Protein AF-A0A0K0EKJ2-F1 (afdb_monomer_lite)

Sequence (987 aa):
MVMVDTFFKRCCIRMKLFILVFLALFYTLTKGSVINKLPHCSKSQIMEGEIKETNEVGNNISTYSVSQLQMSLNDTVCLLISNNNNETNILYTLQYLRLEQHYPIIGSYNFGIPLVSTNCICDCPGGDKVCSISSYNYKNCTNTNNNKNICYRIYYDSQSNVGCFGSQKSEVCCEISFEPYKNLVYKSIKVKQPDTILVFEYKIFERHHSRWRLYDEDIFEIPLNKGEAKFELMGSNKIDLSISGGKPHRQLEPGMYFWQEGDRDKLIRGNVPINDIQETSLDKLGWMRQEDNGLWSIRKGQIKIKNAHHVDIEDCKFQKYKSMLNAEQFLIDNPTNNDKNISLGNILTDEPWVQNVNVDDGRVMKVIHSEGISIFGTVKAQFKPLMLTHSSQFASFNGTIQLDKESNRFLNITFYEAKGTVIGMVYSSEDKTNIDIVFSVLIDENSTREFNCIITVPGSVNSTRYVCFHPAGDVRGQQCAWLPYKSVPLPVYTVSHRWISKIGDCDRCNERGIENLFVQMDPRKWFDGINTTTELLMFIFEISVGILIVLVIITMCTKCIIPLFRCGIFITKVPKKRNFCKMLRISEEEDHCDTCLIQNPQQIASKKHHHHHHYHHNQHRNNSNTFRNNNDPDDEEAQFFMAKFSQGDMILFNITRAILARSLFIIHSILTIWQTVKIRGESSIWTFALISISIVVEGSHTIIMRVGDERKWFSPSIALYIAATAPPIWLMETKMCEWRKEDELKKEDGLYLQLIEQLLLVVLIIGRWMLPKGEISREQLSQILLAYLAISSDIVEFFDVFKEKVVYTNYTVQLLVLGAWTLSLLQFPFILTNTRARKMRVAITVPEYDESTINFNNNSKINVIYDIDIWAIVLANGLQDIPFLCVRLFLIIQYRLLTYTMMFFICKNALIIALQTYRGFVLFNDRYLSNKQRQPSLQRIPRIEMKGIPHQQQQQQPHHINSGGVKRKKRSSNGVKNIKPKYSPET

Foldseek 3Di:
DVVVVVVVVVVVVVVVVVVVVVVVVVVVVVPPDPQDDDWFAADFWDDKDKDFDADPVRHGPAIWIKTKGKDWAQHKWWWWDDDPVDRKTKIKIKTQHFKKWKWFWPDKFKFAFWAKDKFKAKFAPLFDPPDDCVQAQLDWDPDPPDLFKGKHKHKDPFAPCFQHDDPHGIIMIMIMMIGGVVPWMKMKTFTAGTFMKTKMKMWMWIQDPNGTDTPDIDMDIDGQVVPWDWDFDDDPWTKIKTKHFDDDPDDDDRGMWMAIPPDPQRQIFDDFFAADPPGQAQAGHGQFGADPVRGIDGVVCSPQQNVQKDKHDPHNNQQKIWIFGNGARHHYPDPDDDPNLHDRHDGPCVPQQFVGWDQDPVGIIMTITPGTGIMMMMIITSDRTDIDHDWWDFDDKAWAWEQDLVRFTKIKMKTFQTAAKKKKWWAADPVSPDTQDIDMDHDIPPPRTIDIDIGGGDPVPPFWIKMWMDTPPDPPRIDIDTHGYDYDHHDDRDTPRDIDMDHHDDDRRPDNDPVSVVCVVVVVNVCVPVPDPVVVVVVVVVVVVVVVVVVVVVCCCPVPVVVVVVVVDDDDDDDDDDDDDDDDDDDDDDDDDDDDDDDDDYDDDDYDDDDDDDDDDDDDDDDDDDDDDDDDPVVVVVVVVVVVVVVVVLLVLQLVLLVVLLVLLLVLLVVLLVVLCVLVVDPVSCVLNVLSVVLVVVSCCCCPVPSQDADQFFGVSLVSSLSSRLVSLLSVLLSVLVCVVVVNDDPVNVVVSVVSVLVNLVSLLVSLVSGRQHPQDPVNSVQLSVQSVVLSVLLVLLVCVSVDPVQSVDPVLSCLSSVLSSLSSRVSRGCLLRSLSVVPVCVVDDPDDDDDDDDDDDDQPCVCVVDSLLVSLVSNCVRHLVSSLVSLVCCCVVVVPDDPSSVVVNVVSVVVNVVSVVVSVVVCCVRRVVPPPDDDDDDDDDDDDDDDDDDDDDDDYDDDDDDDDDDDDDDDDDDDDDDDDDDDDDD

pLDDT: mean 74.77, std 20.04, range [24.91, 95.06]

Radius of gyration: 48.48 Å; chains: 1; bounding box: 157×81×114 Å

Structure (mmCIF, N/CA/C/O backbone):
data_AF-A0A0K0EKJ2-F1
#
_entry.id   AF-A0A0K0EKJ2-F1
#
loop_
_atom_site.group_PDB
_atom_site.id
_atom_site.type_symbol
_atom_site.label_atom_id
_atom_site.label_alt_id
_atom_site.label_comp_id
_atom_site.label_asym_id
_atom_site.label_entity_id
_atom_site.label_seq_id
_atom_site.pdbx_PDB_ins_code
_atom_site.Cartn_x
_atom_site.Cartn_y
_atom_site.Cartn_z
_atom_site.occupancy
_atom_site.B_iso_or_equiv
_atom_site.auth_seq_id
_atom_site.auth_comp_id
_atom_site.auth_asym_id
_atom_site.auth_atom_id
_atom_site.pdbx_PDB_model_num
ATOM 1 N N . MET A 1 1 ? -77.871 -28.522 -21.566 1.00 49.53 1 MET A N 1
ATOM 2 C CA . MET A 1 1 ? -77.510 -29.271 -20.337 1.00 49.53 1 MET A CA 1
ATOM 3 C C . MET A 1 1 ? -76.097 -28.961 -19.847 1.00 49.53 1 MET A C 1
ATOM 5 O O . MET A 1 1 ? -76.014 -28.337 -18.804 1.00 49.53 1 MET A O 1
ATOM 9 N N . VAL A 1 2 ? -75.017 -29.277 -20.583 1.00 53.75 2 VAL A N 1
ATOM 10 C CA . VAL A 1 2 ? -73.601 -29.132 -20.125 1.00 53.75 2 VAL A CA 1
ATOM 11 C C . VAL A 1 2 ? -73.252 -27.788 -19.445 1.00 53.75 2 VAL A C 1
ATOM 13 O O . VAL A 1 2 ? -72.450 -27.750 -18.517 1.00 53.75 2 VAL A O 1
ATOM 16 N N . MET A 1 3 ? -73.876 -26.681 -19.861 1.00 50.31 3 MET A N 1
ATOM 17 C CA . MET A 1 3 ? -73.645 -25.339 -19.301 1.00 50.31 3 MET A CA 1
ATOM 18 C C . MET A 1 3 ? -74.183 -25.129 -17.863 1.00 50.31 3 MET A C 1
ATOM 20 O O . MET A 1 3 ? -73.835 -24.141 -17.223 1.00 50.31 3 MET A O 1
ATOM 24 N N . VAL A 1 4 ? -75.018 -26.035 -17.338 1.00 56.03 4 VAL A N 1
ATOM 25 C CA . VAL A 1 4 ? -75.590 -25.934 -15.978 1.00 56.03 4 VAL A CA 1
ATOM 26 C C . VAL A 1 4 ? -74.641 -26.526 -14.926 1.00 56.03 4 VAL A C 1
ATOM 28 O O . VAL A 1 4 ? -74.435 -25.921 -13.872 1.00 56.03 4 VAL A O 1
ATOM 31 N N . ASP A 1 5 ? -73.978 -27.648 -15.231 1.00 56.28 5 ASP A N 1
ATOM 32 C CA . ASP A 1 5 ? -73.008 -28.297 -14.331 1.00 56.28 5 ASP A CA 1
ATOM 33 C C . ASP A 1 5 ? -71.793 -27.413 -14.025 1.00 56.28 5 ASP A C 1
ATOM 35 O O . ASP A 1 5 ? -71.285 -27.398 -12.900 1.00 56.28 5 ASP A O 1
ATOM 39 N N . THR A 1 6 ? -71.322 -26.639 -15.006 1.00 56.00 6 THR A N 1
ATOM 40 C CA . THR A 1 6 ? -70.235 -25.669 -14.801 1.00 56.00 6 THR A CA 1
ATOM 41 C C . THR A 1 6 ? -70.653 -24.517 -13.888 1.00 56.00 6 THR A C 1
ATOM 43 O O . THR A 1 6 ? -69.811 -24.001 -13.148 1.00 56.00 6 THR A O 1
ATOM 46 N N . PHE A 1 7 ? -71.940 -24.155 -13.868 1.00 53.84 7 PHE A N 1
ATOM 47 C CA . PHE A 1 7 ? -72.479 -23.160 -12.943 1.00 53.84 7 PHE A CA 1
ATOM 48 C C . PHE A 1 7 ? -72.570 -23.716 -11.516 1.00 53.84 7 PHE A C 1
ATOM 50 O O . PHE A 1 7 ? -72.055 -23.089 -10.588 1.00 53.84 7 PHE A O 1
ATOM 57 N N . PHE A 1 8 ? -73.110 -24.927 -11.335 1.00 55.53 8 PHE A N 1
ATOM 58 C CA . PHE A 1 8 ? -73.176 -25.573 -10.017 1.00 55.53 8 PHE A CA 1
ATOM 59 C C . PHE A 1 8 ? -71.788 -25.876 -9.436 1.00 55.53 8 PHE A C 1
ATOM 61 O O . PHE A 1 8 ? -71.539 -25.560 -8.274 1.00 55.53 8 PHE A O 1
ATOM 68 N N . LYS A 1 9 ? -70.829 -26.369 -10.235 1.00 56.12 9 LYS A N 1
ATOM 69 C CA . LYS A 1 9 ? -69.442 -26.570 -9.768 1.00 56.12 9 LYS A CA 1
ATOM 70 C C . LYS A 1 9 ? -68.761 -25.255 -9.375 1.00 56.12 9 LYS A C 1
ATOM 72 O O . LYS A 1 9 ? -68.113 -25.211 -8.329 1.00 56.12 9 LYS A O 1
ATOM 77 N N . ARG A 1 10 ? -68.947 -24.159 -10.127 1.00 56.31 10 ARG A N 1
ATOM 78 C CA . ARG A 1 10 ? -68.460 -22.827 -9.708 1.00 56.31 10 ARG A CA 1
ATOM 79 C C . ARG A 1 10 ? -69.164 -22.311 -8.452 1.00 56.31 10 ARG A C 1
ATOM 81 O O . ARG A 1 10 ? -68.505 -21.681 -7.628 1.00 56.31 10 ARG A O 1
ATOM 88 N N . CYS A 1 11 ? -70.451 -22.604 -8.271 1.00 53.62 11 CYS A N 1
ATOM 89 C CA . CYS A 1 11 ? -71.191 -22.231 -7.068 1.00 53.62 11 CYS A CA 1
ATOM 90 C C . CYS A 1 11 ? -70.695 -23.008 -5.838 1.00 53.62 11 CYS A C 1
ATOM 92 O O . CYS A 1 11 ? -70.358 -22.386 -4.839 1.00 53.62 11 CYS A O 1
ATOM 94 N N . CYS A 1 12 ? -70.505 -24.330 -5.923 1.00 57.66 12 CYS A N 1
ATOM 95 C CA . CYS A 1 12 ? -69.918 -25.125 -4.837 1.00 57.66 12 CYS A CA 1
ATOM 96 C C . CYS A 1 12 ? -68.468 -24.728 -4.516 1.00 57.66 12 CYS A C 1
ATOM 98 O O . CYS A 1 12 ? -68.089 -24.751 -3.349 1.00 57.66 12 CYS A O 1
ATOM 100 N N . ILE A 1 13 ? -67.658 -24.329 -5.505 1.00 59.50 13 ILE A N 1
ATOM 101 C CA . ILE A 1 13 ? -66.305 -23.802 -5.254 1.00 59.50 13 ILE A CA 1
ATOM 102 C C . ILE A 1 13 ? -66.377 -22.437 -4.559 1.00 59.50 13 ILE A C 1
ATOM 104 O O . ILE A 1 13 ? -65.698 -22.243 -3.555 1.00 59.50 13 ILE A O 1
ATOM 108 N N . ARG A 1 14 ? -67.235 -21.511 -5.015 1.00 57.88 14 ARG A N 1
ATOM 109 C CA . ARG A 1 14 ? -67.446 -20.224 -4.328 1.00 57.88 14 ARG A CA 1
ATOM 110 C C . ARG A 1 14 ? -68.052 -20.388 -2.938 1.00 57.88 14 ARG A C 1
ATOM 112 O O . ARG A 1 14 ? -67.668 -19.638 -2.056 1.00 57.88 14 ARG A O 1
ATOM 119 N N . MET A 1 15 ? -68.929 -21.365 -2.718 1.00 59.47 15 MET A N 1
ATOM 120 C CA . MET A 1 15 ? -69.524 -21.654 -1.412 1.00 59.47 15 MET A CA 1
ATOM 121 C C . MET A 1 15 ? -68.527 -22.345 -0.477 1.00 59.47 15 MET A C 1
ATOM 123 O O . MET A 1 15 ? -68.475 -21.985 0.689 1.00 59.47 15 MET A O 1
ATOM 127 N N . LYS A 1 16 ? -67.666 -23.252 -0.963 1.00 66.12 16 LYS A N 1
ATOM 128 C CA . LYS A 1 16 ? -66.535 -23.771 -0.171 1.00 66.12 16 LYS A CA 1
ATOM 129 C C . LYS A 1 16 ? -65.508 -22.685 0.141 1.00 66.12 16 LYS A C 1
ATOM 131 O O . LYS A 1 16 ? -64.992 -22.671 1.250 1.00 66.12 16 LYS A O 1
ATOM 136 N N . LEU A 1 17 ? -65.248 -21.761 -0.786 1.00 68.38 17 LEU A N 1
ATOM 137 C CA . LEU A 1 17 ? -64.401 -20.597 -0.524 1.00 68.38 17 LEU A CA 1
ATOM 138 C C . LEU A 1 17 ? -65.059 -19.657 0.493 1.00 68.38 17 LEU A C 1
ATOM 140 O O . LEU A 1 17 ? -64.384 -19.219 1.410 1.00 68.38 17 LEU A O 1
ATOM 144 N N . PHE A 1 18 ? -66.371 -19.413 0.398 1.00 69.19 18 PHE A N 1
ATOM 145 C CA . PHE A 1 18 ? -67.109 -18.650 1.406 1.00 69.19 18 PHE A CA 1
ATOM 146 C C . PHE A 1 18 ? -67.111 -19.358 2.756 1.00 69.19 18 PHE A C 1
ATOM 148 O O . PHE A 1 18 ? -66.877 -18.698 3.747 1.00 69.19 18 PHE A O 1
ATOM 155 N N . ILE A 1 19 ? -67.291 -20.679 2.824 1.00 72.44 19 ILE A N 1
ATOM 156 C CA . ILE A 1 19 ? -67.219 -21.442 4.079 1.00 72.44 19 ILE A CA 1
ATOM 157 C C . ILE A 1 19 ? -65.790 -21.444 4.636 1.00 72.44 19 ILE A C 1
ATOM 159 O O . ILE A 1 19 ? -65.636 -21.333 5.840 1.00 72.44 19 ILE A O 1
ATOM 163 N N . LEU A 1 20 ? -64.741 -21.486 3.809 1.00 72.88 20 LEU A N 1
ATOM 164 C CA . LEU A 1 20 ? -63.355 -21.328 4.269 1.00 72.88 20 LEU A CA 1
ATOM 165 C C . LEU A 1 20 ? -63.054 -19.899 4.741 1.00 72.88 20 LEU A C 1
ATOM 167 O O . LEU A 1 20 ? -62.385 -19.736 5.751 1.00 72.88 20 LEU A O 1
ATOM 171 N N . VAL A 1 21 ? -63.574 -18.872 4.066 1.00 74.75 21 VAL A N 1
ATOM 172 C CA . VAL A 1 21 ? -63.436 -17.462 4.467 1.00 74.75 21 VAL A CA 1
ATOM 173 C C . VAL A 1 21 ? -64.281 -17.150 5.703 1.00 74.75 21 VAL A C 1
ATOM 175 O O . VAL A 1 21 ? -63.829 -16.406 6.562 1.00 74.75 21 VAL A O 1
ATOM 178 N N . PHE A 1 22 ? -65.463 -17.750 5.847 1.00 72.88 22 PHE A N 1
ATOM 179 C CA . PHE A 1 22 ? -66.327 -17.593 7.015 1.00 72.88 22 PHE A CA 1
ATOM 180 C C . PHE A 1 22 ? -65.849 -18.455 8.182 1.00 72.88 22 PHE A C 1
ATOM 182 O O . PHE A 1 22 ? -65.978 -18.015 9.309 1.00 72.88 22 PHE A O 1
ATOM 189 N N . LEU A 1 23 ? -65.228 -19.619 7.957 1.00 74.62 23 LEU A N 1
ATOM 190 C CA . LEU A 1 23 ? -64.502 -20.350 9.001 1.00 74.62 23 LEU A CA 1
ATOM 191 C C . LEU A 1 23 ? -63.205 -19.635 9.379 1.00 74.62 23 LEU A C 1
ATOM 193 O O . LEU A 1 23 ? -62.874 -19.633 10.551 1.00 74.62 23 LEU A O 1
ATOM 197 N N . ALA A 1 24 ? -62.499 -18.983 8.451 1.00 67.12 24 ALA A N 1
ATOM 198 C CA . ALA A 1 24 ? -61.341 -18.153 8.783 1.00 67.12 24 ALA A CA 1
ATOM 199 C C . ALA A 1 24 ? -61.756 -16.914 9.592 1.00 67.12 24 ALA A C 1
ATOM 201 O O . ALA A 1 24 ? -61.183 -16.673 10.648 1.00 67.12 24 ALA A O 1
ATOM 202 N N . LEU A 1 25 ? -62.792 -16.185 9.154 1.00 67.81 25 LEU A N 1
ATOM 203 C CA . LEU A 1 25 ? -63.379 -15.058 9.887 1.00 67.81 25 LEU A CA 1
ATOM 204 C C . LEU A 1 25 ? -63.956 -15.496 11.233 1.00 67.81 25 LEU A C 1
ATOM 206 O O . LEU A 1 25 ? -63.718 -14.845 12.239 1.00 67.81 25 LEU A O 1
ATOM 210 N N . PHE A 1 26 ? -64.686 -16.610 11.288 1.00 69.19 26 PHE A N 1
ATOM 211 C CA . PHE A 1 26 ? -65.214 -17.131 12.544 1.00 69.19 26 PHE A CA 1
ATOM 212 C C . PHE A 1 26 ? -64.077 -17.614 13.447 1.00 69.19 26 PHE A C 1
ATOM 214 O O . PHE A 1 26 ? -64.134 -17.348 14.630 1.00 69.19 26 PHE A O 1
ATOM 221 N N . TYR A 1 27 ? -62.994 -18.198 12.926 1.00 64.69 27 TYR A N 1
ATOM 222 C CA . TYR A 1 27 ? -61.812 -18.570 13.715 1.00 64.69 27 TYR A CA 1
ATOM 223 C C . TYR A 1 27 ? -61.001 -17.351 14.192 1.00 64.69 27 TYR A C 1
ATOM 225 O O . TYR A 1 27 ? -60.394 -17.415 15.260 1.00 64.69 27 TYR A O 1
ATOM 233 N N . THR A 1 28 ? -61.013 -16.217 13.476 1.00 58.59 28 THR A N 1
ATOM 234 C CA . THR A 1 28 ? -60.465 -14.948 13.992 1.00 58.59 28 THR A CA 1
ATOM 235 C C . THR A 1 28 ? -61.410 -14.251 14.978 1.00 58.59 28 THR A C 1
ATOM 237 O O . THR A 1 28 ? -60.926 -13.654 15.932 1.00 58.59 28 THR A O 1
ATOM 240 N N . LEU A 1 29 ? -62.732 -14.392 14.833 1.00 56.72 29 LEU A N 1
ATOM 241 C CA . LEU A 1 29 ? -63.747 -13.867 15.764 1.00 56.72 29 LEU A CA 1
ATOM 242 C C . LEU A 1 29 ? -63.916 -14.727 17.034 1.00 56.72 29 LEU A C 1
ATOM 244 O O . LEU A 1 29 ? -64.176 -14.188 18.106 1.00 56.72 29 LEU A O 1
ATOM 248 N N . THR A 1 30 ? -63.720 -16.048 16.956 1.00 53.88 30 THR A N 1
ATOM 249 C CA . THR A 1 30 ? -63.697 -16.974 18.104 1.00 53.88 30 THR A CA 1
ATOM 250 C C . THR A 1 30 ? -62.303 -17.166 18.691 1.00 53.88 30 THR A C 1
ATOM 252 O O . THR A 1 30 ? -62.174 -17.812 19.728 1.00 53.88 30 THR A O 1
ATOM 255 N N . LYS A 1 31 ? -61.271 -16.506 18.146 1.00 40.66 31 LYS A N 1
ATOM 256 C CA . LYS A 1 31 ? -60.102 -16.064 18.929 1.00 40.66 31 LYS A CA 1
ATOM 257 C C . LYS A 1 31 ? -60.472 -14.874 19.839 1.00 40.66 31 LYS A C 1
ATOM 259 O O . LYS A 1 31 ? -59.727 -13.905 19.967 1.00 40.66 31 LYS A O 1
ATOM 264 N N . GLY A 1 32 ? -61.631 -14.958 20.495 1.00 37.91 32 GLY A N 1
ATOM 265 C CA . GLY A 1 32 ? -62.092 -13.983 21.474 1.00 37.91 32 GLY A CA 1
ATOM 266 C C . GLY A 1 32 ? -61.160 -13.992 22.680 1.00 37.91 32 GLY A C 1
ATOM 267 O O . GLY A 1 32 ? -61.129 -14.974 23.417 1.00 37.91 32 GLY A O 1
ATOM 268 N N . SER A 1 33 ? -60.387 -12.914 22.833 1.00 42.09 33 SER A N 1
ATOM 269 C CA . SER A 1 33 ? -59.294 -12.752 23.801 1.00 42.09 33 SER A CA 1
ATOM 270 C C . SER A 1 33 ? -58.422 -14.002 23.966 1.00 42.09 33 SER A C 1
ATOM 272 O O . SER A 1 33 ? -58.660 -14.833 24.847 1.00 42.09 33 SER A O 1
ATOM 274 N N . VAL A 1 34 ? -57.338 -14.087 23.185 1.00 45.12 34 VAL A N 1
ATOM 275 C CA . VAL A 1 34 ? -56.165 -14.847 23.639 1.00 45.12 34 VAL A CA 1
ATOM 276 C C . VAL A 1 34 ? -55.853 -14.362 25.056 1.00 45.12 34 VAL A C 1
ATOM 278 O O . VAL A 1 34 ? -55.763 -13.158 25.298 1.00 45.12 34 VAL A O 1
ATOM 281 N N . ILE A 1 35 ? -55.768 -15.288 26.013 1.00 49.22 35 ILE A N 1
ATOM 282 C CA . ILE A 1 35 ? -55.376 -14.948 27.382 1.00 49.22 35 ILE A CA 1
ATOM 283 C C . ILE A 1 35 ? -53.872 -14.701 27.332 1.00 49.22 35 ILE A C 1
ATOM 285 O O . ILE A 1 35 ? -53.078 -15.622 27.527 1.00 49.22 35 ILE A O 1
ATOM 289 N N . ASN A 1 36 ? -53.499 -13.468 26.985 1.00 56.69 36 ASN A N 1
ATOM 290 C CA . ASN A 1 36 ? -52.114 -13.031 26.937 1.00 56.69 36 ASN A CA 1
ATOM 291 C C . ASN A 1 36 ? -51.507 -13.268 28.321 1.00 56.69 36 ASN A C 1
ATOM 293 O O . ASN A 1 36 ? -51.934 -12.669 29.312 1.00 56.69 36 ASN A O 1
ATOM 297 N N . LYS A 1 37 ? -50.549 -14.197 28.394 1.00 66.50 37 LYS A N 1
ATOM 298 C CA . LYS A 1 37 ? -49.769 -14.416 29.610 1.00 66.50 37 LYS A CA 1
ATOM 299 C C . LYS A 1 37 ? -49.033 -13.123 29.947 1.00 66.50 37 LYS A C 1
ATOM 301 O O . LYS A 1 37 ? -48.553 -12.429 29.053 1.00 66.50 37 LYS A O 1
ATOM 306 N N . LEU A 1 38 ? -48.928 -12.833 31.239 1.00 77.00 38 LEU A N 1
ATOM 307 C CA . LEU A 1 38 ? -48.035 -11.787 31.722 1.00 77.00 38 LEU A CA 1
ATOM 308 C C . LEU A 1 38 ? -46.581 -12.158 31.373 1.00 77.00 38 LEU A C 1
ATOM 310 O O . LEU A 1 38 ? -46.237 -13.337 31.496 1.00 77.00 38 LEU A O 1
ATOM 314 N N . PRO A 1 39 ? -45.736 -11.195 30.970 1.00 78.19 39 PRO A N 1
ATOM 315 C CA . PRO A 1 39 ? -44.316 -11.441 30.745 1.00 78.19 39 PRO A CA 1
ATOM 316 C C . PRO A 1 39 ? -43.566 -11.706 32.061 1.00 78.19 39 PRO A C 1
ATOM 318 O O . PRO A 1 39 ? -44.014 -11.345 33.157 1.00 78.19 39 PRO A O 1
ATOM 321 N N . HIS A 1 40 ? -42.384 -12.318 31.958 1.00 79.25 40 HIS A N 1
ATOM 322 C CA . HIS A 1 40 ? -41.548 -12.617 33.116 1.00 79.25 40 HIS A CA 1
ATOM 323 C C . HIS A 1 40 ? -40.852 -11.357 33.657 1.00 79.25 40 HIS A C 1
ATOM 325 O O . HIS A 1 40 ? -39.748 -11.011 33.247 1.00 79.25 40 HIS A O 1
ATOM 331 N N . CYS A 1 41 ? -41.508 -10.684 34.602 1.00 86.12 41 CYS A N 1
ATOM 332 C CA . CYS A 1 41 ? -40.957 -9.560 35.366 1.00 86.12 41 CYS A CA 1
ATOM 333 C C . CYS A 1 41 ? -39.583 -9.864 36.009 1.00 86.12 41 CYS A C 1
ATOM 335 O O . CYS A 1 41 ? -39.511 -10.593 37.007 1.00 86.12 41 CYS A O 1
ATOM 337 N N . SER A 1 42 ? -38.520 -9.262 35.473 1.00 82.12 42 SER A N 1
ATOM 338 C CA . SER A 1 42 ? -37.139 -9.327 35.968 1.00 82.12 42 SER A CA 1
ATOM 339 C C . SER A 1 42 ? -36.927 -8.479 37.228 1.00 82.12 42 SER A C 1
ATOM 341 O O . SER A 1 42 ? -37.627 -7.496 37.474 1.00 82.12 42 SER A O 1
ATOM 343 N N . LYS A 1 43 ? -35.893 -8.802 38.016 1.00 78.94 43 LYS A N 1
ATOM 344 C CA . LYS A 1 43 ? -35.471 -8.002 39.180 1.00 78.94 43 LYS A CA 1
ATOM 345 C C . LYS A 1 43 ? -34.431 -6.938 38.783 1.00 78.94 43 LYS A C 1
ATOM 347 O O . LYS A 1 43 ? -33.234 -7.153 38.939 1.00 78.94 43 LYS A O 1
ATOM 352 N N . SER A 1 44 ? -34.911 -5.789 38.309 1.00 75.56 44 SER A N 1
ATOM 353 C CA . SER A 1 44 ? -34.120 -4.685 37.720 1.00 75.56 44 SER A CA 1
ATOM 354 C C . SER A 1 44 ? -33.902 -3.454 38.622 1.00 75.56 44 SER A C 1
ATOM 356 O O . SER A 1 44 ? -33.208 -2.510 38.243 1.00 75.56 44 SER A O 1
ATOM 358 N N . GLN A 1 45 ? -34.528 -3.407 39.800 1.00 69.56 45 GLN A N 1
ATOM 359 C CA . GLN A 1 45 ? -34.562 -2.218 40.659 1.00 69.56 45 GLN A CA 1
ATOM 360 C C . GLN A 1 45 ? -33.229 -1.976 41.393 1.00 69.56 45 GLN A C 1
ATOM 362 O O . GLN A 1 45 ? -32.765 -2.849 42.127 1.00 69.56 45 GLN A O 1
ATOM 367 N N . ILE A 1 46 ? -32.662 -0.768 41.256 1.00 69.88 46 ILE A N 1
ATOM 368 C CA . ILE A 1 46 ? -31.430 -0.342 41.951 1.00 69.88 46 ILE A CA 1
ATOM 369 C C . ILE A 1 46 ? -31.748 0.491 43.201 1.00 69.88 46 ILE A C 1
ATOM 371 O O . ILE A 1 46 ? -31.230 0.226 44.283 1.00 69.88 46 ILE A O 1
ATOM 375 N N . MET A 1 47 ? -32.564 1.538 43.038 1.00 82.00 47 MET A N 1
ATOM 376 C CA . MET A 1 47 ? -32.744 2.605 44.027 1.00 82.00 47 MET A CA 1
ATOM 377 C C . MET A 1 47 ? -34.119 3.268 43.877 1.00 82.00 47 MET A C 1
ATOM 379 O O . MET A 1 47 ? -34.679 3.323 42.783 1.00 82.00 47 MET A O 1
ATOM 383 N N . GLU A 1 48 ? -34.645 3.805 44.976 1.00 83.81 48 GLU A N 1
ATOM 384 C CA . GLU A 1 48 ? -35.848 4.643 45.015 1.00 83.81 48 GLU A CA 1
ATOM 385 C C . GLU A 1 48 ? -35.525 6.011 45.627 1.00 83.81 48 GLU A C 1
ATOM 387 O O . GLU A 1 48 ? -34.620 6.136 46.455 1.00 83.81 48 GLU A O 1
ATOM 392 N N . GLY A 1 49 ? -36.311 7.023 45.272 1.00 84.44 49 GLY A N 1
ATOM 393 C CA . GLY A 1 49 ? -36.299 8.335 45.906 1.00 84.44 49 GLY A CA 1
ATOM 394 C C . GLY A 1 49 ? -37.535 9.160 45.552 1.00 84.44 49 GLY A C 1
ATOM 395 O O . GLY A 1 49 ? -38.456 8.689 44.883 1.00 84.44 49 GLY A O 1
ATOM 396 N N . GLU A 1 50 ? -37.536 10.416 45.986 1.00 84.44 50 GLU A N 1
ATOM 397 C CA . GLU A 1 50 ? -38.547 11.414 45.634 1.00 84.44 50 GLU A CA 1
ATOM 398 C C . GLU A 1 50 ? -37.863 12.646 45.034 1.00 84.44 50 GLU A C 1
ATOM 400 O O . GLU A 1 50 ? -36.879 13.139 45.588 1.00 84.44 50 GLU A O 1
ATOM 405 N N . ILE A 1 51 ? -38.405 13.173 43.935 1.00 84.75 51 ILE A N 1
ATOM 406 C CA . ILE A 1 51 ? -38.014 14.475 43.379 1.00 84.75 51 ILE A CA 1
ATOM 407 C C . ILE A 1 51 ? -39.150 15.467 43.616 1.00 84.75 51 ILE A C 1
ATOM 409 O O . ILE A 1 51 ? -40.318 15.163 43.370 1.00 84.75 51 ILE A O 1
ATOM 413 N N . LYS A 1 52 ? -38.797 16.663 44.092 1.00 81.31 52 LYS A N 1
ATOM 414 C CA . LYS A 1 52 ? -39.727 17.770 44.339 1.00 81.31 52 LYS A CA 1
ATOM 415 C C . LYS A 1 52 ? -39.480 18.846 43.292 1.00 81.31 52 LYS A C 1
ATOM 417 O O . LYS A 1 52 ? -38.390 19.408 43.243 1.00 81.31 52 LYS A O 1
ATOM 422 N N . GLU A 1 53 ? -40.469 19.095 42.440 1.00 79.44 53 GLU A N 1
ATOM 423 C CA . GLU A 1 53 ? -40.406 20.174 41.453 1.00 79.44 53 GLU A CA 1
ATOM 424 C C . GLU A 1 53 ? -40.817 21.482 42.138 1.00 79.44 53 GLU A C 1
ATOM 426 O O . GLU A 1 53 ? -41.948 21.629 42.608 1.00 79.44 53 GLU A O 1
ATOM 431 N N . THR A 1 54 ? -39.886 22.431 42.223 1.00 80.12 54 THR A N 1
ATOM 432 C CA . THR A 1 54 ? -40.145 23.795 42.699 1.00 80.12 54 THR A CA 1
ATOM 433 C C . THR A 1 54 ? -40.490 24.716 41.536 1.00 80.12 54 THR A C 1
ATOM 435 O O . THR A 1 54 ? -39.863 24.632 40.481 1.00 80.12 54 THR A O 1
ATOM 438 N N . ASN A 1 55 ? -41.419 25.651 41.739 1.00 77.50 55 ASN A N 1
ATOM 439 C CA . ASN A 1 55 ? -41.609 26.762 40.805 1.00 77.50 55 ASN A CA 1
ATOM 440 C C . ASN A 1 55 ? -40.402 27.726 40.823 1.00 77.50 55 ASN A C 1
ATOM 442 O O . ASN A 1 55 ? -39.525 27.633 41.682 1.00 77.50 55 ASN A O 1
ATOM 446 N N . GLU A 1 56 ? -40.395 28.709 39.919 1.00 79.06 56 GLU A N 1
ATOM 447 C CA . GLU A 1 56 ? -39.362 29.763 39.832 1.00 79.06 56 GLU A CA 1
ATOM 448 C C . GLU A 1 56 ? -39.214 30.608 41.119 1.00 79.06 56 GLU A C 1
ATOM 450 O O . GLU A 1 56 ? -38.225 31.313 41.296 1.00 79.06 56 GLU A O 1
ATOM 455 N N . VAL A 1 57 ? -40.185 30.519 42.037 1.00 78.06 57 VAL A N 1
ATOM 456 C CA . VAL A 1 57 ? -40.229 31.215 43.336 1.00 78.06 57 VAL A CA 1
ATOM 457 C C . VAL A 1 57 ? -39.728 30.314 44.488 1.00 78.06 57 VAL A C 1
ATOM 459 O O . VAL A 1 57 ? -39.662 30.749 45.633 1.00 78.06 57 VAL A O 1
ATOM 462 N N . GLY A 1 58 ? -39.361 29.056 44.212 1.00 73.12 58 GLY A N 1
ATOM 463 C CA . GLY A 1 58 ? -38.868 28.085 45.198 1.00 73.12 58 GLY A CA 1
ATOM 464 C C . GLY A 1 58 ? -39.949 27.298 45.954 1.00 73.12 58 GLY A C 1
ATOM 465 O O . GLY A 1 58 ? -39.618 26.481 46.812 1.00 73.12 58 GLY A O 1
ATOM 466 N N . ASN A 1 59 ? -41.234 27.487 45.640 1.00 73.62 59 ASN A N 1
ATOM 467 C CA . ASN A 1 59 ? -42.330 26.725 46.246 1.00 73.62 59 ASN A CA 1
ATOM 468 C C . ASN A 1 59 ? -42.470 25.356 45.568 1.00 73.62 59 ASN A C 1
ATOM 470 O O . ASN A 1 59 ? -42.564 25.285 44.343 1.00 73.62 59 ASN A O 1
ATOM 474 N N . ASN A 1 60 ? -42.559 24.277 46.352 1.00 68.12 60 ASN A N 1
ATOM 475 C CA . ASN A 1 60 ? -42.847 22.932 45.839 1.00 68.12 60 ASN A CA 1
ATOM 476 C C . ASN A 1 60 ? -44.229 22.906 45.154 1.00 68.12 60 ASN A C 1
ATOM 478 O O . ASN A 1 60 ? -45.236 23.150 45.817 1.00 68.12 60 ASN A O 1
ATOM 482 N N . ILE A 1 61 ? -44.281 22.585 43.858 1.00 68.75 61 ILE A N 1
ATOM 483 C CA . ILE A 1 61 ? -45.530 22.360 43.107 1.00 68.75 61 ILE A CA 1
ATOM 484 C C . ILE A 1 61 ? -45.997 20.916 43.316 1.00 68.75 61 ILE A C 1
ATOM 486 O O . ILE A 1 61 ? -47.162 20.660 43.613 1.00 68.75 61 ILE A O 1
ATOM 490 N N . SER A 1 62 ? -45.078 19.966 43.143 1.00 74.12 62 SER A N 1
ATOM 491 C CA . SER A 1 62 ? -45.372 18.535 43.087 1.00 74.12 62 SER A CA 1
ATOM 492 C C . SER A 1 62 ? -44.195 17.707 43.606 1.00 74.12 62 SER A C 1
ATOM 494 O O . SER A 1 62 ? -43.034 18.111 43.541 1.00 74.12 62 SER A O 1
ATOM 496 N N . THR A 1 63 ? -44.510 16.533 44.156 1.00 79.12 63 THR A N 1
ATOM 497 C CA . THR A 1 63 ? -43.534 15.499 44.529 1.00 79.12 63 THR A CA 1
ATOM 498 C C . THR A 1 63 ? -43.808 14.278 43.663 1.00 79.12 63 THR A C 1
ATOM 500 O O . THR A 1 63 ? -44.951 13.831 43.600 1.00 79.12 63 THR A O 1
ATOM 503 N N . TYR A 1 64 ? -42.779 13.744 43.012 1.00 83.81 64 TYR A N 1
ATOM 504 C CA . TYR A 1 64 ? -42.856 12.521 42.217 1.00 83.81 64 TYR A CA 1
ATOM 505 C C . TYR A 1 64 ? -41.979 11.456 42.855 1.00 83.81 64 TYR A C 1
ATOM 507 O O . TYR A 1 64 ? -40.837 11.727 43.236 1.00 83.81 64 TYR A O 1
ATOM 515 N N . SER A 1 65 ? -42.481 10.229 42.906 1.00 84.62 65 SER A N 1
ATOM 516 C CA . SER A 1 65 ? -41.641 9.063 43.162 1.00 84.62 65 SER A CA 1
ATOM 517 C C . SER A 1 65 ? -40.741 8.807 41.957 1.00 84.62 65 SER A C 1
ATOM 519 O O . SER A 1 65 ? -41.223 8.814 40.821 1.00 84.62 65 SER A O 1
ATOM 521 N N . VAL A 1 66 ? -39.457 8.549 42.201 1.00 87.69 66 VAL A N 1
ATOM 522 C CA . VAL A 1 66 ? -38.481 8.210 41.161 1.00 87.69 66 VAL A CA 1
ATOM 523 C C . VAL A 1 66 ? -37.812 6.884 41.496 1.00 87.69 66 VAL A C 1
ATOM 525 O O . VAL A 1 66 ? -37.272 6.706 42.586 1.00 87.69 66 VAL A O 1
ATOM 528 N N . SER A 1 67 ? -37.852 5.948 40.550 1.00 86.69 67 SER A N 1
ATOM 529 C CA . SER A 1 67 ? -37.207 4.635 40.652 1.00 86.69 67 SER A CA 1
ATOM 530 C C . SER A 1 67 ? -36.091 4.526 39.619 1.00 86.69 67 SER A C 1
ATOM 532 O O . SER A 1 67 ? -36.313 4.800 38.440 1.00 86.69 67 SER A O 1
ATOM 534 N N . GLN A 1 68 ? -34.895 4.127 40.050 1.00 88.19 68 GLN A N 1
ATOM 535 C CA . GLN A 1 68 ? -33.770 3.838 39.163 1.00 88.19 68 GLN A CA 1
ATOM 536 C C . GLN A 1 68 ? -33.721 2.343 38.849 1.00 88.19 68 GLN A C 1
ATOM 538 O O . GLN A 1 68 ? -33.751 1.499 39.751 1.00 88.19 68 GLN A O 1
ATOM 543 N N . LEU A 1 69 ? -33.633 2.038 37.558 1.00 88.25 69 LEU A N 1
ATOM 544 C CA . LEU A 1 69 ? -33.670 0.698 36.990 1.00 88.25 69 LEU A CA 1
ATOM 545 C C . LEU A 1 69 ? -32.371 0.419 36.233 1.00 88.25 69 LEU A C 1
ATOM 547 O O . LEU A 1 69 ? -31.905 1.262 35.464 1.00 88.25 69 LEU A O 1
ATOM 551 N N . GLN A 1 70 ? -31.830 -0.784 36.400 1.00 86.69 70 GLN A N 1
ATOM 552 C CA . GLN A 1 70 ? -30.818 -1.346 35.514 1.00 86.69 70 GLN A CA 1
ATOM 553 C C . GLN A 1 70 ? -31.469 -2.474 34.718 1.00 86.69 70 GLN A C 1
ATOM 555 O O . GLN A 1 70 ? -32.023 -3.403 35.303 1.00 86.69 70 GLN A O 1
ATOM 560 N N . MET A 1 71 ? -31.413 -2.391 33.392 1.00 86.00 71 MET A N 1
ATOM 561 C CA . MET A 1 71 ? -31.933 -3.431 32.501 1.00 86.00 71 MET A CA 1
ATOM 562 C C . MET A 1 71 ? -30.825 -3.922 31.571 1.00 86.00 71 MET A C 1
ATOM 564 O O . MET A 1 71 ? -29.919 -3.169 31.203 1.00 86.00 71 MET A O 1
ATOM 568 N N . SER A 1 72 ? -30.921 -5.184 31.178 1.00 83.19 72 SER A N 1
ATOM 569 C CA . SER A 1 72 ? -30.135 -5.835 30.136 1.00 83.19 72 SER A CA 1
ATOM 570 C C . SER A 1 72 ? -31.059 -6.344 29.020 1.00 83.19 72 SER A C 1
ATOM 572 O O . SER A 1 72 ? -32.277 -6.162 29.080 1.00 83.19 72 SER A O 1
ATOM 574 N N . LEU A 1 73 ? -30.494 -6.922 27.959 1.00 83.75 73 LEU A N 1
ATOM 575 C CA . LEU A 1 73 ? -31.274 -7.386 26.810 1.00 83.75 73 LEU A CA 1
ATOM 576 C C . LEU A 1 73 ? -32.360 -8.396 27.227 1.00 83.75 73 LEU A C 1
ATOM 578 O O . LEU A 1 73 ? -32.096 -9.320 27.993 1.00 83.75 73 LEU A O 1
ATOM 582 N N . ASN A 1 74 ? -33.563 -8.229 26.675 1.00 82.75 74 ASN A N 1
ATOM 583 C CA . ASN A 1 74 ? -34.799 -8.949 26.991 1.00 82.75 74 ASN A CA 1
ATOM 584 C C . ASN A 1 74 ? -35.404 -8.691 28.386 1.00 82.75 74 ASN A C 1
ATOM 586 O O . ASN A 1 74 ? -36.512 -9.172 28.622 1.00 82.75 74 ASN A O 1
ATOM 590 N N . ASP A 1 75 ? -34.759 -7.948 29.300 1.00 84.31 75 ASP A N 1
ATOM 591 C CA . ASP A 1 75 ? -35.338 -7.696 30.631 1.00 84.31 75 ASP A CA 1
ATOM 592 C C . ASP A 1 75 ? -36.698 -7.002 30.532 1.00 84.31 75 ASP A C 1
ATOM 594 O O . ASP A 1 75 ? -36.867 -6.028 29.790 1.00 84.31 75 ASP A O 1
ATOM 598 N N . THR A 1 76 ? -37.652 -7.484 31.336 1.00 88.00 76 THR A N 1
ATOM 599 C CA . THR A 1 76 ? -38.985 -6.884 31.465 1.00 88.00 76 THR A CA 1
ATOM 600 C C . THR A 1 76 ? -39.158 -6.304 32.864 1.00 88.00 76 THR A C 1
ATOM 602 O O . THR A 1 76 ? -38.887 -6.975 33.861 1.00 88.00 76 THR A O 1
ATOM 605 N N . VAL A 1 77 ? -39.592 -5.047 32.965 1.00 88.50 77 VAL A N 1
ATOM 606 C CA . VAL A 1 77 ? -39.852 -4.379 34.248 1.00 88.50 77 VAL A CA 1
ATOM 607 C C . VAL A 1 77 ? -41.340 -4.130 34.399 1.00 88.50 77 VAL A C 1
ATOM 609 O O . VAL A 1 77 ? -41.970 -3.532 33.531 1.00 88.50 77 VAL A O 1
ATOM 612 N N . CYS A 1 78 ? -41.889 -4.588 35.520 1.00 89.31 78 CYS A N 1
ATOM 613 C CA . CYS A 1 78 ? -43.318 -4.600 35.794 1.00 89.31 78 CYS A CA 1
ATOM 614 C C . CYS A 1 78 ? -43.678 -3.570 36.870 1.00 89.31 78 CYS A C 1
ATOM 616 O O . CYS A 1 78 ? -43.449 -3.799 38.060 1.00 89.31 78 CYS A O 1
ATOM 618 N N . LEU A 1 79 ? -44.256 -2.446 36.443 1.00 87.50 79 LEU A N 1
ATOM 619 C CA . LEU A 1 79 ? -44.691 -1.339 37.291 1.00 87.50 79 LEU A CA 1
ATOM 620 C C . LEU A 1 79 ? -46.195 -1.484 37.574 1.00 87.50 79 LEU A C 1
ATOM 622 O O . LEU A 1 79 ? -47.027 -1.197 36.711 1.00 87.50 79 LEU A O 1
ATOM 626 N N . LEU A 1 80 ? -46.568 -1.921 38.776 1.00 86.38 80 LEU A N 1
ATOM 627 C CA . LEU A 1 80 ? -47.968 -1.935 39.200 1.00 86.38 80 LEU A CA 1
ATOM 628 C C . LEU A 1 80 ? -48.333 -0.586 39.832 1.00 86.38 80 LEU A C 1
ATOM 630 O O . LEU A 1 80 ? -47.759 -0.209 40.855 1.00 86.38 80 LEU A O 1
ATOM 634 N N . ILE A 1 81 ? -49.312 0.119 39.262 1.00 81.25 81 ILE A N 1
ATOM 635 C CA . ILE A 1 81 ? -49.863 1.354 39.834 1.00 81.25 81 ILE A CA 1
ATOM 636 C C . ILE A 1 81 ? -51.304 1.102 40.289 1.00 81.25 81 ILE A C 1
ATOM 638 O O . ILE A 1 81 ? -52.181 0.748 39.500 1.00 81.25 81 ILE A O 1
ATOM 642 N N . SER A 1 82 ? -51.533 1.308 41.586 1.00 74.81 82 SER A N 1
ATOM 643 C CA . SER A 1 82 ? -52.853 1.320 42.217 1.00 74.81 82 SER A CA 1
ATOM 644 C C . SER A 1 82 ? -53.340 2.763 42.312 1.00 74.81 82 SER A C 1
ATOM 646 O O . SER A 1 82 ? -52.675 3.592 42.933 1.00 74.81 82 SER A O 1
ATOM 648 N N . ASN A 1 83 ? -54.492 3.074 41.720 1.00 67.38 83 ASN A N 1
ATOM 649 C CA . ASN A 1 83 ? -55.166 4.353 41.929 1.00 67.38 83 ASN A CA 1
ATOM 650 C C . ASN A 1 83 ? -56.144 4.200 43.101 1.00 67.38 83 ASN A C 1
ATOM 652 O O . ASN A 1 83 ? -57.103 3.447 42.999 1.00 67.38 83 ASN A O 1
ATOM 656 N N . ASN A 1 84 ? -55.942 4.926 44.201 1.00 64.00 84 ASN A N 1
ATOM 657 C CA . ASN A 1 84 ? -56.791 4.785 45.394 1.00 64.00 84 ASN A CA 1
ATOM 658 C C . ASN A 1 84 ? -58.274 5.143 45.164 1.00 64.00 84 ASN A C 1
ATOM 660 O O . ASN A 1 84 ? -59.105 4.794 45.998 1.00 64.00 84 ASN A O 1
ATOM 664 N N . ASN A 1 85 ? -58.611 5.819 44.059 1.00 64.12 85 ASN A N 1
ATOM 665 C CA . ASN A 1 85 ? -59.980 6.239 43.755 1.00 64.12 85 ASN A CA 1
ATOM 666 C C . ASN A 1 85 ? -60.750 5.242 42.862 1.00 64.12 85 ASN A C 1
ATOM 668 O O . ASN A 1 85 ? -61.977 5.281 42.859 1.00 64.12 85 ASN A O 1
ATOM 672 N N . ASN A 1 86 ? -60.059 4.350 42.136 1.00 60.03 86 ASN A N 1
ATOM 673 C CA . ASN A 1 86 ? -60.656 3.354 41.234 1.00 60.03 86 ASN A CA 1
ATOM 674 C C . ASN A 1 86 ? -59.993 1.982 41.464 1.00 60.03 86 ASN A C 1
ATOM 676 O O . ASN A 1 86 ? -58.780 1.869 41.326 1.00 60.03 86 ASN A O 1
ATOM 680 N N . GLU A 1 87 ? -60.760 0.906 41.683 1.00 60.78 87 GLU A N 1
ATOM 681 C CA . GLU A 1 87 ? -60.231 -0.460 41.943 1.00 60.78 87 GLU A CA 1
ATOM 682 C C . GLU A 1 87 ? -59.443 -1.109 40.771 1.00 60.78 87 GLU A C 1
ATOM 684 O O . GLU A 1 87 ? -58.977 -2.257 40.849 1.00 60.78 87 GLU A O 1
ATOM 689 N N . THR A 1 88 ? -59.291 -0.376 39.667 1.00 66.12 88 THR A N 1
ATOM 690 C CA . THR A 1 88 ? -58.508 -0.711 38.478 1.00 66.12 88 THR A CA 1
ATOM 691 C C . THR A 1 88 ? -57.008 -0.609 38.765 1.00 66.12 88 THR A C 1
ATOM 693 O O . THR A 1 88 ? -56.375 0.423 38.534 1.00 66.12 88 THR A O 1
ATOM 696 N N . ASN A 1 89 ? -56.417 -1.706 39.238 1.00 76.94 89 ASN A N 1
ATOM 697 C CA . ASN A 1 89 ? -54.964 -1.872 39.229 1.00 76.94 89 ASN A CA 1
ATOM 698 C C . ASN A 1 89 ? -54.469 -1.958 37.777 1.00 76.94 89 ASN A C 1
ATOM 700 O O . ASN A 1 89 ? -54.871 -2.870 37.047 1.00 76.94 89 ASN A O 1
ATOM 704 N N . ILE A 1 90 ? -53.573 -1.046 37.391 1.00 84.06 90 ILE A N 1
ATOM 705 C CA . ILE A 1 90 ? -52.948 -1.012 36.063 1.00 84.06 90 ILE A CA 1
ATOM 706 C C . ILE A 1 90 ? -51.502 -1.488 36.196 1.00 84.06 90 ILE A C 1
ATOM 708 O O . ILE A 1 90 ? -50.755 -1.010 37.052 1.00 84.06 90 ILE A O 1
ATOM 712 N N . LEU A 1 91 ? -51.111 -2.437 35.353 1.00 87.12 91 LEU A N 1
ATOM 71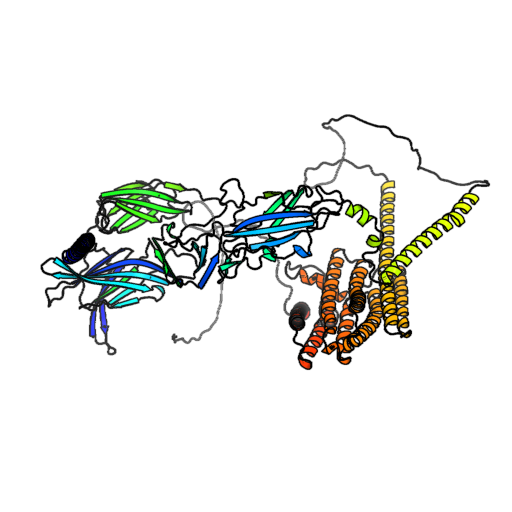3 C CA . LEU A 1 91 ? -49.765 -2.989 35.282 1.00 87.12 91 LEU A CA 1
ATOM 714 C C . LEU A 1 91 ? -49.113 -2.564 33.966 1.00 87.12 91 LEU A C 1
ATOM 716 O O . LEU A 1 91 ? -49.532 -2.994 32.895 1.00 87.12 91 LEU A O 1
ATOM 720 N N . TYR A 1 92 ? -48.072 -1.747 34.058 1.00 88.19 92 TYR A N 1
ATOM 721 C CA . TYR A 1 92 ? -47.228 -1.373 32.927 1.00 88.19 92 TYR A CA 1
ATOM 722 C C . TYR A 1 92 ? -46.054 -2.350 32.864 1.00 88.19 92 TYR A C 1
ATOM 724 O O . TYR A 1 92 ? -45.369 -2.545 33.870 1.00 88.19 92 TYR A O 1
ATOM 732 N N . THR A 1 93 ? -45.798 -2.956 31.707 1.00 88.75 93 THR A N 1
ATOM 733 C CA . THR A 1 93 ? -44.607 -3.788 31.489 1.00 88.75 93 THR A CA 1
ATOM 734 C C . THR A 1 93 ? -43.746 -3.176 30.396 1.00 88.75 93 THR A C 1
ATOM 736 O O . THR A 1 93 ? -44.215 -3.039 29.268 1.00 88.75 93 THR A O 1
ATOM 739 N N . LEU A 1 94 ? -42.504 -2.821 30.727 1.00 88.69 94 LEU A N 1
ATOM 740 C CA . LEU A 1 94 ? -41.505 -2.291 29.797 1.00 88.69 94 LEU A CA 1
ATOM 741 C C . LEU A 1 94 ? -40.468 -3.376 29.501 1.00 88.69 94 LEU A C 1
ATOM 743 O O . LEU A 1 94 ? -39.777 -3.811 30.422 1.00 88.69 94 LEU A O 1
ATOM 747 N N . GLN A 1 95 ? -40.337 -3.786 28.241 1.00 88.88 95 GLN A N 1
ATOM 748 C CA . GLN A 1 95 ? -39.376 -4.792 27.791 1.00 88.88 95 GLN A CA 1
ATOM 749 C C . GLN A 1 95 ? -38.344 -4.180 26.839 1.00 88.88 95 GLN A C 1
ATOM 751 O O . GLN A 1 95 ? -38.693 -3.525 25.858 1.00 88.88 95 GLN A O 1
ATOM 756 N N . TYR A 1 96 ? -37.061 -4.420 27.106 1.00 89.06 96 TYR A N 1
ATOM 757 C CA . TYR A 1 96 ? -35.970 -4.071 26.191 1.00 89.06 96 TYR A CA 1
ATOM 758 C C . TYR A 1 96 ? -35.814 -5.192 25.154 1.00 89.06 96 TYR A C 1
ATOM 760 O O . TYR A 1 96 ? -35.116 -6.174 25.394 1.00 89.06 96 TYR A O 1
ATOM 768 N N . LEU A 1 97 ? -36.502 -5.061 24.013 1.00 87.94 97 LEU A N 1
ATOM 769 C CA . LEU A 1 97 ? -36.576 -6.108 22.987 1.00 87.94 97 LEU A CA 1
ATOM 770 C C . LEU A 1 97 ? -35.227 -6.395 22.322 1.00 87.94 97 LEU A C 1
ATOM 772 O O . LEU A 1 97 ? -34.841 -7.553 22.206 1.00 87.94 97 LEU A O 1
ATOM 776 N N . ARG A 1 98 ? -34.555 -5.363 21.795 1.00 90.50 98 ARG A N 1
ATOM 777 C CA . ARG A 1 98 ? -33.324 -5.537 21.006 1.00 90.50 98 ARG A CA 1
ATOM 778 C C . ARG A 1 98 ? -32.502 -4.264 20.861 1.00 90.50 98 ARG A C 1
ATOM 780 O O . ARG A 1 98 ? -33.010 -3.149 20.976 1.00 90.50 98 ARG A O 1
ATOM 787 N N . LEU A 1 99 ? -31.224 -4.465 20.566 1.00 91.88 99 LEU A N 1
ATOM 788 C CA . LEU A 1 99 ? -30.257 -3.431 20.222 1.00 91.88 99 LEU A CA 1
ATOM 789 C C . LEU A 1 99 ? -30.053 -3.409 18.700 1.00 91.88 99 LEU A C 1
ATOM 791 O O . LEU A 1 99 ? -29.743 -4.437 18.096 1.00 91.88 99 LEU A O 1
ATOM 795 N N . GLU A 1 100 ? -30.197 -2.237 18.088 1.00 93.25 100 GLU A N 1
ATOM 796 C CA . GLU A 1 100 ? -29.952 -2.018 16.663 1.00 93.25 100 GLU A CA 1
ATOM 797 C C . GLU A 1 100 ? -28.820 -1.008 16.431 1.00 93.25 100 GLU A C 1
ATOM 799 O O . GLU A 1 100 ? -28.658 -0.024 17.155 1.00 93.25 100 GLU A O 1
ATOM 804 N N . GLN A 1 101 ? -28.047 -1.220 15.367 1.00 93.44 101 GLN A N 1
ATOM 805 C CA . GLN A 1 101 ? -27.112 -0.240 14.822 1.00 93.44 101 GLN A CA 1
ATOM 806 C C . GLN A 1 101 ? -27.496 0.098 13.383 1.00 93.44 101 GLN A C 1
ATOM 808 O O . GLN A 1 101 ? -27.508 -0.765 12.505 1.00 93.44 101 GLN A O 1
ATOM 813 N N . HIS A 1 102 ? -27.821 1.365 13.143 1.00 94.25 102 HIS A N 1
ATOM 814 C CA . HIS A 1 102 ? -28.281 1.888 11.861 1.00 94.25 102 HIS A CA 1
ATOM 815 C C . HIS A 1 102 ? -27.093 2.519 11.129 1.00 94.25 102 HIS A C 1
ATOM 817 O O . HIS A 1 102 ? -26.666 3.632 11.429 1.00 94.25 102 HIS A O 1
ATOM 823 N N . TYR A 1 103 ? -26.530 1.775 10.179 1.00 94.81 103 TYR A N 1
ATOM 824 C CA . TYR A 1 103 ? -25.371 2.164 9.379 1.00 94.81 103 TYR A CA 1
ATOM 825 C C . TYR A 1 103 ? -25.801 2.948 8.126 1.00 94.81 103 TYR A C 1
ATOM 827 O O . TYR A 1 103 ? -26.423 2.358 7.238 1.00 94.81 103 TYR A O 1
ATOM 835 N N . PRO A 1 104 ? -25.460 4.243 7.982 1.00 94.62 104 PRO A N 1
ATOM 836 C CA . PRO A 1 104 ? -25.824 5.019 6.800 1.00 94.62 104 PRO A CA 1
ATOM 837 C C . PRO A 1 104 ? -24.968 4.622 5.589 1.00 94.62 104 PRO A C 1
ATOM 839 O O . PRO A 1 104 ? -23.735 4.548 5.672 1.00 94.62 104 PRO A O 1
ATOM 842 N N . ILE A 1 105 ? -25.629 4.397 4.451 1.00 94.44 105 ILE A N 1
ATOM 843 C CA . ILE A 1 105 ? -25.008 4.009 3.182 1.00 94.44 105 ILE A CA 1
ATOM 844 C C . ILE A 1 105 ? -24.613 5.272 2.402 1.00 94.44 105 ILE A C 1
ATOM 846 O O . ILE A 1 105 ? -25.445 6.112 2.074 1.00 94.44 105 ILE A O 1
ATOM 850 N N . ILE A 1 106 ? -23.319 5.406 2.102 1.00 92.44 106 ILE A N 1
ATOM 851 C CA . ILE A 1 106 ? -22.720 6.576 1.431 1.00 92.44 106 ILE A CA 1
ATOM 852 C C . ILE A 1 106 ? -22.813 6.453 -0.100 1.00 92.44 106 ILE A C 1
ATOM 854 O O . ILE A 1 106 ? -22.782 7.446 -0.822 1.00 92.44 106 ILE A O 1
ATOM 858 N N . GLY A 1 107 ? -22.897 5.224 -0.607 1.00 91.88 107 GLY A N 1
ATOM 859 C CA . GLY A 1 107 ? -22.986 4.920 -2.030 1.00 91.88 107 GLY A CA 1
ATOM 860 C C . GLY A 1 107 ? -22.893 3.419 -2.286 1.00 91.88 107 GLY A C 1
ATOM 861 O O . GLY A 1 107 ? -22.617 2.639 -1.372 1.00 91.88 107 GLY A O 1
ATOM 862 N N . SER A 1 108 ? -23.124 3.019 -3.534 1.00 92.94 108 SER A N 1
ATOM 863 C CA . SER A 1 108 ? -23.110 1.618 -3.958 1.00 92.94 108 SER A CA 1
ATOM 864 C C . SER A 1 108 ? -22.539 1.453 -5.367 1.00 92.94 108 SER A C 1
ATOM 866 O O . SER A 1 108 ? -22.409 2.432 -6.103 1.00 92.94 108 SER A O 1
ATOM 868 N N . TYR A 1 109 ? -22.172 0.225 -5.732 1.00 93.62 109 TYR A N 1
ATOM 869 C CA . TYR A 1 109 ? -21.913 -0.166 -7.119 1.00 93.62 109 TYR A CA 1
ATOM 870 C C . TYR A 1 109 ? -22.183 -1.659 -7.330 1.00 93.62 109 TYR A C 1
ATOM 872 O O . TYR A 1 109 ? -21.984 -2.471 -6.424 1.00 93.62 109 TYR A O 1
ATOM 880 N N . ASN A 1 110 ? -22.588 -2.023 -8.546 1.00 94.06 110 ASN A N 1
ATOM 881 C CA . ASN A 1 110 ? -22.735 -3.416 -8.956 1.00 94.06 110 ASN A CA 1
ATOM 882 C C . ASN A 1 110 ? -21.413 -3.950 -9.524 1.00 94.06 110 ASN A C 1
ATOM 884 O O . ASN A 1 110 ? -20.706 -3.257 -10.263 1.00 94.06 110 ASN A O 1
ATOM 888 N N . PHE A 1 111 ? -21.072 -5.190 -9.182 1.00 94.31 111 PHE A N 1
ATOM 889 C CA . PHE A 1 111 ? -19.882 -5.882 -9.666 1.00 94.31 111 PHE A CA 1
ATOM 890 C C . PHE A 1 111 ? -20.149 -7.359 -9.948 1.00 94.31 111 PHE A C 1
ATOM 892 O O . PHE A 1 111 ? -21.177 -7.910 -9.565 1.00 94.31 111 PHE A O 1
ATOM 899 N N . GLY A 1 112 ? -19.221 -7.995 -10.653 1.00 91.56 112 GLY A N 1
ATOM 900 C CA . GLY A 1 112 ? -19.299 -9.401 -11.028 1.00 91.56 112 GLY A CA 1
ATOM 901 C C . GLY A 1 112 ? -17.961 -10.078 -10.789 1.00 91.56 112 GLY A C 1
ATOM 902 O O . GLY A 1 112 ? -16.924 -9.416 -10.720 1.00 91.56 112 GLY A O 1
ATOM 903 N N . ILE A 1 113 ? -17.985 -11.402 -10.665 1.00 91.94 113 ILE A N 1
ATOM 904 C CA . ILE A 1 113 ? -16.766 -12.209 -10.597 1.00 91.94 113 ILE A CA 1
ATOM 905 C C . ILE A 1 113 ? -16.370 -12.545 -12.040 1.00 91.94 113 ILE A C 1
ATOM 907 O O . ILE A 1 113 ? -17.175 -13.167 -12.740 1.00 91.94 113 ILE A O 1
ATOM 911 N N . PRO A 1 114 ? -15.185 -12.134 -12.515 1.00 90.81 114 PRO A N 1
ATOM 912 C CA . PRO A 1 114 ? -14.774 -12.392 -13.884 1.00 90.81 114 PRO A CA 1
ATOM 913 C C . PRO A 1 114 ? -14.343 -13.849 -14.070 1.00 90.81 114 PRO A C 1
ATOM 915 O O . PRO A 1 114 ? -13.455 -14.348 -13.375 1.00 90.81 114 PRO A O 1
ATOM 918 N N . LEU A 1 115 ? -14.952 -14.507 -15.053 1.00 89.81 115 LEU A N 1
ATOM 919 C CA . LEU A 1 115 ? -14.377 -15.648 -15.751 1.00 89.81 115 LEU A CA 1
ATOM 920 C C . LEU A 1 115 ? -13.419 -15.100 -16.816 1.00 89.81 115 LEU A C 1
ATOM 922 O O . LEU A 1 115 ? -13.811 -14.238 -17.602 1.00 89.81 115 LEU A O 1
ATOM 926 N N . VAL A 1 116 ? -12.169 -15.560 -16.804 1.00 90.12 116 VAL A N 1
ATOM 927 C CA . VAL A 1 116 ? -11.077 -15.049 -17.640 1.00 90.12 116 VAL A CA 1
ATOM 928 C C . VAL A 1 116 ? -10.652 -16.095 -18.662 1.00 90.12 116 VAL A C 1
ATOM 930 O O . VAL A 1 116 ? -10.282 -17.223 -18.317 1.00 90.12 116 VAL A O 1
ATOM 933 N N . SER A 1 117 ? -10.632 -15.675 -19.923 1.00 89.56 117 SER A N 1
ATOM 934 C CA . SER A 1 117 ? -10.159 -16.442 -21.073 1.00 89.56 117 SER A CA 1
ATOM 935 C C . SER A 1 117 ? -9.088 -15.657 -21.834 1.00 89.56 117 SER A C 1
ATOM 937 O O . SER A 1 117 ? -9.215 -14.455 -22.056 1.00 89.56 117 SER A O 1
ATOM 939 N N . THR A 1 118 ? -8.010 -16.334 -22.232 1.00 91.44 118 THR A N 1
ATOM 940 C CA . THR A 1 118 ? -6.899 -15.756 -23.002 1.00 91.44 118 THR A CA 1
ATOM 941 C C . THR A 1 118 ? -6.621 -16.600 -24.239 1.00 91.44 118 THR A C 1
ATOM 943 O O . THR A 1 118 ? -6.356 -17.796 -24.106 1.00 91.44 118 THR A O 1
ATOM 946 N N . ASN A 1 119 ? -6.644 -15.972 -25.418 1.00 92.31 119 ASN A N 1
ATOM 947 C CA . ASN A 1 119 ? -6.070 -16.502 -26.658 1.00 92.31 119 ASN A CA 1
ATOM 948 C C . ASN A 1 119 ? -4.853 -15.638 -27.021 1.00 92.31 119 ASN A C 1
ATOM 950 O O . ASN A 1 119 ? -4.959 -14.412 -27.008 1.00 92.31 119 ASN A O 1
ATOM 954 N N . CYS A 1 120 ? -3.707 -16.245 -27.320 1.00 93.31 120 CYS A N 1
ATOM 955 C CA . CYS A 1 120 ? -2.500 -15.530 -27.733 1.00 93.31 120 CYS A CA 1
ATOM 956 C C . CYS A 1 120 ? -1.895 -16.176 -28.974 1.00 93.31 120 CYS A C 1
ATOM 958 O O . CYS A 1 120 ? -1.720 -17.390 -29.017 1.00 93.31 120 CYS A O 1
ATOM 960 N N . ILE A 1 121 ? -1.535 -15.338 -29.940 1.00 92.44 121 ILE A N 1
ATOM 961 C CA . ILE A 1 121 ? -0.888 -15.715 -31.193 1.00 92.44 121 ILE A CA 1
ATOM 962 C C . ILE A 1 121 ? 0.547 -15.177 -31.202 1.00 92.44 121 ILE A C 1
ATOM 964 O O . ILE A 1 121 ? 0.822 -14.098 -30.670 1.00 92.44 121 ILE A O 1
ATOM 968 N N . CYS A 1 122 ? 1.459 -15.946 -31.783 1.00 92.19 122 CYS A N 1
ATOM 969 C CA . CYS A 1 122 ? 2.883 -15.669 -31.876 1.00 92.19 122 CYS A CA 1
ATOM 970 C C . CYS A 1 122 ? 3.318 -15.697 -33.345 1.00 92.19 122 CYS A C 1
ATOM 972 O O . CYS A 1 122 ? 3.254 -16.744 -34.002 1.00 92.19 122 CYS A O 1
ATOM 974 N N . ASP A 1 123 ? 3.787 -14.549 -33.832 1.00 89.88 123 ASP A N 1
ATOM 975 C CA . ASP A 1 123 ? 4.281 -14.371 -35.193 1.00 89.88 123 ASP A CA 1
ATOM 976 C C . ASP A 1 123 ? 5.812 -14.456 -35.197 1.00 89.88 123 ASP A C 1
ATOM 978 O O . ASP A 1 123 ? 6.524 -13.678 -34.548 1.00 89.88 123 ASP A O 1
ATOM 982 N N . CYS A 1 124 ? 6.333 -15.407 -35.967 1.00 87.62 124 CYS A N 1
ATOM 983 C CA . CYS A 1 124 ? 7.748 -15.510 -36.267 1.00 87.62 124 CYS A CA 1
ATOM 984 C C . CYS A 1 124 ? 8.166 -14.460 -37.311 1.00 87.62 124 CYS A C 1
ATOM 986 O O . CYS A 1 124 ? 7.455 -14.229 -38.295 1.00 87.62 124 CYS A O 1
ATOM 988 N N . PRO A 1 125 ? 9.380 -13.894 -37.188 1.00 82.06 125 PRO A N 1
ATOM 989 C CA . PRO A 1 125 ? 9.926 -12.984 -38.189 1.00 82.06 125 PRO A CA 1
ATOM 990 C C . PRO A 1 125 ? 9.968 -13.635 -39.585 1.00 82.06 125 PRO A C 1
ATOM 992 O O . PRO A 1 125 ? 10.464 -14.754 -39.769 1.00 82.06 125 PRO A O 1
ATOM 995 N N . GLY A 1 126 ? 9.436 -12.916 -40.579 1.00 71.00 126 GLY A N 1
ATOM 996 C CA . GLY A 1 126 ? 9.371 -13.348 -41.981 1.00 71.00 126 GLY A CA 1
ATOM 997 C C . GLY A 1 126 ? 8.162 -14.215 -42.372 1.00 71.00 126 GLY A C 1
ATOM 998 O O . GLY A 1 126 ? 8.191 -14.808 -43.450 1.00 71.00 126 GLY A O 1
ATOM 999 N N . GLY A 1 127 ? 7.134 -14.329 -41.523 1.00 67.81 127 GLY A N 1
ATOM 1000 C CA . GLY A 1 127 ? 5.810 -14.844 -41.910 1.00 67.81 127 GLY A CA 1
ATOM 1001 C C . GLY A 1 127 ? 4.866 -13.756 -42.450 1.00 67.81 127 GLY A C 1
ATOM 1002 O O . GLY A 1 127 ? 5.224 -12.574 -42.491 1.00 67.81 127 GLY A O 1
ATOM 1003 N N . ASP A 1 128 ? 3.648 -14.157 -42.829 1.00 70.75 128 ASP A N 1
ATOM 1004 C CA . ASP A 1 128 ? 2.516 -13.231 -42.992 1.00 70.75 128 ASP A CA 1
ATOM 1005 C C . ASP A 1 128 ? 2.247 -12.512 -41.653 1.00 70.75 128 ASP A C 1
ATOM 1007 O O . ASP A 1 128 ? 2.235 -13.146 -40.600 1.00 70.75 128 ASP A O 1
ATOM 1011 N N . LYS A 1 129 ? 2.042 -11.186 -41.677 1.00 76.69 129 LYS A N 1
ATOM 1012 C CA . LYS A 1 129 ? 1.855 -10.377 -40.457 1.00 76.69 129 LYS A CA 1
ATOM 1013 C C . LYS A 1 129 ? 0.401 -10.406 -39.984 1.00 76.69 129 LYS A C 1
ATOM 1015 O O . LYS A 1 129 ? -0.408 -9.597 -40.444 1.00 76.69 129 LYS A O 1
ATOM 1020 N N . VAL A 1 130 ? 0.088 -11.306 -39.056 1.00 83.88 130 VAL A N 1
ATOM 1021 C CA . VAL A 1 130 ? -1.224 -11.396 -38.396 1.00 83.88 130 VAL A CA 1
ATOM 1022 C C . VAL A 1 130 ? -1.211 -10.542 -37.126 1.00 83.88 130 VAL A C 1
ATOM 1024 O O . VAL A 1 130 ? -2.064 -9.669 -36.934 1.00 83.88 130 VAL A O 1
ATOM 1027 N N . CYS A 1 131 ? -0.185 -10.721 -36.296 1.00 88.50 131 CYS A N 1
ATOM 1028 C CA . CYS A 1 131 ? 0.111 -9.845 -35.178 1.00 88.50 131 CYS A CA 1
ATOM 1029 C C . CYS A 1 131 ? 0.628 -8.486 -35.674 1.00 88.50 131 CYS A C 1
ATOM 1031 O O . CYS A 1 131 ? 1.387 -8.378 -36.638 1.00 88.50 131 CYS A O 1
ATOM 1033 N N . SER A 1 132 ? 0.180 -7.403 -35.035 1.00 87.38 132 SER A N 1
ATOM 1034 C CA . SER A 1 132 ? 0.716 -6.063 -35.288 1.00 87.38 132 SER A CA 1
ATOM 1035 C C . SER A 1 132 ? 0.359 -5.074 -34.180 1.00 87.38 132 SER A C 1
ATOM 1037 O O . SER A 1 132 ? -0.769 -5.023 -33.680 1.00 87.38 132 SER A O 1
ATOM 1039 N N . ILE A 1 133 ? 1.308 -4.193 -33.849 1.00 89.94 133 ILE A N 1
ATOM 1040 C CA . ILE A 1 133 ? 1.114 -3.117 -32.864 1.00 89.94 133 ILE A CA 1
ATOM 1041 C C . ILE A 1 133 ? -0.108 -2.231 -33.181 1.00 89.94 133 ILE A C 1
ATOM 1043 O O . ILE A 1 133 ? -0.804 -1.786 -32.271 1.00 89.94 133 ILE A O 1
ATOM 1047 N N . SER A 1 134 ? -0.418 -2.011 -34.462 1.00 88.25 134 SER A N 1
ATOM 1048 C CA . SER A 1 134 ? -1.544 -1.183 -34.915 1.00 88.25 134 SER A CA 1
ATOM 1049 C C . SER A 1 134 ? -2.916 -1.841 -34.736 1.00 88.25 134 SER A C 1
ATOM 1051 O O . SER A 1 134 ? -3.918 -1.124 -34.673 1.00 88.25 134 SER A O 1
ATOM 1053 N N . SER A 1 135 ? -2.997 -3.171 -34.642 1.00 86.94 135 SER A N 1
ATOM 1054 C CA . SER A 1 135 ? -4.254 -3.918 -34.500 1.00 86.94 135 SER A CA 1
ATOM 1055 C C . SER A 1 135 ? -4.520 -4.371 -33.059 1.00 86.94 135 SER A C 1
ATOM 1057 O O . SER A 1 135 ? -5.684 -4.365 -32.647 1.00 86.94 135 SER A O 1
ATOM 1059 N N . TYR A 1 136 ? -3.469 -4.658 -32.275 1.00 90.19 136 TYR A N 1
ATOM 1060 C CA . TYR A 1 136 ? -3.597 -5.149 -30.896 1.00 90.19 136 TYR A CA 1
ATOM 1061 C C . TYR A 1 136 ? -3.271 -4.140 -29.781 1.00 90.19 136 TYR A C 1
ATOM 1063 O O . TYR A 1 136 ? -3.861 -4.230 -28.708 1.00 90.19 136 TYR A O 1
ATOM 1071 N N . ASN A 1 137 ? -2.352 -3.186 -29.955 1.00 89.56 137 ASN A N 1
ATOM 1072 C CA . ASN A 1 137 ? -1.849 -2.415 -28.809 1.00 89.56 137 ASN A CA 1
ATOM 1073 C C . ASN A 1 137 ? -2.892 -1.421 -28.250 1.00 89.56 137 ASN A C 1
ATOM 1075 O O . ASN A 1 137 ? -3.293 -0.487 -28.942 1.00 89.56 137 ASN A O 1
ATOM 1079 N N . TYR A 1 138 ? -3.285 -1.597 -26.981 1.00 89.06 138 TYR A N 1
ATOM 1080 C CA . TYR A 1 138 ? -4.274 -0.770 -26.262 1.00 89.06 138 TYR A CA 1
ATOM 1081 C C . TYR A 1 138 ? -5.658 -0.680 -26.937 1.00 89.06 138 TYR A C 1
ATOM 1083 O O . TYR A 1 138 ? -6.324 0.353 -26.847 1.00 89.06 138 TYR A O 1
ATOM 1091 N N . LYS A 1 139 ? -6.105 -1.747 -27.611 1.00 90.62 139 LYS A N 1
ATOM 1092 C CA . LYS A 1 139 ? -7.408 -1.793 -28.299 1.00 90.62 139 LYS A CA 1
ATOM 1093 C C . LYS A 1 139 ? -8.401 -2.727 -27.610 1.00 90.62 139 LYS A C 1
ATOM 1095 O O . LYS A 1 139 ? -8.015 -3.624 -26.870 1.00 90.62 139 LYS A O 1
ATOM 1100 N N . ASN A 1 140 ? -9.687 -2.535 -27.887 1.00 88.75 140 ASN A N 1
ATOM 1101 C CA . ASN A 1 140 ? -10.715 -3.533 -27.589 1.00 88.75 140 ASN A CA 1
ATOM 1102 C C . ASN A 1 140 ? -10.797 -4.538 -28.750 1.00 88.75 140 ASN A C 1
ATOM 1104 O O . ASN A 1 140 ? -10.471 -4.198 -29.892 1.00 88.75 140 ASN A O 1
ATOM 1108 N N . CYS A 1 141 ? -11.246 -5.760 -28.476 1.00 87.06 141 CYS A N 1
ATOM 1109 C CA . CYS A 1 141 ? -11.505 -6.750 -29.522 1.00 87.06 141 CYS A CA 1
ATOM 1110 C C . CYS A 1 141 ? -12.719 -6.323 -30.366 1.00 87.06 141 CYS A C 1
ATOM 1112 O O . CYS A 1 141 ? -13.673 -5.743 -29.853 1.00 87.06 141 CYS A O 1
ATOM 1114 N N . THR A 1 142 ? -12.708 -6.620 -31.665 1.00 73.31 142 THR A N 1
ATOM 1115 C CA . THR A 1 142 ? -13.721 -6.130 -32.624 1.00 73.31 142 THR A CA 1
ATOM 1116 C C . THR A 1 142 ? -15.069 -6.859 -32.577 1.00 73.31 142 THR A C 1
ATOM 1118 O O . THR A 1 142 ? -15.961 -6.512 -33.342 1.00 73.31 142 THR A O 1
ATOM 1121 N N . ASN A 1 143 ? -15.228 -7.871 -31.718 1.00 60.94 143 ASN A N 1
ATOM 1122 C CA . ASN A 1 143 ? -16.354 -8.810 -31.745 1.00 60.94 143 ASN A CA 1
ATOM 1123 C C . ASN A 1 143 ? -17.188 -8.785 -30.447 1.00 60.94 143 ASN A C 1
ATOM 1125 O O . ASN A 1 143 ? -17.372 -9.802 -29.783 1.00 60.94 143 ASN A O 1
ATOM 1129 N N . THR A 1 144 ? -17.691 -7.610 -30.062 1.00 57.38 144 THR A N 1
ATOM 1130 C CA . THR A 1 144 ? -18.553 -7.426 -28.877 1.00 57.38 144 THR A CA 1
ATOM 1131 C C . THR A 1 144 ? -20.045 -7.501 -29.224 1.00 57.38 144 THR A C 1
ATOM 1133 O O . THR A 1 144 ? -20.837 -6.693 -28.747 1.00 57.38 144 THR A O 1
ATOM 1136 N N . ASN A 1 145 ? -20.451 -8.468 -30.058 1.00 55.56 145 ASN A N 1
ATOM 1137 C CA . ASN A 1 145 ? -21.865 -8.678 -30.419 1.00 55.56 145 ASN A CA 1
ATOM 1138 C C . ASN A 1 145 ? -22.746 -9.049 -29.208 1.00 55.56 145 ASN A C 1
ATOM 1140 O O . ASN A 1 145 ? -23.958 -8.854 -29.240 1.00 55.56 145 ASN A O 1
ATOM 1144 N N . ASN A 1 146 ? -22.134 -9.540 -28.125 1.00 62.56 146 ASN A N 1
ATOM 1145 C CA . ASN A 1 146 ? -22.765 -9.683 -26.819 1.00 62.56 146 ASN A CA 1
ATOM 1146 C C . ASN A 1 146 ? -22.250 -8.593 -25.867 1.00 62.56 146 ASN A C 1
ATOM 1148 O O . ASN A 1 146 ? -21.097 -8.638 -25.437 1.00 62.56 146 ASN A O 1
ATOM 1152 N N . ASN A 1 147 ? -23.145 -7.701 -25.429 1.00 64.81 147 ASN A N 1
ATOM 1153 C CA . ASN A 1 147 ? -22.926 -6.634 -24.430 1.00 64.81 147 ASN A CA 1
ATOM 1154 C C . ASN A 1 147 ? -22.489 -7.121 -23.021 1.00 64.81 147 ASN A C 1
ATOM 1156 O O . ASN A 1 147 ? -22.499 -6.356 -22.057 1.00 64.81 147 ASN A O 1
ATOM 1160 N N . LYS A 1 148 ? -22.141 -8.402 -22.871 1.00 69.81 148 LYS A N 1
ATOM 1161 C CA . LYS A 1 148 ? -21.706 -9.032 -21.618 1.00 69.81 148 LYS A CA 1
ATOM 1162 C C . LYS A 1 148 ? -20.194 -9.242 -21.528 1.00 69.81 148 LYS A C 1
ATOM 1164 O O . LYS A 1 148 ? -19.689 -9.436 -20.427 1.00 69.81 148 LYS A O 1
ATOM 1169 N N . ASN A 1 149 ? -19.498 -9.206 -22.664 1.00 83.25 149 ASN A N 1
ATOM 1170 C CA . ASN A 1 149 ? -18.129 -9.689 -22.785 1.00 83.25 149 ASN A CA 1
ATOM 1171 C C . ASN A 1 149 ? -17.174 -8.502 -22.934 1.00 83.25 149 ASN A C 1
ATOM 1173 O O . ASN A 1 149 ? -17.178 -7.821 -23.961 1.00 83.25 149 ASN A O 1
ATOM 1177 N N . ILE A 1 150 ? -16.325 -8.269 -21.933 1.00 89.62 150 ILE A N 1
ATOM 1178 C CA . ILE A 1 150 ? -15.235 -7.295 -22.050 1.00 89.62 150 ILE A CA 1
ATOM 1179 C C . ILE A 1 150 ? -14.063 -8.011 -22.713 1.00 89.62 150 ILE A C 1
ATOM 1181 O O . ILE A 1 150 ? -13.645 -9.052 -22.221 1.00 89.62 150 ILE A O 1
ATOM 1185 N N . CYS A 1 151 ? -13.503 -7.470 -23.793 1.00 92.06 151 CYS A N 1
ATOM 1186 C CA . CYS A 1 151 ? -12.336 -8.064 -24.442 1.00 92.06 151 CYS A CA 1
ATOM 1187 C C . CYS A 1 151 ? -11.309 -6.991 -24.807 1.00 92.06 151 CYS A C 1
ATOM 1189 O O . CYS A 1 151 ? -11.618 -6.043 -25.537 1.00 92.06 151 CYS A O 1
ATOM 1191 N N . TYR A 1 152 ? -10.087 -7.154 -24.300 1.00 93.62 152 TYR A N 1
ATOM 1192 C CA . TYR A 1 152 ? -8.948 -6.287 -24.585 1.00 93.62 152 TYR A CA 1
ATOM 1193 C C . TYR A 1 152 ? -7.924 -7.013 -25.449 1.00 93.62 152 TYR A C 1
ATOM 1195 O O . TYR A 1 152 ? -7.608 -8.181 -25.222 1.00 93.62 152 TYR A O 1
ATOM 1203 N N . ARG A 1 153 ? -7.364 -6.280 -26.406 1.00 93.31 153 ARG A N 1
ATOM 1204 C CA . ARG A 1 153 ? -6.191 -6.677 -27.169 1.00 93.31 153 ARG A CA 1
ATOM 1205 C C . ARG A 1 153 ? -4.931 -6.137 -26.508 1.00 93.31 153 ARG A C 1
ATOM 1207 O O . ARG A 1 153 ? -4.890 -5.000 -26.027 1.00 93.31 153 ARG A O 1
ATOM 1214 N N . ILE A 1 154 ? -3.901 -6.971 -26.485 1.00 94.62 154 ILE A N 1
ATOM 1215 C CA . ILE A 1 154 ? -2.589 -6.667 -25.928 1.00 94.62 154 ILE A CA 1
ATOM 1216 C C . ILE A 1 154 ? -1.524 -7.081 -26.943 1.00 94.62 154 ILE A C 1
ATOM 1218 O O . ILE A 1 154 ? -1.640 -8.113 -27.595 1.00 94.62 154 ILE A O 1
ATOM 1222 N N . TYR A 1 155 ? -0.488 -6.256 -27.064 1.00 94.00 155 TYR A N 1
ATOM 1223 C CA . TYR A 1 155 ? 0.692 -6.504 -27.884 1.00 94.00 155 TYR A CA 1
ATOM 1224 C C . TYR A 1 155 ? 1.934 -6.523 -26.986 1.00 94.00 155 TYR A C 1
ATOM 1226 O O . TYR A 1 155 ? 2.158 -5.564 -26.228 1.00 94.00 155 TYR A O 1
ATOM 1234 N N . TYR A 1 156 ? 2.716 -7.596 -27.104 1.00 93.25 156 TYR A N 1
ATOM 1235 C CA . TYR A 1 156 ? 4.026 -7.794 -26.493 1.00 93.25 156 TYR A CA 1
ATOM 1236 C C . TYR A 1 156 ? 5.074 -7.905 -27.604 1.00 93.25 156 TYR A C 1
ATOM 1238 O O . TYR A 1 156 ? 5.038 -8.825 -28.422 1.00 93.25 156 TYR A O 1
ATOM 1246 N N . ASP A 1 157 ? 6.024 -6.976 -27.623 1.00 89.00 157 ASP A N 1
ATOM 1247 C CA . ASP A 1 157 ? 7.205 -7.084 -28.470 1.00 89.00 157 ASP A CA 1
ATOM 1248 C C . ASP A 1 157 ? 8.235 -8.052 -27.864 1.00 89.00 157 ASP A C 1
ATOM 1250 O O . ASP A 1 157 ? 8.146 -8.457 -26.701 1.00 89.00 157 ASP A O 1
ATOM 1254 N N . SER A 1 158 ? 9.275 -8.356 -28.640 1.00 85.12 158 SER A N 1
ATOM 1255 C CA . SER A 1 158 ? 10.544 -8.870 -28.118 1.00 85.12 158 SER A CA 1
ATOM 1256 C C . SER A 1 158 ? 10.469 -10.199 -27.340 1.00 85.12 158 SER A C 1
ATOM 1258 O O . SER A 1 158 ? 11.253 -10.394 -26.398 1.00 85.12 158 SER A O 1
ATOM 1260 N N . GLN A 1 159 ? 9.600 -11.121 -27.762 1.00 86.81 159 GLN A N 1
ATOM 1261 C CA . GLN A 1 159 ? 9.397 -12.427 -27.122 1.00 86.81 159 GLN A CA 1
ATOM 1262 C C . GLN A 1 159 ? 10.401 -13.500 -27.592 1.00 86.81 159 GLN A C 1
ATOM 1264 O O . GLN A 1 159 ? 11.325 -13.223 -28.367 1.00 86.81 159 GLN A O 1
ATOM 1269 N N . SER A 1 160 ? 10.296 -14.719 -27.043 1.00 86.50 160 SER A N 1
ATOM 1270 C CA . SER A 1 160 ? 11.241 -15.809 -27.324 1.00 86.50 160 SER A CA 1
ATOM 1271 C C . SER A 1 160 ? 11.098 -16.298 -28.775 1.00 86.50 160 SER A C 1
ATOM 1273 O O . SER A 1 160 ? 9.996 -16.525 -29.274 1.00 86.50 160 SER A O 1
ATOM 1275 N N . ASN A 1 161 ? 12.214 -16.476 -29.484 1.00 85.38 161 ASN A N 1
ATOM 1276 C CA . ASN A 1 161 ? 12.226 -16.973 -30.866 1.00 85.38 161 ASN A CA 1
ATOM 1277 C C . ASN A 1 161 ? 12.148 -18.514 -30.948 1.00 85.38 161 ASN A C 1
ATOM 1279 O O . ASN A 1 161 ? 12.518 -19.100 -31.965 1.00 85.38 161 ASN A O 1
ATOM 1283 N N . VAL A 1 162 ? 11.691 -19.188 -29.885 1.00 87.75 162 VAL A N 1
ATOM 1284 C CA . VAL A 1 162 ? 11.595 -20.655 -29.836 1.00 87.75 162 VAL A CA 1
ATOM 1285 C C . VAL A 1 162 ? 10.566 -21.130 -30.865 1.00 87.75 162 VAL A C 1
ATOM 1287 O O . VAL A 1 162 ? 9.459 -20.604 -30.930 1.00 87.75 162 VAL A O 1
ATOM 1290 N N . GLY A 1 163 ? 10.954 -22.087 -31.710 1.00 84.00 163 GLY A N 1
ATOM 1291 C CA . GLY A 1 163 ? 10.169 -22.550 -32.862 1.00 84.00 163 GLY A CA 1
ATOM 1292 C C . GLY A 1 163 ? 10.385 -21.745 -34.157 1.00 84.00 163 GLY A C 1
ATOM 1293 O O . GLY A 1 163 ? 10.105 -22.256 -35.243 1.00 84.00 163 GLY A O 1
ATOM 1294 N N . CYS A 1 164 ? 10.936 -20.527 -34.087 1.00 84.81 164 CYS A N 1
ATOM 1295 C CA . CYS A 1 164 ? 11.161 -19.673 -35.256 1.00 84.81 164 CYS A CA 1
ATOM 1296 C C . CYS A 1 164 ? 12.521 -19.920 -35.930 1.00 84.81 164 CYS A C 1
ATOM 1298 O O . CYS A 1 164 ? 13.568 -19.949 -35.286 1.00 84.81 164 CYS A O 1
ATOM 1300 N N . PHE A 1 165 ? 12.535 -19.976 -37.265 1.00 77.62 165 PHE A N 1
ATOM 1301 C CA . PHE A 1 165 ? 13.775 -19.897 -38.045 1.00 77.62 165 PHE A CA 1
ATOM 1302 C C . PHE A 1 165 ? 14.230 -18.435 -38.175 1.00 77.62 165 PHE A C 1
ATOM 1304 O O . PHE A 1 165 ? 13.879 -17.768 -39.151 1.00 77.62 165 PHE A O 1
ATOM 1311 N N . GLY A 1 166 ? 15.002 -17.956 -37.196 1.00 72.50 166 GLY A N 1
ATOM 1312 C CA . GLY A 1 166 ? 15.653 -16.643 -37.210 1.00 72.50 166 GLY A CA 1
ATOM 1313 C C . GLY A 1 166 ? 16.258 -16.259 -35.854 1.00 72.50 166 GLY A C 1
ATOM 1314 O O . GLY A 1 166 ? 15.823 -16.743 -34.814 1.00 72.50 166 GLY A O 1
ATOM 1315 N N . SER A 1 167 ? 17.256 -15.370 -35.858 1.00 78.62 167 SER A N 1
ATOM 1316 C CA . SER A 1 167 ? 17.812 -14.744 -34.641 1.00 78.62 167 SER A CA 1
ATOM 1317 C C . SER A 1 167 ? 17.014 -13.521 -34.169 1.00 78.62 167 SER A C 1
ATOM 1319 O O . SER A 1 167 ? 17.217 -13.036 -33.057 1.00 78.62 167 SER A O 1
ATOM 1321 N N . GLN A 1 168 ? 16.107 -13.015 -35.010 1.00 82.00 168 GLN A N 1
ATOM 1322 C CA . GLN A 1 168 ? 15.135 -11.994 -34.635 1.00 82.00 168 GLN A CA 1
ATOM 1323 C C . GLN A 1 168 ? 14.103 -12.573 -33.658 1.00 82.00 168 GLN A C 1
ATOM 1325 O O . GLN A 1 168 ? 13.765 -13.757 -33.709 1.00 82.00 168 GLN A O 1
ATOM 1330 N N . LYS A 1 169 ? 13.613 -11.719 -32.761 1.00 87.25 169 LYS A N 1
ATOM 1331 C CA . LYS A 1 169 ? 12.602 -12.070 -31.762 1.00 87.25 169 LYS A CA 1
ATOM 1332 C C . LYS A 1 169 ? 11.209 -12.194 -32.388 1.00 87.25 169 LYS A C 1
ATOM 1334 O O . LYS A 1 169 ? 10.963 -11.627 -33.449 1.00 87.25 169 LYS A O 1
ATOM 1339 N N . SER A 1 170 ? 10.316 -12.912 -31.715 1.00 87.69 170 SER A N 1
ATOM 1340 C CA . SER A 1 170 ? 8.901 -13.020 -32.084 1.00 87.69 170 SER A CA 1
ATOM 1341 C C . SER A 1 170 ? 8.087 -11.814 -31.596 1.00 87.69 170 SER A C 1
ATOM 1343 O O . SER A 1 170 ? 8.446 -11.156 -30.609 1.00 87.69 170 SER A O 1
ATOM 1345 N N . GLU A 1 171 ? 6.974 -11.545 -32.279 1.00 91.44 171 GLU A N 1
ATOM 1346 C CA . GLU A 1 171 ? 5.924 -10.622 -31.832 1.00 91.44 171 GLU A CA 1
ATOM 1347 C C . GLU A 1 171 ? 4.733 -11.440 -31.314 1.00 91.44 171 GLU A C 1
ATOM 1349 O O . GLU A 1 171 ? 4.390 -12.471 -31.893 1.00 91.44 171 GLU A O 1
ATOM 1354 N N . VAL A 1 172 ? 4.108 -11.012 -30.211 1.00 93.06 172 VAL A N 1
ATOM 1355 C CA . VAL A 1 172 ? 2.997 -11.747 -29.585 1.00 93.06 172 VAL A CA 1
ATOM 1356 C C . VAL A 1 172 ? 1.792 -10.843 -29.374 1.00 93.06 172 VAL A C 1
ATOM 1358 O O . VAL A 1 172 ? 1.875 -9.771 -28.767 1.00 93.06 172 VAL A O 1
ATOM 1361 N N . CYS A 1 173 ? 0.645 -11.318 -29.843 1.00 93.75 173 CYS A N 1
ATOM 1362 C CA . CYS A 1 173 ? -0.631 -10.626 -29.799 1.00 93.75 173 CYS A CA 1
ATOM 1363 C C . CYS A 1 173 ? -1.645 -11.458 -29.012 1.00 93.75 173 CYS A C 1
ATOM 1365 O O . CYS A 1 173 ? -1.891 -12.613 -29.335 1.00 93.75 173 CYS A O 1
ATOM 1367 N N . CYS A 1 174 ? -2.257 -10.875 -27.983 1.00 94.44 174 CYS A N 1
ATOM 1368 C CA . CYS A 1 174 ? -3.211 -11.563 -27.117 1.00 94.44 174 CYS A CA 1
ATOM 1369 C C . CYS A 1 174 ? -4.577 -10.882 -27.120 1.00 94.44 174 CYS A C 1
ATOM 1371 O O . CYS A 1 174 ? -4.666 -9.660 -26.993 1.00 94.44 174 CYS A O 1
ATOM 1373 N N . GLU A 1 175 ? -5.639 -11.679 -27.184 1.00 92.81 175 GLU A N 1
ATOM 1374 C CA . GLU A 1 175 ? -6.988 -11.286 -26.785 1.00 92.81 175 GLU A CA 1
ATOM 1375 C C . GLU A 1 175 ? -7.274 -11.857 -25.391 1.00 92.81 175 GLU A C 1
ATOM 1377 O O . GLU A 1 175 ? -7.202 -13.069 -25.171 1.00 92.81 175 GLU A O 1
ATOM 1382 N N . ILE A 1 176 ? -7.597 -10.983 -24.436 1.00 92.50 176 ILE A N 1
ATOM 1383 C CA . ILE A 1 176 ? -8.019 -11.364 -23.086 1.00 92.50 176 ILE A CA 1
ATOM 1384 C C . ILE A 1 176 ? -9.455 -10.907 -22.848 1.00 92.50 176 ILE A C 1
ATOM 1386 O O . ILE A 1 176 ? -9.781 -9.721 -22.950 1.00 92.50 176 ILE A O 1
ATOM 1390 N N . SER A 1 177 ? -10.314 -11.877 -22.554 1.00 90.88 177 SER A N 1
ATOM 1391 C CA . SER A 1 177 ? -11.756 -11.724 -22.386 1.00 90.88 177 SER A CA 1
ATOM 1392 C C . SER A 1 177 ? -12.184 -11.979 -20.940 1.00 90.88 177 SER A C 1
ATOM 1394 O O . SER A 1 177 ? -11.614 -12.819 -20.242 1.00 90.88 177 SER A O 1
ATOM 1396 N N . PHE A 1 178 ? -13.186 -11.217 -20.503 1.00 91.88 178 PHE A N 1
ATOM 1397 C CA . PHE A 1 178 ? -13.788 -11.260 -19.176 1.00 91.88 178 PHE A CA 1
ATOM 1398 C C . PHE A 1 178 ? -15.307 -11.368 -19.322 1.00 91.88 178 PHE A C 1
ATOM 1400 O O . PHE A 1 178 ? -15.936 -10.512 -19.954 1.00 91.88 178 PHE A O 1
ATOM 1407 N N . GLU A 1 179 ? -15.889 -12.393 -18.706 1.00 89.12 179 GLU A N 1
ATOM 1408 C CA . GLU A 1 179 ? -17.338 -12.610 -18.642 1.00 89.12 179 GLU A CA 1
ATOM 1409 C C . GLU A 1 179 ? -17.820 -12.685 -17.182 1.00 89.12 179 GLU A C 1
ATOM 1411 O O . GLU A 1 179 ? -17.081 -13.157 -16.314 1.00 89.12 179 GLU A O 1
ATOM 1416 N N . PRO A 1 180 ? -19.060 -12.273 -16.862 1.00 89.62 180 PRO A N 1
ATOM 1417 C CA . PRO A 1 180 ? -19.622 -12.451 -15.525 1.00 89.62 180 PRO A CA 1
ATOM 1418 C C . PRO A 1 180 ? -19.900 -13.935 -15.247 1.00 89.62 180 PRO A C 1
ATOM 1420 O O . PRO A 1 180 ? -20.823 -14.526 -15.815 1.00 89.62 180 PRO A O 1
ATOM 1423 N N . TYR A 1 181 ? -19.140 -14.544 -14.332 1.00 87.69 181 TYR A N 1
ATOM 1424 C CA . TYR A 1 181 ? -19.292 -15.952 -13.964 1.00 87.69 181 TYR A CA 1
ATOM 1425 C C . TYR A 1 181 ? -20.743 -16.273 -13.574 1.00 87.69 181 TYR A C 1
ATOM 1427 O O . TYR A 1 181 ? -21.310 -15.691 -12.647 1.00 87.69 181 TYR A O 1
ATOM 1435 N N . LYS A 1 182 ? -21.361 -17.198 -14.324 1.00 85.38 182 LYS A N 1
ATOM 1436 C CA . LYS A 1 182 ? -22.777 -17.601 -14.198 1.00 85.38 182 LYS A CA 1
ATOM 1437 C C . LYS A 1 182 ? -23.792 -16.445 -14.289 1.00 85.38 182 LYS A C 1
ATOM 1439 O O . LYS A 1 182 ? -24.932 -16.612 -13.873 1.00 85.38 182 LYS A O 1
ATOM 1444 N N . ASN A 1 183 ? -23.415 -15.304 -14.876 1.00 84.75 183 ASN A N 1
ATOM 1445 C CA . ASN A 1 183 ? -24.181 -14.049 -14.873 1.00 84.75 183 ASN A CA 1
ATOM 1446 C C . ASN A 1 183 ? -24.522 -13.529 -13.454 1.00 84.75 183 ASN A C 1
ATOM 1448 O O . ASN A 1 183 ? -25.505 -12.809 -13.289 1.00 84.75 183 ASN A O 1
ATOM 1452 N N . LEU A 1 184 ? -23.738 -13.886 -12.428 1.00 88.69 184 LEU A N 1
ATOM 1453 C CA . LEU A 1 184 ? -23.983 -13.439 -11.054 1.00 88.69 184 LEU A CA 1
ATOM 1454 C C . LEU A 1 184 ? -23.558 -11.978 -10.863 1.00 88.69 184 LEU A C 1
ATOM 1456 O O . LEU A 1 184 ? -22.409 -11.613 -11.119 1.00 88.69 184 LEU A O 1
ATOM 1460 N N . VAL A 1 185 ? -24.493 -11.165 -10.370 1.00 91.50 185 VAL A N 1
ATOM 1461 C CA . VAL A 1 185 ? -24.273 -9.768 -9.979 1.00 91.50 185 VAL A CA 1
ATOM 1462 C C . VAL A 1 185 ? -24.199 -9.687 -8.457 1.00 91.50 185 VAL A C 1
ATOM 1464 O O . VAL A 1 185 ? -25.032 -10.255 -7.751 1.00 91.50 185 VAL A O 1
ATOM 1467 N N . TYR A 1 186 ? -23.216 -8.952 -7.952 1.00 93.50 186 TYR A N 1
ATOM 1468 C CA . TYR A 1 186 ? -23.057 -8.622 -6.543 1.00 93.50 186 TYR A CA 1
ATOM 1469 C C . TYR A 1 186 ? -23.203 -7.117 -6.352 1.00 93.50 186 TYR A C 1
ATOM 1471 O O . TYR A 1 186 ? -22.620 -6.320 -7.089 1.00 93.50 186 TYR A O 1
ATOM 1479 N N . LYS A 1 187 ? -23.975 -6.724 -5.342 1.00 93.00 187 LYS A N 1
ATOM 1480 C CA . LYS A 1 187 ? -24.218 -5.328 -4.993 1.00 93.00 187 LYS A CA 1
ATOM 1481 C C . LYS A 1 187 ? -23.340 -4.945 -3.822 1.00 93.00 187 LYS A C 1
ATOM 1483 O O . LYS A 1 187 ? -23.476 -5.522 -2.747 1.00 93.00 187 LYS A O 1
ATOM 1488 N N . SER A 1 188 ? -22.436 -3.995 -4.030 1.00 94.12 188 SER A N 1
ATOM 1489 C CA . SER A 1 188 ? -21.562 -3.462 -2.986 1.00 94.12 188 SER A CA 1
ATOM 1490 C C . SER A 1 188 ? -22.116 -2.149 -2.440 1.00 94.12 188 SER A C 1
ATOM 1492 O O . SER A 1 188 ? -22.539 -1.293 -3.215 1.00 94.12 188 SER A O 1
ATOM 1494 N N . ILE A 1 189 ? -22.088 -1.974 -1.119 1.00 94.62 189 ILE A N 1
ATOM 1495 C CA . ILE A 1 189 ? -22.458 -0.751 -0.397 1.00 94.62 189 ILE A CA 1
ATOM 1496 C C . ILE A 1 189 ? -21.293 -0.262 0.462 1.00 94.62 189 ILE A C 1
ATOM 1498 O O . ILE A 1 189 ? -20.558 -1.060 1.044 1.00 94.62 189 ILE A O 1
ATOM 1502 N N . LYS A 1 190 ? -21.155 1.060 0.581 1.00 95.00 190 LYS A N 1
ATOM 1503 C CA . LYS A 1 190 ? -20.231 1.702 1.521 1.00 95.00 190 LYS A CA 1
ATOM 1504 C C . LYS A 1 190 ? -20.984 2.202 2.745 1.00 95.00 190 LYS A C 1
ATOM 1506 O O . LYS A 1 190 ? -21.860 3.050 2.592 1.00 95.00 190 LYS A O 1
ATOM 1511 N N . VAL A 1 191 ? -20.616 1.744 3.936 1.00 94.19 191 VAL A N 1
ATOM 1512 C CA . VAL A 1 191 ? -21.237 2.153 5.207 1.00 94.19 191 VAL A CA 1
ATOM 1513 C C . VAL A 1 191 ? -20.314 3.051 6.032 1.00 94.19 191 VAL A C 1
ATOM 1515 O O . VAL A 1 191 ? -19.089 2.976 5.921 1.00 94.19 191 VAL A O 1
ATOM 1518 N N . LYS A 1 192 ? -20.900 3.929 6.851 1.00 93.31 192 LYS A N 1
ATOM 1519 C CA . LYS A 1 192 ? -20.166 4.816 7.774 1.00 93.31 192 LYS A CA 1
ATOM 1520 C C . LYS A 1 192 ? -20.220 4.295 9.220 1.00 93.31 192 LYS A C 1
ATOM 1522 O O . LYS A 1 192 ? -20.479 3.121 9.441 1.00 93.31 192 LYS A O 1
ATOM 1527 N N . GLN A 1 193 ? -19.940 5.149 10.204 1.00 92.25 193 GLN A N 1
ATOM 1528 C CA . GLN A 1 193 ? -20.220 4.849 11.615 1.00 92.25 193 GLN A CA 1
ATOM 1529 C C . GLN A 1 193 ? -21.744 4.800 11.854 1.00 92.25 193 GLN A C 1
ATOM 1531 O O . GLN A 1 193 ? -22.453 5.571 11.201 1.00 92.25 193 GLN A O 1
ATOM 1536 N N . PRO A 1 194 ? -22.247 3.929 12.748 1.00 93.94 194 PRO A N 1
ATOM 1537 C CA . PRO A 1 194 ? -23.679 3.751 12.969 1.00 93.94 194 PRO A CA 1
ATOM 1538 C C . PRO A 1 194 ? -24.273 4.725 13.991 1.00 93.94 194 PRO A C 1
ATOM 1540 O O . PRO A 1 194 ? -23.607 5.141 14.945 1.00 93.94 194 PRO A O 1
ATOM 1543 N N . ASP A 1 195 ? -25.578 4.960 13.872 1.00 90.75 195 ASP A N 1
ATOM 1544 C CA . ASP A 1 195 ? -26.396 5.362 15.014 1.00 90.75 195 ASP A CA 1
ATOM 1545 C C . ASP A 1 195 ? -26.818 4.129 15.822 1.00 90.75 195 ASP A C 1
ATOM 1547 O O . ASP A 1 195 ? -27.260 3.131 15.258 1.00 90.75 195 ASP A O 1
ATOM 1551 N N . THR A 1 196 ? -26.644 4.170 17.147 1.00 91.88 196 THR A N 1
ATOM 1552 C CA . THR A 1 196 ? -27.045 3.067 18.041 1.00 91.88 196 THR A CA 1
ATOM 1553 C C . THR A 1 196 ? -28.423 3.355 18.624 1.00 91.88 196 THR A C 1
ATOM 1555 O O . THR A 1 196 ? -28.623 4.405 19.243 1.00 91.88 196 THR A O 1
ATOM 1558 N N . ILE A 1 197 ? -29.357 2.426 18.429 1.00 91.38 197 ILE A N 1
ATOM 1559 C CA . ILE A 1 197 ? -30.772 2.559 18.774 1.00 91.38 197 ILE A CA 1
ATOM 1560 C C . ILE A 1 197 ? -31.199 1.374 19.644 1.00 91.38 197 ILE A C 1
ATOM 1562 O O . ILE A 1 197 ? -30.940 0.217 19.321 1.00 91.38 197 ILE A O 1
ATOM 1566 N N . LEU A 1 198 ? -31.857 1.667 20.760 1.00 91.25 198 LEU A N 1
ATOM 1567 C CA . LEU A 1 198 ? -32.514 0.673 21.605 1.00 91.25 198 LEU A CA 1
ATOM 1568 C C . LEU A 1 198 ? -33.982 0.563 21.190 1.00 91.25 198 LEU A C 1
ATOM 1570 O O . LEU A 1 198 ? -34.648 1.589 21.059 1.00 91.25 198 LEU A O 1
ATOM 1574 N N . VAL A 1 199 ? -34.490 -0.656 21.024 1.00 92.25 199 VAL A N 1
ATOM 1575 C CA . VAL A 1 199 ? -35.905 -0.911 20.732 1.00 92.25 199 VAL A CA 1
ATOM 1576 C C . VAL A 1 199 ? -36.578 -1.444 21.989 1.00 92.25 199 VAL A C 1
ATOM 1578 O O . VAL A 1 199 ? -36.177 -2.484 22.522 1.00 92.25 199 VAL A O 1
ATOM 1581 N N . PHE A 1 200 ? -37.614 -0.744 22.442 1.00 90.38 200 PHE A N 1
ATOM 1582 C CA . PHE A 1 200 ? -38.438 -1.137 23.579 1.00 90.38 200 PHE A CA 1
ATOM 1583 C C . PHE A 1 200 ? -39.858 -1.438 23.142 1.00 90.38 200 PHE A C 1
ATOM 1585 O O . PHE A 1 200 ? -40.375 -0.839 22.206 1.00 90.38 200 PHE A O 1
ATOM 1592 N N . GLU A 1 201 ? -40.496 -2.326 23.884 1.00 90.06 201 GLU A N 1
ATOM 1593 C CA . GLU A 1 201 ? -41.923 -2.590 23.816 1.00 90.06 201 GLU A CA 1
ATOM 1594 C C . GLU A 1 201 ? -42.528 -2.242 25.173 1.00 90.06 201 GLU A C 1
ATOM 1596 O O . GLU A 1 201 ? -41.992 -2.644 26.213 1.00 90.06 201 GLU A O 1
ATOM 1601 N N . TYR A 1 202 ? -43.628 -1.491 25.181 1.00 88.69 202 TYR A N 1
ATOM 1602 C CA . TYR A 1 202 ? -44.452 -1.351 26.375 1.00 88.69 202 TYR A CA 1
ATOM 1603 C C . TYR A 1 202 ? -45.805 -2.016 26.158 1.00 88.69 202 TYR A C 1
ATOM 1605 O O . TYR A 1 202 ? -46.374 -1.987 25.069 1.00 88.69 202 TYR A O 1
ATOM 1613 N N . LYS A 1 203 ? -46.317 -2.629 27.223 1.00 88.25 203 LYS A N 1
ATOM 1614 C CA . LYS A 1 203 ? -47.658 -3.212 27.267 1.00 88.25 203 LYS A CA 1
ATOM 1615 C C . LYS A 1 203 ? -48.354 -2.729 28.530 1.00 88.25 203 LYS A C 1
ATOM 1617 O O . LYS A 1 203 ? -47.757 -2.728 29.611 1.00 88.25 203 LYS A O 1
ATOM 1622 N N . ILE A 1 204 ? -49.611 -2.325 28.404 1.00 87.56 204 ILE A N 1
ATOM 1623 C CA . ILE A 1 204 ? -50.455 -1.909 29.524 1.00 87.56 204 ILE A CA 1
ATOM 1624 C C . ILE A 1 204 ? -51.476 -3.016 29.765 1.00 87.56 204 ILE A C 1
ATOM 1626 O O . ILE A 1 204 ? -52.257 -3.347 28.876 1.00 87.56 204 ILE A O 1
ATOM 1630 N N . PHE A 1 205 ? -51.493 -3.588 30.967 1.00 86.38 205 PHE A N 1
ATOM 1631 C CA . PHE A 1 205 ? -52.475 -4.585 31.381 1.00 86.38 205 PHE A CA 1
ATOM 1632 C C . PHE A 1 205 ? -53.431 -4.002 32.426 1.00 86.38 205 PHE A C 1
ATOM 1634 O O . PHE A 1 205 ? -53.008 -3.532 33.483 1.00 86.38 205 PHE A O 1
ATOM 1641 N N . GLU A 1 206 ? -54.735 -4.094 32.171 1.00 82.31 206 GLU A N 1
ATOM 1642 C CA . GLU A 1 206 ? -55.785 -3.745 33.132 1.00 82.31 206 GLU A CA 1
ATOM 1643 C C . GLU A 1 206 ? -56.305 -5.010 33.835 1.00 82.31 206 GLU A C 1
ATOM 1645 O O . GLU A 1 206 ? -56.538 -6.047 33.200 1.00 82.31 206 GLU A O 1
ATOM 1650 N N . ARG A 1 207 ? -56.508 -4.945 35.159 1.00 78.00 207 ARG A N 1
ATOM 1651 C CA . ARG A 1 207 ? -57.090 -6.050 35.934 1.00 78.00 207 ARG A CA 1
ATOM 1652 C C . ARG A 1 207 ? -58.614 -5.944 36.004 1.00 78.00 207 ARG A C 1
ATOM 1654 O O . ARG A 1 207 ? -59.150 -5.195 36.816 1.00 78.00 207 ARG A O 1
ATOM 1661 N N . HIS A 1 208 ? -59.316 -6.784 35.248 1.00 73.31 208 HIS A N 1
ATOM 1662 C CA . HIS A 1 208 ? -60.778 -6.823 35.202 1.00 73.31 208 HIS A CA 1
ATOM 1663 C C . HIS A 1 208 ? -61.311 -8.215 35.590 1.00 73.31 208 HIS A C 1
ATOM 1665 O O . HIS A 1 208 ? -60.909 -9.224 35.010 1.00 73.31 208 HIS A O 1
ATOM 1671 N N . HIS A 1 209 ? -62.212 -8.290 36.579 1.00 72.44 209 HIS A N 1
ATOM 1672 C CA . HIS A 1 209 ? -62.779 -9.551 37.100 1.00 72.44 209 HIS A CA 1
ATOM 1673 C C . HIS A 1 209 ? -61.714 -10.629 37.422 1.00 72.44 209 HIS A C 1
ATOM 1675 O O . HIS A 1 209 ? -61.795 -11.776 36.977 1.00 72.44 209 HIS A O 1
ATOM 1681 N N . SER A 1 210 ? -60.677 -10.240 38.174 1.00 72.00 210 SER A N 1
ATOM 1682 C CA . SER A 1 210 ? -59.527 -11.087 38.555 1.00 72.00 210 SER A CA 1
ATOM 1683 C C . SER A 1 210 ? -58.733 -11.697 37.387 1.00 72.00 210 SER A C 1
ATOM 1685 O O . SER A 1 210 ? -57.955 -12.628 37.589 1.00 72.00 210 SER A O 1
ATOM 1687 N N . ARG A 1 211 ? -58.882 -11.162 36.169 1.00 76.81 211 ARG A N 1
ATOM 1688 C CA . ARG A 1 211 ? -58.071 -11.507 34.995 1.00 76.81 211 ARG A CA 1
ATOM 1689 C C . ARG A 1 211 ? -57.383 -10.257 34.462 1.00 76.81 211 ARG A C 1
ATOM 1691 O O . ARG A 1 211 ? -57.937 -9.164 34.525 1.00 76.81 211 ARG A O 1
ATOM 1698 N N . TRP A 1 212 ? -56.183 -10.427 33.926 1.00 79.94 212 TRP A N 1
ATOM 1699 C CA . TRP A 1 212 ? -55.496 -9.366 33.199 1.00 79.94 212 TRP A CA 1
ATOM 1700 C C . TRP A 1 212 ? -55.972 -9.347 31.748 1.00 79.94 212 TRP A C 1
ATOM 1702 O O . TRP A 1 212 ? -56.159 -10.401 31.136 1.00 79.94 212 TRP A O 1
ATOM 1712 N N . ARG A 1 213 ? -56.182 -8.149 31.209 1.00 82.50 213 ARG A N 1
ATOM 1713 C CA . ARG A 1 213 ? -56.425 -7.900 29.787 1.00 82.50 213 ARG A CA 1
ATOM 1714 C C . ARG A 1 213 ? -55.377 -6.922 29.288 1.00 82.50 213 ARG A C 1
ATOM 1716 O O . ARG A 1 213 ? -55.076 -5.961 29.988 1.00 82.50 213 ARG A O 1
ATOM 1723 N N . LEU A 1 214 ? -54.848 -7.166 28.094 1.00 84.69 214 LEU A N 1
ATOM 1724 C CA . LEU A 1 214 ? -54.057 -6.169 27.384 1.00 84.69 214 LEU A CA 1
ATOM 1725 C C . LEU A 1 214 ? -54.981 -4.993 27.026 1.00 84.69 214 LEU A C 1
ATOM 1727 O O . LEU A 1 214 ? -56.059 -5.213 26.472 1.00 84.69 214 LEU A O 1
ATOM 1731 N N . TYR A 1 215 ? -54.573 -3.788 27.405 1.00 83.00 215 TYR A N 1
ATOM 1732 C CA . TYR A 1 215 ? -55.252 -2.523 27.133 1.00 83.00 215 TYR A CA 1
ATOM 1733 C C . TYR A 1 215 ? -54.583 -1.793 25.961 1.00 83.00 215 TYR A C 1
ATOM 1735 O O . TYR A 1 215 ? -55.281 -1.325 25.068 1.00 83.00 215 TYR A O 1
ATOM 1743 N N . ASP A 1 216 ? -53.246 -1.749 25.952 1.00 83.50 216 ASP A N 1
ATOM 1744 C CA . ASP A 1 216 ? -52.433 -1.095 24.919 1.00 83.50 216 ASP A CA 1
ATOM 1745 C C . ASP A 1 216 ? -51.062 -1.784 24.766 1.00 83.50 216 ASP A C 1
ATOM 1747 O O . ASP A 1 216 ? -50.590 -2.431 25.709 1.00 83.50 216 ASP A O 1
ATOM 1751 N N . GLU A 1 217 ? -50.453 -1.679 23.584 1.00 87.38 217 GLU A N 1
ATOM 1752 C CA . GLU A 1 217 ? -49.221 -2.369 23.168 1.00 87.38 217 GLU A CA 1
ATOM 1753 C C . GLU A 1 217 ? -48.553 -1.626 21.999 1.00 87.38 217 GLU A C 1
ATOM 1755 O O . GLU A 1 217 ? -49.123 -1.547 20.912 1.00 87.38 217 GLU A O 1
ATOM 1760 N N . ASP A 1 218 ? -47.341 -1.103 22.212 1.00 88.38 218 ASP A N 1
ATOM 1761 C CA . ASP A 1 218 ? -46.618 -0.285 21.226 1.00 88.38 218 ASP A CA 1
ATOM 1762 C C . ASP A 1 218 ? -45.084 -0.373 21.409 1.00 88.38 218 ASP A C 1
ATOM 1764 O O . ASP A 1 218 ? -44.574 -0.806 22.451 1.00 88.38 218 ASP A O 1
ATOM 1768 N N . ILE A 1 219 ? -44.336 -0.008 20.362 1.00 89.75 219 ILE A N 1
ATOM 1769 C CA . ILE A 1 219 ? -42.883 -0.189 20.235 1.00 89.75 219 ILE A CA 1
ATOM 1770 C C . ILE A 1 219 ? -42.213 1.152 19.921 1.00 89.75 219 ILE A C 1
ATOM 1772 O O . ILE A 1 219 ? -42.541 1.806 18.934 1.00 89.75 219 ILE A O 1
ATOM 1776 N N . PHE A 1 220 ? -41.206 1.529 20.715 1.00 87.44 220 PHE A N 1
ATOM 1777 C CA . PHE A 1 220 ? -40.505 2.809 20.585 1.00 87.44 220 PHE A CA 1
ATOM 1778 C C . PHE A 1 220 ? -38.980 2.659 20.481 1.00 87.44 220 PHE A C 1
ATOM 1780 O O . PHE A 1 220 ? -38.363 1.766 21.067 1.00 87.44 220 PHE A O 1
ATOM 1787 N N . GLU A 1 221 ? -38.371 3.558 19.702 1.00 89.50 221 GLU A N 1
ATOM 1788 C CA . GLU A 1 221 ? -36.946 3.561 19.355 1.00 89.50 221 GLU A CA 1
ATOM 1789 C C . GLU A 1 221 ? -36.194 4.697 20.075 1.00 89.50 221 GLU A C 1
ATOM 1791 O O . GLU A 1 221 ? -36.573 5.867 19.983 1.00 89.50 221 GLU A O 1
ATOM 1796 N N . ILE A 1 222 ? -35.092 4.371 20.762 1.00 87.50 222 ILE A N 1
ATOM 1797 C CA . ILE A 1 222 ? -34.284 5.333 21.530 1.00 87.50 222 ILE A CA 1
ATOM 1798 C C . ILE A 1 222 ? -32.857 5.454 20.963 1.00 87.50 222 ILE A C 1
ATOM 1800 O O . ILE A 1 222 ? -32.047 4.546 21.164 1.00 87.50 222 ILE A O 1
ATOM 1804 N N . PRO A 1 223 ? -32.492 6.574 20.308 1.00 89.25 223 PRO A N 1
ATOM 1805 C CA . PRO A 1 223 ? -31.143 6.795 19.786 1.00 89.25 223 PRO A CA 1
ATOM 1806 C C . PRO A 1 223 ? -30.167 7.265 20.879 1.00 89.25 223 PRO A C 1
ATOM 1808 O O . PRO A 1 223 ? -30.112 8.450 21.220 1.00 89.25 223 PRO A O 1
ATOM 1811 N N . LEU A 1 224 ? -29.325 6.353 21.376 1.00 84.62 224 LEU A N 1
ATOM 1812 C CA . LEU A 1 224 ? -28.346 6.610 22.449 1.00 84.62 224 LEU A CA 1
ATOM 1813 C C . LEU A 1 224 ? -27.319 7.701 22.118 1.00 84.62 224 LEU A C 1
ATOM 1815 O O . LEU A 1 224 ? -26.808 8.373 23.014 1.00 84.62 224 LEU A O 1
ATOM 1819 N N . ASN A 1 225 ? -27.033 7.920 20.833 1.00 79.44 225 ASN A N 1
ATOM 1820 C CA . ASN A 1 225 ? -26.083 8.939 20.378 1.00 79.44 225 ASN A CA 1
ATOM 1821 C C . ASN A 1 225 ? -26.503 10.386 20.722 1.00 79.44 225 ASN A C 1
ATOM 1823 O O . ASN A 1 225 ? -25.690 11.295 20.565 1.00 79.44 225 ASN A O 1
ATOM 1827 N N . LYS A 1 226 ? -27.740 10.616 21.192 1.00 76.44 226 LYS A N 1
ATOM 1828 C CA . LYS A 1 226 ? -28.267 11.944 21.560 1.00 76.44 226 LYS A CA 1
ATOM 1829 C C . LYS A 1 226 ? -28.225 12.251 23.067 1.00 76.44 226 LYS A C 1
ATOM 1831 O O . LYS A 1 226 ? -28.631 13.341 23.458 1.00 76.44 226 LYS A O 1
ATOM 1836 N N . GLY A 1 227 ? -27.708 11.342 23.900 1.00 74.25 227 GLY A N 1
ATOM 1837 C CA . GLY A 1 227 ? -27.652 11.500 25.361 1.00 74.25 227 GLY A CA 1
ATOM 1838 C C . GLY A 1 227 ? -28.849 10.868 26.080 1.00 74.25 227 GLY A C 1
ATOM 1839 O O . GLY A 1 227 ? -29.400 9.878 25.605 1.00 74.25 227 GLY A O 1
ATOM 1840 N N . GLU A 1 228 ? -29.236 11.416 27.238 1.00 76.94 228 GLU A N 1
ATOM 1841 C CA . GLU A 1 228 ? -30.440 10.976 27.961 1.00 76.94 228 GLU A CA 1
ATOM 1842 C C . GLU A 1 228 ? -31.694 11.325 27.146 1.00 76.94 228 GLU A C 1
ATOM 1844 O O . GLU A 1 228 ? -32.007 12.499 26.939 1.00 76.94 228 GLU A O 1
ATOM 1849 N N . ALA A 1 229 ? -32.430 10.306 26.710 1.00 76.62 229 ALA A N 1
ATOM 1850 C CA . ALA A 1 229 ? -33.697 10.478 26.009 1.00 76.62 229 ALA A CA 1
ATOM 1851 C C . ALA A 1 229 ? -34.869 10.318 26.985 1.00 76.62 229 ALA A C 1
ATOM 1853 O O . ALA A 1 229 ? -34.837 9.438 27.847 1.00 76.62 229 ALA A O 1
ATOM 1854 N N . LYS A 1 230 ? -35.897 11.164 26.846 1.00 77.75 230 LYS A N 1
ATOM 1855 C CA . LYS A 1 230 ? -37.074 11.213 27.728 1.00 77.75 230 LYS A CA 1
ATOM 1856 C C . LYS A 1 230 ? -38.345 10.938 26.936 1.00 77.75 230 LYS A C 1
ATOM 1858 O O . LYS A 1 230 ? -38.552 11.553 25.893 1.00 77.75 230 LYS A O 1
ATOM 1863 N N . PHE A 1 231 ? -39.181 10.049 27.459 1.00 75.94 231 PHE A N 1
ATOM 1864 C CA . PHE A 1 231 ? -40.446 9.630 26.866 1.00 75.94 231 PHE A CA 1
ATOM 1865 C C . PHE A 1 231 ? -41.549 9.709 27.921 1.00 75.94 231 PHE A C 1
ATOM 1867 O O . PHE A 1 231 ? -41.371 9.224 29.036 1.00 75.94 231 PHE A O 1
ATOM 1874 N N . GLU A 1 232 ? -42.683 10.308 27.570 1.00 76.50 232 GLU A N 1
ATOM 1875 C CA . GLU A 1 232 ? -43.902 10.254 28.378 1.00 76.50 232 GLU A CA 1
ATOM 1876 C C . GLU A 1 232 ? -44.741 9.070 27.878 1.00 76.50 232 GLU A C 1
ATOM 1878 O O . GLU A 1 232 ? -45.176 9.064 26.726 1.00 76.50 232 GLU A O 1
ATOM 1883 N N . LEU A 1 233 ? -44.936 8.047 28.716 1.00 71.56 233 LEU A N 1
ATOM 1884 C CA . LEU A 1 233 ? -45.777 6.898 28.362 1.00 71.56 233 LEU A CA 1
ATOM 1885 C C . LEU A 1 233 ? -47.246 7.338 28.338 1.00 71.56 233 LEU A C 1
ATOM 1887 O O . LEU A 1 233 ? -47.775 7.792 29.355 1.00 71.56 233 LEU A O 1
ATOM 1891 N N . MET A 1 234 ? -47.912 7.204 27.187 1.00 59.56 234 MET A N 1
ATOM 1892 C CA . MET A 1 234 ? -49.306 7.624 27.047 1.00 59.56 234 MET A CA 1
ATOM 1893 C C . MET A 1 234 ? -50.239 6.679 27.815 1.00 59.56 234 MET A C 1
ATOM 1895 O O . MET A 1 234 ? -50.329 5.489 27.537 1.00 59.56 234 MET A O 1
ATOM 1899 N N . GLY A 1 235 ? -50.951 7.223 28.800 1.00 61.84 235 GLY A N 1
ATOM 1900 C CA . GLY A 1 235 ? -51.867 6.478 29.657 1.00 61.84 235 GLY A CA 1
ATOM 1901 C C . GLY A 1 235 ? -52.605 7.401 30.626 1.00 61.84 235 GLY A C 1
ATOM 1902 O O . GLY A 1 235 ? -52.446 8.620 30.585 1.00 61.84 235 GLY A O 1
ATOM 1903 N N . SER A 1 236 ? -53.409 6.833 31.531 1.00 59.28 236 SER A N 1
ATOM 1904 C CA . SER A 1 236 ? -54.142 7.623 32.540 1.00 59.28 236 SER A CA 1
ATOM 1905 C C . SER A 1 236 ? -53.226 8.313 33.556 1.00 59.28 236 SER A C 1
ATOM 1907 O O . SER A 1 236 ? -53.635 9.270 34.211 1.00 59.28 236 SER A O 1
ATOM 1909 N N . ASN A 1 237 ? -52.007 7.796 33.718 1.00 65.44 237 ASN A N 1
ATOM 1910 C CA . ASN A 1 237 ? -51.032 8.232 34.704 1.00 65.44 237 ASN A CA 1
ATOM 1911 C C . ASN A 1 237 ? -49.793 8.714 33.948 1.00 65.44 237 ASN A C 1
ATOM 1913 O O . ASN A 1 237 ? -49.226 7.945 33.175 1.00 65.44 237 ASN A O 1
ATOM 1917 N N . LYS A 1 238 ? -49.338 9.945 34.199 1.00 70.62 238 LYS A N 1
ATOM 1918 C CA . LYS A 1 238 ? -48.079 10.439 33.629 1.00 70.62 238 LYS A CA 1
ATOM 1919 C C . LYS A 1 238 ? -46.902 9.654 34.217 1.00 70.62 238 LYS A C 1
ATOM 1921 O O . LYS A 1 238 ? -46.683 9.689 35.434 1.00 70.62 238 LYS A O 1
ATOM 1926 N N . ILE A 1 239 ? -46.173 8.950 33.355 1.00 79.44 239 ILE A N 1
ATOM 1927 C CA . ILE A 1 239 ? -44.924 8.260 33.682 1.00 79.44 239 ILE A CA 1
ATOM 1928 C C . ILE A 1 239 ? -43.854 8.795 32.728 1.00 79.44 239 ILE A C 1
ATOM 1930 O O . ILE A 1 239 ? -43.866 8.470 31.539 1.00 79.44 239 ILE A O 1
ATOM 1934 N N . ASP A 1 240 ? -42.934 9.598 33.261 1.00 85.25 240 ASP A N 1
ATOM 1935 C CA . ASP A 1 240 ? -41.764 10.062 32.521 1.00 85.25 240 ASP A CA 1
ATOM 1936 C C . ASP A 1 240 ? -40.674 8.983 32.645 1.00 85.25 240 ASP A C 1
ATOM 1938 O O . ASP A 1 240 ? -40.194 8.682 33.743 1.00 85.25 240 ASP A O 1
ATOM 1942 N N . LEU A 1 241 ? -40.278 8.398 31.518 1.00 85.38 241 LEU A N 1
ATOM 1943 C CA . LEU A 1 241 ? -39.192 7.431 31.406 1.00 85.38 241 LEU A CA 1
ATOM 1944 C C . LEU A 1 241 ? -37.976 8.125 30.786 1.00 85.38 241 LEU A C 1
ATOM 1946 O O . LEU A 1 241 ? -38.026 8.539 29.627 1.00 85.38 241 LEU A O 1
ATOM 1950 N N . SER A 1 242 ? -36.876 8.240 31.534 1.00 86.81 242 SER A N 1
ATOM 1951 C CA . SER A 1 242 ? -35.582 8.657 30.984 1.00 86.81 242 SER A CA 1
ATOM 1952 C C . SER A 1 242 ? -34.639 7.466 30.863 1.00 86.81 242 SER A C 1
ATOM 1954 O O . SER A 1 242 ? -34.546 6.659 31.785 1.00 86.81 242 SER A O 1
ATOM 1956 N N . ILE A 1 243 ? -33.963 7.317 29.721 1.00 87.25 243 ILE A N 1
ATOM 1957 C CA . ILE A 1 243 ? -33.055 6.190 29.458 1.00 87.25 243 ILE A CA 1
ATOM 1958 C C . ILE A 1 243 ? -31.686 6.696 29.009 1.00 87.25 243 ILE A C 1
ATOM 1960 O O . ILE A 1 243 ? -31.560 7.606 28.186 1.00 87.25 243 ILE A O 1
ATOM 1964 N N . SER A 1 244 ? -30.654 6.057 29.557 1.00 86.06 244 SER A N 1
ATOM 1965 C CA . SER A 1 244 ? -29.243 6.265 29.246 1.00 86.06 244 SER A CA 1
ATOM 1966 C C . SER A 1 244 ? -28.522 4.916 29.118 1.00 86.06 244 SER A C 1
ATOM 1968 O O . SER A 1 244 ? -28.956 3.905 29.673 1.00 86.06 244 SER A O 1
ATOM 1970 N N . GLY A 1 245 ? -27.415 4.876 28.377 1.00 80.50 245 GLY A N 1
ATOM 1971 C CA . GLY A 1 245 ? -26.671 3.643 28.125 1.00 80.50 245 GLY A CA 1
ATOM 1972 C C . GLY A 1 245 ? -25.242 3.905 27.662 1.00 80.50 245 GLY A C 1
ATOM 1973 O O . GLY A 1 245 ? -24.904 5.007 27.228 1.00 80.50 245 GLY A O 1
ATOM 1974 N N . GLY A 1 246 ? -24.394 2.883 27.775 1.00 79.06 246 GLY A N 1
ATOM 1975 C CA . GLY A 1 246 ? -23.043 2.908 27.213 1.00 79.06 246 GLY A CA 1
ATOM 1976 C C . GLY A 1 246 ? -23.036 2.763 25.687 1.00 79.06 246 GLY A C 1
ATOM 1977 O O . GLY A 1 246 ? -24.065 2.534 25.056 1.00 79.06 246 GLY A O 1
ATOM 1978 N N . LYS A 1 247 ? -21.846 2.839 25.083 1.00 82.62 247 LYS A N 1
ATOM 1979 C CA . LYS A 1 247 ? -21.652 2.357 23.706 1.00 82.62 247 LYS A CA 1
ATOM 1980 C C . LYS A 1 247 ? -21.575 0.822 23.703 1.00 82.62 247 LYS A C 1
ATOM 1982 O O . LYS A 1 247 ? -21.059 0.263 24.672 1.00 82.62 247 LYS A O 1
ATOM 1987 N N . PRO A 1 248 ? -22.047 0.143 22.644 1.00 84.25 248 PRO A N 1
ATOM 1988 C CA . PRO A 1 248 ? -21.951 -1.308 22.544 1.00 84.25 248 PRO A CA 1
ATOM 1989 C C . PRO A 1 248 ? -20.499 -1.785 22.471 1.00 84.25 248 PRO A C 1
ATOM 1991 O O . PRO A 1 248 ? -19.628 -1.097 21.937 1.00 84.25 248 PRO A O 1
ATOM 1994 N N . HIS A 1 249 ? -20.250 -2.973 23.028 1.00 78.81 249 HIS A N 1
ATOM 1995 C CA . HIS A 1 249 ? -18.920 -3.588 23.073 1.00 78.81 249 HIS A CA 1
ATOM 1996 C C . HIS A 1 249 ? -18.416 -3.995 21.685 1.00 78.81 249 HIS A C 1
ATOM 1998 O O . HIS A 1 249 ? -17.210 -3.977 21.436 1.00 78.81 249 HIS A O 1
ATOM 2004 N N . ARG A 1 250 ? -19.343 -4.332 20.784 1.00 84.88 250 ARG A N 1
ATOM 2005 C CA . ARG A 1 250 ? -19.091 -4.675 19.387 1.00 84.88 250 ARG A CA 1
ATOM 2006 C C . ARG A 1 250 ? -19.732 -3.648 18.459 1.00 84.88 250 ARG A C 1
ATOM 2008 O O . ARG A 1 250 ? -20.751 -3.034 18.773 1.00 84.88 250 ARG A O 1
ATOM 2015 N N . GLN A 1 251 ? -19.119 -3.471 17.300 1.00 89.12 251 GLN A N 1
ATOM 2016 C CA . GLN A 1 251 ? -19.663 -2.731 16.168 1.00 89.12 251 GLN A CA 1
ATOM 2017 C C . GLN A 1 251 ? -19.022 -3.293 14.898 1.00 89.12 251 GLN A C 1
ATOM 2019 O O . GLN A 1 251 ? -17.848 -3.662 14.908 1.00 89.12 251 GLN A O 1
ATOM 2024 N N . LEU A 1 252 ? -19.774 -3.327 13.804 1.00 90.06 252 LEU A N 1
ATOM 2025 C CA . LEU A 1 252 ? -19.230 -3.592 12.476 1.00 90.06 252 LEU A CA 1
ATOM 2026 C C . LEU A 1 252 ? -18.355 -2.404 12.030 1.00 90.06 252 LEU A C 1
ATOM 2028 O O . LEU A 1 252 ? -18.699 -1.245 12.294 1.00 90.06 252 LEU A O 1
ATOM 2032 N N . GLU A 1 253 ? -17.230 -2.675 11.368 1.00 90.88 253 GLU A N 1
ATOM 2033 C CA . GLU A 1 253 ? -16.296 -1.630 10.940 1.00 90.88 253 GLU A CA 1
ATOM 2034 C C . GLU A 1 253 ? -16.874 -0.753 9.804 1.00 90.88 253 GLU A C 1
ATOM 2036 O O . GLU A 1 253 ? -17.510 -1.263 8.881 1.00 90.88 253 GLU A O 1
ATOM 2041 N N . PRO A 1 254 ? -16.653 0.577 9.808 1.00 92.44 254 PRO A N 1
ATOM 2042 C CA . PRO A 1 254 ? -17.017 1.436 8.680 1.00 92.44 254 PRO A CA 1
ATOM 2043 C C . PRO A 1 254 ? -16.223 1.062 7.420 1.00 92.44 254 PRO A C 1
ATOM 2045 O O . PRO A 1 254 ? -15.014 1.284 7.349 1.00 92.44 254 PRO A O 1
ATOM 2048 N N . GLY A 1 255 ? -16.898 0.515 6.410 1.00 92.56 255 GLY A N 1
ATOM 2049 C CA . GLY A 1 255 ? -16.226 -0.103 5.271 1.00 92.56 255 GLY A CA 1
ATOM 2050 C C . GLY A 1 255 ? -17.143 -0.407 4.091 1.00 92.56 255 GLY A C 1
ATOM 2051 O O . GLY A 1 255 ? -18.130 0.288 3.842 1.00 92.56 255 GLY A O 1
ATOM 2052 N N . MET A 1 256 ? -16.778 -1.442 3.340 1.00 93.88 256 MET A N 1
ATOM 2053 C CA . MET A 1 256 ? -17.474 -1.906 2.143 1.00 93.88 256 MET A CA 1
ATOM 2054 C C . MET A 1 256 ? -18.039 -3.309 2.399 1.00 93.88 256 MET A C 1
ATOM 2056 O O . MET A 1 256 ? -17.286 -4.215 2.749 1.00 93.88 256 MET A O 1
ATOM 2060 N N . TYR A 1 257 ? -19.337 -3.498 2.174 1.00 94.25 257 TYR A N 1
ATOM 2061 C CA . TYR A 1 257 ? -20.040 -4.779 2.339 1.00 94.25 257 TYR A CA 1
ATOM 2062 C C . TYR A 1 257 ? -20.820 -5.111 1.069 1.00 94.25 257 TYR A C 1
ATOM 2064 O O . TYR A 1 257 ? -21.099 -4.215 0.268 1.00 94.25 257 TYR A O 1
ATOM 2072 N N . PHE A 1 258 ? -21.146 -6.382 0.828 1.00 93.94 258 PHE A N 1
ATOM 2073 C CA . PHE A 1 258 ? -21.831 -6.775 -0.408 1.00 93.94 258 PHE A CA 1
ATOM 2074 C C . PHE A 1 258 ? -22.756 -7.980 -0.245 1.00 93.94 258 PHE A C 1
ATOM 2076 O O . PHE A 1 258 ? -22.539 -8.814 0.621 1.00 93.94 258 PHE A O 1
ATOM 2083 N N . TRP A 1 259 ? -23.765 -8.108 -1.104 1.00 93.38 259 TRP A N 1
ATOM 2084 C CA . TRP A 1 259 ? -24.609 -9.307 -1.210 1.00 93.38 259 TRP A CA 1
ATOM 2085 C C . TRP A 1 259 ? -24.833 -9.669 -2.684 1.00 93.38 259 TRP A C 1
ATOM 2087 O O . TRP A 1 259 ? -24.476 -8.899 -3.579 1.00 93.38 259 TRP A O 1
ATOM 2097 N N . GLN A 1 260 ? -25.396 -10.845 -2.963 1.00 91.75 260 GLN A N 1
ATOM 2098 C CA . GLN A 1 260 ? -25.749 -11.242 -4.329 1.00 91.75 260 GLN A CA 1
ATOM 2099 C C . GLN A 1 260 ? -27.087 -10.604 -4.733 1.00 91.75 260 GLN A C 1
ATOM 2101 O O . GLN A 1 260 ? -28.090 -10.774 -4.041 1.00 91.75 260 GLN A O 1
ATOM 2106 N N . GLU A 1 261 ? -27.135 -9.873 -5.846 1.00 87.06 261 GLU A N 1
ATOM 2107 C CA . GLU A 1 261 ? -28.384 -9.254 -6.294 1.00 87.06 261 GLU A CA 1
ATOM 2108 C C . GLU A 1 261 ? -29.352 -10.324 -6.837 1.00 87.06 261 GLU A C 1
ATOM 2110 O O . GLU A 1 261 ? -28.947 -11.274 -7.508 1.00 87.06 261 GLU A O 1
ATOM 2115 N N . GLY A 1 262 ? -30.635 -10.204 -6.483 1.00 81.88 262 GLY A N 1
ATOM 2116 C CA . GLY A 1 262 ? -31.657 -11.231 -6.727 1.00 81.88 262 GLY A CA 1
ATOM 2117 C C . GLY A 1 262 ? -31.818 -12.271 -5.607 1.00 81.88 262 GLY A C 1
ATOM 2118 O O . GLY A 1 262 ? -32.799 -13.014 -5.629 1.00 81.88 262 GLY A O 1
ATOM 2119 N N . ASP A 1 263 ? -30.924 -12.305 -4.613 1.00 80.31 263 ASP A N 1
ATOM 2120 C CA . ASP A 1 263 ? -31.153 -13.056 -3.374 1.00 80.31 263 ASP A CA 1
ATOM 2121 C C . ASP A 1 263 ? -32.255 -12.388 -2.528 1.00 80.31 263 ASP A C 1
ATOM 2123 O O . ASP A 1 263 ? -32.304 -11.160 -2.413 1.00 80.31 263 ASP A O 1
ATOM 2127 N N . ARG A 1 264 ? -33.158 -13.193 -1.953 1.00 77.75 264 ARG A N 1
ATOM 2128 C CA . ARG A 1 264 ? -34.327 -12.701 -1.199 1.00 77.75 264 ARG A CA 1
ATOM 2129 C C . ARG A 1 264 ? -33.937 -12.199 0.180 1.00 77.75 264 ARG A C 1
ATOM 2131 O O . ARG A 1 264 ? -34.373 -11.123 0.582 1.00 77.75 264 ARG A O 1
ATOM 2138 N N . ASP A 1 265 ? -33.080 -12.961 0.845 1.00 75.81 265 ASP A N 1
ATOM 2139 C CA . ASP A 1 265 ? -32.689 -12.729 2.234 1.00 75.81 265 ASP A CA 1
ATOM 2140 C C . ASP A 1 265 ? -31.475 -11.778 2.318 1.00 75.81 265 ASP A C 1
ATOM 2142 O O . ASP A 1 265 ? -31.004 -11.449 3.402 1.00 75.81 265 ASP A O 1
ATOM 2146 N N . LYS A 1 266 ? -31.000 -11.291 1.155 1.00 82.56 266 LYS A N 1
ATOM 2147 C CA . LYS A 1 266 ? -29.904 -10.324 0.968 1.00 82.56 266 LYS A CA 1
ATOM 2148 C C . LYS A 1 266 ? -28.665 -10.661 1.809 1.00 82.56 266 LYS A C 1
ATOM 2150 O O . LYS A 1 266 ? -28.140 -9.775 2.476 1.00 82.56 266 LYS A O 1
ATOM 2155 N N . LEU A 1 267 ? -28.185 -11.908 1.776 1.00 87.44 267 LEU A N 1
ATOM 2156 C CA . LEU A 1 267 ? -27.111 -12.387 2.660 1.00 87.44 267 LEU A CA 1
ATOM 2157 C C . LEU A 1 267 ? -25.832 -11.529 2.542 1.00 87.44 267 LEU A C 1
ATOM 2159 O O . LEU A 1 267 ? -25.025 -11.704 1.622 1.00 87.44 267 LEU A O 1
ATOM 2163 N N . ILE A 1 268 ? -25.664 -10.579 3.471 1.00 91.56 268 ILE A N 1
ATOM 2164 C CA . ILE A 1 268 ? -24.593 -9.575 3.437 1.00 91.56 268 ILE A CA 1
ATOM 2165 C C . ILE A 1 268 ? -23.278 -10.214 3.861 1.00 91.56 268 ILE A C 1
ATOM 2167 O O . ILE A 1 268 ? -23.206 -10.910 4.870 1.00 91.56 268 ILE A O 1
ATOM 2171 N N . ARG A 1 269 ? -22.227 -9.936 3.097 1.00 92.06 269 ARG A N 1
ATOM 2172 C CA . ARG A 1 269 ? -20.881 -10.474 3.249 1.00 92.06 269 ARG A CA 1
ATOM 2173 C C . ARG A 1 269 ? -19.874 -9.384 3.575 1.00 92.06 269 ARG A C 1
ATOM 2175 O O . ARG A 1 269 ? -19.973 -8.258 3.078 1.00 92.06 269 ARG A O 1
ATOM 2182 N N . GLY A 1 270 ? -18.902 -9.754 4.402 1.00 88.19 270 GLY A N 1
ATOM 2183 C CA . GLY A 1 270 ? -17.814 -8.902 4.870 1.00 88.19 270 GLY A CA 1
ATOM 2184 C C . GLY A 1 270 ? -16.487 -9.654 4.979 1.00 88.19 270 GLY A C 1
ATOM 2185 O O . GLY A 1 270 ? -16.320 -10.741 4.426 1.00 88.19 270 GLY A O 1
ATOM 2186 N N . ASN A 1 271 ? -15.541 -9.060 5.708 1.00 83.75 271 ASN A N 1
ATOM 2187 C CA . ASN A 1 271 ? -14.236 -9.638 6.059 1.00 83.75 271 ASN A CA 1
ATOM 2188 C C . ASN A 1 271 ? -13.362 -10.066 4.850 1.00 83.75 271 ASN A C 1
ATOM 2190 O O . ASN A 1 271 ? -12.479 -10.909 4.990 1.00 83.75 271 ASN A O 1
ATOM 2194 N N . VAL A 1 272 ? -13.572 -9.472 3.666 1.00 87.69 272 VAL A N 1
ATOM 2195 C CA . VAL A 1 272 ? -12.747 -9.670 2.456 1.00 87.69 272 VAL A CA 1
ATOM 2196 C C . VAL A 1 272 ? -12.389 -8.322 1.821 1.00 87.69 272 VAL A C 1
ATOM 2198 O O . VAL A 1 272 ? -13.248 -7.440 1.752 1.00 87.69 272 VAL A O 1
ATOM 2201 N N . PRO A 1 273 ? -11.149 -8.140 1.322 1.00 89.50 273 PRO A N 1
ATOM 2202 C CA . PRO A 1 273 ? -10.748 -6.919 0.636 1.00 89.50 273 PRO A CA 1
ATOM 2203 C C . PRO A 1 273 ? -11.543 -6.707 -0.661 1.00 89.50 273 PRO A C 1
ATOM 2205 O O . PRO A 1 273 ? -11.427 -7.450 -1.636 1.00 89.50 273 PRO A O 1
ATOM 2208 N N . ILE A 1 274 ? -12.328 -5.634 -0.679 1.00 93.38 274 ILE A N 1
ATOM 2209 C CA . ILE A 1 274 ? -13.141 -5.167 -1.805 1.00 93.38 274 ILE A CA 1
ATOM 2210 C C . ILE A 1 274 ? -12.798 -3.699 -2.093 1.00 93.38 274 ILE A C 1
ATOM 2212 O O . ILE A 1 274 ? -12.442 -2.940 -1.191 1.00 93.38 274 ILE A O 1
ATOM 2216 N N . ASN A 1 275 ? -12.853 -3.301 -3.362 1.00 93.94 275 ASN A N 1
ATOM 2217 C CA . ASN A 1 275 ? -12.522 -1.944 -3.790 1.00 93.94 275 ASN A CA 1
ATOM 2218 C C . ASN A 1 275 ? -13.525 -0.905 -3.255 1.00 93.94 275 ASN A C 1
ATOM 2220 O O . ASN A 1 275 ? -14.740 -1.096 -3.338 1.00 93.94 275 ASN A O 1
ATOM 2224 N N . ASP A 1 276 ? -13.025 0.257 -2.833 1.00 93.75 276 ASP A N 1
ATOM 2225 C CA . ASP A 1 276 ? -13.851 1.454 -2.623 1.00 93.75 276 ASP A CA 1
ATOM 2226 C C . ASP A 1 276 ? -14.520 1.919 -3.943 1.00 93.75 276 ASP A C 1
ATOM 2228 O O . ASP A 1 276 ? -14.111 1.559 -5.051 1.00 93.75 276 ASP A O 1
ATOM 2232 N N . ILE A 1 277 ? -15.527 2.789 -3.857 1.00 91.19 277 ILE A N 1
ATOM 2233 C CA . ILE A 1 277 ? -16.286 3.337 -4.995 1.00 91.19 277 ILE A CA 1
ATOM 2234 C C . ILE A 1 277 ? -15.359 4.022 -6.020 1.00 91.19 277 ILE A C 1
ATOM 2236 O O . ILE A 1 277 ? -15.623 3.964 -7.225 1.00 91.19 277 ILE A O 1
ATOM 2240 N N . GLN A 1 278 ? -14.247 4.614 -5.574 1.00 89.88 278 GLN A N 1
ATOM 2241 C CA . GLN A 1 278 ? -13.221 5.227 -6.433 1.00 89.88 278 GLN A CA 1
ATOM 2242 C C . GLN A 1 278 ? -11.999 4.320 -6.694 1.00 89.88 278 GLN A C 1
ATOM 2244 O O . GLN A 1 278 ? -11.244 4.568 -7.635 1.00 89.88 278 GLN A O 1
ATOM 2249 N N . GLU A 1 279 ? -11.811 3.258 -5.906 1.00 91.81 279 GLU A N 1
ATOM 2250 C CA . GLU A 1 279 ? -10.688 2.324 -6.044 1.00 91.81 279 GLU A CA 1
ATOM 2251 C C . GLU A 1 279 ? -10.910 1.331 -7.199 1.00 91.81 279 GLU A C 1
ATOM 2253 O O . GLU A 1 279 ? -12.036 1.105 -7.645 1.00 91.81 279 GLU A O 1
ATOM 2258 N N . THR A 1 280 ? -9.816 0.786 -7.739 1.00 89.56 280 THR A N 1
ATOM 2259 C CA . THR A 1 280 ? -9.808 -0.091 -8.927 1.00 89.56 280 THR A CA 1
ATOM 2260 C C . THR A 1 280 ? -8.639 -1.098 -8.919 1.00 89.56 280 THR A C 1
ATOM 2262 O O . THR A 1 280 ? -8.096 -1.416 -9.979 1.00 89.56 280 THR A O 1
ATOM 2265 N N . SER A 1 281 ? -8.153 -1.529 -7.753 1.00 92.88 281 SER A N 1
ATOM 2266 C CA . SER A 1 281 ? -7.084 -2.538 -7.658 1.00 92.88 281 SER A CA 1
ATOM 2267 C C . SER A 1 281 ? -7.577 -3.907 -8.119 1.00 92.88 281 SER A C 1
ATOM 2269 O O . SER A 1 281 ? -8.726 -4.267 -7.864 1.00 92.88 281 SER A O 1
ATOM 2271 N N . LEU A 1 282 ? -6.713 -4.660 -8.803 1.00 91.75 282 LEU A N 1
ATOM 2272 C CA . LEU A 1 282 ? -7.037 -6.000 -9.309 1.00 91.75 282 LEU A CA 1
ATOM 2273 C C . LEU A 1 282 ? -6.932 -7.076 -8.212 1.00 91.75 282 LEU A C 1
ATOM 2275 O O . LEU A 1 282 ? -7.446 -8.176 -8.370 1.00 91.75 282 LEU A O 1
ATOM 2279 N N . ASP A 1 283 ? -6.318 -6.726 -7.085 1.00 88.62 283 ASP A N 1
ATOM 2280 C CA . ASP A 1 283 ? -6.009 -7.565 -5.918 1.00 88.62 283 ASP A CA 1
ATOM 2281 C C . ASP A 1 283 ? -7.148 -7.564 -4.870 1.00 88.62 283 ASP A C 1
ATOM 2283 O O . ASP A 1 283 ? -7.003 -8.063 -3.759 1.00 88.62 283 ASP A O 1
ATOM 2287 N N . LYS A 1 284 ? -8.293 -6.950 -5.200 1.00 91.25 284 LYS A N 1
ATOM 2288 C CA . LYS A 1 284 ? -9.472 -6.794 -4.331 1.00 91.25 284 LYS A CA 1
ATOM 2289 C C . LYS A 1 284 ? -10.747 -7.079 -5.118 1.00 91.25 284 LYS A C 1
ATOM 2291 O O . LYS A 1 284 ? -10.805 -6.755 -6.299 1.00 91.25 284 LYS A O 1
ATOM 2296 N N . LEU A 1 285 ? -11.816 -7.562 -4.481 1.00 92.19 285 LEU A N 1
ATOM 2297 C CA . LEU A 1 285 ? -13.123 -7.710 -5.144 1.00 92.19 285 LEU A CA 1
ATOM 2298 C C . LEU A 1 285 ? -13.603 -6.399 -5.803 1.00 92.19 285 LEU A C 1
ATOM 2300 O O . LEU A 1 285 ? -13.246 -5.290 -5.393 1.00 92.19 285 LEU A O 1
ATOM 2304 N N . GLY A 1 286 ? -14.456 -6.519 -6.821 1.00 92.06 286 GLY A N 1
ATOM 2305 C CA . GLY A 1 286 ? -15.167 -5.377 -7.401 1.00 92.06 286 GLY A CA 1
ATOM 2306 C C . GLY A 1 286 ? -14.383 -4.526 -8.408 1.00 92.06 286 GLY A C 1
ATOM 2307 O O . GLY A 1 286 ? -14.697 -3.342 -8.553 1.00 92.06 286 GLY A O 1
ATOM 2308 N N . TRP A 1 287 ? -13.383 -5.081 -9.108 1.00 93.00 287 TRP A N 1
ATOM 2309 C CA . TRP A 1 287 ? -12.697 -4.387 -10.214 1.00 93.00 287 TRP A CA 1
ATOM 2310 C C . TRP A 1 287 ? -13.422 -4.469 -11.568 1.00 93.00 287 TRP A C 1
ATOM 2312 O O . TRP A 1 287 ? -13.361 -3.506 -12.336 1.00 93.00 287 TRP A O 1
ATOM 2322 N N . MET A 1 288 ? -14.148 -5.559 -11.843 1.00 93.12 288 MET A N 1
ATOM 2323 C CA . MET A 1 288 ? -15.105 -5.641 -12.954 1.00 93.12 288 MET A CA 1
ATOM 2324 C C . MET A 1 288 ? -16.480 -5.177 -12.466 1.00 93.12 288 MET A C 1
ATOM 2326 O O . MET A 1 288 ? -17.075 -5.806 -11.589 1.00 93.12 288 MET A O 1
ATOM 2330 N N . ARG A 1 289 ? -16.976 -4.060 -13.005 1.00 93.56 289 ARG A N 1
ATOM 2331 C CA . ARG A 1 289 ? -18.205 -3.397 -12.543 1.00 93.56 289 ARG A CA 1
ATOM 2332 C C . ARG A 1 289 ? -19.262 -3.357 -13.631 1.00 93.56 289 ARG A C 1
ATOM 2334 O O . ARG A 1 289 ? -18.933 -3.424 -14.812 1.00 93.56 289 ARG A O 1
ATOM 2341 N N . GLN A 1 290 ? -20.515 -3.239 -13.216 1.00 91.44 290 GLN A N 1
ATOM 2342 C CA . GLN A 1 290 ? -21.625 -2.976 -14.119 1.00 91.44 290 GLN A CA 1
ATOM 2343 C C . GLN A 1 290 ? -21.923 -1.471 -14.132 1.00 91.44 290 GLN A C 1
ATOM 2345 O O . GLN A 1 290 ? -21.921 -0.828 -13.080 1.00 91.44 290 GLN A O 1
ATOM 2350 N N . GLU A 1 291 ? -22.144 -0.915 -15.317 1.00 87.94 291 GLU A N 1
ATOM 2351 C CA . GLU A 1 291 ? -22.610 0.459 -15.519 1.00 87.94 291 GLU A CA 1
ATOM 2352 C C . GLU A 1 291 ? -24.146 0.528 -15.504 1.00 87.94 291 GLU A C 1
ATOM 2354 O O . GLU A 1 291 ? -24.826 -0.487 -15.661 1.00 87.94 291 GLU A O 1
ATOM 2359 N N . ASP A 1 292 ? -24.716 1.728 -15.351 1.00 83.50 292 ASP A N 1
ATOM 2360 C CA . ASP A 1 292 ? -26.174 1.943 -15.226 1.00 83.50 292 ASP A CA 1
ATOM 2361 C C . ASP A 1 292 ? -26.972 1.493 -16.470 1.00 83.50 292 ASP A C 1
ATOM 2363 O O . ASP A 1 292 ? -28.176 1.254 -16.417 1.00 83.50 292 ASP A O 1
ATOM 2367 N N . ASN A 1 293 ? -26.277 1.355 -17.601 1.00 81.38 293 ASN A N 1
ATOM 2368 C CA . ASN A 1 293 ? -26.760 0.835 -18.883 1.00 81.38 293 ASN A CA 1
ATOM 2369 C C . ASN A 1 293 ? -26.771 -0.716 -18.957 1.00 81.38 293 ASN A C 1
ATOM 2371 O O . ASN A 1 293 ? -27.178 -1.282 -19.972 1.00 81.38 293 ASN A O 1
ATOM 2375 N N . GLY A 1 294 ? -26.305 -1.406 -17.910 1.00 83.56 294 GLY A N 1
ATOM 2376 C CA . GLY A 1 294 ? -26.196 -2.863 -17.824 1.00 83.56 294 GLY A CA 1
ATOM 2377 C C . GLY A 1 294 ? -24.924 -3.474 -18.432 1.00 83.56 294 GLY A C 1
ATOM 2378 O O . GLY A 1 294 ? -24.709 -4.676 -18.245 1.00 83.56 294 GLY A O 1
ATOM 2379 N N . LEU A 1 295 ? -24.081 -2.689 -19.116 1.00 87.44 295 LEU A N 1
ATOM 2380 C CA . LEU A 1 295 ? -22.789 -3.123 -19.660 1.00 87.44 295 LEU A CA 1
ATOM 2381 C C . LEU A 1 295 ? -21.795 -3.417 -18.534 1.00 87.44 295 LEU A C 1
ATOM 2383 O O . LEU A 1 295 ? -21.781 -2.755 -17.496 1.00 87.44 295 LEU A O 1
ATOM 2387 N N . TRP A 1 296 ? -20.913 -4.382 -18.776 1.00 90.44 296 TRP A N 1
ATOM 2388 C CA . TRP A 1 296 ? -19.759 -4.637 -17.920 1.00 90.44 296 TRP A CA 1
ATOM 2389 C C . TRP A 1 296 ? -18.565 -3.798 -18.376 1.00 90.44 296 TRP A C 1
ATOM 2391 O O . TRP A 1 296 ? -18.255 -3.754 -19.566 1.00 90.44 296 TRP A O 1
ATOM 2401 N N . SER A 1 297 ? -17.859 -3.160 -17.439 1.00 90.69 297 SER A N 1
ATOM 2402 C CA . SER A 1 297 ? -16.616 -2.444 -17.730 1.00 90.69 297 SER A CA 1
ATOM 2403 C C . SER A 1 297 ? -15.565 -2.587 -16.622 1.00 90.69 297 SER A C 1
ATOM 2405 O O . SER A 1 297 ? -15.857 -2.769 -15.436 1.00 90.69 297 SER A O 1
ATOM 2407 N N . ILE A 1 298 ? -14.292 -2.527 -17.025 1.00 92.38 298 ILE A N 1
ATOM 2408 C CA . ILE A 1 298 ? -13.136 -2.494 -16.124 1.00 92.38 298 ILE A CA 1
ATOM 2409 C C . ILE A 1 298 ? -12.508 -1.108 -16.259 1.00 92.38 298 ILE A C 1
ATOM 2411 O O . ILE A 1 298 ? -11.977 -0.733 -17.309 1.00 92.38 298 ILE A O 1
ATOM 2415 N N . ARG A 1 299 ? -12.572 -0.313 -15.189 1.00 90.12 299 ARG A N 1
ATOM 2416 C CA . ARG A 1 299 ? -12.088 1.075 -15.189 1.00 90.12 299 ARG A CA 1
ATOM 2417 C C . ARG A 1 299 ? -10.583 1.131 -15.492 1.00 90.12 299 ARG A C 1
ATOM 2419 O O . ARG A 1 299 ? -9.767 0.627 -14.723 1.00 90.12 299 ARG A O 1
ATOM 2426 N N . LYS A 1 300 ? -10.218 1.793 -16.600 1.00 88.25 300 LYS A N 1
ATOM 2427 C CA . LYS A 1 300 ? -8.857 1.831 -17.187 1.00 88.25 300 LYS A CA 1
ATOM 2428 C C . LYS A 1 300 ? -8.315 0.455 -17.635 1.00 88.25 300 LYS A C 1
ATOM 2430 O O . LYS A 1 300 ? -7.098 0.281 -17.721 1.00 88.25 300 LYS A O 1
ATOM 2435 N N . GLY A 1 301 ? -9.195 -0.501 -17.952 1.00 88.62 301 GLY A N 1
ATOM 2436 C CA . GLY A 1 301 ? -8.844 -1.887 -18.287 1.00 88.62 301 GLY A CA 1
ATOM 2437 C C . GLY A 1 301 ? -7.792 -2.034 -19.391 1.00 88.62 301 GLY A C 1
ATOM 2438 O O . GLY A 1 301 ? -6.826 -2.760 -19.188 1.00 88.62 301 GLY A O 1
ATOM 2439 N N . GLN A 1 302 ? -7.874 -1.252 -20.474 1.00 89.50 302 GLN A N 1
ATOM 2440 C CA . GLN A 1 302 ? -6.901 -1.291 -21.583 1.00 89.50 302 GLN A CA 1
ATOM 2441 C C . GLN A 1 302 ? -5.431 -1.085 -21.144 1.00 89.50 302 GLN A C 1
ATOM 2443 O O . GLN A 1 302 ? -4.518 -1.570 -21.803 1.00 89.50 302 GLN A O 1
ATOM 2448 N N . ILE A 1 303 ? -5.192 -0.373 -20.032 1.00 91.62 303 ILE A N 1
ATOM 2449 C CA . ILE A 1 303 ? -3.857 -0.181 -19.437 1.00 91.62 303 ILE A CA 1
ATOM 2450 C C . ILE A 1 303 ? -3.637 -1.186 -18.301 1.00 91.62 303 ILE A C 1
ATOM 2452 O O . ILE A 1 303 ? -2.596 -1.834 -18.240 1.00 91.62 303 ILE A O 1
ATOM 2456 N N . LYS A 1 304 ? -4.612 -1.326 -17.392 1.00 92.75 304 LYS A N 1
ATOM 2457 C CA . LYS A 1 304 ? -4.463 -2.167 -16.195 1.00 92.75 304 LYS A CA 1
ATOM 2458 C C . LYS A 1 304 ? -4.297 -3.645 -16.524 1.00 92.75 304 LYS A C 1
ATOM 2460 O O . LYS A 1 304 ? -3.429 -4.284 -15.944 1.00 92.75 304 LYS A O 1
ATOM 2465 N N . ILE A 1 305 ? -5.072 -4.163 -17.472 1.00 93.88 305 ILE A N 1
ATOM 2466 C CA . ILE A 1 305 ? -4.982 -5.562 -17.882 1.00 93.88 305 ILE A CA 1
ATOM 2467 C C . ILE A 1 305 ? -3.690 -5.812 -18.670 1.00 93.88 305 ILE A C 1
ATOM 2469 O O . ILE A 1 305 ? -3.035 -6.808 -18.398 1.00 93.88 305 ILE A O 1
ATOM 2473 N N . LYS A 1 306 ? -3.230 -4.886 -19.531 1.00 92.44 306 LYS A N 1
ATOM 2474 C CA . LYS A 1 306 ? -1.901 -5.001 -20.174 1.00 92.44 306 LYS A CA 1
ATOM 2475 C C . LYS A 1 306 ? -0.759 -5.089 -19.153 1.00 92.44 306 LYS A C 1
ATOM 2477 O O . LYS A 1 306 ? 0.178 -5.851 -19.356 1.00 92.44 306 LYS A O 1
ATOM 2482 N N . ASN A 1 307 ? -0.834 -4.317 -18.070 1.00 92.81 307 ASN A N 1
ATOM 2483 C CA . ASN A 1 307 ? 0.205 -4.302 -17.038 1.00 92.81 307 ASN A CA 1
ATOM 2484 C C . ASN A 1 307 ? 0.144 -5.511 -16.085 1.00 92.81 307 ASN A C 1
ATOM 2486 O O . ASN A 1 307 ? 1.143 -5.803 -15.436 1.00 92.81 307 ASN A O 1
ATOM 2490 N N . ALA A 1 308 ? -1.012 -6.173 -15.971 1.00 93.00 308 ALA A N 1
ATOM 2491 C CA . ALA A 1 308 ? -1.224 -7.330 -15.101 1.00 93.00 308 ALA A CA 1
ATOM 2492 C C . ALA A 1 308 ? -1.126 -8.675 -15.836 1.00 93.00 308 ALA A C 1
ATOM 2494 O O . ALA A 1 308 ? -0.842 -9.698 -15.219 1.00 93.00 308 ALA A O 1
ATOM 2495 N N . HIS A 1 309 ? -1.399 -8.705 -17.140 1.00 93.81 309 HIS A N 1
ATOM 2496 C CA . HIS A 1 309 ? -1.258 -9.898 -17.965 1.00 93.81 309 HIS A CA 1
ATOM 2497 C C . HIS A 1 309 ? 0.217 -10.101 -18.325 1.00 93.81 309 HIS A C 1
ATOM 2499 O O . HIS A 1 309 ? 0.916 -9.169 -18.735 1.00 93.81 309 HIS A O 1
ATOM 2505 N N . HIS A 1 310 ? 0.689 -11.333 -18.171 1.00 92.88 310 HIS A N 1
ATOM 2506 C CA . HIS A 1 310 ? 2.031 -11.761 -18.536 1.00 92.88 310 HIS A CA 1
ATOM 2507 C C . HIS A 1 310 ? 1.952 -13.046 -19.359 1.00 92.88 310 HIS A C 1
ATOM 2509 O O . HIS A 1 310 ? 1.154 -13.942 -19.066 1.00 92.88 310 HIS A O 1
ATOM 2515 N N . VAL A 1 311 ? 2.796 -13.126 -20.385 1.00 92.75 311 VAL A N 1
ATOM 2516 C CA . VAL A 1 311 ? 2.883 -14.256 -21.310 1.00 92.75 311 VAL A CA 1
ATOM 2517 C C . VAL A 1 311 ? 4.340 -14.660 -21.486 1.00 92.75 311 VAL A C 1
ATOM 2519 O O . VAL A 1 311 ? 5.231 -13.816 -21.462 1.00 92.75 311 VAL A O 1
ATOM 2522 N N . ASP A 1 312 ? 4.555 -15.962 -21.635 1.00 92.12 312 ASP A N 1
ATOM 2523 C CA . ASP A 1 312 ? 5.841 -16.607 -21.892 1.00 92.12 312 ASP A CA 1
ATOM 2524 C C . ASP A 1 312 ? 5.643 -17.629 -23.023 1.00 92.12 312 ASP A C 1
ATOM 2526 O O . ASP A 1 312 ? 4.744 -18.469 -22.942 1.00 92.12 312 ASP A O 1
ATOM 2530 N N . ILE A 1 313 ? 6.430 -17.546 -24.098 1.00 91.44 313 ILE A N 1
ATOM 2531 C CA . ILE A 1 313 ? 6.279 -18.418 -25.273 1.00 91.44 313 ILE A CA 1
ATOM 2532 C C . ILE A 1 313 ? 7.122 -19.682 -25.099 1.00 91.44 313 ILE A C 1
ATOM 2534 O O . ILE A 1 313 ? 8.347 -19.614 -24.986 1.00 91.44 313 ILE A O 1
ATOM 2538 N N . GLU A 1 314 ? 6.452 -20.837 -25.115 1.00 91.50 314 GLU A N 1
ATOM 2539 C CA . GLU A 1 314 ? 7.084 -22.158 -25.054 1.00 91.50 314 GLU A CA 1
ATOM 2540 C C . GLU A 1 314 ? 7.516 -22.635 -26.443 1.00 91.50 314 GLU A C 1
ATOM 2542 O O . GLU A 1 314 ? 8.617 -23.155 -26.586 1.00 91.50 314 GLU A O 1
ATOM 2547 N N . ASP A 1 315 ? 6.667 -22.443 -27.457 1.00 91.12 315 ASP A N 1
ATOM 2548 C CA . ASP A 1 315 ? 7.004 -22.638 -28.870 1.00 91.12 315 ASP A CA 1
ATOM 2549 C C . ASP A 1 315 ? 6.084 -21.772 -29.747 1.00 91.12 315 ASP A C 1
ATOM 2551 O O . ASP A 1 315 ? 4.867 -21.960 -29.773 1.00 91.12 315 ASP A O 1
ATOM 2555 N N . CYS A 1 316 ? 6.667 -20.817 -30.472 1.00 90.44 316 CYS A N 1
ATOM 2556 C CA . CYS A 1 316 ? 5.947 -19.874 -31.325 1.00 90.44 316 CYS A CA 1
ATOM 2557 C C . CYS A 1 316 ? 5.327 -20.556 -32.557 1.00 90.44 316 CYS A C 1
ATOM 2559 O O . CYS A 1 316 ? 4.225 -20.210 -32.978 1.00 90.44 316 CYS A O 1
ATOM 2561 N N . LYS A 1 317 ? 5.997 -21.573 -33.116 1.00 86.38 317 LYS A N 1
ATOM 2562 C CA . LYS A 1 317 ? 5.537 -22.299 -34.307 1.00 86.38 317 LYS A CA 1
ATOM 2563 C C . LYS A 1 317 ? 4.302 -23.144 -33.999 1.00 86.38 317 LYS A C 1
ATOM 2565 O O . LYS A 1 317 ? 3.395 -23.201 -34.822 1.00 86.38 317 LYS A O 1
ATOM 2570 N N . PHE A 1 318 ? 4.254 -23.767 -32.823 1.00 88.88 318 PHE A N 1
ATOM 2571 C CA . PHE A 1 318 ? 3.086 -24.514 -32.340 1.00 88.88 318 PHE A CA 1
ATOM 2572 C C . PHE A 1 318 ? 2.088 -23.651 -31.543 1.00 88.88 318 PHE A C 1
ATOM 2574 O O . PHE A 1 318 ? 1.232 -24.206 -30.857 1.00 88.88 318 PHE A O 1
ATOM 2581 N N . GLN A 1 319 ? 2.197 -22.316 -31.603 1.00 91.12 319 GLN A N 1
ATOM 2582 C CA . GLN A 1 319 ? 1.333 -21.365 -30.885 1.00 91.12 319 GLN A CA 1
ATOM 2583 C C . GLN A 1 319 ? 1.209 -21.649 -29.375 1.00 91.12 319 GLN A C 1
ATOM 2585 O O . GLN A 1 319 ? 0.180 -21.388 -28.758 1.00 91.12 319 GLN A O 1
ATOM 2590 N N . LYS A 1 320 ? 2.244 -22.220 -28.750 1.00 92.94 320 LYS A N 1
ATOM 2591 C CA . LYS A 1 320 ? 2.192 -22.719 -27.373 1.00 92.94 320 LYS A CA 1
ATOM 2592 C C . LYS A 1 320 ? 2.778 -21.696 -26.406 1.00 92.94 320 LYS A C 1
ATOM 2594 O O . LYS A 1 320 ? 3.966 -21.375 -26.467 1.00 92.94 320 LYS A O 1
ATOM 2599 N N . TYR A 1 321 ? 1.951 -21.210 -25.485 1.00 93.00 321 TYR A N 1
ATOM 2600 C CA . TYR A 1 321 ? 2.303 -20.148 -24.544 1.00 93.00 321 TYR A CA 1
ATOM 2601 C C . TYR A 1 321 ? 1.821 -20.456 -23.128 1.00 93.00 321 TYR A C 1
ATOM 2603 O O . TYR A 1 321 ? 0.803 -21.115 -22.924 1.00 93.00 321 TYR A O 1
ATOM 2611 N N . LYS A 1 322 ? 2.518 -19.913 -22.130 1.00 92.38 322 LYS A N 1
ATOM 2612 C CA . LYS A 1 322 ? 2.014 -19.781 -20.762 1.00 92.38 322 LYS A CA 1
ATOM 2613 C C . LYS A 1 322 ? 1.409 -18.394 -20.585 1.00 92.38 322 LYS A C 1
ATOM 2615 O O . LYS A 1 322 ? 1.987 -17.405 -21.021 1.00 92.38 322 LYS A O 1
ATOM 2620 N N . SER A 1 323 ? 0.274 -18.319 -19.903 1.00 91.69 323 SER A N 1
ATOM 2621 C CA . SER A 1 323 ? -0.420 -17.081 -19.544 1.00 91.69 323 SER A CA 1
ATOM 2622 C C . SER A 1 323 ? -0.584 -16.999 -18.027 1.00 91.69 323 SER A C 1
ATOM 2624 O O . SER A 1 323 ? -0.956 -17.983 -17.386 1.00 91.69 323 SER A O 1
ATOM 2626 N N . MET A 1 324 ? -0.363 -15.814 -17.461 1.00 90.19 324 MET A N 1
ATOM 2627 C CA . MET A 1 324 ? -0.645 -15.470 -16.065 1.00 90.19 324 MET A CA 1
ATOM 2628 C C . MET A 1 324 ? -1.329 -14.099 -16.006 1.00 90.19 324 MET A C 1
ATOM 2630 O O . MET A 1 324 ? -0.967 -13.192 -16.750 1.00 90.19 324 MET A O 1
ATOM 2634 N N . LEU A 1 325 ? -2.302 -13.934 -15.109 1.00 90.62 325 LEU A N 1
ATOM 2635 C CA . LEU A 1 325 ? -2.881 -12.634 -14.768 1.00 90.62 325 LEU A CA 1
ATOM 2636 C C . LEU A 1 325 ? -2.537 -12.312 -13.310 1.00 90.62 325 LEU A C 1
ATOM 2638 O O . LEU A 1 325 ? -2.892 -13.067 -12.407 1.00 90.62 325 LEU A O 1
ATOM 2642 N N . ASN A 1 326 ? -1.839 -11.202 -13.089 1.00 89.81 326 ASN A N 1
ATOM 2643 C CA . ASN A 1 326 ? -1.503 -10.680 -11.771 1.00 89.81 326 ASN A CA 1
ATOM 2644 C C . ASN A 1 326 ? -2.699 -9.896 -11.199 1.00 89.81 326 ASN A C 1
ATOM 2646 O O . ASN A 1 326 ? -2.782 -8.673 -11.309 1.00 89.81 326 ASN A O 1
ATOM 2650 N N . ALA A 1 327 ? -3.671 -10.645 -10.685 1.00 88.12 327 ALA A N 1
ATOM 2651 C CA . ALA A 1 327 ? -4.916 -10.177 -10.088 1.00 88.12 327 ALA A CA 1
ATOM 2652 C C . ALA A 1 327 ? -5.382 -11.185 -9.022 1.00 88.12 327 ALA A C 1
ATOM 2654 O O . ALA A 1 327 ? -4.847 -12.291 -8.934 1.00 88.12 327 ALA A O 1
ATOM 2655 N N . GLU A 1 328 ? -6.428 -10.847 -8.272 1.00 85.12 328 GLU A N 1
ATOM 2656 C CA . GLU A 1 328 ? -7.139 -11.777 -7.394 1.00 85.12 328 GLU A CA 1
ATOM 2657 C C . GLU A 1 328 ? -8.638 -11.863 -7.724 1.00 85.12 328 GLU A C 1
ATOM 2659 O O . GLU A 1 328 ? -9.194 -11.044 -8.461 1.00 85.12 328 GLU A O 1
ATOM 2664 N N . GLN A 1 329 ? -9.293 -12.866 -7.126 1.00 83.94 329 GLN A N 1
ATOM 2665 C CA . GLN A 1 329 ? -10.748 -13.055 -7.114 1.00 83.94 329 GLN A CA 1
ATOM 2666 C C . GLN A 1 329 ? -11.375 -13.191 -8.516 1.00 83.94 329 GLN A C 1
ATOM 2668 O O . GLN A 1 329 ? -12.442 -12.643 -8.801 1.00 83.94 329 GLN A O 1
ATOM 2673 N N . PHE A 1 330 ? -10.709 -13.952 -9.387 1.00 87.12 330 PHE A N 1
ATOM 2674 C CA . PHE A 1 330 ? -11.178 -14.325 -10.722 1.00 87.12 330 PHE A CA 1
ATOM 2675 C C . PHE A 1 330 ? -11.164 -15.846 -10.901 1.00 87.12 330 PHE A C 1
ATOM 2677 O O . PHE A 1 330 ? -10.492 -16.565 -10.163 1.00 87.12 330 PHE A O 1
ATOM 2684 N N . LEU A 1 331 ? -11.898 -16.341 -11.896 1.00 85.88 331 LEU A N 1
ATOM 2685 C CA . LEU A 1 331 ? -11.842 -17.737 -12.328 1.00 85.88 331 LEU A CA 1
ATOM 2686 C C . LEU A 1 331 ? -11.168 -17.822 -13.692 1.00 85.88 331 LEU A C 1
ATOM 2688 O O . LEU A 1 331 ? -11.379 -16.962 -14.541 1.00 85.88 331 LEU A O 1
ATOM 2692 N N . ILE A 1 332 ? -10.406 -18.885 -13.926 1.00 81.25 332 ILE A N 1
ATOM 2693 C CA . ILE A 1 332 ? -9.948 -19.245 -15.268 1.00 81.25 332 ILE A CA 1
ATOM 2694 C C . ILE A 1 332 ? -10.942 -20.230 -15.866 1.00 81.25 332 ILE A C 1
ATOM 2696 O O . ILE A 1 332 ? -11.321 -21.193 -15.199 1.00 81.25 332 ILE A O 1
ATOM 2700 N N . ASP A 1 333 ? -11.307 -20.030 -17.132 1.00 73.50 333 ASP A N 1
ATOM 2701 C CA . ASP A 1 333 ? -11.995 -21.080 -17.875 1.00 73.50 333 ASP A CA 1
ATOM 2702 C C . ASP A 1 333 ? -11.027 -22.236 -18.188 1.00 73.50 333 ASP A C 1
ATOM 2704 O O . ASP A 1 333 ? -10.067 -22.105 -18.969 1.00 73.50 333 ASP A O 1
ATOM 2708 N N . ASN A 1 334 ? -11.261 -23.350 -17.491 1.00 70.25 334 ASN A N 1
ATOM 2709 C CA . ASN A 1 334 ? -10.488 -24.583 -17.533 1.00 70.25 334 ASN A CA 1
ATOM 2710 C C . ASN A 1 334 ? -11.451 -25.788 -17.481 1.00 70.25 334 ASN A C 1
ATOM 2712 O O . ASN A 1 334 ? -12.169 -25.929 -16.487 1.00 70.25 334 ASN A O 1
ATOM 2716 N N . PRO A 1 335 ? -11.449 -26.698 -18.476 1.00 62.62 335 PRO A N 1
ATOM 2717 C CA . PRO A 1 335 ? -12.340 -27.861 -18.482 1.00 62.62 335 PRO A CA 1
ATOM 2718 C C . PRO A 1 335 ? -12.103 -28.843 -17.319 1.00 62.62 335 PRO A C 1
ATOM 2720 O O . PRO A 1 335 ? -12.992 -29.634 -17.003 1.00 62.62 335 PRO A O 1
ATOM 2723 N N . THR A 1 336 ? -10.939 -28.820 -16.656 1.00 61.59 336 THR A N 1
ATOM 2724 C CA . THR A 1 336 ? -10.645 -29.733 -15.540 1.00 61.59 336 THR A CA 1
ATOM 2725 C C . THR A 1 336 ? -10.940 -29.109 -14.170 1.00 61.59 336 THR A C 1
ATOM 2727 O O . THR A 1 336 ? -10.080 -28.458 -13.585 1.00 61.59 336 THR A O 1
ATOM 2730 N N . ASN A 1 337 ? -12.127 -29.410 -13.635 1.00 52.19 337 ASN A N 1
ATOM 2731 C CA . ASN A 1 337 ? -12.494 -29.382 -12.208 1.00 52.19 337 ASN A CA 1
ATOM 2732 C C . ASN A 1 337 ? -12.179 -28.117 -11.369 1.00 52.19 337 ASN A C 1
ATOM 2734 O O . ASN A 1 337 ? -11.089 -27.953 -10.841 1.00 52.19 337 ASN A O 1
ATOM 2738 N N . ASN A 1 338 ? -13.242 -27.367 -11.056 1.00 53.44 338 ASN A N 1
ATOM 2739 C CA . ASN A 1 338 ? -13.674 -27.019 -9.686 1.00 53.44 338 ASN A CA 1
ATOM 2740 C C . ASN A 1 338 ? -12.739 -26.293 -8.681 1.00 53.44 338 ASN A C 1
ATOM 2742 O O . ASN A 1 338 ? -13.209 -26.027 -7.572 1.00 53.44 338 ASN A O 1
ATOM 2746 N N . ASP A 1 339 ? -11.519 -25.884 -9.036 1.00 52.47 339 ASP A N 1
ATOM 2747 C CA . ASP A 1 339 ? -10.658 -25.008 -8.215 1.00 52.47 339 ASP A CA 1
ATOM 2748 C C . ASP A 1 339 ? -11.273 -23.593 -8.085 1.00 52.47 339 ASP A C 1
ATOM 2750 O O . ASP A 1 339 ? -10.962 -22.656 -8.826 1.00 52.47 339 ASP A O 1
ATOM 2754 N N . LYS A 1 340 ? -12.217 -23.438 -7.148 1.00 59.66 340 LYS A N 1
ATOM 2755 C CA . LYS A 1 340 ? -12.904 -22.174 -6.835 1.00 59.66 340 LYS A CA 1
ATOM 2756 C C . LYS A 1 340 ? -12.000 -21.259 -6.008 1.00 59.66 340 LYS A C 1
ATOM 2758 O O . LYS A 1 340 ? -12.227 -21.073 -4.814 1.00 59.66 340 LYS A O 1
ATOM 2763 N N . ASN A 1 341 ? -11.015 -20.647 -6.653 1.00 63.28 341 ASN A N 1
ATOM 2764 C CA . ASN A 1 341 ? -10.029 -19.782 -5.995 1.00 63.28 341 ASN A CA 1
ATOM 2765 C C . ASN A 1 341 ? -10.583 -18.357 -5.766 1.00 63.28 341 ASN A C 1
ATOM 2767 O O . ASN A 1 341 ? -10.005 -17.358 -6.187 1.00 63.28 341 ASN A O 1
ATOM 2771 N N . ILE A 1 342 ? -11.751 -18.293 -5.116 1.00 74.06 342 ILE A N 1
ATOM 2772 C CA . ILE A 1 342 ? -12.477 -17.081 -4.729 1.00 74.06 342 ILE A CA 1
ATOM 2773 C C . ILE A 1 342 ? -12.800 -17.180 -3.236 1.00 74.06 342 ILE A C 1
ATOM 2775 O O . ILE A 1 342 ? -13.432 -18.148 -2.807 1.00 74.06 342 ILE A O 1
ATOM 2779 N N . SER A 1 343 ? -12.479 -16.143 -2.463 1.00 76.62 343 SER A N 1
ATOM 2780 C CA . SER A 1 343 ? -13.059 -15.947 -1.133 1.00 76.62 343 SER A CA 1
ATOM 2781 C C . SER A 1 343 ? -14.185 -14.920 -1.208 1.00 76.62 343 SER A C 1
ATOM 2783 O O . SER A 1 343 ? -13.954 -13.737 -1.443 1.00 76.62 343 SER A O 1
ATOM 2785 N N . LEU A 1 344 ? -15.421 -15.367 -0.974 1.00 83.06 344 LEU A N 1
ATOM 2786 C CA . LEU A 1 344 ? -16.586 -14.482 -0.820 1.00 83.06 344 LEU A CA 1
ATOM 2787 C C . LEU A 1 344 ? -16.795 -14.021 0.632 1.00 83.06 344 LEU A C 1
ATOM 2789 O O . LEU A 1 344 ? -17.859 -13.488 0.950 1.00 83.06 344 LEU A O 1
ATOM 2793 N N . GLY A 1 345 ? -15.812 -14.250 1.504 1.00 81.75 345 GLY A N 1
ATOM 2794 C CA . GLY A 1 345 ? -15.847 -13.850 2.907 1.00 81.75 345 GLY A CA 1
ATOM 2795 C C . GLY A 1 345 ? -16.927 -14.544 3.733 1.00 81.75 345 GLY A C 1
ATOM 2796 O O . GLY A 1 345 ? -17.586 -15.491 3.285 1.00 81.75 345 GLY A O 1
ATOM 2797 N N . ASN A 1 346 ? -17.107 -14.041 4.949 1.00 84.19 346 ASN A N 1
ATOM 2798 C CA . ASN A 1 346 ? -18.133 -14.509 5.877 1.00 84.19 346 ASN A CA 1
ATOM 2799 C C . ASN A 1 346 ? -19.457 -13.800 5.599 1.00 84.19 346 ASN A C 1
ATOM 2801 O O . ASN A 1 346 ? -19.456 -12.642 5.166 1.00 84.19 346 ASN A O 1
ATOM 2805 N N . ILE A 1 347 ? -20.578 -14.471 5.863 1.00 88.94 347 ILE A N 1
ATOM 2806 C CA . ILE A 1 347 ? -21.876 -13.799 5.941 1.00 88.94 347 ILE A CA 1
ATOM 2807 C C . ILE A 1 347 ? -21.930 -13.116 7.312 1.00 88.94 347 ILE A C 1
ATOM 2809 O O . ILE A 1 347 ? -21.522 -13.703 8.310 1.00 88.94 347 ILE A O 1
ATOM 2813 N N . LEU A 1 348 ? -22.417 -11.878 7.392 1.00 89.75 348 LEU A N 1
ATOM 2814 C CA . LEU A 1 348 ? -22.442 -11.130 8.655 1.00 89.75 348 LEU A CA 1
ATOM 2815 C C . LEU A 1 348 ? -23.321 -11.795 9.726 1.00 89.75 348 LEU A C 1
ATOM 2817 O O . LEU A 1 348 ? -23.094 -11.568 10.904 1.00 89.75 348 LEU A O 1
ATOM 2821 N N . THR A 1 349 ? -24.284 -12.631 9.332 1.00 88.00 349 THR A N 1
ATOM 2822 C CA . THR A 1 349 ? -25.122 -13.446 10.229 1.00 88.00 349 THR A CA 1
ATOM 2823 C C . THR A 1 349 ? -24.457 -14.747 10.694 1.00 88.00 349 THR A C 1
ATOM 2825 O O . THR A 1 349 ? -25.046 -15.461 11.499 1.00 88.00 349 THR A O 1
ATOM 2828 N N . ASP A 1 350 ? -23.261 -15.083 10.193 1.00 84.94 350 ASP A N 1
ATOM 2829 C CA . ASP A 1 350 ? -22.447 -16.184 10.733 1.00 84.94 350 ASP A CA 1
ATOM 2830 C C . ASP A 1 350 ? -21.724 -15.750 12.030 1.00 84.94 350 ASP A C 1
ATOM 2832 O O . ASP A 1 350 ? -21.325 -16.590 12.836 1.00 84.94 350 ASP A O 1
ATOM 2836 N N . GLU A 1 351 ? -21.546 -14.437 12.236 1.00 83.69 351 GLU A N 1
ATOM 2837 C CA . GLU A 1 351 ? -20.900 -13.852 13.415 1.00 83.69 351 GLU A CA 1
ATOM 2838 C C . GLU A 1 351 ? -21.826 -13.960 14.645 1.00 83.69 351 GLU A C 1
ATOM 2840 O O . GLU A 1 351 ? -22.936 -13.424 14.623 1.00 83.69 351 GLU A O 1
ATOM 2845 N N . PRO A 1 352 ? -21.395 -14.561 15.773 1.00 79.69 352 PRO A N 1
ATOM 2846 C CA . PRO A 1 352 ? -22.298 -14.952 16.867 1.00 79.69 352 PRO A CA 1
ATOM 2847 C C . PRO A 1 352 ? -22.981 -13.788 17.609 1.00 79.69 352 PRO A C 1
ATOM 2849 O O . PRO A 1 352 ? -23.912 -14.016 18.382 1.00 79.69 352 PRO A O 1
ATOM 2852 N N . TRP A 1 353 ? -22.519 -12.553 17.393 1.00 84.12 353 TRP A N 1
ATOM 2853 C CA . TRP A 1 353 ? -23.065 -11.326 17.981 1.00 84.12 353 TRP A CA 1
ATOM 2854 C C . TRP A 1 353 ? -24.112 -10.623 17.095 1.00 84.12 353 TRP A C 1
ATOM 2856 O O . TRP A 1 353 ? -24.754 -9.670 17.539 1.00 84.12 353 TRP A O 1
ATOM 2866 N N . VAL A 1 354 ? -24.291 -11.076 15.850 1.00 88.75 354 VAL A N 1
ATOM 2867 C CA . VAL A 1 354 ? -25.234 -10.514 14.876 1.00 88.75 354 VAL A CA 1
ATOM 2868 C C . VAL A 1 354 ? -26.447 -11.433 14.776 1.00 88.75 354 VAL A C 1
ATOM 2870 O O . VAL A 1 354 ? -26.354 -12.550 14.278 1.00 88.75 354 VAL A O 1
ATOM 2873 N N . GLN A 1 355 ? -27.612 -10.962 15.219 1.00 88.06 355 GLN A N 1
ATOM 2874 C CA . GLN A 1 355 ? -28.857 -11.725 15.104 1.00 88.06 355 GLN A CA 1
ATOM 2875 C C . GLN A 1 355 ? -29.418 -11.684 13.674 1.00 88.06 355 GLN A C 1
ATOM 2877 O O . GLN A 1 355 ? -29.938 -12.683 13.182 1.00 88.06 355 GLN A O 1
ATOM 2882 N N . ASN A 1 356 ? -29.356 -10.518 13.022 1.00 90.94 356 ASN A N 1
ATOM 2883 C CA . ASN A 1 356 ? -29.841 -10.298 11.658 1.00 90.94 356 ASN A CA 1
ATOM 2884 C C . ASN A 1 356 ? -29.262 -8.988 11.080 1.00 90.94 356 ASN A C 1
ATOM 2886 O O . ASN A 1 356 ? -28.915 -8.082 11.841 1.00 90.94 356 ASN A O 1
ATOM 2890 N N . VAL A 1 357 ? -29.218 -8.842 9.749 1.00 91.88 357 VAL A N 1
ATOM 2891 C CA . VAL A 1 357 ? -28.864 -7.575 9.086 1.00 91.88 357 VAL A CA 1
ATOM 2892 C C . VAL A 1 357 ? -29.826 -7.250 7.940 1.00 91.88 357 VAL A C 1
ATOM 2894 O O . VAL A 1 357 ? -29.850 -7.930 6.919 1.00 91.88 357 VAL A O 1
ATOM 2897 N N . ASN A 1 358 ? -30.576 -6.155 8.075 1.00 90.50 358 ASN A N 1
ATOM 2898 C CA . ASN A 1 358 ? -31.563 -5.703 7.091 1.00 90.50 358 ASN A CA 1
ATOM 2899 C C . ASN A 1 358 ? -31.057 -4.465 6.327 1.00 90.50 358 ASN A C 1
ATOM 2901 O O . ASN A 1 358 ? -30.671 -3.477 6.947 1.00 90.50 358 ASN A O 1
ATOM 2905 N N . VAL A 1 359 ? -31.120 -4.457 4.988 1.00 88.00 359 VAL A N 1
ATOM 2906 C CA . VAL A 1 359 ? -30.877 -3.237 4.179 1.00 88.00 359 VAL A CA 1
ATOM 2907 C C . VAL A 1 359 ? -32.201 -2.577 3.804 1.00 88.00 359 VAL A C 1
ATOM 2909 O O . VAL A 1 359 ? -32.953 -3.125 2.989 1.00 88.00 359 VAL A O 1
ATOM 2912 N N . ASP A 1 360 ? -32.434 -1.396 4.371 1.00 78.00 360 ASP A N 1
ATOM 2913 C CA . ASP A 1 360 ? -33.671 -0.615 4.316 1.00 78.00 360 ASP A CA 1
ATOM 2914 C C . ASP A 1 360 ? -33.549 0.531 3.291 1.00 78.00 360 ASP A C 1
ATOM 2916 O O . ASP A 1 360 ? -32.595 1.319 3.335 1.00 78.00 360 ASP A O 1
ATOM 2920 N N . ASP A 1 361 ? -34.448 0.552 2.299 1.00 73.75 361 ASP A N 1
ATOM 2921 C CA . ASP A 1 361 ? -34.490 1.453 1.123 1.00 73.75 361 ASP A CA 1
ATOM 2922 C C . ASP A 1 361 ? -33.153 1.723 0.387 1.00 73.75 361 ASP A C 1
ATOM 2924 O O . ASP A 1 361 ? -33.015 2.677 -0.381 1.00 73.75 361 ASP A O 1
ATOM 2928 N N . GLY A 1 362 ? -32.128 0.893 0.613 1.00 75.12 362 GLY A N 1
ATOM 2929 C CA . GLY A 1 362 ? -30.762 1.135 0.133 1.00 75.12 362 GLY A CA 1
ATOM 2930 C C . GLY A 1 362 ? -30.061 2.335 0.790 1.00 75.12 362 GLY A C 1
ATOM 2931 O O . GLY A 1 362 ? -28.987 2.724 0.334 1.00 75.12 362 GLY A O 1
ATOM 2932 N N . ARG A 1 363 ? -30.644 2.918 1.848 1.00 89.44 363 ARG A N 1
ATOM 2933 C CA . ARG A 1 363 ? -30.125 4.098 2.566 1.00 89.44 363 ARG A CA 1
ATOM 2934 C C . ARG A 1 363 ? -29.473 3.748 3.899 1.00 89.44 363 ARG A C 1
ATOM 2936 O O . ARG A 1 363 ? -28.505 4.400 4.287 1.00 89.44 363 ARG A O 1
ATOM 2943 N N . VAL A 1 364 ? -29.999 2.741 4.596 1.00 92.50 364 VAL A N 1
ATOM 2944 C CA . VAL A 1 364 ? -29.525 2.320 5.920 1.00 92.50 364 VAL A CA 1
ATOM 2945 C C . VAL A 1 364 ? -29.397 0.802 5.961 1.00 92.50 364 VAL A C 1
ATOM 2947 O O . VAL A 1 364 ? -30.273 0.078 5.494 1.00 92.50 364 VAL A O 1
ATOM 2950 N N . MET A 1 365 ? -28.306 0.312 6.541 1.00 93.75 365 MET A N 1
ATOM 2951 C CA . MET A 1 365 ? -28.136 -1.089 6.914 1.00 93.75 365 MET A CA 1
ATOM 2952 C C . MET A 1 365 ? -28.346 -1.215 8.429 1.00 93.75 365 MET A C 1
ATOM 2954 O O . MET A 1 365 ? -27.566 -0.682 9.214 1.00 93.75 365 MET A O 1
ATOM 2958 N N . LYS A 1 366 ? -29.424 -1.878 8.842 1.00 93.44 366 LYS A N 1
ATOM 2959 C CA . LYS A 1 366 ? -29.797 -2.102 10.243 1.00 93.44 366 LYS A CA 1
ATOM 2960 C C . LYS A 1 366 ? -29.211 -3.436 10.705 1.00 93.44 366 LYS A C 1
ATOM 2962 O O . LYS A 1 366 ? -29.662 -4.489 10.259 1.00 93.44 366 LYS A O 1
ATOM 2967 N N . VAL A 1 367 ? -28.196 -3.390 11.564 1.00 93.75 367 VAL A N 1
ATOM 2968 C CA . VAL A 1 367 ? -27.591 -4.563 12.218 1.00 93.75 367 VAL A CA 1
ATOM 2969 C C . VAL A 1 367 ? -28.297 -4.777 13.555 1.00 93.75 367 VAL A C 1
ATOM 2971 O O . VAL A 1 367 ? -28.244 -3.898 14.413 1.00 93.75 367 VAL A O 1
ATOM 2974 N N . ILE A 1 368 ? -28.946 -5.926 13.737 1.00 92.94 368 ILE A N 1
ATOM 2975 C CA . ILE A 1 368 ? -29.571 -6.326 15.004 1.00 92.94 368 ILE A CA 1
ATOM 2976 C C . ILE A 1 368 ? -28.568 -7.181 15.780 1.00 92.94 368 ILE A C 1
ATOM 2978 O O . ILE A 1 368 ? -28.051 -8.165 15.245 1.00 92.94 368 ILE A O 1
ATOM 2982 N N . HIS A 1 369 ? -28.280 -6.809 17.026 1.00 90.94 369 HIS A N 1
ATOM 2983 C CA . HIS A 1 369 ? -27.335 -7.533 17.882 1.00 90.94 369 HIS A CA 1
ATOM 2984 C C . HIS A 1 369 ? -28.041 -8.677 18.624 1.00 90.94 369 HIS A C 1
ATOM 2986 O O . HIS A 1 369 ? -29.186 -8.527 19.046 1.00 90.94 369 HIS A O 1
ATOM 2992 N N . SER A 1 370 ? -27.356 -9.809 18.803 1.00 84.12 370 SER A N 1
ATOM 2993 C CA . SER A 1 370 ? -27.802 -10.913 19.674 1.00 84.12 370 SER A CA 1
ATOM 2994 C C . SER A 1 370 ? -27.377 -10.721 21.138 1.00 84.12 370 SER A C 1
ATOM 2996 O O . SER A 1 370 ? -28.017 -11.255 22.043 1.00 84.12 370 SER A O 1
ATOM 2998 N N . GLU A 1 371 ? -26.316 -9.942 21.374 1.00 79.50 371 GLU A N 1
ATOM 2999 C CA . GLU A 1 371 ? -25.932 -9.395 22.680 1.00 79.50 371 GLU A CA 1
ATOM 3000 C C . GLU A 1 371 ? -26.490 -7.969 22.855 1.00 79.50 371 GLU A C 1
ATOM 3002 O O . GLU A 1 371 ? -26.882 -7.311 21.894 1.00 79.50 371 GLU A O 1
ATOM 3007 N N . GLY A 1 372 ? -26.543 -7.458 24.086 1.00 78.94 372 GLY A N 1
ATOM 3008 C CA . GLY A 1 372 ? -27.009 -6.095 24.339 1.00 78.94 372 GLY A CA 1
ATOM 3009 C C . GLY A 1 372 ? -26.365 -5.473 25.568 1.00 78.94 372 GLY A C 1
ATOM 3010 O O . GLY A 1 372 ? -25.927 -6.165 26.486 1.00 78.94 372 GLY A O 1
ATOM 3011 N N . ILE A 1 373 ? -26.287 -4.144 25.570 1.00 85.44 373 ILE A N 1
ATOM 3012 C CA . ILE A 1 373 ? -25.675 -3.376 26.659 1.00 85.44 373 ILE A CA 1
ATOM 3013 C C . ILE A 1 373 ? -26.544 -3.359 27.921 1.00 85.44 373 ILE A C 1
ATOM 3015 O O . ILE A 1 373 ? -27.769 -3.435 27.842 1.00 85.44 373 ILE A O 1
ATOM 3019 N N . SER A 1 374 ? -25.911 -3.142 29.077 1.00 83.56 374 SER A N 1
ATOM 3020 C CA . SER A 1 374 ? -26.624 -2.656 30.260 1.00 83.56 374 SER A CA 1
ATOM 3021 C C . SER A 1 374 ? -27.049 -1.202 30.045 1.00 83.56 374 SER A C 1
ATOM 3023 O O . SER A 1 374 ? -26.238 -0.363 29.642 1.00 83.56 374 SER A O 1
ATOM 3025 N N . ILE A 1 375 ? -28.301 -0.901 30.373 1.00 87.50 375 ILE A N 1
ATOM 3026 C CA . ILE A 1 375 ? -28.887 0.442 30.328 1.00 87.50 375 ILE A CA 1
ATOM 3027 C C . ILE A 1 375 ? -29.324 0.883 31.727 1.00 87.50 375 ILE A C 1
ATOM 3029 O O . ILE A 1 375 ? -29.637 0.049 32.580 1.00 87.50 375 ILE A O 1
ATOM 3033 N N . PHE A 1 376 ? -29.354 2.195 31.946 1.00 87.50 376 PHE A N 1
ATOM 3034 C CA . PHE A 1 376 ? -29.824 2.819 33.179 1.00 87.50 376 PHE A CA 1
ATOM 3035 C C . PHE A 1 376 ? -31.028 3.701 32.865 1.00 87.50 376 PHE A C 1
ATOM 3037 O O . PHE A 1 376 ? -30.913 4.694 32.138 1.00 87.50 376 PHE A O 1
ATOM 3044 N N . GLY A 1 377 ? -32.181 3.312 33.405 1.00 86.62 377 GLY A N 1
ATOM 3045 C CA . GLY A 1 377 ? -33.433 4.045 33.285 1.00 86.62 377 GLY A CA 1
ATOM 3046 C C . GLY A 1 377 ? -33.801 4.747 34.590 1.00 86.62 377 GLY A C 1
ATOM 3047 O O . GLY A 1 377 ? -33.572 4.208 35.675 1.00 86.62 377 GLY A O 1
ATOM 3048 N N . THR A 1 378 ? -34.421 5.921 34.499 1.00 87.81 378 THR A N 1
ATOM 3049 C CA . THR A 1 378 ? -35.168 6.514 35.613 1.00 87.81 378 THR A CA 1
ATOM 3050 C C . THR A 1 378 ? -36.645 6.582 35.248 1.00 87.81 378 THR A C 1
ATOM 3052 O O . THR A 1 378 ? -37.012 7.011 34.156 1.00 87.81 378 THR A O 1
ATOM 3055 N N . VAL A 1 379 ? -37.493 6.109 36.156 1.00 87.31 379 VAL A N 1
ATOM 3056 C CA . VAL A 1 379 ? -38.952 6.161 36.040 1.00 87.31 379 VAL A CA 1
ATOM 3057 C C . VAL A 1 379 ? -39.451 7.168 37.060 1.00 87.31 379 VAL A C 1
ATOM 3059 O O . VAL A 1 379 ? -39.366 6.910 38.262 1.00 87.31 379 VAL A O 1
ATOM 3062 N N . LYS A 1 380 ? -39.968 8.302 36.589 1.00 86.81 380 LYS A N 1
ATOM 3063 C CA . LYS A 1 380 ? -40.621 9.336 37.400 1.00 86.81 380 LYS A CA 1
ATOM 3064 C C . LYS A 1 380 ? -42.136 9.193 37.241 1.00 86.81 380 LYS A C 1
ATOM 3066 O O . LYS A 1 380 ? -42.665 9.286 36.138 1.00 86.81 380 LYS A O 1
ATOM 3071 N N . ALA A 1 381 ? -42.835 8.985 38.353 1.00 83.69 381 ALA A N 1
ATOM 3072 C CA . ALA A 1 381 ? -44.286 8.806 38.391 1.00 83.69 381 ALA A CA 1
ATOM 3073 C C . ALA A 1 381 ? -44.920 9.620 39.529 1.00 83.69 381 ALA A C 1
ATOM 3075 O O . ALA A 1 381 ? -44.299 9.844 40.571 1.00 83.69 381 ALA A O 1
ATOM 3076 N N . GLN A 1 382 ? -46.176 10.039 39.346 1.00 78.44 382 GLN A N 1
ATOM 3077 C CA . GLN A 1 382 ? -46.939 10.788 40.358 1.00 78.44 382 GLN A CA 1
ATOM 3078 C C . GLN A 1 382 ? -47.245 9.961 41.622 1.00 78.44 382 GLN A C 1
ATOM 3080 O O . GLN A 1 382 ? -47.331 10.512 42.717 1.00 78.44 382 GLN A O 1
ATOM 3085 N N . PHE A 1 383 ? -47.391 8.643 41.480 1.00 77.50 383 PHE A N 1
ATOM 3086 C CA . PHE A 1 383 ? -47.636 7.705 42.577 1.00 77.50 383 PHE A CA 1
ATOM 3087 C C . PHE A 1 383 ? -46.543 6.642 42.585 1.00 77.50 383 PHE A C 1
ATOM 3089 O O . PHE A 1 383 ? -46.179 6.150 41.516 1.00 77.50 383 PHE A O 1
ATOM 3096 N N . LYS A 1 384 ? -46.068 6.252 43.777 1.00 80.31 384 LYS A N 1
ATOM 3097 C CA . LYS A 1 384 ? -45.032 5.222 43.921 1.00 80.31 384 LYS A CA 1
ATOM 3098 C C . LYS A 1 384 ? -45.501 3.896 43.297 1.00 80.31 384 LYS A C 1
ATOM 3100 O O . LYS A 1 384 ? -46.441 3.300 43.826 1.00 80.31 384 LYS A O 1
ATOM 3105 N N . PRO A 1 385 ? -44.859 3.410 42.219 1.00 78.56 385 PRO A N 1
ATOM 3106 C CA . PRO A 1 385 ? -45.214 2.135 41.616 1.00 78.56 385 PRO A CA 1
ATOM 3107 C C . PRO A 1 385 ? -44.678 0.974 42.465 1.00 78.56 385 PRO A C 1
ATOM 3109 O O . PRO A 1 385 ? -43.594 1.060 43.044 1.00 78.56 385 PRO A O 1
ATOM 3112 N N . LEU A 1 386 ? -45.413 -0.136 42.515 1.00 83.88 386 LEU A N 1
ATOM 3113 C CA . LEU A 1 386 ? -44.935 -1.386 43.104 1.00 83.88 386 LEU A CA 1
ATOM 3114 C C . LEU A 1 386 ? -44.227 -2.213 42.024 1.00 83.88 386 LEU A C 1
ATOM 3116 O O . LEU A 1 386 ? -44.848 -2.587 41.029 1.00 83.88 386 LEU A O 1
ATOM 3120 N N . MET A 1 387 ? -42.940 -2.511 42.221 1.00 82.12 387 MET A N 1
ATOM 3121 C CA . MET A 1 387 ? -42.190 -3.387 41.315 1.00 82.12 387 MET A CA 1
ATOM 3122 C C . MET A 1 387 ? -42.612 -4.842 41.537 1.00 82.12 387 MET A C 1
ATOM 3124 O O . MET A 1 387 ? -42.467 -5.373 42.640 1.00 82.12 387 MET A O 1
ATOM 3128 N N . LEU A 1 388 ? -43.116 -5.502 40.494 1.00 83.81 388 LEU A N 1
ATOM 3129 C CA . LEU A 1 388 ? -43.353 -6.948 40.514 1.00 83.81 388 LEU A CA 1
ATOM 3130 C C . LEU A 1 388 ? -42.114 -7.690 40.002 1.00 83.81 388 LEU A C 1
ATOM 3132 O O . LEU A 1 388 ? -41.442 -7.224 39.087 1.00 83.81 388 LEU A O 1
ATOM 3136 N N . THR A 1 389 ? -41.832 -8.861 40.573 1.00 83.62 389 THR A N 1
ATOM 3137 C CA . THR A 1 389 ? -40.747 -9.758 40.141 1.00 83.62 389 THR A CA 1
ATOM 3138 C C . THR A 1 389 ? -41.221 -11.209 40.196 1.00 83.62 389 THR A C 1
ATOM 3140 O O . THR A 1 389 ? -42.048 -11.555 41.043 1.00 83.62 389 THR A O 1
ATOM 3143 N N . HIS A 1 390 ? -40.720 -12.055 39.297 1.00 83.88 390 HIS A N 1
ATOM 3144 C CA . HIS A 1 390 ? -41.031 -13.486 39.258 1.00 83.88 390 HIS A CA 1
ATOM 3145 C C . HIS A 1 390 ? -39.818 -14.346 39.654 1.00 83.88 390 HIS A C 1
ATOM 3147 O O . HIS A 1 390 ? -38.666 -13.946 39.506 1.00 83.88 390 HIS A O 1
ATOM 3153 N N . SER A 1 391 ? -40.074 -15.559 40.150 1.00 82.88 391 SER A N 1
ATOM 3154 C CA . SER A 1 391 ? -39.034 -16.546 40.469 1.00 82.88 391 SER A CA 1
ATOM 3155 C C . SER A 1 391 ? -38.475 -17.204 39.204 1.00 82.88 391 SER A C 1
ATOM 3157 O O . SER A 1 391 ? -39.245 -17.682 38.368 1.00 82.88 391 SER A O 1
ATOM 3159 N N . SER A 1 392 ? -37.148 -17.269 39.089 1.00 84.75 392 SER A N 1
ATOM 3160 C CA . SER A 1 392 ? -36.445 -17.947 37.988 1.00 84.75 392 SER A CA 1
ATOM 3161 C C . SER A 1 392 ? -36.166 -19.424 38.307 1.00 84.75 392 SER A C 1
ATOM 3163 O O . SER A 1 392 ? -36.056 -19.789 39.476 1.00 84.75 392 SER A O 1
ATOM 3165 N N . GLN A 1 393 ? -36.041 -20.278 37.285 1.00 86.19 393 GLN A N 1
ATOM 3166 C CA . GLN A 1 393 ? -35.794 -21.724 37.425 1.00 86.19 393 GLN A CA 1
ATOM 3167 C C . GLN A 1 393 ? -35.128 -22.328 36.173 1.00 86.19 393 GLN A C 1
ATOM 3169 O O . GLN A 1 393 ? -35.289 -21.798 35.076 1.00 86.19 393 GLN A O 1
ATOM 3174 N N . PHE A 1 394 ? -34.434 -23.464 36.314 1.00 87.38 394 PHE A N 1
ATOM 3175 C CA . PHE A 1 394 ? -34.044 -24.344 35.199 1.00 87.38 394 PHE A CA 1
ATOM 3176 C C . PHE A 1 394 ? -33.904 -25.800 35.670 1.00 87.38 394 PHE A C 1
ATOM 3178 O O . PHE A 1 394 ? -33.609 -26.027 36.845 1.00 87.38 394 PHE A O 1
ATOM 3185 N N . ALA A 1 395 ? -34.108 -26.778 34.779 1.00 87.88 395 ALA A N 1
ATOM 3186 C CA . ALA A 1 395 ? -34.011 -28.201 35.128 1.00 87.88 395 ALA A CA 1
ATOM 3187 C C . ALA A 1 395 ? -32.609 -28.784 34.894 1.00 87.88 395 ALA A C 1
ATOM 3189 O O . ALA A 1 395 ? -32.096 -29.496 35.756 1.00 87.88 395 ALA A O 1
ATOM 3190 N N . SER A 1 396 ? -31.966 -28.469 33.764 1.00 91.06 396 SER A N 1
ATOM 3191 C CA . SER A 1 396 ? -30.564 -28.830 33.497 1.00 91.06 396 SER A CA 1
ATOM 3192 C C . SER A 1 396 ? -29.920 -27.945 32.427 1.00 91.06 396 SER A C 1
ATOM 3194 O O . SER A 1 396 ? -30.599 -27.157 31.767 1.00 91.06 396 SER A O 1
ATOM 3196 N N . PHE A 1 397 ? -28.610 -28.090 32.218 1.00 92.88 397 PHE A N 1
ATOM 3197 C CA . PHE A 1 397 ? -27.888 -27.470 31.103 1.00 92.88 397 PHE A CA 1
ATOM 3198 C C . PHE A 1 397 ? -26.860 -28.432 30.488 1.00 92.88 397 PHE A C 1
ATOM 3200 O O . PHE A 1 397 ? -26.404 -29.372 31.136 1.00 92.88 397 PHE A O 1
ATOM 3207 N N . ASN A 1 398 ? -26.485 -28.188 29.235 1.00 93.62 398 ASN A N 1
ATOM 3208 C CA . ASN A 1 398 ? -25.385 -28.856 28.534 1.00 93.62 398 ASN A CA 1
ATOM 3209 C C . ASN A 1 398 ? -24.664 -27.825 27.647 1.00 93.62 398 ASN A C 1
ATOM 3211 O O . ASN A 1 398 ? -25.254 -26.805 27.300 1.00 93.62 398 ASN A O 1
ATOM 3215 N N . GLY A 1 399 ? -23.408 -28.050 27.263 1.00 92.69 399 GLY A N 1
ATOM 3216 C CA . GLY A 1 399 ? -22.693 -27.096 26.417 1.00 92.69 399 GLY A CA 1
ATOM 3217 C C . GLY A 1 399 ? -21.252 -27.461 26.081 1.00 92.69 399 GLY A C 1
ATOM 3218 O O . GLY A 1 399 ? -20.741 -28.522 26.431 1.00 92.69 399 GLY A O 1
ATOM 3219 N N . THR A 1 400 ? -20.580 -26.551 25.381 1.00 94.62 400 THR A N 1
ATOM 3220 C CA . THR A 1 400 ? -19.160 -26.660 25.010 1.00 94.62 400 THR A CA 1
ATOM 3221 C C . THR A 1 400 ? -18.508 -25.282 24.978 1.00 94.62 400 THR A C 1
ATOM 3223 O O . THR A 1 400 ? -19.174 -24.296 24.665 1.00 94.62 400 THR A O 1
ATOM 3226 N N . ILE A 1 401 ? -17.205 -25.213 25.256 1.00 93.81 401 ILE A N 1
ATOM 3227 C CA . ILE A 1 401 ? -16.403 -24.016 24.982 1.00 93.81 401 ILE A CA 1
ATOM 3228 C C . ILE A 1 401 ? -15.820 -24.182 23.578 1.00 93.81 401 ILE A C 1
ATOM 3230 O O . ILE A 1 401 ? -15.240 -25.225 23.273 1.00 93.81 401 ILE A O 1
ATOM 3234 N N . GLN A 1 402 ? -15.970 -23.180 22.721 1.00 91.75 402 GLN A N 1
ATOM 3235 C CA . GLN A 1 402 ? -15.508 -23.220 21.338 1.00 91.75 402 GLN A CA 1
ATOM 3236 C C . GLN A 1 402 ? -14.606 -22.021 21.027 1.00 91.75 402 GLN A C 1
ATOM 3238 O O . GLN A 1 402 ? -14.902 -20.889 21.410 1.00 91.75 402 GLN A O 1
ATOM 3243 N N . LEU A 1 403 ? -13.504 -22.304 20.332 1.00 91.19 403 LEU A N 1
ATOM 3244 C CA . LEU A 1 403 ? -12.710 -21.359 19.553 1.00 91.19 403 LEU A CA 1
ATOM 3245 C C . LEU A 1 403 ? -12.968 -21.688 18.077 1.00 91.19 403 LEU A C 1
ATOM 3247 O O . LEU A 1 403 ? -12.636 -22.791 17.631 1.00 91.19 403 LEU A O 1
ATOM 3251 N N . ASP A 1 404 ? -13.597 -20.770 17.350 1.00 85.94 404 ASP A N 1
ATOM 3252 C CA . ASP A 1 404 ? -13.994 -20.983 15.955 1.00 85.94 404 ASP A CA 1
ATOM 3253 C C . ASP A 1 404 ? -12.881 -20.656 14.937 1.00 85.94 404 ASP A C 1
ATOM 3255 O O . ASP A 1 404 ? -11.757 -20.287 15.286 1.00 85.94 404 ASP A O 1
ATOM 3259 N N . LYS A 1 405 ? -13.221 -20.794 13.649 1.00 84.50 405 LYS A N 1
ATOM 3260 C CA . LYS A 1 405 ? -12.369 -20.457 12.495 1.00 84.50 405 LYS A CA 1
ATOM 3261 C C . LYS A 1 405 ? -11.977 -18.972 12.408 1.00 84.50 405 LYS A C 1
ATOM 3263 O O . LYS A 1 405 ? -10.998 -18.662 11.737 1.00 84.50 405 LYS A O 1
ATOM 3268 N N . GLU A 1 406 ? -12.708 -18.076 13.072 1.00 79.00 406 GLU A N 1
ATOM 3269 C CA . GLU A 1 406 ? -12.451 -16.630 13.151 1.00 79.00 406 GLU A CA 1
ATOM 3270 C C . GLU A 1 406 ? -11.672 -16.230 14.422 1.00 79.00 406 GLU A C 1
ATOM 3272 O O . GLU A 1 406 ? -11.297 -15.071 14.582 1.00 79.00 406 GLU A O 1
ATOM 3277 N N . SER A 1 407 ? -11.372 -17.181 15.313 1.00 85.00 407 SER A N 1
ATOM 3278 C CA . SER A 1 407 ? -10.845 -16.958 16.669 1.00 85.00 407 SER A CA 1
ATOM 3279 C C . SER A 1 407 ? -11.811 -16.295 17.667 1.00 85.00 407 SER A C 1
ATOM 3281 O O . SER A 1 407 ? -11.368 -15.881 18.746 1.00 85.00 407 SER A O 1
ATOM 3283 N N . ASN A 1 408 ? -13.122 -16.259 17.394 1.00 85.31 408 ASN A N 1
ATOM 3284 C CA . ASN A 1 408 ? -14.101 -15.955 18.440 1.00 85.31 408 ASN A CA 1
ATOM 3285 C C . ASN A 1 408 ? -14.057 -17.057 19.507 1.00 85.31 408 ASN A C 1
ATOM 3287 O O . ASN A 1 408 ? -13.970 -18.245 19.189 1.00 85.31 408 ASN A O 1
ATOM 3291 N N . ARG A 1 409 ? -14.164 -16.668 20.783 1.00 88.50 409 ARG A N 1
ATOM 3292 C CA . ARG A 1 409 ? -14.279 -17.604 21.909 1.00 88.50 409 ARG A CA 1
ATOM 3293 C C . ARG A 1 409 ? -15.635 -17.482 22.573 1.00 88.50 409 ARG A C 1
ATOM 3295 O O . ARG A 1 409 ? -15.998 -16.404 23.049 1.00 88.50 409 ARG A O 1
ATOM 3302 N N . PHE A 1 410 ? -16.358 -18.591 22.654 1.00 89.44 410 PHE A N 1
ATOM 3303 C CA . PHE A 1 410 ? -17.680 -18.615 23.264 1.00 89.44 410 PHE A CA 1
ATOM 3304 C C . PHE A 1 410 ? -18.018 -19.946 23.939 1.00 89.44 410 PHE A C 1
ATOM 3306 O O . PHE A 1 410 ? -17.551 -21.018 23.564 1.00 89.44 410 PHE A O 1
ATOM 3313 N N . LEU A 1 411 ? -18.876 -19.854 24.945 1.00 91.56 411 LEU A N 1
ATOM 3314 C CA . LEU A 1 411 ? -19.674 -20.936 25.494 1.00 91.56 411 LEU A CA 1
ATOM 3315 C C . LEU A 1 411 ? -20.937 -21.074 24.641 1.00 91.56 411 LEU A C 1
ATOM 3317 O O . LEU A 1 411 ? -21.734 -20.144 24.586 1.00 91.56 411 LEU A O 1
ATOM 3321 N N . ASN A 1 412 ? -21.130 -22.223 24.000 1.00 90.75 412 ASN A N 1
ATOM 3322 C CA . ASN A 1 412 ? -22.401 -22.592 23.376 1.00 90.75 412 ASN A CA 1
ATOM 3323 C C . ASN A 1 412 ? -23.143 -23.522 24.346 1.00 90.75 412 ASN A C 1
ATOM 3325 O O . ASN A 1 412 ? -22.605 -24.582 24.685 1.00 90.75 412 ASN A O 1
ATOM 3329 N N . ILE A 1 413 ? -24.307 -23.091 24.845 1.00 92.06 413 ILE A N 1
ATOM 3330 C CA . ILE A 1 413 ? -25.024 -23.721 25.963 1.00 92.06 413 ILE A CA 1
ATOM 3331 C C . ILE A 1 413 ? -26.511 -23.885 25.643 1.00 92.06 413 ILE A C 1
ATOM 3333 O O . ILE A 1 413 ? -27.186 -22.932 25.252 1.00 92.06 413 ILE A O 1
ATOM 3337 N N . THR A 1 414 ? -27.021 -25.087 25.902 1.00 91.12 414 THR A N 1
ATOM 3338 C CA . THR A 1 414 ? -28.443 -25.441 25.895 1.00 91.12 414 THR A CA 1
ATOM 3339 C C . THR A 1 414 ? -28.944 -25.547 27.332 1.00 91.12 414 THR A C 1
ATOM 3341 O O . THR A 1 414 ? -28.457 -26.385 28.093 1.00 91.12 414 THR A O 1
ATOM 3344 N N . PHE A 1 415 ? -29.938 -24.741 27.695 1.00 90.31 415 PHE A N 1
ATOM 3345 C CA . PHE A 1 415 ? -30.723 -24.905 28.918 1.00 90.31 415 PHE A CA 1
ATOM 3346 C C . PHE A 1 415 ? -31.989 -25.719 28.641 1.00 90.31 415 PHE A C 1
ATOM 3348 O O . PHE A 1 415 ? -32.625 -25.540 27.602 1.00 90.31 415 PHE A O 1
ATOM 3355 N N . TYR A 1 416 ? -32.376 -26.567 29.594 1.00 88.62 416 TYR A N 1
ATOM 3356 C CA . TYR A 1 416 ? -33.567 -27.414 29.526 1.00 88.62 416 TYR A CA 1
ATOM 3357 C C . TYR A 1 416 ? -34.578 -26.995 30.603 1.00 88.62 416 TYR A C 1
ATOM 3359 O O . TYR A 1 416 ? -34.201 -26.772 31.758 1.00 88.62 416 TYR A O 1
ATOM 3367 N N . GLU A 1 417 ? -35.849 -26.875 30.206 1.00 85.44 417 GLU A N 1
ATOM 3368 C CA . GLU A 1 417 ? -36.995 -26.453 31.037 1.00 85.44 417 GLU A CA 1
ATOM 3369 C C . GLU A 1 417 ? -36.702 -25.211 31.908 1.00 85.44 417 GLU A C 1
ATOM 3371 O O . GLU A 1 417 ? -36.941 -25.182 33.119 1.00 85.44 417 GLU A O 1
ATOM 3376 N N . ALA A 1 418 ? -36.137 -24.177 31.281 1.00 82.94 418 ALA A N 1
ATOM 3377 C CA . ALA A 1 418 ? -35.659 -22.971 31.947 1.00 82.94 418 ALA A CA 1
ATOM 3378 C C . ALA A 1 418 ? -36.570 -21.755 31.727 1.00 82.94 418 ALA A C 1
ATOM 3380 O O . ALA A 1 418 ? -37.204 -21.621 30.684 1.00 82.94 418 ALA A O 1
ATOM 3381 N N . LYS A 1 419 ? -36.633 -20.869 32.727 1.00 81.75 419 LYS A N 1
ATOM 3382 C CA . LYS A 1 419 ? -37.476 -19.668 32.738 1.00 81.75 419 LYS A CA 1
ATOM 3383 C C . LYS A 1 419 ? -36.877 -18.591 33.643 1.00 81.75 419 LYS A C 1
ATOM 3385 O O . LYS A 1 419 ? -36.530 -18.871 34.792 1.00 81.75 419 LYS A O 1
ATOM 3390 N N . GLY A 1 420 ? -36.849 -17.351 33.160 1.00 80.62 420 GLY A N 1
ATOM 3391 C CA . GLY A 1 420 ? -36.315 -16.210 33.899 1.00 80.62 420 GLY A CA 1
ATOM 3392 C C . GLY A 1 420 ? -34.794 -16.117 33.832 1.00 80.62 420 GLY A C 1
ATOM 3393 O O . GLY A 1 420 ? -34.172 -16.596 32.885 1.00 80.62 420 GLY A O 1
ATOM 3394 N N . THR A 1 421 ? -34.185 -15.447 34.807 1.00 83.00 421 THR A N 1
ATOM 3395 C CA . THR A 1 421 ? -32.748 -15.162 34.821 1.00 83.00 421 THR A CA 1
ATOM 3396 C C . THR A 1 421 ? -31.959 -16.310 35.452 1.00 83.00 421 THR A C 1
ATOM 3398 O O . THR A 1 421 ? -32.217 -16.718 36.586 1.00 83.00 421 THR A O 1
ATOM 3401 N N . VAL A 1 422 ? -30.934 -16.792 34.753 1.00 88.12 422 VAL A N 1
ATOM 3402 C CA . VAL A 1 422 ? -29.964 -17.777 35.245 1.00 88.12 422 VAL A CA 1
ATOM 3403 C C . VAL A 1 422 ? -28.580 -17.129 35.289 1.00 88.12 422 VAL A C 1
ATOM 3405 O O . VAL A 1 422 ? -28.152 -16.488 34.330 1.00 88.12 422 VAL A O 1
ATOM 3408 N N . ILE A 1 423 ? -27.877 -17.269 36.411 1.00 90.12 423 ILE A N 1
ATOM 3409 C CA . ILE A 1 423 ? -26.551 -16.685 36.645 1.00 90.12 423 ILE A CA 1
ATOM 3410 C C . ILE A 1 423 ? -25.493 -17.772 36.449 1.00 90.12 423 ILE A C 1
ATOM 3412 O O . ILE A 1 423 ? -25.579 -18.844 37.050 1.00 90.12 423 ILE A O 1
ATOM 3416 N N . GLY A 1 424 ? -24.510 -17.491 35.593 1.00 92.25 424 GLY A N 1
ATOM 3417 C CA . GLY A 1 424 ? -23.413 -18.382 35.222 1.00 92.25 424 GLY A CA 1
ATOM 3418 C C . GLY A 1 424 ? -22.073 -17.956 35.817 1.00 92.25 424 GLY A C 1
ATOM 3419 O O . GLY A 1 424 ? -21.748 -16.771 35.854 1.00 92.25 424 GLY A O 1
ATOM 3420 N N . MET A 1 425 ? -21.276 -18.930 36.255 1.00 93.12 425 MET A N 1
ATOM 3421 C CA . MET A 1 425 ? -19.920 -18.741 36.780 1.00 93.12 425 MET A CA 1
ATOM 3422 C C . MET 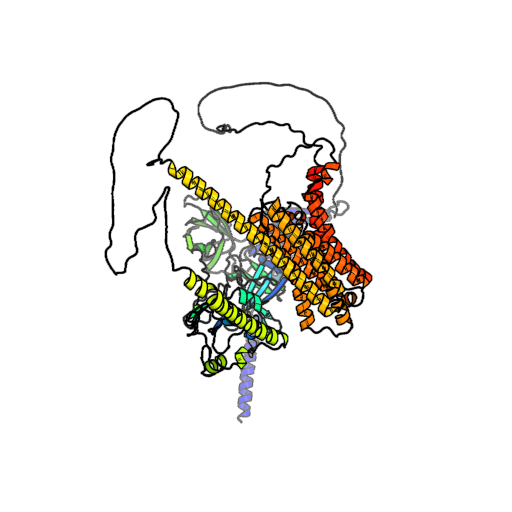A 1 425 ? -18.973 -19.779 36.174 1.00 93.12 425 MET A C 1
ATOM 3424 O O . MET A 1 425 ? -19.284 -20.970 36.156 1.00 93.12 425 MET A O 1
ATOM 3428 N N . VAL A 1 426 ? -17.810 -19.334 35.699 1.00 94.06 426 VAL A N 1
ATOM 3429 C CA . VAL A 1 426 ? -16.763 -20.193 35.124 1.00 94.06 426 VAL A CA 1
ATOM 3430 C C . VAL A 1 426 ? -15.581 -20.248 36.082 1.00 94.06 426 VAL A C 1
ATOM 3432 O O . VAL A 1 426 ? -15.030 -19.208 36.437 1.00 94.06 426 VAL A O 1
ATOM 3435 N N . TYR A 1 427 ? -15.169 -21.454 36.461 1.00 93.31 427 TYR A N 1
ATOM 3436 C CA . TYR A 1 427 ? -14.055 -21.713 37.367 1.00 93.31 427 TYR A CA 1
ATOM 3437 C C . TYR A 1 427 ? -12.927 -22.475 36.666 1.00 93.31 427 TYR A C 1
ATOM 3439 O O . TYR A 1 427 ? -13.154 -23.306 35.779 1.00 93.31 427 TYR A O 1
ATOM 3447 N N . SER A 1 428 ? -11.697 -22.220 37.109 1.00 88.44 428 SER A N 1
ATOM 3448 C CA . SER A 1 428 ? -10.497 -22.923 36.634 1.00 88.44 428 SER A CA 1
ATOM 3449 C C . SER A 1 428 ? -10.309 -24.319 37.249 1.00 88.44 428 SER A C 1
ATOM 3451 O O . SER A 1 428 ? -9.696 -25.169 36.605 1.00 88.44 428 SER A O 1
ATOM 3453 N N . SER A 1 429 ? -10.878 -24.591 38.430 1.00 87.81 429 SER A N 1
ATOM 3454 C CA . SER A 1 429 ? -10.934 -25.922 39.057 1.00 87.81 429 SER A CA 1
ATOM 3455 C C . SER A 1 429 ? -12.269 -26.178 39.774 1.00 87.81 429 SER A C 1
ATOM 3457 O O . SER A 1 429 ? -13.056 -25.254 40.003 1.00 87.81 429 SER A O 1
ATOM 3459 N N . GLU A 1 430 ? -12.522 -27.437 40.152 1.00 89.88 430 GLU A N 1
ATOM 3460 C CA . GLU A 1 430 ? -13.695 -27.842 40.947 1.00 89.88 430 GLU A CA 1
ATOM 3461 C C . GLU A 1 430 ? -13.748 -27.186 42.335 1.00 89.88 430 GLU A C 1
ATOM 3463 O O . GLU A 1 430 ? -14.837 -26.984 42.871 1.00 89.88 430 GLU A O 1
ATOM 3468 N N . ASP A 1 431 ? -12.597 -26.781 42.884 1.00 86.75 431 ASP A N 1
ATOM 3469 C CA . ASP A 1 431 ? -12.464 -26.131 44.197 1.00 86.75 431 ASP A CA 1
ATOM 3470 C C . ASP A 1 431 ? -13.112 -24.734 44.260 1.00 86.75 431 ASP A C 1
ATOM 3472 O O . ASP A 1 431 ? -13.154 -24.113 45.323 1.00 86.75 431 ASP A O 1
ATOM 3476 N N . LYS A 1 432 ? -13.574 -24.204 43.116 1.00 87.00 432 LYS A N 1
ATOM 3477 C CA . LYS A 1 432 ? -14.204 -22.879 42.959 1.00 87.00 432 LYS A CA 1
ATOM 3478 C C . LYS A 1 432 ? -13.337 -21.692 43.429 1.00 87.00 432 LYS A C 1
ATOM 3480 O O . LYS A 1 432 ? -13.857 -20.604 43.663 1.00 87.00 432 LYS A O 1
ATOM 3485 N N . THR A 1 433 ? -12.018 -21.882 43.527 1.00 84.00 433 THR A N 1
ATOM 3486 C CA . THR A 1 433 ? -11.055 -20.909 44.084 1.00 84.00 433 THR A CA 1
ATOM 3487 C C . THR A 1 433 ? -10.906 -19.639 43.249 1.00 84.00 433 THR A C 1
ATOM 3489 O O . THR A 1 433 ? -10.941 -18.542 43.800 1.00 84.00 433 THR A O 1
ATOM 3492 N N . ASN A 1 434 ? -10.758 -19.777 41.929 1.00 85.06 434 ASN A N 1
ATOM 3493 C CA . ASN A 1 434 ? -10.614 -18.664 40.992 1.00 85.06 434 ASN A CA 1
ATOM 3494 C C . ASN A 1 434 ? -11.745 -18.694 39.955 1.00 85.06 434 ASN A C 1
ATOM 3496 O O . ASN A 1 434 ? -11.925 -19.693 39.249 1.00 85.06 434 ASN A O 1
ATOM 3500 N N . ILE A 1 435 ? -12.476 -17.583 39.865 1.00 86.94 435 ILE A N 1
ATOM 3501 C CA . ILE A 1 435 ? -13.541 -17.343 38.886 1.00 86.94 435 ILE A CA 1
ATOM 3502 C C . ILE A 1 435 ? -12.941 -16.609 37.681 1.00 86.94 435 ILE A C 1
ATOM 3504 O O . ILE A 1 435 ? -12.413 -15.509 37.836 1.00 86.94 435 ILE A O 1
ATOM 3508 N N . ASP A 1 436 ? -13.057 -17.193 36.488 1.00 86.00 436 ASP A N 1
ATOM 3509 C CA . ASP A 1 436 ? -12.575 -16.602 35.231 1.00 86.00 436 ASP A CA 1
ATOM 3510 C C . ASP A 1 436 ? -13.573 -15.580 34.649 1.00 86.00 436 ASP A C 1
ATOM 3512 O O . ASP A 1 436 ? -13.164 -14.604 34.019 1.00 86.00 436 ASP A O 1
ATOM 3516 N N . ILE A 1 437 ? -14.882 -15.814 34.825 1.00 88.62 437 ILE A N 1
ATOM 3517 C CA . ILE A 1 437 ? -15.975 -14.918 34.405 1.00 88.62 437 ILE A CA 1
ATOM 3518 C C . ILE A 1 437 ? -17.279 -15.245 35.160 1.00 88.62 437 ILE A C 1
ATOM 3520 O O . ILE A 1 437 ? -17.561 -16.407 35.466 1.00 88.62 437 ILE A O 1
ATOM 3524 N N . VAL A 1 438 ? -18.087 -14.210 35.417 1.00 88.31 438 VAL A N 1
ATOM 3525 C CA . VAL A 1 438 ? -19.491 -14.290 35.863 1.00 88.31 438 VAL A CA 1
ATOM 3526 C C . VAL A 1 438 ? -20.369 -13.606 34.815 1.00 88.31 438 VAL A C 1
ATOM 3528 O O . VAL A 1 438 ? -19.982 -12.568 34.281 1.00 88.31 438 VAL A O 1
ATOM 3531 N N . PHE A 1 439 ? -21.538 -14.169 34.518 1.00 87.06 439 PHE A N 1
ATOM 3532 C CA . PHE A 1 439 ? -22.504 -13.610 33.569 1.00 87.06 439 PHE A CA 1
ATOM 3533 C C . PHE A 1 439 ? -23.945 -13.982 33.946 1.00 87.06 439 PHE A C 1
ATOM 3535 O O . PHE A 1 439 ? -24.178 -14.778 34.854 1.00 87.06 439 PHE A O 1
ATOM 3542 N N . SER A 1 440 ? -24.923 -13.418 33.240 1.00 85.31 440 SER A N 1
ATOM 3543 C CA . SER A 1 440 ? -26.342 -13.749 33.405 1.00 85.31 440 SER A CA 1
ATOM 3544 C C . SER A 1 440 ? -27.009 -13.941 32.048 1.00 85.31 440 SER A C 1
ATOM 3546 O O . SER A 1 440 ? -26.634 -13.280 31.082 1.00 85.31 440 SER A O 1
ATOM 3548 N N . VAL A 1 441 ? -27.961 -14.868 31.981 1.00 84.19 441 VAL A N 1
ATOM 3549 C CA . VAL A 1 441 ? -28.764 -15.188 30.796 1.00 84.19 441 VAL A CA 1
ATOM 3550 C C . VAL A 1 441 ? -30.230 -15.074 31.195 1.00 84.19 441 VAL A C 1
ATOM 3552 O O . VAL A 1 441 ? -30.642 -15.701 32.170 1.00 84.19 441 VAL A O 1
ATOM 3555 N N . LEU A 1 442 ? -31.017 -14.288 30.463 1.00 79.06 442 LEU A N 1
ATOM 3556 C CA . LEU A 1 442 ? -32.468 -14.237 30.626 1.00 79.06 442 LEU A CA 1
ATOM 3557 C C . LEU A 1 442 ? -33.138 -15.155 29.599 1.00 79.06 442 LEU A C 1
ATOM 3559 O O . LEU A 1 442 ? -32.791 -15.130 28.419 1.00 79.06 442 LEU A O 1
ATOM 3563 N N . ILE A 1 443 ? -34.088 -15.965 30.063 1.00 79.62 443 ILE A N 1
ATOM 3564 C CA . ILE A 1 443 ? -34.771 -16.989 29.271 1.00 79.62 443 ILE A CA 1
ATOM 3565 C C . ILE A 1 443 ? -36.273 -16.683 29.259 1.00 79.62 443 ILE A C 1
ATOM 3567 O O . ILE A 1 443 ? -36.946 -16.773 30.290 1.00 79.62 443 ILE A O 1
ATOM 3571 N N . ASP A 1 444 ? -36.773 -16.294 28.086 1.00 68.56 444 ASP A N 1
ATOM 3572 C CA . ASP A 1 444 ? -38.172 -15.923 27.850 1.00 68.56 444 ASP A CA 1
ATOM 3573 C C . ASP A 1 444 ? -39.134 -17.129 27.914 1.00 68.56 444 ASP A C 1
ATOM 3575 O O . ASP A 1 444 ? -38.778 -18.263 27.588 1.00 68.56 444 ASP A O 1
ATOM 3579 N N . GLU A 1 445 ? -40.390 -16.874 28.299 1.00 62.25 445 GLU A N 1
ATOM 3580 C CA . GLU A 1 445 ? -41.420 -17.894 28.547 1.00 62.25 445 GLU A CA 1
ATOM 3581 C C . GLU A 1 445 ? -41.839 -18.699 27.306 1.00 62.25 445 GLU A C 1
ATOM 3583 O O . GLU A 1 445 ? -42.529 -19.715 27.440 1.00 62.25 445 GLU A O 1
ATOM 3588 N N . ASN A 1 446 ? -41.460 -18.260 26.103 1.00 59.47 446 ASN A N 1
ATOM 3589 C CA . ASN A 1 446 ? -41.796 -18.957 24.865 1.00 59.47 446 ASN A CA 1
ATOM 3590 C C . ASN A 1 446 ? -40.977 -20.242 24.642 1.00 59.47 446 ASN A C 1
ATOM 3592 O O . ASN A 1 446 ? -41.460 -21.136 23.938 1.00 59.47 446 ASN A O 1
ATOM 3596 N N . SER A 1 447 ? -39.794 -20.404 25.259 1.00 57.56 447 SER A N 1
ATOM 3597 C CA . SER A 1 447 ? -39.123 -21.712 25.239 1.00 57.56 447 SER A CA 1
ATOM 3598 C C . SER A 1 447 ? -39.721 -22.642 26.291 1.00 57.56 447 SER A C 1
ATOM 3600 O O . SER A 1 447 ? -39.534 -22.481 27.492 1.00 57.56 447 SER A O 1
ATOM 3602 N N . THR A 1 448 ? -40.439 -23.661 25.822 1.00 61.34 448 THR A N 1
ATOM 3603 C CA . THR A 1 448 ? -41.117 -24.644 26.682 1.00 61.34 448 THR A CA 1
ATOM 3604 C C . THR A 1 448 ? -40.359 -25.966 26.829 1.00 61.34 448 THR A C 1
ATOM 3606 O O . THR A 1 448 ? -40.882 -26.876 27.469 1.00 61.34 448 THR A O 1
ATOM 3609 N N . ARG A 1 449 ? -39.147 -26.091 26.256 1.00 74.19 449 ARG A N 1
ATOM 3610 C CA . ARG A 1 449 ? -38.270 -27.274 26.406 1.00 74.19 449 ARG A CA 1
ATOM 3611 C C . ARG A 1 449 ? -36.778 -26.950 26.395 1.00 74.19 449 ARG A C 1
ATOM 3613 O O . ARG A 1 449 ? -36.095 -27.318 27.342 1.00 74.19 449 ARG A O 1
ATOM 3620 N N . GLU A 1 450 ? -36.285 -26.288 25.349 1.00 83.25 450 GLU A N 1
ATOM 3621 C CA . GLU A 1 450 ? -34.848 -26.111 25.085 1.00 83.25 450 GLU A CA 1
ATOM 3622 C C . GLU A 1 450 ? -34.534 -24.665 24.678 1.00 83.25 450 GLU A C 1
ATOM 3624 O O . GLU A 1 450 ? -35.179 -24.105 23.788 1.00 83.25 450 GLU A O 1
ATOM 3629 N N . PHE A 1 451 ? -33.544 -24.043 25.317 1.00 82.88 451 PHE A N 1
ATOM 3630 C CA . PHE A 1 451 ? -33.086 -22.689 25.000 1.00 82.88 451 PHE A CA 1
ATOM 3631 C C . PHE A 1 451 ? -31.576 -22.684 24.750 1.00 82.88 451 PHE A C 1
ATOM 3633 O O . PHE A 1 451 ? -30.787 -22.937 25.660 1.00 82.88 451 PHE A O 1
ATOM 3640 N N . ASN A 1 452 ? -31.183 -22.395 23.508 1.00 85.25 452 ASN A N 1
ATOM 3641 C CA . ASN A 1 452 ? -29.784 -22.302 23.096 1.00 85.25 452 ASN A CA 1
ATOM 3642 C C . ASN A 1 452 ? -29.300 -20.854 23.187 1.00 85.25 452 ASN A C 1
ATOM 3644 O O . ASN A 1 452 ? -29.939 -19.952 22.650 1.00 85.25 452 ASN A O 1
ATOM 3648 N N . CYS A 1 453 ? -28.146 -20.646 23.812 1.00 83.12 453 CYS A N 1
ATOM 3649 C CA . CYS A 1 453 ? -27.507 -19.341 23.936 1.00 83.12 453 CYS A CA 1
ATOM 3650 C C . CYS A 1 453 ? -25.991 -19.438 23.724 1.00 83.12 453 CYS A C 1
ATOM 3652 O O . CYS A 1 453 ? -25.362 -20.467 23.989 1.00 83.12 453 CYS A O 1
ATOM 3654 N N . ILE A 1 454 ? -25.408 -18.343 23.238 1.00 86.12 454 ILE A N 1
ATOM 3655 C CA . ILE A 1 454 ? -23.970 -18.197 23.018 1.00 86.12 454 ILE A CA 1
ATOM 3656 C C . ILE A 1 454 ? -23.474 -17.085 23.945 1.00 86.12 454 ILE A C 1
ATOM 3658 O O . ILE A 1 454 ? -23.958 -15.960 23.867 1.00 86.12 454 ILE A O 1
ATOM 3662 N N . ILE A 1 455 ? -22.519 -17.393 24.826 1.00 86.62 455 ILE A N 1
ATOM 3663 C CA . ILE A 1 455 ? -21.906 -16.426 25.749 1.00 86.62 455 ILE A CA 1
ATOM 3664 C C . ILE A 1 455 ? -20.425 -16.278 25.419 1.00 86.62 455 ILE A C 1
ATOM 3666 O O . ILE A 1 455 ? -19.671 -17.248 25.427 1.00 86.62 455 ILE A O 1
ATOM 3670 N N . THR A 1 456 ? -19.978 -15.059 25.150 1.00 86.56 456 THR A N 1
ATOM 3671 C CA . THR A 1 456 ? -18.585 -14.754 24.796 1.00 86.56 456 THR A CA 1
ATOM 3672 C C . THR A 1 456 ? -17.661 -14.918 26.009 1.00 86.56 456 THR A C 1
ATOM 3674 O O . THR A 1 456 ? -18.005 -14.434 27.087 1.00 86.56 456 THR A O 1
ATOM 3677 N N . VAL A 1 457 ? -16.484 -15.542 25.859 1.00 88.00 457 VAL A N 1
ATOM 3678 C CA . VAL A 1 457 ? -15.546 -15.771 26.984 1.00 88.00 457 VAL A CA 1
ATOM 3679 C C . VAL A 1 457 ? -14.173 -15.108 26.791 1.00 88.00 457 VAL A C 1
ATOM 3681 O O . VAL A 1 457 ? -13.685 -15.018 25.662 1.00 88.00 457 VAL A O 1
ATOM 3684 N N . PRO A 1 458 ? -13.519 -14.648 27.879 1.00 88.38 458 PRO A N 1
ATOM 3685 C CA . PRO A 1 458 ? -12.235 -13.954 27.812 1.00 88.38 458 PRO A CA 1
ATOM 3686 C C . PRO A 1 458 ? -11.068 -14.873 27.421 1.00 88.38 458 PRO A C 1
ATOM 3688 O O . PRO A 1 458 ? -11.119 -16.094 27.559 1.00 88.38 458 PRO A O 1
ATOM 3691 N N . GLY A 1 459 ? -9.957 -14.264 26.992 1.00 87.25 459 GLY A N 1
ATOM 3692 C CA . GLY A 1 459 ? -8.753 -14.969 26.531 1.00 87.25 459 GLY A CA 1
ATOM 3693 C C . GLY A 1 459 ? -8.060 -15.875 27.567 1.00 87.25 459 GLY A C 1
ATOM 3694 O O . GLY A 1 459 ? -7.258 -16.725 27.173 1.00 87.25 459 GLY A O 1
ATOM 3695 N N . SER A 1 460 ? -8.387 -15.731 28.857 1.00 86.69 460 SER A N 1
ATOM 3696 C CA . SER A 1 460 ? -7.986 -16.628 29.955 1.00 86.69 460 SER A CA 1
ATOM 3697 C C . SER A 1 460 ? -8.624 -18.020 29.861 1.00 86.69 460 SER A C 1
ATOM 3699 O O . SER A 1 460 ? -8.029 -19.003 30.306 1.00 86.69 460 SER A O 1
ATOM 3701 N N . VAL A 1 461 ? -9.795 -18.133 29.227 1.00 89.81 461 VAL A N 1
ATOM 3702 C CA . VAL A 1 461 ? -10.431 -19.414 28.910 1.00 89.81 461 VAL A CA 1
ATOM 3703 C C . VAL A 1 461 ? -9.804 -19.956 27.622 1.00 89.81 461 VAL A C 1
ATOM 3705 O O . VAL A 1 461 ? -10.093 -19.506 26.512 1.00 89.81 461 VAL A O 1
ATOM 3708 N N . ASN A 1 462 ? -8.876 -20.898 27.791 1.00 89.06 462 ASN A N 1
ATOM 3709 C CA . ASN A 1 462 ? -8.027 -21.481 26.740 1.00 89.06 462 ASN A CA 1
ATOM 3710 C C . ASN A 1 462 ? -8.025 -23.024 26.737 1.00 89.06 462 ASN A C 1
ATOM 3712 O O . ASN A 1 462 ? -7.213 -23.649 26.061 1.00 89.06 462 ASN A O 1
ATOM 3716 N N . SER A 1 463 ? -8.852 -23.625 27.586 1.00 92.06 463 SER A N 1
ATOM 3717 C CA . SER A 1 463 ? -8.914 -25.056 27.880 1.00 92.06 463 SER A CA 1
ATOM 3718 C C . SER A 1 463 ? -10.238 -25.352 28.597 1.00 92.06 463 SER A C 1
ATOM 3720 O O . SER A 1 463 ? -11.006 -24.431 28.884 1.00 92.06 463 SER A O 1
ATOM 3722 N N . THR A 1 464 ? -10.535 -26.627 28.850 1.00 93.81 464 THR A N 1
ATOM 3723 C CA . THR A 1 464 ? -11.736 -27.079 29.575 1.00 93.81 464 THR A CA 1
ATOM 3724 C C . THR A 1 464 ? -11.882 -26.339 30.917 1.00 93.81 464 THR A C 1
ATOM 3726 O O . THR A 1 464 ? -10.891 -26.100 31.614 1.00 93.81 464 THR A O 1
ATOM 3729 N N . ARG A 1 465 ? -13.109 -25.939 31.272 1.00 94.25 465 ARG A N 1
ATOM 3730 C CA . ARG A 1 465 ? -13.430 -25.227 32.525 1.00 94.25 465 ARG A CA 1
ATOM 3731 C C . ARG A 1 465 ? -14.625 -25.854 33.225 1.00 94.25 465 ARG A C 1
ATOM 3733 O O . ARG A 1 465 ? -15.477 -26.469 32.578 1.00 94.25 465 ARG A O 1
ATOM 3740 N N . TYR A 1 466 ? -14.679 -25.664 34.537 1.00 94.88 466 TYR A N 1
ATOM 3741 C CA . TYR A 1 466 ? -15.794 -26.093 35.366 1.00 94.88 466 TYR A CA 1
ATOM 3742 C C . TYR A 1 466 ? -16.809 -24.951 35.428 1.00 94.88 466 TYR A C 1
ATOM 3744 O O . TYR A 1 466 ? -16.513 -23.875 35.943 1.00 94.88 466 TYR A O 1
ATOM 3752 N N . VAL A 1 467 ? -17.980 -25.143 34.826 1.00 94.88 467 VAL A N 1
ATOM 3753 C CA . VAL A 1 467 ? -18.993 -24.093 34.660 1.00 94.88 467 VAL A CA 1
ATOM 3754 C C . VAL A 1 467 ? -20.206 -24.435 35.506 1.00 94.88 467 VAL A C 1
ATOM 3756 O O . VAL A 1 467 ? -20.675 -25.571 35.489 1.00 94.88 467 VAL A O 1
ATOM 3759 N N . CYS A 1 468 ? -20.714 -23.453 36.243 1.00 94.75 468 CYS A N 1
ATOM 3760 C CA . CYS A 1 468 ? -21.877 -23.604 37.104 1.00 94.75 468 CYS A CA 1
ATOM 3761 C C . CYS A 1 468 ? -22.960 -22.578 36.781 1.00 94.75 468 CYS A C 1
ATOM 3763 O O . CYS A 1 468 ? -22.651 -21.429 36.474 1.00 94.75 468 CYS A O 1
ATOM 3765 N N . PHE A 1 469 ? -24.216 -22.976 36.968 1.00 93.94 469 PHE A N 1
ATOM 3766 C CA . PHE A 1 469 ? -25.397 -22.128 36.842 1.00 93.94 469 PHE A CA 1
ATOM 3767 C C . PHE A 1 469 ? -26.282 -22.232 38.076 1.00 93.94 469 PHE A C 1
ATOM 3769 O O . PHE A 1 469 ? -26.415 -23.316 38.636 1.00 93.94 469 PHE A O 1
ATOM 3776 N N . HIS A 1 470 ? -26.915 -21.131 38.476 1.00 92.81 470 HIS A N 1
ATOM 3777 C CA . HIS A 1 470 ? -28.012 -21.125 39.447 1.00 92.81 470 HIS A CA 1
ATOM 3778 C C . HIS A 1 470 ? -29.095 -20.119 39.010 1.00 92.81 470 HIS A C 1
ATOM 3780 O O . HIS A 1 470 ? -28.766 -19.119 38.364 1.00 92.81 470 HIS A O 1
ATOM 3786 N N . PRO A 1 471 ? -30.382 -20.338 39.323 1.00 90.00 471 PRO A N 1
ATOM 3787 C CA . PRO A 1 471 ? -31.419 -19.348 39.045 1.00 90.00 471 PRO A CA 1
ATOM 3788 C C . PRO A 1 471 ? -31.231 -18.075 39.889 1.00 90.00 471 PRO A C 1
ATOM 3790 O O . PRO A 1 471 ? -30.704 -18.100 41.006 1.00 90.00 471 PRO A O 1
ATOM 3793 N N . ALA A 1 472 ? -31.686 -16.934 39.375 1.00 83.00 472 ALA A N 1
ATOM 3794 C CA . ALA A 1 472 ? -31.688 -15.690 40.131 1.00 83.00 472 ALA A CA 1
ATOM 3795 C C . ALA A 1 472 ? -32.665 -15.778 41.317 1.00 83.00 472 ALA A C 1
ATOM 3797 O O . ALA A 1 472 ? -33.860 -16.023 41.152 1.00 83.00 472 ALA A O 1
ATOM 3798 N N . GLY A 1 473 ? -32.141 -15.563 42.526 1.00 79.25 473 GLY A N 1
ATOM 3799 C CA . GLY A 1 473 ? -32.894 -15.641 43.782 1.00 79.25 473 GLY A CA 1
ATOM 3800 C C . GLY A 1 473 ? -32.731 -16.956 44.551 1.00 79.25 473 GLY A C 1
ATOM 3801 O O . GLY A 1 473 ? -32.848 -16.924 45.773 1.00 79.25 473 GLY A O 1
ATOM 3802 N N . ASP A 1 474 ? -32.373 -18.067 43.894 1.00 84.19 474 ASP A N 1
ATOM 3803 C CA . ASP A 1 474 ? -32.021 -19.320 44.574 1.00 84.19 474 ASP A CA 1
ATOM 3804 C C . ASP A 1 474 ? -30.618 -19.813 44.190 1.00 84.19 474 ASP A C 1
ATOM 3806 O O . ASP A 1 474 ? -30.359 -20.290 43.089 1.00 84.19 474 ASP A O 1
ATOM 3810 N N . VAL A 1 475 ? -29.699 -19.719 45.151 1.00 83.38 475 VAL A N 1
ATOM 3811 C CA . VAL A 1 475 ? -28.313 -20.195 45.023 1.00 83.38 475 VAL A CA 1
ATOM 3812 C C . VAL A 1 475 ? -28.202 -21.697 45.347 1.00 83.38 475 VAL A C 1
ATOM 3814 O O . VAL A 1 475 ? -27.176 -22.310 45.066 1.00 83.38 475 VAL A O 1
ATOM 3817 N N . ARG A 1 476 ? -29.240 -22.324 45.929 1.00 85.38 476 ARG A N 1
ATOM 3818 C CA . ARG A 1 476 ? -29.239 -23.763 46.255 1.00 85.38 476 ARG A CA 1
ATOM 3819 C C . ARG A 1 476 ? -29.503 -24.627 45.027 1.00 85.38 476 ARG A C 1
ATOM 3821 O O . ARG A 1 476 ? -28.906 -25.693 44.925 1.00 85.38 476 ARG A O 1
ATOM 3828 N N . GLY A 1 477 ? -30.284 -24.142 44.062 1.00 83.94 477 GLY A N 1
ATOM 3829 C CA . GLY A 1 477 ? -30.406 -24.699 42.712 1.00 83.94 477 GLY A CA 1
ATOM 3830 C C . GLY A 1 477 ? -29.143 -24.578 41.841 1.00 83.94 477 GLY A C 1
ATOM 3831 O O . GLY A 1 477 ? -29.263 -24.492 40.621 1.00 83.94 477 GLY A O 1
ATOM 3832 N N . GLN A 1 478 ? -27.938 -24.535 42.429 1.00 91.44 478 GLN A N 1
ATOM 3833 C CA . GLN A 1 478 ? -26.689 -24.504 41.670 1.00 91.44 478 GLN A CA 1
ATOM 3834 C C . GLN A 1 478 ? -26.377 -25.882 41.071 1.00 91.44 478 GLN A C 1
ATOM 3836 O O . GLN A 1 478 ? -26.137 -26.846 41.795 1.00 91.44 478 GLN A O 1
ATOM 3841 N N . GLN A 1 479 ? -26.276 -25.947 39.745 1.00 92.75 479 GLN A N 1
ATOM 3842 C CA . GLN A 1 479 ? -25.747 -27.096 39.006 1.00 92.75 479 GLN A CA 1
ATOM 3843 C C . GLN A 1 479 ? -24.378 -26.750 38.408 1.00 92.75 479 GLN A C 1
ATOM 3845 O O . GLN A 1 479 ? -24.114 -25.586 38.109 1.00 92.75 479 GLN A O 1
ATOM 3850 N N . CYS A 1 480 ? -23.507 -27.743 38.218 1.00 94.56 480 CYS A N 1
ATOM 3851 C CA . CYS A 1 480 ? -22.163 -27.562 37.660 1.00 94.56 480 CYS A CA 1
ATOM 3852 C C . CYS A 1 480 ? -21.786 -28.708 36.711 1.00 94.56 480 CYS A C 1
ATOM 3854 O O . CYS A 1 480 ? -22.196 -29.847 36.929 1.00 94.56 480 CYS A O 1
ATOM 3856 N N . ALA A 1 481 ? -20.978 -28.414 35.690 1.00 94.50 481 ALA A N 1
ATOM 3857 C CA . ALA A 1 481 ? -20.453 -29.390 34.739 1.00 94.50 481 ALA A CA 1
ATOM 3858 C C . ALA A 1 481 ? -19.100 -28.945 34.158 1.00 94.50 481 ALA A C 1
ATOM 3860 O O . ALA A 1 481 ? -18.835 -27.753 33.988 1.00 94.50 481 ALA A O 1
ATOM 3861 N N . TRP A 1 482 ? -18.252 -29.906 33.788 1.00 94.19 482 TRP A N 1
ATOM 3862 C CA . TRP A 1 482 ? -17.072 -29.644 32.962 1.00 94.19 482 TRP A CA 1
ATOM 3863 C C . TRP A 1 482 ? -17.480 -29.473 31.500 1.00 94.19 482 TRP A C 1
ATOM 3865 O O . TRP A 1 482 ? -17.996 -30.410 30.892 1.00 94.19 482 TRP A O 1
ATOM 3875 N N . LEU A 1 483 ? -17.220 -28.300 30.918 1.00 94.94 483 LEU A N 1
ATOM 3876 C CA . LEU A 1 483 ? -17.526 -28.038 29.510 1.00 94.94 483 LEU A CA 1
ATOM 3877 C C . LEU A 1 483 ? -16.252 -28.176 28.659 1.00 94.94 483 LEU A C 1
ATOM 3879 O O . LEU A 1 483 ? -15.283 -27.444 28.894 1.00 94.94 483 LEU A O 1
ATOM 3883 N N . PRO A 1 484 ? -16.210 -29.105 27.683 1.00 95.06 484 PRO A N 1
ATOM 3884 C CA . PRO A 1 484 ? -14.996 -29.393 26.932 1.00 95.06 484 PRO A CA 1
ATOM 3885 C C . PRO A 1 484 ? -14.659 -28.254 25.969 1.00 95.06 484 PRO A C 1
ATOM 3887 O O . PRO A 1 484 ? -15.543 -27.685 25.323 1.00 95.06 484 PRO A O 1
ATOM 3890 N N . TYR A 1 485 ? -13.364 -27.963 25.852 1.00 94.19 485 TYR A N 1
ATOM 3891 C CA . TYR A 1 485 ? -12.828 -26.962 24.934 1.00 94.19 485 TYR A CA 1
ATOM 3892 C C . TYR A 1 485 ? -12.542 -27.568 23.555 1.00 94.19 485 TYR A C 1
ATOM 3894 O O . TYR A 1 485 ? -11.779 -28.526 23.435 1.00 94.19 485 TYR A O 1
ATOM 3902 N N . LYS A 1 486 ? -13.150 -27.000 22.512 1.00 93.31 486 LYS A N 1
ATOM 3903 C CA . LYS A 1 486 ? -12.953 -27.362 21.102 1.00 93.31 486 LYS A CA 1
ATOM 3904 C C . LYS A 1 486 ? -12.330 -26.180 20.363 1.00 93.31 486 LYS A C 1
ATOM 3906 O O . LYS A 1 486 ? -12.833 -25.068 20.472 1.00 93.31 486 LYS A O 1
ATOM 3911 N N . SER A 1 487 ? -11.279 -26.416 19.585 1.00 91.25 487 SER A N 1
ATOM 3912 C CA . SER A 1 487 ? -10.617 -25.381 18.781 1.00 91.25 487 SER A CA 1
ATOM 3913 C C . SER A 1 487 ? -10.533 -25.777 17.314 1.00 91.25 487 SER A C 1
ATOM 3915 O O . SER A 1 487 ? -9.981 -26.830 16.993 1.00 91.25 487 SER A O 1
ATOM 3917 N N . VAL A 1 488 ? -11.031 -24.910 16.437 1.00 89.69 488 VAL A N 1
ATOM 3918 C CA . VAL A 1 488 ? -10.861 -25.002 14.983 1.00 89.69 488 VAL A CA 1
ATOM 3919 C C . VAL A 1 488 ? -9.609 -24.202 14.583 1.00 89.69 488 VAL A C 1
ATOM 3921 O O . VAL A 1 488 ? -9.407 -23.108 15.108 1.00 89.69 488 VAL A O 1
ATOM 3924 N N . PRO A 1 489 ? -8.728 -24.713 13.701 1.00 86.38 489 PRO A N 1
ATOM 3925 C CA . PRO A 1 489 ? -7.591 -23.939 13.207 1.00 86.38 489 PRO A CA 1
ATOM 3926 C C . PRO A 1 489 ? -8.036 -22.815 12.258 1.00 86.38 489 PRO A C 1
ATOM 3928 O O . PRO A 1 489 ? -8.999 -22.966 11.505 1.00 86.38 489 PRO A O 1
ATOM 3931 N N . LEU A 1 490 ? -7.285 -21.710 12.258 1.00 81.56 490 LEU A N 1
ATOM 3932 C CA . LEU A 1 490 ? -7.461 -20.593 11.322 1.00 81.56 490 LEU A CA 1
ATOM 3933 C C . LEU A 1 490 ? -7.334 -21.067 9.856 1.00 81.56 490 LEU A C 1
ATOM 3935 O O . LEU A 1 490 ? -6.383 -21.790 9.535 1.00 81.56 490 LEU A O 1
ATOM 3939 N N . PRO A 1 491 ? -8.234 -20.651 8.945 1.00 73.31 491 PRO A N 1
ATOM 3940 C CA . PRO A 1 491 ? -8.156 -21.010 7.533 1.00 73.31 491 PRO A CA 1
ATOM 3941 C C . PRO A 1 491 ? -7.029 -20.238 6.829 1.00 73.31 491 PRO A C 1
ATOM 3943 O O . PRO A 1 491 ? -7.053 -19.012 6.737 1.00 73.31 491 PRO A O 1
ATOM 3946 N N . VAL A 1 492 ? -6.047 -20.958 6.282 1.00 68.38 492 VAL A N 1
ATOM 3947 C CA . VAL A 1 492 ? -4.960 -20.361 5.489 1.00 68.38 492 VAL A CA 1
ATOM 3948 C C . VAL A 1 492 ? -5.415 -20.203 4.038 1.00 68.38 492 VAL A C 1
ATOM 3950 O O . VAL A 1 492 ? -5.508 -21.184 3.299 1.00 68.38 492 VAL A O 1
ATOM 3953 N N . TYR A 1 493 ? -5.685 -18.968 3.613 1.00 63.59 493 TYR A N 1
ATOM 3954 C CA . TYR A 1 493 ? -5.952 -18.668 2.205 1.00 63.59 493 TYR A CA 1
ATOM 3955 C C . TYR A 1 493 ? -4.656 -18.760 1.387 1.00 63.59 493 TYR A C 1
ATOM 3957 O O . TYR A 1 493 ? -3.624 -18.226 1.792 1.00 63.59 493 TYR A O 1
ATOM 3965 N N . THR A 1 494 ? -4.700 -19.432 0.235 1.00 58.69 494 THR A N 1
ATOM 3966 C CA . THR A 1 494 ? -3.553 -19.562 -0.675 1.00 58.69 494 THR A CA 1
ATOM 3967 C C . THR A 1 494 ? -3.907 -18.979 -2.040 1.00 58.69 494 THR A C 1
ATOM 3969 O O . THR A 1 494 ? -4.817 -19.451 -2.718 1.00 58.69 494 THR A O 1
ATOM 3972 N N . VAL A 1 495 ? -3.201 -17.919 -2.440 1.00 58.72 495 VAL A N 1
ATOM 3973 C CA . VAL A 1 495 ? -3.440 -17.233 -3.717 1.00 58.72 495 VAL A CA 1
ATOM 3974 C C . VAL A 1 495 ? -2.762 -18.014 -4.842 1.00 58.72 495 VAL A C 1
ATOM 3976 O O . VAL A 1 495 ? -1.546 -18.218 -4.841 1.00 58.72 495 VAL A O 1
ATOM 3979 N N . SER A 1 496 ? -3.545 -18.483 -5.815 1.00 54.59 496 SER A N 1
ATOM 3980 C CA . SER A 1 496 ? -3.055 -19.359 -6.882 1.00 54.59 496 SER A CA 1
ATOM 3981 C C . SER A 1 496 ? -2.371 -18.584 -8.016 1.00 54.59 496 SER A C 1
ATOM 3983 O O . SER A 1 496 ? -2.927 -18.448 -9.107 1.00 54.59 496 SER A O 1
ATOM 3985 N N . HIS A 1 497 ? -1.143 -18.109 -7.793 1.00 63.03 497 HIS A N 1
ATOM 3986 C CA . HIS A 1 497 ? -0.294 -17.507 -8.834 1.00 63.03 497 HIS A CA 1
ATOM 3987 C C . HIS A 1 497 ? 0.243 -18.570 -9.819 1.00 63.03 497 HIS A C 1
ATOM 3989 O O . HIS A 1 497 ? 1.440 -18.851 -9.885 1.00 63.03 497 HIS A O 1
ATOM 3995 N N . ARG A 1 498 ? 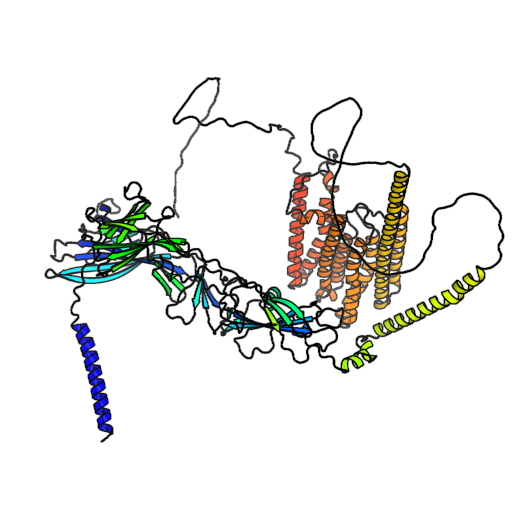-0.661 -19.223 -10.559 1.00 74.81 498 ARG A N 1
ATOM 3996 C CA . ARG A 1 498 ? -0.356 -20.343 -11.457 1.00 74.81 498 ARG A CA 1
ATOM 3997 C C . ARG A 1 498 ? -0.289 -19.882 -12.912 1.00 74.81 498 ARG A C 1
ATOM 3999 O O . ARG A 1 498 ? -1.283 -19.433 -13.474 1.00 74.81 498 ARG A O 1
ATOM 4006 N N . TRP A 1 499 ? 0.868 -20.084 -13.538 1.00 84.81 499 TRP A N 1
ATOM 4007 C CA . TRP A 1 499 ? 1.017 -20.009 -14.991 1.00 84.81 499 TRP A CA 1
ATOM 4008 C C . TRP A 1 499 ? 0.249 -21.150 -15.665 1.00 84.81 499 TRP A C 1
ATOM 4010 O O . TRP A 1 499 ? 0.374 -22.312 -15.270 1.00 84.81 499 TRP A O 1
ATOM 4020 N N . ILE A 1 500 ? -0.532 -20.823 -16.693 1.00 85.25 500 ILE A N 1
ATOM 4021 C CA . ILE A 1 500 ? -1.385 -21.771 -17.417 1.00 85.25 500 ILE A CA 1
ATOM 4022 C C . ILE A 1 500 ? -0.890 -21.871 -18.858 1.00 85.25 500 ILE A C 1
ATOM 4024 O O . ILE A 1 500 ? -0.911 -20.876 -19.579 1.00 85.25 500 ILE A O 1
ATOM 4028 N N . SER A 1 501 ? -0.450 -23.061 -19.272 1.00 88.62 501 SER A N 1
ATOM 4029 C CA . SER A 1 501 ? -0.114 -23.347 -20.672 1.00 88.62 501 SER A CA 1
ATOM 4030 C C . SER A 1 501 ? -1.403 -23.495 -21.491 1.00 88.62 501 SER A C 1
ATOM 4032 O O . SER A 1 501 ? -2.304 -24.234 -21.086 1.00 88.62 501 SER A O 1
ATOM 4034 N N . LYS A 1 502 ? -1.500 -22.784 -22.617 1.00 88.62 502 LYS A N 1
ATOM 4035 C CA . LYS A 1 502 ? -2.547 -22.920 -23.640 1.00 88.62 502 LYS A CA 1
ATOM 4036 C C . LYS A 1 502 ? -1.898 -22.956 -25.032 1.00 88.62 502 LYS A C 1
ATOM 4038 O O . LYS A 1 502 ? -0.713 -22.660 -25.194 1.00 88.62 502 LYS A O 1
ATOM 4043 N N . ILE A 1 503 ? -2.682 -23.377 -26.019 1.00 90.38 503 ILE A N 1
ATOM 4044 C CA . ILE A 1 503 ? -2.332 -23.335 -27.441 1.00 90.38 503 ILE A CA 1
ATOM 4045 C C . ILE A 1 503 ? -3.216 -22.260 -28.073 1.00 90.38 503 ILE A C 1
ATOM 4047 O O . ILE A 1 503 ? -4.414 -22.216 -27.789 1.00 90.38 503 ILE A O 1
ATOM 4051 N N . GLY A 1 504 ? -2.608 -21.381 -28.861 1.00 86.06 504 GLY A N 1
ATOM 4052 C CA . GLY A 1 504 ? -3.269 -20.276 -29.537 1.00 86.06 504 GLY A CA 1
ATOM 4053 C C . GLY A 1 504 ? -3.990 -20.732 -30.791 1.00 86.06 504 GLY A C 1
ATOM 4054 O O . GLY A 1 504 ? -3.459 -21.530 -31.563 1.00 86.06 504 GLY A O 1
ATOM 4055 N N . ASP A 1 505 ? -5.190 -20.200 -30.991 1.00 86.56 505 ASP A N 1
ATOM 4056 C CA . ASP A 1 505 ? -5.972 -20.431 -32.199 1.00 86.56 505 ASP A CA 1
ATOM 4057 C C . ASP A 1 505 ? -5.666 -19.329 -33.223 1.00 86.56 505 ASP A C 1
ATOM 4059 O O . ASP A 1 505 ? -5.912 -18.146 -32.953 1.00 86.56 505 ASP A O 1
ATOM 4063 N N . CYS A 1 506 ? -5.061 -19.713 -34.351 1.00 82.12 506 CYS A N 1
ATOM 4064 C CA . CYS A 1 506 ? -4.712 -18.826 -35.459 1.00 82.12 506 CYS A CA 1
ATOM 4065 C C . CYS A 1 506 ? -4.534 -19.597 -36.774 1.00 82.12 506 CYS A C 1
ATOM 4067 O O . CYS A 1 506 ? -3.463 -20.152 -37.046 1.00 82.12 506 CYS A O 1
ATOM 4069 N N . ASP A 1 507 ? -5.548 -19.549 -37.634 1.00 74.12 507 ASP A N 1
ATOM 4070 C CA . ASP A 1 507 ? -5.388 -19.914 -39.039 1.00 74.12 507 ASP A CA 1
ATOM 4071 C C . ASP A 1 507 ? -4.330 -19.018 -39.707 1.00 74.12 507 ASP A C 1
ATOM 4073 O O . ASP A 1 507 ? -4.345 -17.793 -39.570 1.00 74.12 507 ASP A O 1
ATOM 4077 N N . ARG A 1 508 ? -3.429 -19.639 -40.477 1.00 75.31 508 ARG A N 1
ATOM 4078 C CA . ARG A 1 508 ? -2.353 -19.009 -41.270 1.00 75.31 508 ARG A CA 1
ATOM 4079 C C . ARG A 1 508 ? -1.195 -18.336 -40.517 1.00 75.31 508 ARG A C 1
ATOM 4081 O O . ARG A 1 508 ? -0.246 -17.894 -41.170 1.00 75.31 508 ARG A O 1
ATOM 4088 N N . CYS A 1 509 ? -1.180 -18.298 -39.182 1.00 76.38 509 CYS A N 1
ATOM 4089 C CA . CYS A 1 509 ? 0.018 -17.850 -38.460 1.00 76.38 509 CYS A CA 1
ATOM 4090 C C . CYS A 1 509 ? 1.244 -18.712 -38.831 1.00 76.38 509 CYS A C 1
ATOM 4092 O O . CYS A 1 509 ? 1.171 -19.939 -38.865 1.00 76.38 509 CYS A O 1
ATOM 4094 N N . ASN A 1 510 ? 2.399 -18.073 -39.041 1.00 75.38 510 ASN A N 1
ATOM 4095 C CA . ASN A 1 510 ? 3.681 -18.713 -39.385 1.00 75.38 510 ASN A CA 1
ATOM 4096 C C . ASN A 1 510 ? 3.731 -19.488 -40.720 1.00 75.38 510 ASN A C 1
ATOM 4098 O O . ASN A 1 510 ? 4.747 -20.132 -41.008 1.00 75.38 510 ASN A O 1
ATOM 4102 N N . GLU A 1 511 ? 2.707 -19.387 -41.573 1.00 69.88 511 GLU A N 1
ATOM 4103 C CA . GLU A 1 511 ? 2.791 -19.879 -42.949 1.00 69.88 511 GLU A CA 1
ATOM 4104 C C . GLU A 1 511 ? 3.830 -19.082 -43.758 1.00 69.88 511 GLU A C 1
ATOM 4106 O O . GLU A 1 511 ? 4.003 -17.871 -43.602 1.00 69.88 511 GLU A O 1
ATOM 4111 N N . ARG A 1 512 ? 4.558 -19.785 -44.633 1.00 61.00 512 ARG A N 1
ATOM 4112 C CA . ARG A 1 512 ? 5.577 -19.208 -45.519 1.00 61.00 512 ARG A CA 1
ATOM 4113 C C . ARG A 1 512 ? 5.206 -19.504 -46.965 1.00 61.00 512 ARG A C 1
ATOM 4115 O O . ARG A 1 512 ? 5.637 -20.509 -47.527 1.00 61.00 512 ARG A O 1
ATOM 4122 N N . GLY A 1 513 ? 4.386 -18.632 -47.549 1.00 57.47 513 GLY A N 1
ATOM 4123 C CA . GLY A 1 513 ? 4.051 -18.692 -48.970 1.00 57.47 513 GLY A CA 1
ATOM 4124 C C . GLY A 1 513 ? 5.295 -18.548 -49.852 1.00 57.47 513 GLY A C 1
ATOM 4125 O O . GLY A 1 513 ? 6.238 -17.837 -49.499 1.00 57.47 513 GLY A O 1
ATOM 4126 N N . ILE A 1 514 ? 5.282 -19.186 -51.027 1.00 55.50 514 ILE A N 1
ATOM 4127 C CA . ILE A 1 514 ? 6.330 -19.021 -52.056 1.00 55.50 514 ILE A CA 1
ATOM 4128 C C . ILE A 1 514 ? 6.396 -17.551 -52.515 1.00 55.50 514 ILE A C 1
ATOM 4130 O O . ILE A 1 514 ? 7.473 -17.058 -52.855 1.00 55.50 514 ILE A O 1
ATOM 4134 N N . GLU A 1 515 ? 5.269 -16.837 -52.389 1.00 54.88 515 GLU A N 1
ATOM 4135 C CA . GLU A 1 515 ? 5.149 -15.375 -52.360 1.00 54.88 515 GLU A CA 1
ATOM 4136 C C . GLU A 1 515 ? 6.359 -14.702 -51.693 1.00 54.88 515 GLU A C 1
ATOM 4138 O O . GLU A 1 515 ? 6.987 -13.844 -52.302 1.00 54.88 515 GLU A O 1
ATOM 4143 N N . ASN A 1 516 ? 6.751 -15.132 -50.484 1.00 53.38 516 ASN A N 1
ATOM 4144 C CA . ASN A 1 516 ? 7.808 -14.483 -49.703 1.00 53.38 516 ASN A CA 1
ATOM 4145 C C . ASN A 1 516 ? 9.218 -14.682 -50.279 1.00 53.38 516 ASN A C 1
ATOM 4147 O O . ASN A 1 516 ? 10.078 -13.840 -50.034 1.00 53.38 516 ASN A O 1
ATOM 4151 N N . LEU A 1 517 ? 9.462 -15.715 -51.095 1.00 50.38 517 LEU A N 1
ATOM 4152 C CA . LEU A 1 517 ? 10.737 -15.857 -51.808 1.00 50.38 517 LEU A CA 1
ATOM 4153 C C . LEU A 1 517 ? 10.821 -14.863 -52.975 1.00 50.38 517 LEU A C 1
ATOM 4155 O O . LEU A 1 517 ? 11.833 -14.185 -53.136 1.00 50.38 517 LEU A O 1
ATOM 4159 N N . PHE A 1 518 ? 9.744 -14.717 -53.754 1.00 55.47 518 PHE A N 1
ATOM 4160 C CA . PHE A 1 518 ? 9.689 -13.712 -54.820 1.00 55.47 518 PHE A CA 1
ATOM 4161 C C . PHE A 1 518 ? 9.613 -12.286 -54.263 1.00 55.47 518 PHE A C 1
ATOM 4163 O O . PHE A 1 518 ? 10.275 -11.403 -54.787 1.00 55.47 518 PHE A O 1
ATOM 4170 N N . VAL A 1 519 ? 8.918 -12.058 -53.150 1.00 55.62 519 VAL A N 1
ATOM 4171 C CA . VAL A 1 519 ? 8.862 -10.770 -52.435 1.00 55.62 519 VAL A CA 1
ATOM 4172 C C . VAL A 1 519 ? 10.201 -10.400 -51.780 1.00 55.62 519 VAL A C 1
ATOM 4174 O O . VAL A 1 519 ? 10.466 -9.216 -51.594 1.00 55.62 519 VAL A O 1
ATOM 4177 N N . GLN A 1 520 ? 11.077 -11.363 -51.471 1.00 54.69 520 GLN A N 1
ATOM 4178 C CA . GLN A 1 520 ? 12.459 -11.080 -51.053 1.00 54.69 520 GLN A CA 1
ATOM 4179 C C . GLN A 1 520 ? 13.442 -10.920 -52.225 1.00 54.69 520 GLN A C 1
ATOM 4181 O O . GLN A 1 520 ? 14.501 -10.325 -52.026 1.00 54.69 520 GLN A O 1
ATOM 4186 N N . MET A 1 521 ? 13.113 -11.401 -53.431 1.00 52.19 521 MET A N 1
ATOM 4187 C CA . MET A 1 521 ? 13.955 -11.269 -54.634 1.00 52.19 521 MET A CA 1
ATOM 4188 C C . MET A 1 521 ? 13.473 -10.224 -55.654 1.00 52.19 521 MET A C 1
ATOM 4190 O O . MET A 1 521 ? 14.212 -9.926 -56.590 1.00 52.19 521 MET A O 1
ATOM 4194 N N . ASP A 1 522 ? 12.273 -9.657 -55.511 1.00 55.91 522 ASP A N 1
ATOM 4195 C CA . ASP A 1 522 ? 11.806 -8.556 -56.355 1.00 55.91 522 ASP A CA 1
ATOM 4196 C C . ASP A 1 522 ? 12.613 -7.293 -56.008 1.00 55.91 522 ASP A C 1
ATOM 4198 O O . ASP A 1 522 ? 12.463 -6.763 -54.904 1.00 55.91 522 ASP A O 1
ATOM 4202 N N . PRO A 1 523 ? 13.449 -6.757 -56.918 1.00 55.84 523 PRO A N 1
ATOM 4203 C CA . PRO A 1 523 ? 14.243 -5.568 -56.627 1.00 55.84 523 PRO A CA 1
ATOM 4204 C C . PRO A 1 523 ? 13.368 -4.348 -56.305 1.00 55.84 523 PRO A C 1
ATOM 4206 O O . PRO A 1 523 ? 13.839 -3.426 -55.648 1.00 55.84 523 PRO A O 1
ATOM 4209 N N . ARG A 1 524 ? 12.083 -4.337 -56.691 1.00 59.47 524 ARG A N 1
ATOM 4210 C CA . ARG A 1 524 ? 11.135 -3.283 -56.294 1.00 59.47 524 ARG A CA 1
ATOM 4211 C C . ARG A 1 524 ? 10.925 -3.263 -54.782 1.00 59.47 524 ARG A C 1
ATOM 4213 O O . ARG A 1 524 ? 10.901 -2.188 -54.202 1.00 59.47 524 ARG A O 1
ATOM 4220 N N . LYS A 1 525 ? 10.912 -4.429 -54.127 1.00 58.44 525 LYS A N 1
ATOM 4221 C CA . LYS A 1 525 ? 10.831 -4.562 -52.661 1.00 58.44 525 LYS A CA 1
ATOM 4222 C C . LYS A 1 525 ? 12.096 -4.085 -51.950 1.00 58.44 525 LYS A C 1
ATOM 4224 O O . LYS A 1 525 ? 12.029 -3.709 -50.786 1.00 58.44 525 LYS A O 1
ATOM 4229 N N . TRP A 1 526 ? 13.238 -4.063 -52.640 1.00 58.41 526 TRP A N 1
ATOM 4230 C CA . TRP A 1 526 ? 14.471 -3.441 -52.138 1.00 58.41 526 TRP A CA 1
ATOM 4231 C C . TRP A 1 526 ? 14.443 -1.906 -52.278 1.00 58.41 526 TRP A C 1
ATOM 4233 O O . TRP A 1 526 ? 15.225 -1.220 -51.625 1.00 58.41 526 TRP A O 1
ATOM 4243 N N . PHE A 1 527 ? 13.526 -1.370 -53.093 1.00 59.66 527 PHE A N 1
ATOM 4244 C CA . PHE A 1 527 ? 13.258 0.062 -53.249 1.00 59.66 527 PHE A CA 1
ATOM 4245 C C . PHE A 1 527 ? 11.970 0.538 -52.540 1.00 59.66 527 PHE A C 1
ATOM 4247 O O . PHE A 1 527 ? 11.768 1.750 -52.447 1.00 59.66 527 PHE A O 1
ATOM 4254 N N . ASP A 1 528 ? 11.136 -0.368 -52.005 1.00 52.59 528 ASP A N 1
ATOM 4255 C CA . ASP A 1 528 ? 9.912 -0.083 -51.228 1.00 52.59 528 ASP A CA 1
ATOM 4256 C C . ASP A 1 528 ? 10.255 0.611 -49.892 1.00 52.59 528 ASP A C 1
ATOM 4258 O O . ASP A 1 528 ? 10.311 0.015 -48.815 1.00 52.59 528 ASP A O 1
ATOM 4262 N N . GLY A 1 529 ? 10.512 1.912 -49.993 1.00 54.81 529 GLY A N 1
ATOM 4263 C CA . GLY A 1 529 ? 10.981 2.789 -48.924 1.00 54.81 529 GLY A CA 1
ATOM 4264 C C . GLY A 1 529 ? 11.557 4.099 -49.467 1.00 54.81 529 GLY A C 1
ATOM 4265 O O . GLY A 1 529 ? 11.381 5.138 -48.841 1.00 54.81 529 GLY A O 1
ATOM 4266 N N . ILE A 1 530 ? 12.156 4.074 -50.666 1.00 55.34 530 ILE A N 1
ATOM 4267 C CA . ILE A 1 530 ? 12.738 5.245 -51.344 1.00 55.34 530 ILE A CA 1
ATOM 4268 C C . ILE A 1 530 ? 11.628 6.082 -52.003 1.00 55.34 530 ILE A C 1
ATOM 4270 O O . ILE A 1 530 ? 11.479 6.114 -53.224 1.00 55.34 530 ILE A O 1
ATOM 4274 N N . ASN A 1 531 ? 10.826 6.764 -51.184 1.00 55.91 531 ASN A N 1
ATOM 4275 C CA . ASN A 1 531 ? 9.759 7.653 -51.660 1.00 55.91 531 ASN A CA 1
ATOM 4276 C C . ASN A 1 531 ? 10.250 9.075 -51.982 1.00 55.91 531 ASN A C 1
ATOM 4278 O O . ASN A 1 531 ? 9.505 9.847 -52.587 1.00 55.91 531 ASN A O 1
ATOM 4282 N N . THR A 1 532 ? 11.487 9.437 -51.619 1.00 64.81 532 THR A N 1
ATOM 4283 C CA . THR A 1 532 ? 12.057 10.756 -51.932 1.00 64.81 532 THR A CA 1
ATOM 4284 C C . THR A 1 532 ? 13.233 10.683 -52.906 1.00 64.81 532 THR A C 1
ATOM 4286 O O . THR A 1 532 ? 14.105 9.815 -52.828 1.00 64.81 532 THR A O 1
ATOM 4289 N N . THR A 1 533 ? 13.324 11.662 -53.813 1.00 69.62 533 THR A N 1
ATOM 4290 C CA . THR A 1 533 ? 14.457 11.790 -54.752 1.00 69.62 533 THR A CA 1
ATOM 4291 C C . THR A 1 533 ? 15.794 11.995 -54.034 1.00 69.62 533 THR A C 1
ATOM 4293 O O . THR A 1 533 ? 16.845 11.667 -54.577 1.00 69.62 533 THR A O 1
ATOM 4296 N N . THR A 1 534 ? 15.764 12.519 -52.807 1.00 68.06 534 THR A N 1
ATOM 4297 C CA . THR A 1 534 ? 16.920 12.645 -51.911 1.00 68.06 534 THR A CA 1
ATOM 4298 C C . THR A 1 534 ? 17.461 11.299 -51.444 1.00 68.06 534 THR A C 1
ATOM 4300 O O . THR A 1 534 ? 18.676 11.134 -51.406 1.00 68.06 534 THR A O 1
ATOM 4303 N N . GLU A 1 535 ? 16.604 10.324 -51.139 1.00 65.00 535 GLU A N 1
ATOM 4304 C CA . GLU A 1 535 ? 17.042 8.984 -50.727 1.00 65.00 535 GLU A CA 1
ATOM 4305 C C . GLU A 1 535 ? 17.591 8.187 -51.914 1.00 65.00 535 GLU A C 1
ATOM 4307 O O . GLU A 1 535 ? 18.615 7.522 -51.775 1.00 65.00 535 GLU A O 1
ATOM 4312 N N . LEU A 1 536 ? 17.003 8.336 -53.108 1.00 69.31 536 LEU A N 1
ATOM 4313 C CA . LEU A 1 536 ? 17.559 7.753 -54.334 1.00 69.31 536 LEU A CA 1
ATOM 4314 C C . LEU A 1 536 ? 18.960 8.315 -54.631 1.00 69.31 536 LEU A C 1
ATOM 4316 O O . LEU A 1 536 ? 19.875 7.564 -54.965 1.00 69.31 536 LEU A O 1
ATOM 4320 N N . LEU A 1 537 ? 19.147 9.630 -54.466 1.00 73.12 537 LEU A N 1
ATOM 4321 C CA . LEU A 1 537 ? 20.453 10.278 -54.612 1.00 73.12 537 LEU A CA 1
ATOM 4322 C C . LEU A 1 537 ? 21.453 9.828 -53.539 1.00 73.12 537 LEU A C 1
ATOM 4324 O O . LEU A 1 537 ? 22.613 9.611 -53.877 1.00 73.12 537 LEU A O 1
ATOM 4328 N N . MET A 1 538 ? 21.028 9.637 -52.284 1.00 70.69 538 MET A N 1
ATOM 4329 C CA . MET A 1 538 ? 21.892 9.090 -51.228 1.00 70.69 538 MET A CA 1
ATOM 4330 C C . MET A 1 538 ? 22.290 7.636 -51.505 1.00 70.69 538 MET A C 1
ATOM 4332 O O . MET A 1 538 ? 23.461 7.302 -51.370 1.00 70.69 538 MET A O 1
ATOM 4336 N N . PHE A 1 539 ? 21.370 6.787 -51.969 1.00 71.62 539 PHE A N 1
ATOM 4337 C CA . PHE A 1 539 ? 21.667 5.394 -52.320 1.00 71.62 539 PHE A CA 1
ATOM 4338 C C . PHE A 1 539 ? 22.637 5.292 -53.510 1.00 71.62 539 PHE A C 1
ATOM 4340 O O . PHE A 1 539 ? 23.612 4.540 -53.468 1.00 71.62 539 PHE A O 1
ATOM 4347 N N . ILE A 1 540 ? 22.433 6.111 -54.550 1.00 79.62 540 ILE A N 1
ATOM 4348 C CA . ILE A 1 540 ? 23.380 6.242 -55.669 1.00 79.62 540 ILE A CA 1
ATOM 4349 C C . ILE A 1 540 ? 24.732 6.780 -55.174 1.00 79.62 540 ILE A C 1
ATOM 4351 O O . ILE A 1 540 ? 25.777 6.303 -55.621 1.00 79.62 540 ILE A O 1
ATOM 4355 N N . PHE A 1 541 ? 24.736 7.732 -54.235 1.00 80.56 541 PHE A N 1
ATOM 4356 C CA . PHE A 1 541 ? 25.960 8.265 -53.642 1.00 80.56 541 PHE A CA 1
ATOM 4357 C C . PHE A 1 541 ? 26.720 7.195 -52.846 1.00 80.56 541 PHE A C 1
ATOM 4359 O O . PHE A 1 541 ? 27.902 7.001 -53.118 1.00 80.56 541 PHE A O 1
ATOM 4366 N N . GLU A 1 542 ? 26.070 6.440 -51.957 1.00 79.88 542 GLU A N 1
ATOM 4367 C CA . GLU A 1 542 ? 26.706 5.351 -51.199 1.00 79.88 542 GLU A CA 1
ATOM 4368 C C . GLU A 1 542 ? 27.247 4.245 -52.111 1.00 79.88 542 GLU A C 1
ATOM 4370 O O . GLU A 1 542 ? 28.386 3.815 -51.926 1.00 79.88 542 GLU A O 1
ATOM 4375 N N . ILE A 1 543 ? 26.511 3.846 -53.157 1.00 81.50 543 ILE A N 1
ATOM 4376 C CA . ILE A 1 543 ? 27.028 2.910 -54.169 1.00 81.50 543 ILE A CA 1
ATOM 4377 C C . ILE A 1 543 ? 28.238 3.509 -54.899 1.00 81.50 543 ILE A C 1
ATOM 4379 O O . ILE A 1 543 ? 29.244 2.820 -55.077 1.00 81.50 543 ILE A O 1
ATOM 4383 N N . SER A 1 544 ? 28.198 4.790 -55.281 1.00 81.19 544 SER A N 1
ATOM 4384 C CA . SER A 1 544 ? 29.331 5.448 -55.947 1.00 81.19 544 SER A CA 1
ATOM 4385 C C . SER A 1 544 ? 30.566 5.548 -55.043 1.00 81.19 544 SER A C 1
ATOM 4387 O O . SER A 1 544 ? 31.682 5.318 -55.508 1.00 81.19 544 SER A O 1
ATOM 4389 N N . VAL A 1 545 ? 30.376 5.799 -53.743 1.00 82.62 545 VAL A N 1
ATOM 4390 C CA . VAL A 1 545 ? 31.436 5.830 -52.728 1.00 82.62 545 VAL A CA 1
ATOM 4391 C C . VAL A 1 545 ? 31.975 4.424 -52.472 1.00 82.62 545 VAL A C 1
ATOM 4393 O O . VAL A 1 545 ? 33.189 4.257 -52.406 1.00 82.62 545 VAL A O 1
ATOM 4396 N N . GLY A 1 546 ? 31.123 3.398 -52.413 1.00 80.75 546 GLY A N 1
ATOM 4397 C CA . GLY A 1 546 ? 31.538 1.997 -52.307 1.00 80.75 546 GLY A CA 1
ATOM 4398 C C . GLY A 1 546 ? 32.389 1.551 -53.499 1.00 80.75 546 GLY A C 1
ATOM 4399 O O . GLY A 1 546 ? 33.482 1.016 -53.314 1.00 80.75 546 GLY A O 1
ATOM 4400 N N . ILE A 1 547 ? 31.946 1.852 -54.725 1.00 86.69 547 ILE A N 1
ATOM 4401 C CA . ILE A 1 547 ? 32.714 1.604 -55.957 1.00 86.69 547 ILE A CA 1
ATOM 4402 C C . ILE A 1 547 ? 34.042 2.374 -55.931 1.00 86.69 547 ILE A C 1
ATOM 4404 O O . ILE A 1 547 ? 35.085 1.806 -56.254 1.00 86.69 547 ILE A O 1
ATOM 4408 N N . LEU A 1 548 ? 34.040 3.642 -55.508 1.00 83.88 548 LEU A N 1
ATOM 4409 C CA . LEU A 1 548 ? 35.250 4.462 -55.438 1.00 83.88 548 LEU A CA 1
ATOM 4410 C C . LEU A 1 548 ? 36.232 3.954 -54.369 1.00 83.88 548 LEU A C 1
ATOM 4412 O O . LEU A 1 548 ? 37.429 3.908 -54.636 1.00 83.88 548 LEU A O 1
ATOM 4416 N N . ILE A 1 549 ? 35.754 3.487 -53.212 1.00 82.44 549 ILE A N 1
ATOM 4417 C CA . ILE A 1 549 ? 36.576 2.826 -52.185 1.00 82.44 549 ILE A CA 1
ATOM 4418 C C . ILE A 1 549 ? 37.181 1.530 -52.736 1.00 82.44 549 ILE A C 1
ATOM 4420 O O . ILE A 1 549 ? 38.382 1.314 -52.582 1.00 82.44 549 ILE A O 1
ATOM 4424 N N . VAL A 1 550 ? 36.404 0.698 -53.436 1.00 84.88 550 VAL A N 1
ATOM 4425 C CA . VAL A 1 550 ? 36.917 -0.525 -54.080 1.00 84.88 550 VAL A CA 1
ATOM 4426 C C . VAL A 1 550 ? 37.977 -0.190 -55.138 1.00 84.88 550 VAL A C 1
ATOM 4428 O O . VAL A 1 550 ? 39.029 -0.826 -55.166 1.00 84.88 550 VAL A O 1
ATOM 4431 N N . LEU A 1 551 ? 37.778 0.852 -55.951 1.00 85.19 551 LEU A N 1
ATOM 4432 C CA . LEU A 1 551 ? 38.782 1.332 -56.911 1.00 85.19 551 LEU A CA 1
ATOM 4433 C C . LEU A 1 551 ? 40.035 1.909 -56.226 1.00 85.19 551 LEU A C 1
ATOM 4435 O O . LEU A 1 551 ? 41.148 1.684 -56.708 1.00 85.19 551 LEU A O 1
ATOM 4439 N N . VAL A 1 552 ? 39.899 2.597 -55.089 1.00 80.94 552 VAL A N 1
ATOM 4440 C CA . VAL A 1 552 ? 41.031 3.078 -54.272 1.00 80.94 552 VAL A CA 1
ATOM 4441 C C . VAL A 1 552 ? 41.806 1.909 -53.655 1.00 80.94 552 VAL A C 1
ATOM 4443 O O . VAL A 1 552 ? 43.034 1.913 -53.690 1.00 80.94 552 VAL A O 1
ATOM 4446 N N . ILE A 1 553 ? 41.127 0.866 -53.172 1.00 78.88 553 ILE A N 1
ATOM 4447 C CA . ILE A 1 553 ? 41.768 -0.361 -52.673 1.00 78.88 553 ILE A CA 1
ATOM 4448 C C . ILE A 1 553 ? 42.503 -1.079 -53.814 1.00 78.88 553 ILE A C 1
ATOM 4450 O O . ILE A 1 553 ? 43.689 -1.380 -53.684 1.00 78.88 553 ILE A O 1
ATOM 4454 N N . ILE A 1 554 ? 41.857 -1.283 -54.967 1.00 81.00 554 ILE A N 1
ATOM 4455 C CA . ILE A 1 554 ? 42.475 -1.927 -56.139 1.00 81.00 554 ILE A CA 1
ATOM 4456 C C . ILE A 1 554 ? 43.691 -1.128 -56.629 1.00 81.00 554 ILE A C 1
ATOM 4458 O O . ILE A 1 554 ? 44.727 -1.718 -56.947 1.00 81.00 554 ILE A O 1
ATOM 4462 N N . THR A 1 555 ? 43.620 0.206 -56.660 1.00 77.69 555 THR A N 1
ATOM 4463 C CA . THR A 1 555 ? 44.760 1.049 -57.059 1.00 77.69 555 THR A CA 1
ATOM 4464 C C . THR A 1 555 ? 45.869 1.084 -56.006 1.00 77.69 555 THR A C 1
ATOM 4466 O O . THR A 1 555 ? 47.032 0.984 -56.386 1.00 77.69 555 THR A O 1
ATOM 4469 N N . MET A 1 556 ? 45.567 1.093 -54.703 1.00 76.31 556 MET A N 1
ATOM 4470 C CA . MET A 1 556 ? 46.568 0.904 -53.638 1.00 76.31 556 MET A CA 1
ATOM 4471 C C . MET A 1 556 ? 47.287 -0.448 -53.763 1.00 76.31 556 MET A C 1
ATOM 4473 O O . MET A 1 556 ? 48.520 -0.501 -53.765 1.00 76.31 556 MET A O 1
ATOM 4477 N N . CYS A 1 557 ? 46.544 -1.542 -53.944 1.00 73.62 557 CYS A N 1
ATOM 4478 C CA . CYS A 1 557 ? 47.119 -2.871 -54.135 1.00 73.62 557 CYS A CA 1
ATOM 4479 C C . CYS A 1 557 ? 48.005 -2.937 -55.392 1.00 73.62 557 CYS A C 1
ATOM 4481 O O . CYS A 1 557 ? 49.148 -3.386 -55.314 1.00 73.62 557 CYS A O 1
ATOM 4483 N N . THR A 1 558 ? 47.520 -2.448 -56.537 1.00 75.00 558 THR A N 1
ATOM 4484 C CA . THR A 1 558 ? 48.223 -2.567 -57.831 1.00 75.00 558 THR A CA 1
ATOM 4485 C C . THR A 1 558 ? 49.346 -1.553 -58.052 1.00 75.00 558 THR A C 1
ATOM 4487 O O . THR A 1 558 ? 50.323 -1.888 -58.722 1.00 75.00 558 THR A O 1
ATOM 4490 N N . LYS A 1 559 ? 49.249 -0.334 -57.503 1.00 72.25 559 LYS A N 1
ATOM 4491 C CA . LYS A 1 559 ? 50.210 0.763 -57.741 1.00 72.25 559 LYS A CA 1
ATOM 4492 C C . LYS A 1 559 ? 51.114 1.087 -56.551 1.00 72.25 559 LYS A C 1
ATOM 4494 O O . LYS A 1 559 ? 52.116 1.764 -56.759 1.00 72.25 559 LYS A O 1
ATOM 4499 N N . CYS A 1 560 ? 50.815 0.595 -55.347 1.00 63.09 560 CYS A N 1
ATOM 4500 C CA . CYS A 1 560 ? 51.678 0.780 -54.175 1.00 63.09 560 CYS A CA 1
ATOM 4501 C C . CYS A 1 560 ? 52.174 -0.556 -53.607 1.00 63.09 560 CYS A C 1
ATOM 4503 O O . CYS A 1 560 ? 53.382 -0.771 -53.557 1.00 63.09 560 CYS A O 1
ATOM 4505 N N . ILE A 1 561 ? 51.282 -1.484 -53.241 1.00 64.00 561 ILE A N 1
ATOM 4506 C CA . ILE A 1 561 ? 51.684 -2.724 -52.549 1.00 64.00 561 ILE A CA 1
ATOM 4507 C C . ILE A 1 561 ? 52.479 -3.659 -53.477 1.00 64.00 561 ILE A C 1
ATOM 4509 O O . ILE A 1 561 ? 53.596 -4.048 -53.141 1.00 64.00 561 ILE A O 1
ATOM 4513 N N . ILE A 1 562 ? 51.958 -3.979 -54.666 1.00 64.75 562 ILE A N 1
ATOM 4514 C CA . ILE A 1 562 ? 52.634 -4.861 -55.635 1.00 64.75 562 ILE A CA 1
ATOM 4515 C C . ILE A 1 562 ? 54.027 -4.344 -56.065 1.00 64.75 562 ILE A C 1
ATOM 4517 O O . ILE A 1 562 ? 54.970 -5.143 -56.046 1.00 64.75 562 ILE A O 1
ATOM 4521 N N . PRO A 1 563 ? 54.235 -3.055 -56.418 1.00 57.56 563 PRO A N 1
ATOM 4522 C CA . PRO A 1 563 ? 55.578 -2.563 -56.729 1.00 57.56 563 PRO A CA 1
ATOM 4523 C C . PRO A 1 563 ? 56.506 -2.479 -55.506 1.00 57.56 563 PRO A C 1
ATOM 4525 O O . PRO A 1 563 ? 57.694 -2.752 -55.665 1.00 57.56 563 PRO A O 1
ATOM 4528 N N . LEU A 1 564 ? 56.009 -2.198 -54.292 1.00 56.62 564 LEU A N 1
ATOM 4529 C CA . LEU A 1 564 ? 56.840 -2.266 -53.078 1.00 56.62 564 LEU A CA 1
ATOM 4530 C C . LEU A 1 564 ? 57.335 -3.698 -52.811 1.00 56.62 564 LEU A C 1
ATOM 4532 O O . LEU A 1 564 ? 58.528 -3.894 -52.582 1.00 56.62 564 LEU A O 1
ATOM 4536 N N . PHE A 1 565 ? 56.469 -4.708 -52.947 1.00 56.22 565 PHE A N 1
ATOM 4537 C CA . PHE A 1 565 ? 56.877 -6.115 -52.847 1.00 56.22 565 PHE A CA 1
ATOM 4538 C C . PHE A 1 565 ? 57.861 -6.535 -53.951 1.00 56.22 565 PHE A C 1
ATOM 4540 O O . PHE A 1 565 ? 58.782 -7.304 -53.679 1.00 56.22 565 PHE A O 1
ATOM 4547 N N . ARG A 1 566 ? 57.739 -6.001 -55.177 1.00 56.09 566 ARG A N 1
ATOM 4548 C CA . ARG A 1 566 ? 58.728 -6.244 -56.248 1.00 56.09 566 ARG A CA 1
ATOM 4549 C C . ARG A 1 566 ? 60.057 -5.506 -56.061 1.00 56.09 566 ARG A C 1
ATOM 4551 O O . ARG A 1 566 ? 61.047 -5.935 -56.644 1.00 56.09 566 ARG A O 1
ATOM 4558 N N . CYS A 1 567 ? 60.106 -4.440 -55.263 1.00 51.88 567 CYS A N 1
ATOM 4559 C CA . CYS A 1 567 ? 61.338 -3.692 -55.003 1.00 51.88 567 CYS A CA 1
ATOM 4560 C C . CYS A 1 567 ? 62.081 -4.155 -53.732 1.00 51.88 567 CYS A C 1
ATOM 4562 O O . CYS A 1 567 ? 63.261 -3.858 -53.573 1.00 51.88 567 CYS A O 1
ATOM 4564 N N . GLY A 1 568 ? 61.414 -4.895 -52.837 1.00 52.50 568 GLY A N 1
ATOM 4565 C CA . GLY A 1 568 ? 61.968 -5.338 -51.550 1.00 52.50 568 GLY A CA 1
ATOM 4566 C C . GLY A 1 568 ? 62.876 -6.577 -51.581 1.00 52.50 568 GLY A C 1
ATOM 4567 O O . GLY A 1 568 ? 63.369 -6.975 -50.529 1.00 52.50 568 GLY A O 1
ATOM 4568 N N . ILE A 1 569 ? 63.093 -7.211 -52.742 1.00 42.84 569 ILE A N 1
ATOM 4569 C CA . ILE A 1 569 ? 63.804 -8.500 -52.850 1.00 42.84 569 ILE A CA 1
ATOM 4570 C C . ILE A 1 569 ? 64.926 -8.439 -53.901 1.00 42.84 569 ILE A C 1
ATOM 4572 O O . ILE A 1 569 ? 64.839 -9.099 -54.930 1.00 42.84 569 ILE A O 1
ATOM 4576 N N . PHE A 1 570 ? 66.000 -7.677 -53.649 1.00 38.06 570 PHE A N 1
ATOM 4577 C CA . PHE A 1 570 ? 67.327 -7.957 -54.231 1.00 38.06 570 PHE A CA 1
ATOM 4578 C C . PHE A 1 570 ? 68.480 -7.223 -53.509 1.00 38.06 570 PHE A C 1
ATOM 4580 O O . PHE A 1 570 ? 68.325 -6.109 -53.026 1.00 38.06 570 PHE A O 1
ATOM 4587 N N . ILE A 1 571 ? 69.662 -7.855 -53.526 1.00 36.50 571 ILE A N 1
ATOM 4588 C CA . ILE A 1 571 ? 71.000 -7.328 -53.166 1.00 36.50 571 ILE A CA 1
ATOM 4589 C C . ILE A 1 571 ? 71.262 -7.061 -51.667 1.00 36.50 571 ILE A C 1
ATOM 4591 O O . ILE A 1 571 ? 71.078 -5.983 -51.111 1.00 36.50 571 ILE A O 1
ATOM 4595 N N . THR A 1 572 ? 71.867 -8.071 -51.042 1.00 34.84 572 THR A N 1
ATOM 4596 C CA . THR A 1 572 ? 72.576 -8.012 -49.754 1.00 34.84 572 THR A CA 1
ATOM 4597 C C . THR A 1 572 ? 73.945 -7.319 -49.848 1.00 34.84 572 THR A C 1
ATOM 4599 O O . THR A 1 572 ? 74.674 -7.595 -50.806 1.00 34.84 572 THR A O 1
ATOM 4602 N N . LYS A 1 573 ? 74.398 -6.638 -48.778 1.00 34.97 573 LYS A N 1
ATOM 4603 C CA . LYS A 1 573 ? 75.700 -6.903 -48.102 1.00 34.97 573 LYS A CA 1
ATOM 4604 C C . LYS A 1 573 ? 75.862 -6.112 -46.787 1.00 34.97 573 LYS A C 1
ATOM 4606 O O . LYS A 1 573 ? 75.138 -5.163 -46.526 1.00 34.97 573 LYS A O 1
ATOM 4611 N N . VAL A 1 574 ? 76.769 -6.586 -45.926 1.00 35.12 574 VAL A N 1
ATOM 4612 C CA . VAL A 1 574 ? 76.864 -6.325 -44.468 1.00 35.12 574 VAL A CA 1
ATOM 4613 C C . VAL A 1 574 ? 78.348 -6.112 -44.100 1.00 35.12 574 VAL A C 1
ATOM 4615 O O . VAL A 1 574 ? 79.176 -6.813 -44.690 1.00 35.12 574 VAL A O 1
ATOM 4618 N N . PRO A 1 575 ? 78.736 -5.192 -43.174 1.00 39.41 575 PRO A N 1
ATOM 4619 C CA . PRO A 1 575 ? 79.295 -5.679 -41.892 1.00 39.41 575 PRO A CA 1
ATOM 4620 C C . PRO A 1 575 ? 79.220 -4.785 -40.615 1.00 39.41 575 PRO A C 1
ATOM 4622 O O . PRO A 1 575 ? 79.789 -3.702 -40.557 1.00 39.41 575 PRO A O 1
ATOM 4625 N N . LYS A 1 576 ? 78.804 -5.454 -39.519 1.00 36.81 576 LYS A N 1
ATOM 4626 C CA . LYS A 1 576 ? 79.420 -5.507 -38.158 1.00 36.81 576 LYS A CA 1
ATOM 4627 C C . LYS A 1 576 ? 79.114 -4.461 -37.054 1.00 36.81 576 LYS A C 1
ATOM 4629 O O . LYS A 1 576 ? 79.306 -3.268 -37.219 1.00 36.81 576 LYS A O 1
ATOM 4634 N N . LYS A 1 577 ? 78.931 -5.045 -35.844 1.00 34.34 577 LYS A N 1
ATOM 4635 C CA . LYS A 1 577 ? 78.940 -4.493 -34.459 1.00 34.34 577 LYS A CA 1
ATOM 4636 C C . LYS A 1 577 ? 77.686 -3.678 -34.046 1.00 34.34 577 LYS A C 1
ATOM 4638 O O . LYS A 1 577 ? 77.240 -2.843 -34.809 1.00 34.34 577 LYS A O 1
ATOM 4643 N N . ARG A 1 578 ? 77.098 -3.868 -32.845 1.00 36.81 578 ARG A N 1
ATOM 4644 C CA . ARG A 1 578 ? 77.397 -4.816 -31.731 1.00 36.81 578 ARG A CA 1
ATOM 4645 C C . ARG A 1 578 ? 76.178 -4.985 -30.785 1.00 36.81 578 ARG A C 1
ATOM 4647 O O . ARG A 1 578 ? 75.713 -3.967 -30.302 1.00 36.81 578 ARG A O 1
ATOM 4654 N N . ASN A 1 579 ? 75.807 -6.233 -30.436 1.00 38.09 579 ASN A N 1
ATOM 4655 C CA . ASN A 1 579 ? 74.931 -6.664 -29.307 1.00 38.09 579 ASN A CA 1
ATOM 4656 C C . ASN A 1 579 ? 73.471 -6.122 -29.274 1.00 38.09 579 ASN A C 1
ATOM 4658 O O . ASN A 1 579 ? 73.219 -5.026 -29.742 1.00 38.09 579 ASN A O 1
ATOM 4662 N N . PHE A 1 580 ? 72.441 -6.784 -28.723 1.00 30.86 580 PHE A N 1
ATOM 4663 C CA . PHE A 1 580 ? 72.141 -8.179 -28.310 1.00 30.86 580 PHE A CA 1
ATOM 4664 C C . PHE A 1 580 ? 70.589 -8.283 -28.455 1.00 30.86 580 PHE A C 1
ATOM 4666 O O . PHE A 1 580 ? 69.907 -7.320 -28.134 1.00 30.86 580 PHE A O 1
ATOM 4673 N N . CYS A 1 581 ? 69.941 -9.254 -29.116 1.00 29.55 581 CYS A N 1
ATOM 4674 C CA . CYS A 1 581 ? 69.737 -10.661 -28.721 1.00 29.55 581 CYS A CA 1
ATOM 4675 C C . CYS A 1 581 ? 69.261 -10.852 -27.262 1.00 29.55 581 CYS A C 1
ATOM 4677 O O . CYS A 1 581 ? 69.855 -10.269 -26.373 1.00 29.55 581 CYS A O 1
ATOM 4679 N N . LYS A 1 582 ? 68.285 -11.713 -26.926 1.00 28.50 582 LYS A N 1
ATOM 4680 C CA . LYS A 1 582 ? 67.294 -12.507 -27.704 1.00 28.50 582 LYS A CA 1
ATOM 4681 C C . LYS A 1 582 ? 66.442 -13.296 -26.687 1.00 28.50 582 LYS A C 1
ATOM 4683 O O . LYS A 1 582 ? 67.062 -14.018 -25.916 1.00 28.50 582 LYS A O 1
ATOM 4688 N N . MET A 1 583 ? 65.104 -13.312 -26.774 1.00 32.84 583 MET A N 1
ATOM 4689 C CA . MET A 1 583 ? 64.313 -14.526 -26.459 1.00 32.84 583 MET A CA 1
ATOM 4690 C C . MET A 1 583 ? 62.867 -14.467 -26.994 1.00 32.84 583 MET A C 1
ATOM 4692 O O . MET A 1 583 ? 61.919 -14.258 -26.249 1.00 32.84 583 MET A O 1
ATOM 4696 N N . LEU A 1 584 ? 62.689 -14.665 -28.305 1.00 30.09 584 LEU A N 1
ATOM 4697 C CA . LEU A 1 584 ? 61.385 -15.026 -28.878 1.00 30.09 584 LEU A CA 1
ATOM 4698 C C . LEU A 1 584 ? 61.590 -15.976 -30.071 1.00 30.09 584 LEU A C 1
ATOM 4700 O O . LEU A 1 584 ? 62.101 -15.577 -31.119 1.00 30.09 584 LEU A O 1
ATOM 4704 N N . ARG A 1 585 ? 61.315 -17.254 -29.794 1.00 30.83 585 ARG A N 1
ATOM 4705 C CA . ARG A 1 585 ? 61.263 -18.513 -30.578 1.00 30.83 585 ARG A CA 1
ATOM 4706 C C . ARG A 1 585 ? 61.069 -19.587 -29.488 1.00 30.83 585 ARG A C 1
ATOM 4708 O O . ARG A 1 585 ? 61.625 -19.422 -28.407 1.00 30.83 585 ARG A O 1
ATOM 4715 N N . ILE A 1 586 ? 60.292 -20.647 -29.662 1.00 35.78 586 ILE A N 1
ATOM 4716 C CA . ILE A 1 586 ? 60.289 -21.617 -30.770 1.00 35.78 586 ILE A CA 1
ATOM 4717 C C . ILE A 1 586 ? 58.856 -21.851 -31.306 1.00 35.78 586 ILE A C 1
ATOM 4719 O O . ILE A 1 586 ? 57.900 -21.307 -30.763 1.00 35.78 586 ILE A O 1
ATOM 4723 N N . SER A 1 587 ? 58.790 -22.583 -32.420 1.00 33.34 587 SER A N 1
ATOM 4724 C CA . SER A 1 587 ? 57.669 -23.098 -33.222 1.00 33.34 587 SER A CA 1
ATOM 4725 C C . SER A 1 587 ? 56.406 -23.548 -32.443 1.00 33.34 587 SER A C 1
ATOM 4727 O O . SER A 1 587 ? 56.506 -23.858 -31.260 1.00 33.34 587 SER A O 1
ATOM 4729 N N . GLU A 1 588 ? 55.175 -23.575 -32.982 1.00 32.38 588 GLU A N 1
ATOM 4730 C CA . GLU A 1 588 ? 54.697 -23.880 -34.357 1.00 32.38 588 GLU A CA 1
ATOM 4731 C C . GLU A 1 588 ? 54.841 -25.372 -34.730 1.00 32.38 588 GLU A C 1
ATOM 4733 O O . GLU A 1 588 ? 55.847 -25.737 -35.316 1.00 32.38 588 GLU A O 1
ATOM 4738 N N . GLU A 1 589 ? 53.851 -26.217 -34.388 1.00 32.94 589 GLU A N 1
ATOM 4739 C CA . GLU A 1 589 ? 53.419 -27.383 -35.199 1.00 32.94 589 GLU A CA 1
ATOM 4740 C C . GLU A 1 589 ? 52.152 -28.084 -34.635 1.00 32.94 589 GLU A C 1
ATOM 4742 O O . GLU A 1 589 ? 52.046 -28.336 -33.439 1.00 32.94 589 GLU A O 1
ATOM 4747 N N . GLU A 1 590 ? 51.212 -28.332 -35.557 1.00 34.25 590 GLU A N 1
ATOM 4748 C CA . GLU A 1 590 ? 50.263 -29.455 -35.751 1.00 34.25 590 GLU A CA 1
ATOM 4749 C C . GLU A 1 590 ? 49.307 -30.044 -34.677 1.00 34.25 590 GLU A C 1
ATOM 4751 O O . GLU A 1 590 ? 49.572 -30.181 -33.484 1.00 34.25 590 GLU A O 1
ATOM 4756 N N . ASP A 1 591 ? 48.152 -30.460 -35.215 1.00 31.36 591 ASP A N 1
ATOM 4757 C CA . ASP A 1 591 ? 47.019 -31.158 -34.601 1.00 31.36 591 ASP A CA 1
ATOM 4758 C C . ASP A 1 591 ? 47.343 -32.581 -34.097 1.00 31.36 591 ASP A C 1
ATOM 4760 O O . ASP A 1 591 ? 47.995 -33.340 -34.811 1.00 31.36 591 ASP A O 1
ATOM 4764 N N . HIS A 1 592 ? 46.696 -33.037 -33.007 1.00 36.06 592 HIS A N 1
ATOM 4765 C CA . HIS A 1 592 ? 45.720 -34.146 -33.114 1.00 36.06 592 HIS A CA 1
ATOM 4766 C C . HIS A 1 592 ? 44.817 -34.338 -31.875 1.00 36.06 592 HIS A C 1
ATOM 4768 O O . HIS A 1 592 ? 44.874 -33.578 -30.908 1.00 36.06 592 HIS A O 1
ATOM 4774 N N . CYS A 1 593 ? 43.918 -35.325 -31.955 1.00 31.36 593 CYS A N 1
ATOM 4775 C CA . CYS A 1 593 ? 42.723 -35.466 -31.122 1.00 31.36 593 CYS A CA 1
ATOM 4776 C C . CYS A 1 593 ? 42.848 -36.365 -29.867 1.00 31.36 593 CYS A C 1
ATOM 4778 O O . CYS A 1 593 ? 43.588 -37.342 -29.836 1.00 31.36 593 CYS A O 1
ATOM 4780 N N . ASP A 1 594 ? 41.949 -36.067 -28.922 1.00 35.75 594 ASP A N 1
ATOM 4781 C CA . ASP A 1 594 ? 41.129 -36.990 -28.116 1.00 35.75 594 ASP A CA 1
ATOM 4782 C C . ASP A 1 594 ? 41.630 -37.788 -26.882 1.00 35.75 594 ASP A C 1
ATOM 4784 O O . ASP A 1 594 ? 42.441 -38.706 -26.929 1.00 35.75 594 ASP A O 1
ATOM 4788 N N . THR A 1 595 ? 40.834 -37.585 -25.817 1.00 37.25 595 THR A N 1
ATOM 4789 C CA . THR A 1 595 ? 40.318 -38.551 -24.813 1.00 37.25 595 THR A CA 1
ATOM 4790 C C . THR A 1 595 ? 41.104 -38.973 -23.554 1.00 37.25 595 THR A C 1
ATOM 4792 O O . THR A 1 595 ? 42.199 -39.515 -23.601 1.00 37.25 595 THR A O 1
ATOM 4795 N N . CYS A 1 596 ? 40.359 -38.898 -22.430 1.00 30.88 596 CYS A N 1
ATOM 4796 C CA . CYS A 1 596 ? 40.446 -39.707 -21.195 1.00 30.88 596 CYS A CA 1
ATOM 4797 C C . CYS A 1 596 ? 41.646 -39.478 -20.228 1.00 30.88 596 CYS A C 1
ATOM 4799 O O . CYS A 1 596 ? 42.766 -39.247 -20.650 1.00 30.88 596 CYS A O 1
ATOM 4801 N N . LEU A 1 597 ? 41.497 -39.553 -18.890 1.00 36.97 597 LEU A N 1
ATOM 4802 C CA . LEU A 1 597 ? 40.304 -39.766 -18.046 1.00 36.97 597 LEU A CA 1
ATOM 4803 C C . LEU A 1 597 ? 40.455 -39.155 -16.624 1.00 36.97 597 LEU A C 1
ATOM 4805 O O . LEU A 1 597 ? 41.546 -38.929 -16.115 1.00 36.97 597 LEU A O 1
ATOM 4809 N N . ILE A 1 598 ? 39.298 -38.930 -15.999 1.00 34.75 598 ILE A N 1
ATOM 4810 C CA . ILE A 1 598 ? 38.989 -38.483 -14.623 1.00 34.75 598 ILE A CA 1
ATOM 4811 C C . ILE A 1 598 ? 39.769 -39.237 -13.513 1.00 34.75 598 ILE A C 1
ATOM 4813 O O . ILE A 1 598 ? 39.727 -40.460 -13.541 1.00 34.75 598 ILE A O 1
ATOM 4817 N N . GLN A 1 599 ? 40.322 -38.555 -12.477 1.00 36.25 599 GLN A N 1
ATOM 4818 C CA . GLN A 1 599 ? 39.860 -38.600 -11.051 1.00 36.25 599 GLN A CA 1
ATOM 4819 C C . GLN A 1 599 ? 40.687 -37.724 -10.053 1.00 36.25 599 GLN A C 1
ATOM 4821 O O . GLN A 1 599 ? 41.664 -37.084 -10.421 1.00 36.25 599 GLN A O 1
ATOM 4826 N N . ASN A 1 600 ? 40.248 -37.673 -8.783 1.00 35.56 600 ASN A N 1
ATOM 4827 C CA . ASN A 1 600 ? 40.750 -36.923 -7.593 1.00 35.56 600 ASN A CA 1
ATOM 4828 C C . ASN A 1 600 ? 40.867 -37.966 -6.415 1.00 35.56 600 ASN A C 1
ATOM 4830 O O . ASN A 1 600 ? 40.398 -39.081 -6.669 1.00 35.56 600 ASN A O 1
ATOM 4834 N N . PRO A 1 601 ? 41.315 -37.732 -5.138 1.00 38.09 601 PRO A N 1
ATOM 4835 C CA . PRO A 1 601 ? 41.899 -36.548 -4.454 1.00 38.09 601 PRO A CA 1
ATOM 4836 C C . PRO A 1 601 ? 43.005 -36.817 -3.347 1.00 38.09 601 PRO A C 1
ATOM 4838 O O . PRO A 1 601 ? 43.443 -37.942 -3.151 1.00 38.09 601 PRO A O 1
ATOM 4841 N N . GLN A 1 602 ? 43.327 -35.784 -2.526 1.00 34.75 602 GLN A N 1
ATOM 4842 C CA . GLN A 1 602 ? 43.674 -35.787 -1.059 1.00 34.75 602 GLN A CA 1
ATOM 4843 C C . GLN A 1 602 ? 45.120 -35.909 -0.426 1.00 34.75 602 GLN A C 1
ATOM 4845 O O . GLN A 1 602 ? 45.813 -36.904 -0.562 1.00 34.75 602 GLN A O 1
ATOM 4850 N N . GLN A 1 603 ? 45.412 -34.933 0.479 1.00 34.31 603 GLN A N 1
ATOM 4851 C CA . GLN A 1 603 ? 46.017 -34.978 1.860 1.00 34.31 603 GLN A CA 1
ATOM 4852 C C . GLN A 1 603 ? 47.551 -34.909 2.252 1.00 34.31 603 GLN A C 1
ATOM 4854 O O . GLN A 1 603 ? 48.251 -35.908 2.292 1.00 34.31 603 GLN A O 1
ATOM 4859 N N . ILE A 1 604 ? 47.963 -33.730 2.794 1.00 33.44 604 ILE A N 1
ATOM 4860 C CA . ILE A 1 604 ? 48.496 -33.405 4.177 1.00 33.44 604 ILE A CA 1
ATOM 4861 C C . ILE A 1 604 ? 49.951 -33.755 4.702 1.00 33.44 604 ILE A C 1
ATOM 4863 O O . ILE A 1 604 ? 50.227 -34.857 5.151 1.00 33.44 604 ILE A O 1
ATOM 4867 N N . ALA A 1 605 ? 50.779 -32.685 4.856 1.00 36.06 605 ALA A N 1
ATOM 4868 C CA . ALA A 1 605 ? 51.695 -32.220 5.963 1.00 36.06 605 ALA A CA 1
ATOM 4869 C C . ALA A 1 605 ? 52.919 -32.992 6.580 1.00 36.06 605 ALA A C 1
ATOM 4871 O O . ALA A 1 605 ? 52.801 -34.152 6.946 1.00 36.06 605 ALA A O 1
ATOM 4872 N N . SER A 1 606 ? 54.015 -32.253 6.949 1.00 35.84 606 SER A N 1
ATOM 4873 C CA . SER A 1 606 ? 54.494 -32.018 8.368 1.00 35.84 606 SER A CA 1
ATOM 4874 C C . SER A 1 606 ? 56.020 -31.721 8.658 1.00 35.84 606 SER A C 1
ATOM 4876 O O . SER A 1 606 ? 56.805 -32.660 8.716 1.00 35.84 606 SER A O 1
ATOM 4878 N N . LYS A 1 607 ? 56.358 -30.495 9.157 1.00 36.91 607 LYS A N 1
ATOM 4879 C CA . LYS A 1 607 ? 57.419 -30.130 10.186 1.00 36.91 607 LYS A CA 1
ATOM 4880 C C . LYS A 1 607 ? 58.944 -30.301 9.824 1.00 36.91 607 LYS A C 1
ATOM 4882 O O . LYS A 1 607 ? 59.242 -30.993 8.869 1.00 36.91 607 LYS A O 1
ATOM 4887 N N . LYS A 1 608 ? 59.981 -29.713 10.493 1.00 36.62 608 LYS A N 1
ATOM 4888 C CA . LYS A 1 608 ? 60.139 -28.789 11.672 1.00 36.62 608 LYS A CA 1
ATOM 4889 C C . LYS A 1 608 ? 61.543 -28.094 11.765 1.00 36.62 608 LYS A C 1
ATOM 4891 O O . LYS A 1 608 ? 62.491 -28.639 11.224 1.00 36.62 608 LYS A O 1
ATOM 4896 N N . HIS A 1 609 ? 61.663 -27.060 12.635 1.00 42.19 609 HIS A N 1
ATOM 4897 C CA . HIS A 1 609 ? 62.890 -26.523 13.317 1.00 42.19 609 HIS A CA 1
ATOM 4898 C C . HIS A 1 609 ? 63.983 -25.849 12.436 1.00 42.19 609 HIS A C 1
ATOM 4900 O O . HIS A 1 609 ? 64.094 -26.187 11.270 1.00 42.19 609 HIS A O 1
ATOM 4906 N N . HIS A 1 610 ? 64.839 -24.899 12.867 1.00 39.50 610 HIS A N 1
ATOM 4907 C CA . HIS A 1 610 ? 65.008 -23.961 14.024 1.00 39.50 610 HIS A CA 1
ATOM 4908 C C . HIS A 1 610 ? 66.038 -22.866 13.570 1.00 39.50 610 HIS A C 1
ATOM 4910 O O . HIS A 1 610 ? 66.583 -23.043 12.487 1.00 39.50 610 HIS A O 1
ATOM 4916 N N . HIS A 1 611 ? 66.441 -21.738 14.192 1.00 40.84 611 HIS A N 1
ATOM 4917 C CA . HIS A 1 611 ? 66.248 -20.839 15.376 1.00 40.84 611 HIS A CA 1
ATOM 4918 C C . HIS A 1 611 ? 66.571 -19.393 14.818 1.00 40.84 611 HIS A C 1
ATOM 4920 O O . HIS A 1 611 ? 66.966 -19.314 13.661 1.00 40.84 611 HIS A O 1
ATOM 4926 N N . HIS A 1 612 ? 66.516 -18.188 15.424 1.00 39.34 612 HIS A N 1
ATOM 4927 C CA . HIS A 1 612 ? 66.060 -17.509 16.668 1.00 39.34 612 HIS A CA 1
ATOM 4928 C C . HIS A 1 612 ? 65.869 -15.985 16.294 1.00 39.34 612 HIS A C 1
ATOM 4930 O O . HIS A 1 612 ? 65.792 -15.721 15.101 1.00 39.34 612 HIS A O 1
ATOM 4936 N N . HIS A 1 613 ? 65.763 -14.902 17.098 1.00 41.06 613 HIS A N 1
ATOM 4937 C CA . HIS A 1 613 ? 65.716 -14.538 18.541 1.00 41.06 613 HIS A CA 1
ATOM 4938 C C . HIS A 1 613 ? 64.909 -13.195 18.686 1.00 41.06 613 HIS A C 1
ATOM 4940 O O . HIS A 1 613 ? 64.413 -12.662 17.701 1.00 41.06 613 HIS A O 1
ATOM 4946 N N . HIS A 1 614 ? 64.771 -12.691 19.922 1.00 40.69 614 HIS A N 1
ATOM 4947 C CA . HIS A 1 614 ? 64.580 -11.305 20.443 1.00 40.69 614 HIS A CA 1
ATOM 4948 C C . HIS A 1 614 ? 64.447 -10.065 19.520 1.00 40.69 614 HIS A C 1
ATOM 4950 O O . HIS A 1 614 ? 65.157 -9.954 18.531 1.00 40.69 614 HIS A O 1
ATOM 4956 N N . TYR A 1 615 ? 63.671 -9.012 19.845 1.00 38.12 615 TYR A N 1
ATOM 4957 C CA . TYR A 1 615 ? 62.804 -8.618 20.995 1.00 38.12 615 TYR A CA 1
ATOM 4958 C C . TYR A 1 615 ? 61.787 -7.558 20.457 1.00 38.12 615 TYR A C 1
ATOM 4960 O O . TYR A 1 615 ? 62.160 -6.826 19.550 1.00 38.12 615 TYR A O 1
ATOM 4968 N N . HIS A 1 616 ? 60.547 -7.327 20.927 1.00 42.06 616 HIS A N 1
ATOM 4969 C CA . HIS A 1 616 ? 59.609 -8.002 21.849 1.00 42.06 616 HIS A CA 1
ATOM 4970 C C . HIS A 1 616 ? 58.156 -7.579 21.453 1.00 42.06 616 HIS A C 1
ATOM 4972 O O . HIS A 1 616 ? 57.972 -6.490 20.924 1.00 42.06 616 HIS A O 1
ATOM 4978 N N . HIS A 1 617 ? 57.147 -8.462 21.486 1.00 40.44 617 HIS A N 1
ATOM 4979 C CA . HIS A 1 617 ? 55.959 -8.471 22.383 1.00 40.44 617 HIS A CA 1
ATOM 4980 C C . HIS A 1 617 ? 55.336 -7.117 22.814 1.00 40.44 617 HIS A C 1
ATOM 4982 O O . HIS A 1 617 ? 56.045 -6.180 23.155 1.00 40.44 617 HIS A O 1
ATOM 4988 N N . ASN A 1 618 ? 54.003 -6.973 22.918 1.00 37.97 618 ASN A N 1
ATOM 4989 C CA . ASN A 1 618 ? 52.905 -7.963 23.056 1.00 37.97 618 ASN A CA 1
ATOM 4990 C C . ASN A 1 618 ? 51.595 -7.406 22.405 1.00 37.97 618 ASN A C 1
ATOM 4992 O O . ASN A 1 618 ? 51.572 -6.234 22.054 1.00 37.97 618 ASN A O 1
ATOM 4996 N N . GLN A 1 619 ? 50.464 -8.107 22.200 1.00 39.00 619 GLN A N 1
ATOM 4997 C CA . GLN A 1 619 ? 50.015 -9.435 22.662 1.00 39.00 619 GLN A CA 1
ATOM 4998 C C . GLN A 1 619 ? 49.547 -10.386 21.524 1.00 39.00 619 GLN A C 1
ATOM 5000 O O . GLN A 1 619 ? 50.367 -11.134 20.986 1.00 39.00 619 GLN A O 1
ATOM 5005 N N . HIS A 1 620 ? 48.245 -10.428 21.192 1.00 37.34 620 HIS A N 1
ATOM 5006 C CA . HIS A 1 620 ? 47.589 -11.582 20.548 1.00 37.34 620 HIS A CA 1
ATOM 5007 C C . HIS A 1 620 ? 46.563 -11.156 19.464 1.00 37.34 620 HIS A C 1
ATOM 5009 O O . HIS A 1 620 ? 46.028 -10.059 19.572 1.00 37.34 620 HIS A O 1
ATOM 5015 N N . ARG A 1 621 ? 46.282 -11.872 18.353 1.00 35.19 621 ARG A N 1
ATOM 5016 C CA . ARG A 1 621 ? 46.465 -13.296 17.930 1.00 35.19 621 ARG A CA 1
ATOM 5017 C C . ARG A 1 621 ? 45.359 -14.254 18.430 1.00 35.19 621 ARG A C 1
ATOM 5019 O O . ARG A 1 621 ? 44.837 -14.037 19.511 1.00 35.19 621 ARG A O 1
ATOM 5026 N N . ASN A 1 622 ? 44.963 -15.332 17.734 1.00 35.00 622 ASN A N 1
ATOM 5027 C CA . ASN A 1 622 ? 45.359 -15.941 16.437 1.00 35.00 622 ASN A CA 1
ATOM 5028 C C . ASN A 1 622 ? 44.178 -16.834 15.925 1.00 35.00 622 ASN A C 1
ATOM 5030 O O . ASN A 1 622 ? 43.153 -16.862 16.595 1.00 35.00 622 ASN A O 1
ATOM 5034 N N . ASN A 1 623 ? 44.173 -17.604 14.822 1.00 35.81 623 ASN A N 1
ATOM 5035 C CA . ASN A 1 623 ? 45.133 -18.030 13.776 1.00 35.81 623 ASN A CA 1
ATOM 5036 C C . ASN A 1 623 ? 44.470 -17.762 12.394 1.00 35.81 623 ASN A C 1
ATOM 5038 O O . ASN A 1 623 ? 43.247 -17.792 12.330 1.00 35.81 623 ASN A O 1
ATOM 5042 N N . SER A 1 624 ? 45.104 -17.440 11.259 1.00 33.75 624 SER A N 1
ATOM 5043 C CA . SER A 1 624 ? 46.423 -17.729 10.654 1.00 33.75 624 SER A CA 1
ATOM 5044 C C . SER A 1 624 ? 46.580 -19.101 9.980 1.00 33.75 624 SER A C 1
ATOM 5046 O O . SER A 1 624 ? 46.473 -20.128 10.641 1.00 33.75 624 SER A O 1
ATOM 5048 N N . ASN A 1 625 ? 46.979 -19.102 8.700 1.00 35.78 625 ASN A N 1
ATOM 5049 C CA . ASN A 1 625 ? 48.309 -19.566 8.268 1.00 35.78 625 ASN A CA 1
ATOM 5050 C C . ASN A 1 625 ? 48.636 -19.102 6.831 1.00 35.78 625 ASN A C 1
ATOM 5052 O O . ASN A 1 625 ? 47.740 -18.827 6.040 1.00 35.78 625 ASN A O 1
ATOM 5056 N N . THR A 1 626 ? 49.930 -18.982 6.529 1.00 36.34 626 THR A N 1
ATOM 5057 C CA . THR A 1 626 ? 50.513 -18.397 5.304 1.00 36.34 626 THR A CA 1
ATOM 5058 C C . THR A 1 626 ? 51.686 -19.245 4.806 1.00 36.34 626 THR A C 1
ATOM 5060 O O . THR A 1 626 ? 52.322 -19.906 5.619 1.00 36.34 626 THR A O 1
ATOM 5063 N N . PHE A 1 627 ? 52.016 -19.183 3.510 1.00 33.03 627 PHE A N 1
ATOM 5064 C CA . PHE A 1 627 ? 53.307 -19.582 2.906 1.00 33.03 627 PHE A CA 1
ATOM 5065 C C . PHE A 1 627 ? 53.320 -19.064 1.441 1.00 33.03 627 PHE A C 1
ATOM 5067 O O . PHE A 1 627 ? 52.286 -19.182 0.794 1.00 33.03 627 PHE A O 1
ATOM 5074 N N . ARG A 1 628 ? 54.389 -18.529 0.826 1.00 32.97 628 ARG A N 1
ATOM 5075 C CA . ARG A 1 628 ? 55.653 -17.906 1.292 1.00 32.97 628 ARG A CA 1
ATOM 5076 C C . ARG A 1 628 ? 56.333 -17.227 0.078 1.00 32.97 628 ARG A C 1
ATOM 5078 O O . ARG A 1 628 ? 56.222 -17.755 -1.021 1.00 32.97 628 ARG A O 1
ATOM 5085 N N . ASN A 1 629 ? 57.040 -16.108 0.268 1.00 35.28 629 ASN A N 1
ATOM 5086 C CA . ASN A 1 629 ? 57.774 -15.409 -0.803 1.00 35.28 629 ASN A CA 1
ATOM 5087 C C . ASN A 1 629 ? 58.911 -16.242 -1.424 1.00 35.28 629 ASN A C 1
ATOM 5089 O O . ASN A 1 629 ? 59.606 -16.957 -0.700 1.00 35.28 629 ASN A O 1
ATOM 5093 N N . ASN A 1 630 ? 59.196 -15.961 -2.698 1.00 35.22 630 ASN A N 1
ATOM 5094 C CA . ASN A 1 630 ? 60.531 -15.543 -3.144 1.00 35.22 630 ASN A CA 1
ATOM 5095 C C . ASN A 1 630 ? 60.418 -14.096 -3.667 1.00 35.22 630 ASN A C 1
ATOM 5097 O O . ASN A 1 630 ? 59.323 -13.680 -4.042 1.00 35.22 630 ASN A O 1
ATOM 5101 N N . ASN A 1 631 ? 61.521 -13.345 -3.669 1.00 31.58 631 ASN A N 1
ATOM 5102 C CA . ASN A 1 631 ? 61.603 -12.012 -4.268 1.00 31.58 631 ASN A CA 1
ATOM 5103 C C . ASN A 1 631 ? 62.692 -12.056 -5.352 1.00 31.58 631 ASN A C 1
ATOM 5105 O O . ASN A 1 631 ? 63.840 -12.330 -4.999 1.00 31.58 631 ASN A O 1
ATOM 5109 N N . ASP A 1 632 ? 62.361 -11.736 -6.603 1.00 42.72 632 ASP A N 1
ATOM 5110 C CA . ASP A 1 632 ? 63.344 -11.438 -7.653 1.00 42.72 632 ASP A CA 1
ATOM 5111 C C . ASP A 1 632 ? 63.322 -9.927 -7.976 1.00 42.72 632 ASP A C 1
ATOM 5113 O O . ASP A 1 632 ? 62.246 -9.323 -7.929 1.00 42.72 632 ASP A O 1
ATOM 5117 N N . PRO A 1 633 ? 64.468 -9.276 -8.273 1.00 44.44 633 PRO A N 1
ATOM 5118 C CA . PRO A 1 633 ? 64.511 -7.824 -8.500 1.00 44.44 633 PRO A CA 1
ATOM 5119 C C . PRO A 1 633 ? 63.783 -7.371 -9.774 1.00 44.44 633 PRO A C 1
ATOM 5121 O O . PRO A 1 633 ? 63.287 -6.247 -9.843 1.00 44.44 633 PRO A O 1
ATOM 5124 N N . ASP A 1 634 ? 63.715 -8.248 -10.775 1.00 43.25 634 ASP A N 1
ATOM 5125 C CA . ASP A 1 634 ? 63.241 -7.916 -12.122 1.00 43.25 634 ASP A CA 1
ATOM 5126 C C . ASP A 1 634 ? 61.711 -7.691 -12.175 1.00 43.25 634 ASP A C 1
ATOM 5128 O O . ASP A 1 634 ? 61.209 -6.988 -13.056 1.00 43.25 634 ASP A O 1
ATOM 5132 N N . ASP A 1 635 ? 60.964 -8.213 -11.192 1.00 45.09 635 ASP A N 1
ATOM 5133 C CA . ASP A 1 635 ? 59.509 -8.033 -11.080 1.00 45.09 635 ASP A CA 1
ATOM 5134 C C . ASP A 1 635 ? 59.103 -6.595 -10.703 1.00 45.09 635 ASP A C 1
ATOM 5136 O O . ASP A 1 635 ? 58.027 -6.145 -11.109 1.00 45.09 635 ASP A O 1
ATOM 5140 N N . GLU A 1 636 ? 59.932 -5.839 -9.968 1.00 45.53 636 GLU A N 1
ATOM 5141 C CA . GLU A 1 636 ? 59.634 -4.425 -9.677 1.00 45.53 636 GLU A CA 1
ATOM 5142 C C . GLU A 1 636 ? 59.787 -3.552 -10.931 1.00 45.53 636 GLU A C 1
ATOM 5144 O O . GLU A 1 636 ? 58.940 -2.690 -11.185 1.00 45.53 636 GLU A O 1
ATOM 5149 N N . GLU A 1 637 ? 60.807 -3.796 -11.764 1.00 48.03 637 GLU A N 1
ATOM 5150 C CA . GLU A 1 637 ? 60.974 -3.055 -13.021 1.00 48.03 637 GLU A CA 1
ATOM 5151 C C . GLU A 1 637 ? 59.895 -3.448 -14.046 1.00 48.03 637 GLU A C 1
ATOM 5153 O O . GLU A 1 637 ? 59.348 -2.572 -14.723 1.00 48.03 637 GLU A O 1
ATOM 5158 N N . ALA A 1 638 ? 59.480 -4.721 -14.090 1.00 45.19 638 ALA A N 1
ATOM 5159 C CA . ALA A 1 638 ? 58.343 -5.167 -14.897 1.00 45.19 638 ALA A CA 1
ATOM 5160 C C . ALA A 1 638 ? 57.012 -4.522 -14.457 1.00 45.19 638 ALA A C 1
ATOM 5162 O O . ALA A 1 638 ? 56.262 -4.017 -15.300 1.00 45.19 638 ALA A O 1
ATOM 5163 N N . GLN A 1 639 ? 56.725 -4.465 -13.151 1.00 44.91 639 GLN A N 1
ATOM 5164 C CA . GLN A 1 639 ? 55.528 -3.794 -12.624 1.00 44.91 639 GLN A CA 1
ATOM 5165 C C . GLN A 1 639 ? 55.563 -2.278 -12.873 1.00 44.91 639 GLN A C 1
ATOM 5167 O O . GLN A 1 639 ? 54.546 -1.695 -13.262 1.00 44.91 639 GLN A O 1
ATOM 5172 N N . PHE A 1 640 ? 56.731 -1.639 -12.745 1.00 48.31 640 PHE A N 1
ATOM 5173 C CA . PHE A 1 640 ? 56.921 -0.229 -13.088 1.00 48.31 640 PHE A CA 1
ATOM 5174 C C . PHE A 1 640 ? 56.693 0.036 -14.586 1.00 48.31 640 PHE A C 1
ATOM 5176 O O . PHE A 1 640 ? 55.990 0.986 -14.944 1.00 48.31 640 PHE A O 1
ATOM 5183 N N . PHE A 1 641 ? 57.209 -0.821 -15.474 1.00 46.00 641 PHE A N 1
ATOM 5184 C CA . PHE A 1 641 ? 56.962 -0.715 -16.915 1.00 46.00 641 PHE A CA 1
ATOM 5185 C C . PHE A 1 641 ? 55.491 -0.944 -17.280 1.00 46.00 641 PHE A C 1
ATOM 5187 O O . PHE A 1 641 ? 54.959 -0.170 -18.076 1.00 46.00 641 PHE A O 1
ATOM 5194 N N . MET A 1 642 ? 54.802 -1.925 -16.684 1.00 42.62 642 MET A N 1
ATOM 5195 C CA . MET A 1 642 ? 53.368 -2.141 -16.932 1.00 42.62 642 MET A CA 1
ATOM 5196 C C . MET A 1 642 ? 52.503 -0.977 -16.432 1.00 42.62 642 MET A C 1
ATOM 5198 O O . MET A 1 642 ? 51.601 -0.536 -17.150 1.00 42.62 642 MET A O 1
ATOM 5202 N N . ALA A 1 643 ? 52.804 -0.413 -15.258 1.00 46.31 643 ALA A N 1
ATOM 5203 C CA . ALA A 1 643 ? 52.131 0.790 -14.764 1.00 46.31 643 ALA A CA 1
ATOM 5204 C C . ALA A 1 643 ? 52.310 1.980 -15.727 1.00 46.31 643 ALA A C 1
ATOM 5206 O O . ALA A 1 643 ? 51.361 2.717 -16.003 1.00 46.31 643 ALA A O 1
ATOM 5207 N N . LYS A 1 644 ? 53.511 2.131 -16.298 1.00 46.44 644 LYS A N 1
ATOM 5208 C CA . LYS A 1 644 ? 53.848 3.202 -17.245 1.00 46.44 644 LYS A CA 1
ATOM 5209 C C . LYS A 1 644 ? 53.245 2.989 -18.641 1.00 46.44 644 LYS A C 1
ATOM 5211 O O . LYS A 1 644 ? 52.841 3.964 -19.271 1.00 46.44 644 LYS A O 1
ATOM 5216 N N . PHE A 1 645 ? 53.113 1.742 -19.101 1.00 42.06 645 PHE A N 1
ATOM 5217 C CA . PHE A 1 645 ? 52.395 1.397 -20.338 1.00 42.06 645 PHE A CA 1
ATOM 5218 C C . PHE A 1 645 ? 50.892 1.690 -20.217 1.00 42.06 645 PHE A C 1
ATOM 5220 O O . PHE A 1 645 ? 50.337 2.398 -21.054 1.00 42.06 645 PHE A O 1
ATOM 5227 N N . SER A 1 646 ? 50.265 1.260 -19.114 1.00 49.50 646 SER A N 1
ATOM 5228 C CA . SER A 1 646 ? 48.853 1.544 -18.799 1.00 49.50 646 SER A CA 1
ATOM 5229 C C . SER A 1 646 ? 48.534 3.050 -18.777 1.00 49.50 646 SER A C 1
ATOM 5231 O O . SER A 1 646 ? 47.442 3.485 -19.151 1.00 49.50 646 SER A O 1
ATOM 5233 N N . GLN A 1 647 ? 49.513 3.882 -18.407 1.00 53.47 647 GLN A N 1
ATOM 5234 C CA . GLN A 1 647 ? 49.380 5.337 -18.441 1.00 53.47 647 GLN A CA 1
ATOM 5235 C C . GLN A 1 647 ? 49.356 5.907 -19.875 1.00 53.47 647 GLN A C 1
ATOM 5237 O O . GLN A 1 647 ? 48.660 6.893 -20.123 1.00 53.47 647 GLN A O 1
ATOM 5242 N N . GLY A 1 648 ? 50.056 5.281 -20.829 1.00 58.53 648 GLY A N 1
ATOM 5243 C CA . GLY A 1 648 ? 50.070 5.676 -22.242 1.00 58.53 648 GLY A CA 1
ATOM 5244 C C . GLY A 1 648 ? 48.729 5.445 -22.944 1.00 58.53 648 GLY A C 1
ATOM 5245 O O . GLY A 1 648 ? 48.186 6.368 -23.556 1.00 58.53 648 GLY A O 1
ATOM 5246 N N . ASP A 1 649 ? 48.147 4.254 -22.784 1.00 63.09 649 ASP A N 1
ATOM 5247 C CA . ASP A 1 649 ? 46.857 3.898 -23.396 1.00 63.09 649 ASP A CA 1
ATOM 5248 C C . ASP A 1 649 ? 45.717 4.799 -22.895 1.00 63.09 649 ASP A C 1
ATOM 5250 O O . ASP A 1 649 ? 44.869 5.253 -23.668 1.00 63.09 649 ASP A O 1
ATOM 5254 N N . MET A 1 650 ? 45.734 5.143 -21.603 1.00 64.81 650 MET A N 1
ATOM 5255 C CA . MET A 1 650 ? 44.775 6.070 -20.994 1.00 64.81 650 MET A CA 1
ATOM 5256 C C . MET A 1 650 ? 44.883 7.496 -21.562 1.00 64.81 650 MET A C 1
ATOM 5258 O O . MET A 1 650 ? 43.863 8.176 -21.713 1.00 64.81 650 MET A O 1
ATOM 5262 N N . ILE A 1 651 ? 46.088 7.954 -21.918 1.00 70.00 651 ILE A N 1
ATOM 5263 C CA . ILE A 1 651 ? 46.296 9.245 -22.596 1.00 70.00 651 ILE A CA 1
ATOM 5264 C C . ILE A 1 651 ? 45.771 9.174 -24.037 1.00 70.00 651 ILE A C 1
ATOM 5266 O O . ILE A 1 651 ? 44.979 10.030 -24.436 1.00 70.00 651 ILE A O 1
ATOM 5270 N N . LEU A 1 652 ? 46.127 8.131 -24.796 1.00 75.56 652 LEU A N 1
ATOM 5271 C CA . LEU A 1 652 ? 45.675 7.943 -26.181 1.00 75.56 652 LEU A CA 1
ATOM 5272 C C . LEU A 1 652 ? 44.142 7.859 -26.284 1.00 75.56 652 LEU A C 1
ATOM 5274 O O . LEU A 1 652 ? 43.534 8.506 -27.142 1.00 75.56 652 LEU A O 1
ATOM 5278 N N . PHE A 1 653 ? 43.498 7.130 -25.369 1.00 75.38 653 PHE A N 1
ATOM 5279 C CA . PHE A 1 653 ? 42.040 7.025 -25.285 1.00 75.38 653 PHE A CA 1
ATOM 5280 C C . PHE A 1 653 ? 41.373 8.378 -24.986 1.00 75.38 653 PHE A C 1
ATOM 5282 O O . PHE A 1 653 ? 40.364 8.726 -25.606 1.00 75.38 653 PHE A O 1
ATOM 5289 N N . ASN A 1 654 ? 41.947 9.179 -24.081 1.00 74.75 654 ASN A N 1
ATOM 5290 C CA . ASN A 1 654 ? 41.439 10.517 -23.767 1.00 74.75 654 ASN A CA 1
ATOM 5291 C C . ASN A 1 654 ? 41.625 11.511 -24.925 1.00 74.75 654 ASN A C 1
ATOM 5293 O O . ASN A 1 654 ? 40.696 12.269 -25.205 1.00 74.75 654 ASN A O 1
ATOM 5297 N N . ILE A 1 655 ? 42.757 11.476 -25.638 1.00 81.06 655 ILE A N 1
ATOM 5298 C CA . ILE A 1 655 ? 42.989 12.300 -26.838 1.00 81.06 655 ILE A CA 1
ATOM 5299 C C . ILE A 1 655 ? 41.998 11.920 -27.946 1.00 81.06 655 ILE A C 1
ATOM 5301 O O . ILE A 1 655 ? 41.324 12.794 -28.490 1.00 81.06 655 ILE A O 1
ATOM 5305 N N . THR A 1 656 ? 41.833 10.624 -28.224 1.00 83.12 656 THR A N 1
ATOM 5306 C CA . THR A 1 656 ? 40.877 10.116 -29.226 1.00 83.12 656 THR A CA 1
ATOM 5307 C C . THR A 1 656 ? 39.456 10.603 -28.928 1.00 83.12 656 THR A C 1
ATOM 5309 O O . THR A 1 656 ? 38.779 11.160 -29.792 1.00 83.12 656 THR A O 1
ATOM 5312 N N . ARG A 1 657 ? 39.026 10.490 -27.667 1.00 83.25 657 ARG A N 1
ATOM 5313 C CA . ARG A 1 657 ? 37.739 11.007 -27.179 1.00 83.25 657 ARG A CA 1
ATOM 5314 C C . ARG A 1 657 ? 37.604 12.534 -27.293 1.00 83.25 657 ARG A C 1
ATOM 5316 O O . ARG A 1 657 ? 36.546 13.022 -27.689 1.00 83.25 657 ARG A O 1
ATOM 5323 N N . ALA A 1 658 ? 38.668 13.287 -27.003 1.00 82.69 658 ALA A N 1
ATOM 5324 C CA . ALA A 1 658 ? 38.704 14.748 -27.113 1.00 82.69 658 ALA A CA 1
ATOM 5325 C C . ALA A 1 658 ? 38.639 15.265 -28.563 1.00 82.69 658 ALA A C 1
ATOM 5327 O O . ALA A 1 658 ? 38.127 16.367 -28.787 1.00 82.69 658 ALA A O 1
ATOM 5328 N N . ILE A 1 659 ? 39.143 14.480 -29.523 1.00 87.19 659 ILE A N 1
ATOM 5329 C CA . ILE A 1 659 ? 39.038 14.740 -30.964 1.00 87.19 659 ILE A CA 1
ATOM 5330 C C . ILE A 1 659 ? 37.617 14.429 -31.443 1.00 87.19 659 ILE A C 1
ATOM 5332 O O . ILE A 1 659 ? 36.955 15.325 -31.961 1.00 87.19 659 ILE A O 1
ATOM 5336 N N . LEU A 1 660 ? 37.113 13.211 -31.198 1.00 89.12 660 LEU A N 1
ATOM 5337 C CA . LEU A 1 660 ? 35.794 12.766 -31.671 1.00 89.12 660 LEU A CA 1
ATOM 5338 C C . LEU A 1 660 ? 34.657 13.712 -31.251 1.00 89.12 660 LEU A C 1
ATOM 5340 O O . LEU A 1 660 ? 33.811 14.055 -32.076 1.00 89.12 660 LEU A O 1
ATOM 5344 N N . ALA A 1 661 ? 34.666 14.194 -30.003 1.00 88.69 661 ALA A N 1
ATOM 5345 C CA . ALA A 1 661 ? 33.677 15.162 -29.523 1.00 88.69 661 ALA A CA 1
ATOM 5346 C C . ALA A 1 661 ? 33.689 16.481 -30.324 1.00 88.69 661 ALA A C 1
ATOM 5348 O O . ALA A 1 661 ? 32.637 17.057 -30.593 1.00 88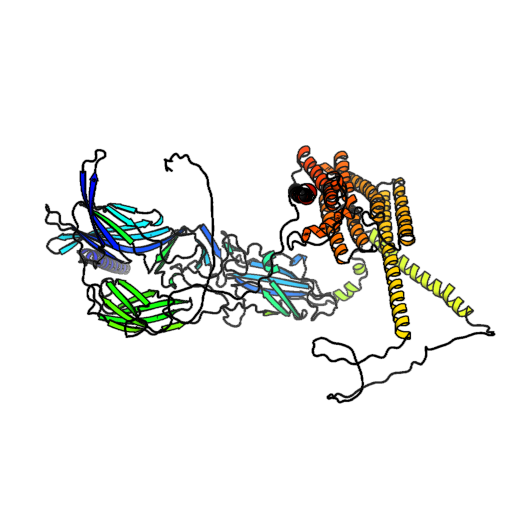.69 661 ALA A O 1
ATOM 5349 N N . ARG A 1 662 ? 34.873 16.953 -30.741 1.00 90.69 662 ARG A N 1
ATOM 5350 C CA . ARG A 1 662 ? 35.026 18.188 -31.529 1.00 90.69 662 ARG A CA 1
ATOM 5351 C C . ARG A 1 662 ? 34.716 17.976 -33.006 1.00 90.69 662 ARG A C 1
ATOM 5353 O O . ARG A 1 662 ? 34.087 18.845 -33.598 1.00 90.69 662 ARG A O 1
ATOM 5360 N N . SER A 1 663 ? 35.071 16.826 -33.579 1.00 91.19 663 SER A N 1
ATOM 5361 C CA . SER A 1 663 ? 34.615 16.430 -34.918 1.00 91.19 663 SER A CA 1
ATOM 5362 C C . SER A 1 663 ? 33.087 16.441 -34.997 1.00 91.19 663 SER A C 1
ATOM 5364 O O . SER A 1 663 ? 32.528 17.017 -35.923 1.00 91.19 663 SER A O 1
ATOM 5366 N N . LEU A 1 664 ? 32.412 15.888 -33.987 1.00 92.62 664 LEU A N 1
ATOM 5367 C CA . LEU A 1 664 ? 30.953 15.846 -33.890 1.00 92.62 664 LEU A CA 1
ATOM 5368 C C . LEU A 1 664 ? 30.331 17.257 -33.775 1.00 92.62 664 LEU A C 1
ATOM 5370 O O . LEU A 1 664 ? 29.376 17.552 -34.494 1.00 92.62 664 LEU A O 1
ATOM 5374 N N . PHE A 1 665 ? 30.910 18.160 -32.968 1.00 94.06 665 PHE A N 1
ATOM 5375 C CA . PHE A 1 665 ? 30.505 19.577 -32.931 1.00 94.06 665 PHE A CA 1
ATOM 5376 C C . PHE A 1 665 ? 30.666 20.282 -34.291 1.00 94.06 665 PHE A C 1
ATOM 5378 O O . PHE A 1 665 ? 29.764 21.002 -34.714 1.00 94.06 665 PHE A O 1
ATOM 5385 N N . ILE A 1 666 ? 31.792 20.069 -34.981 1.00 93.19 666 ILE A N 1
ATOM 5386 C CA . ILE A 1 666 ? 32.109 20.720 -36.265 1.00 93.19 666 ILE A CA 1
ATOM 5387 C C . ILE A 1 666 ? 31.231 20.183 -37.407 1.00 93.19 666 ILE A C 1
ATOM 5389 O O . ILE A 1 666 ? 30.810 20.943 -38.274 1.00 93.19 666 ILE A O 1
ATOM 5393 N N . ILE A 1 667 ? 30.913 18.886 -37.407 1.00 93.44 667 ILE A N 1
ATOM 5394 C CA . ILE A 1 667 ? 30.009 18.288 -38.399 1.00 93.44 667 ILE A CA 1
ATOM 5395 C C . ILE A 1 667 ? 28.603 18.889 -38.261 1.00 93.44 667 ILE A C 1
ATOM 5397 O O . ILE A 1 667 ? 28.029 19.323 -39.257 1.00 93.44 667 ILE A O 1
ATOM 5401 N N . HIS A 1 668 ? 28.060 18.992 -37.041 1.00 93.81 668 HIS A N 1
ATOM 5402 C CA . HIS A 1 668 ? 26.735 19.592 -36.837 1.00 93.81 668 HIS A CA 1
ATOM 5403 C C . HIS A 1 668 ? 26.713 21.109 -37.100 1.00 93.81 668 HIS A C 1
ATOM 5405 O O . HIS A 1 668 ? 25.764 21.600 -37.714 1.00 93.81 668 HIS A O 1
ATOM 5411 N N . SER A 1 669 ? 27.765 21.858 -36.738 1.00 93.50 669 SER A N 1
ATOM 5412 C CA . SER A 1 669 ? 27.837 23.288 -37.079 1.00 93.50 669 SER A CA 1
ATOM 5413 C C . SER A 1 669 ? 27.893 23.522 -38.591 1.00 93.50 669 SER A C 1
ATOM 5415 O O . SER A 1 669 ? 27.175 24.378 -39.098 1.00 93.50 669 SER A O 1
ATOM 5417 N N . ILE A 1 670 ? 28.655 22.726 -39.346 1.00 93.50 670 ILE A N 1
ATOM 5418 C CA . ILE A 1 670 ? 28.691 22.839 -40.812 1.00 93.50 670 ILE A CA 1
ATOM 5419 C C . ILE A 1 670 ? 27.347 22.430 -41.437 1.00 93.50 670 ILE A C 1
ATOM 5421 O O . ILE A 1 670 ? 26.879 23.118 -42.342 1.00 93.50 670 ILE A O 1
ATOM 5425 N N . LEU A 1 671 ? 26.689 21.372 -40.943 1.00 93.00 671 LEU A N 1
ATOM 5426 C CA . LEU A 1 671 ? 25.375 20.939 -41.443 1.00 93.00 671 LEU A CA 1
ATOM 5427 C C . LEU A 1 671 ? 24.274 21.984 -41.198 1.00 93.00 671 LEU A C 1
ATOM 5429 O O . LEU A 1 671 ? 23.516 22.287 -42.119 1.00 93.00 671 LEU A O 1
ATOM 5433 N N . THR A 1 672 ? 24.208 22.569 -39.995 1.00 93.62 672 THR A N 1
ATOM 5434 C CA . THR A 1 672 ? 23.257 23.656 -39.685 1.00 93.62 672 THR A CA 1
ATOM 5435 C C . THR A 1 672 ? 23.501 24.876 -40.574 1.00 93.62 672 THR A C 1
ATOM 5437 O O . THR A 1 672 ? 22.569 25.343 -41.219 1.00 93.62 672 THR A O 1
ATOM 5440 N N . ILE A 1 673 ? 24.750 25.345 -40.696 1.00 93.88 673 ILE A N 1
ATOM 5441 C CA . ILE A 1 673 ? 25.113 26.483 -41.561 1.00 93.88 673 ILE A CA 1
ATOM 5442 C C . ILE A 1 673 ? 24.746 26.208 -43.027 1.00 93.88 673 ILE A C 1
ATOM 5444 O O . ILE A 1 673 ? 24.125 27.055 -43.667 1.00 93.88 673 ILE A O 1
ATOM 5448 N N . TRP A 1 674 ? 25.084 25.027 -43.556 1.00 93.56 674 TRP A N 1
ATOM 5449 C CA . TRP A 1 674 ? 24.784 24.639 -44.938 1.00 93.56 674 TRP A CA 1
ATOM 5450 C C . TRP A 1 674 ? 23.276 24.618 -45.222 1.00 93.56 674 TRP A C 1
ATOM 5452 O O . TRP A 1 674 ? 22.834 25.180 -46.226 1.00 93.56 674 TRP A O 1
ATOM 5462 N N . GLN A 1 675 ? 22.478 24.043 -44.317 1.00 92.12 675 GLN A N 1
ATOM 5463 C CA . GLN A 1 675 ? 21.021 24.025 -44.440 1.00 92.12 675 GLN A CA 1
ATOM 5464 C C . GLN A 1 675 ? 20.428 25.442 -44.346 1.00 92.12 675 GLN A C 1
ATOM 5466 O O . GLN A 1 675 ? 19.565 25.792 -45.153 1.00 92.12 675 GLN A O 1
ATOM 5471 N N . THR A 1 676 ? 20.918 26.297 -43.440 1.00 92.25 676 THR A N 1
ATOM 5472 C CA . THR A 1 676 ? 20.464 27.695 -43.340 1.00 92.25 676 THR A CA 1
ATOM 5473 C C . THR A 1 676 ? 20.807 28.494 -44.606 1.00 92.25 676 THR A C 1
ATOM 5475 O O . THR A 1 676 ? 19.949 29.220 -45.109 1.00 92.25 676 THR A O 1
ATOM 5478 N N . VAL A 1 677 ? 22.006 28.327 -45.184 1.00 93.56 677 VAL A N 1
ATOM 5479 C CA . VAL A 1 677 ? 22.385 28.946 -46.474 1.00 93.56 677 VAL A CA 1
ATOM 5480 C C . VAL A 1 677 ? 21.465 28.471 -47.601 1.00 93.56 677 VAL A C 1
ATOM 5482 O O . VAL A 1 677 ? 20.941 29.296 -48.346 1.00 93.56 677 VAL A O 1
ATOM 5485 N N . LYS A 1 678 ? 21.224 27.157 -47.707 1.00 90.94 678 LYS A N 1
ATOM 5486 C CA . LYS A 1 678 ? 20.346 26.554 -48.727 1.00 90.94 678 LYS A CA 1
ATOM 5487 C C . LYS A 1 678 ? 18.920 27.117 -48.683 1.00 90.94 678 LYS A C 1
ATOM 5489 O O . LYS A 1 678 ? 18.295 27.261 -49.728 1.00 90.94 678 LYS A O 1
ATOM 5494 N N . ILE A 1 679 ? 18.415 27.421 -47.489 1.00 87.56 679 ILE A N 1
ATOM 5495 C CA . ILE A 1 679 ? 17.045 27.901 -47.262 1.00 87.56 679 ILE A CA 1
ATOM 5496 C C . ILE A 1 679 ? 16.909 29.412 -47.443 1.00 87.56 679 ILE A C 1
ATOM 5498 O O . ILE A 1 679 ? 15.897 29.885 -47.956 1.00 87.56 679 ILE A O 1
ATOM 5502 N N . ARG A 1 680 ? 17.917 30.175 -47.016 1.00 88.44 680 ARG A N 1
ATOM 5503 C CA . ARG A 1 680 ? 17.867 31.641 -47.004 1.00 88.44 680 ARG A CA 1
ATOM 5504 C C . ARG A 1 680 ? 18.475 32.286 -48.254 1.00 88.44 680 ARG A C 1
ATOM 5506 O O . ARG A 1 680 ? 18.242 33.463 -48.496 1.00 88.44 680 ARG A O 1
ATOM 5513 N N . GLY A 1 681 ? 19.274 31.551 -49.031 1.00 85.94 681 GLY A N 1
ATOM 5514 C CA . GLY A 1 681 ? 19.965 32.047 -50.231 1.00 85.94 681 GLY A CA 1
ATOM 5515 C C . GLY A 1 681 ? 21.128 33.014 -49.957 1.00 85.94 681 GLY A C 1
ATOM 5516 O O . GLY A 1 681 ? 21.860 33.381 -50.873 1.00 85.94 681 GLY A O 1
ATOM 5517 N N . GLU A 1 682 ? 21.334 33.417 -48.702 1.00 87.94 682 GLU A N 1
ATOM 5518 C CA . GLU A 1 682 ? 22.380 34.354 -48.296 1.00 87.94 682 GLU A CA 1
ATOM 5519 C C . GLU A 1 682 ? 23.724 33.647 -48.040 1.00 87.94 682 GLU A C 1
ATOM 5521 O O . GLU A 1 682 ? 23.947 33.033 -46.994 1.00 87.94 682 GLU A O 1
ATOM 5526 N 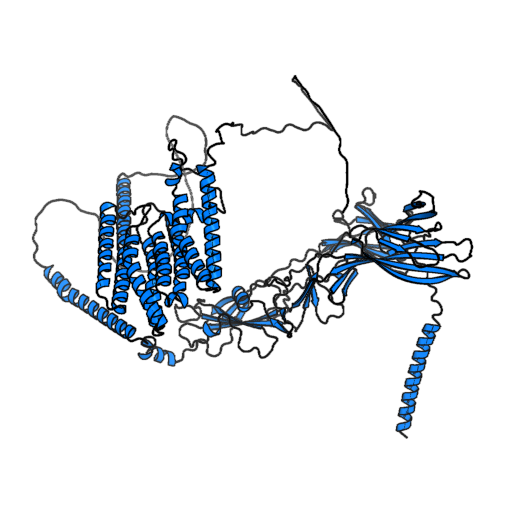N . SER A 1 683 ? 24.680 33.806 -48.961 1.00 88.25 683 SER A N 1
ATOM 5527 C CA . SER A 1 683 ? 26.053 33.289 -48.810 1.00 88.25 683 SER A CA 1
ATOM 5528 C C . SER A 1 683 ? 26.841 33.901 -47.638 1.00 88.25 683 SER A C 1
ATOM 5530 O O . SER A 1 683 ? 27.873 33.355 -47.251 1.00 88.25 683 SER A O 1
ATOM 5532 N N . SER A 1 684 ? 26.372 35.011 -47.057 1.00 90.00 684 SER A N 1
ATOM 5533 C CA . SER A 1 684 ? 26.962 35.681 -45.883 1.00 90.00 684 SER A CA 1
ATOM 5534 C C . SER A 1 684 ? 27.012 34.780 -44.641 1.00 90.00 684 SER A C 1
ATOM 5536 O O . SER A 1 684 ? 27.918 34.896 -43.820 1.00 90.00 684 SER A O 1
ATOM 5538 N N . ILE A 1 685 ? 26.074 33.838 -44.511 1.00 90.50 685 ILE A N 1
ATOM 5539 C CA . ILE A 1 685 ? 25.915 32.983 -43.324 1.00 90.50 685 ILE A CA 1
ATOM 5540 C C . ILE A 1 685 ? 27.119 32.034 -43.146 1.00 90.50 685 ILE A C 1
ATOM 5542 O O . ILE A 1 685 ? 27.444 31.646 -42.023 1.00 90.50 685 ILE A O 1
ATOM 5546 N N . TRP A 1 686 ? 27.873 31.746 -44.217 1.00 90.69 686 TRP A N 1
ATOM 5547 C CA . TRP A 1 686 ? 29.138 31.003 -44.137 1.00 90.69 686 TRP A CA 1
ATOM 5548 C C . TRP A 1 686 ? 30.185 31.648 -43.215 1.00 90.69 686 TRP A C 1
ATOM 5550 O O . TRP A 1 686 ? 31.077 30.944 -42.744 1.00 90.69 686 TRP A O 1
ATOM 5560 N N . THR A 1 687 ? 30.075 32.939 -42.874 1.00 91.00 687 THR A N 1
ATOM 5561 C CA . THR A 1 687 ? 30.951 33.580 -41.879 1.00 91.00 687 THR A CA 1
ATOM 5562 C C . THR A 1 687 ? 30.911 32.872 -40.514 1.00 91.00 687 THR A C 1
ATOM 5564 O O . THR A 1 687 ? 31.943 32.802 -39.846 1.00 91.00 687 THR A O 1
ATOM 5567 N N . PHE A 1 688 ? 29.790 32.250 -40.117 1.00 90.62 688 PHE A N 1
ATOM 5568 C CA . PHE A 1 688 ? 29.719 31.460 -38.875 1.00 90.62 688 PHE A CA 1
ATOM 5569 C C . PHE A 1 688 ? 30.621 30.211 -38.896 1.00 90.62 688 PHE A C 1
ATOM 5571 O O . PHE A 1 688 ? 31.061 29.753 -37.839 1.00 90.62 688 PHE A O 1
ATOM 5578 N N . ALA A 1 689 ? 30.997 29.694 -40.073 1.00 89.94 689 ALA A N 1
ATOM 5579 C CA . ALA A 1 689 ? 31.916 28.558 -40.178 1.00 89.94 689 ALA A CA 1
ATOM 5580 C C . ALA A 1 689 ? 33.331 28.904 -39.672 1.00 89.94 689 ALA A C 1
ATOM 5582 O O . ALA A 1 689 ? 34.042 28.021 -39.191 1.00 89.94 689 ALA A O 1
ATOM 5583 N N . LEU A 1 690 ? 33.715 30.188 -39.664 1.00 91.38 690 LEU A N 1
ATOM 5584 C CA . LEU A 1 690 ? 34.979 30.647 -39.074 1.00 91.38 690 LEU A CA 1
ATOM 5585 C C . LEU A 1 690 ? 35.048 30.372 -37.559 1.00 91.38 690 LEU A C 1
ATOM 5587 O O . LEU A 1 690 ? 36.122 30.065 -37.044 1.00 91.38 690 LEU A O 1
ATOM 5591 N N . ILE A 1 691 ? 33.911 30.376 -36.850 1.00 91.69 691 ILE A N 1
ATOM 5592 C CA . ILE A 1 691 ? 33.845 30.008 -35.422 1.00 91.69 691 ILE A CA 1
ATOM 5593 C C . ILE A 1 691 ? 34.181 28.518 -35.233 1.00 91.69 691 ILE A C 1
ATOM 5595 O O . ILE A 1 691 ? 34.796 28.134 -34.238 1.00 91.69 691 ILE A O 1
ATOM 5599 N N . SER A 1 692 ? 33.881 27.669 -36.223 1.00 87.06 692 SER A N 1
ATOM 5600 C CA . SER A 1 692 ? 34.256 26.248 -36.184 1.00 87.06 692 SER A CA 1
ATOM 5601 C C . SER A 1 692 ? 35.776 26.045 -36.292 1.00 87.06 692 SER A C 1
ATOM 5603 O O . SER A 1 692 ? 36.303 25.094 -35.718 1.00 87.06 692 SER A O 1
ATOM 5605 N N . ILE A 1 693 ? 36.514 26.980 -36.908 1.00 89.88 693 ILE A N 1
ATOM 5606 C CA . ILE A 1 693 ? 37.989 26.999 -36.861 1.00 89.88 693 ILE A CA 1
ATOM 5607 C C . ILE A 1 693 ? 38.468 27.286 -35.428 1.00 89.88 693 ILE A C 1
ATOM 5609 O O . ILE A 1 693 ? 39.409 26.652 -34.950 1.00 89.88 693 ILE A O 1
ATOM 5613 N N . SER A 1 694 ? 37.789 28.173 -34.690 1.00 90.56 694 SER A N 1
ATOM 5614 C CA . SER A 1 694 ? 38.098 28.422 -33.274 1.00 90.56 694 SER A CA 1
ATOM 5615 C C . SER A 1 694 ? 37.909 27.177 -32.396 1.00 90.56 694 SER A C 1
ATOM 5617 O O . SER A 1 694 ? 38.679 26.997 -31.456 1.00 90.56 694 SER A O 1
ATOM 5619 N N . ILE A 1 695 ? 36.963 26.281 -32.718 1.00 90.69 695 ILE A N 1
ATOM 5620 C CA . ILE A 1 695 ? 36.800 24.980 -32.030 1.00 90.69 695 ILE A CA 1
ATOM 5621 C C . ILE A 1 695 ? 38.036 24.088 -32.246 1.00 90.69 695 ILE A C 1
ATOM 5623 O O . ILE A 1 695 ? 38.492 23.433 -31.305 1.00 90.69 695 ILE A O 1
ATOM 5627 N N . VAL A 1 696 ? 38.621 24.090 -33.450 1.00 89.88 696 VAL A N 1
ATOM 5628 C CA . VAL A 1 696 ? 39.869 23.358 -33.744 1.00 89.88 696 VAL A CA 1
ATOM 5629 C C . VAL A 1 696 ? 41.051 23.960 -32.980 1.00 89.88 696 VAL A C 1
ATOM 5631 O O . VAL A 1 696 ? 41.810 23.221 -32.359 1.00 89.88 696 VAL A O 1
ATOM 5634 N N . VAL A 1 697 ? 41.188 25.290 -32.958 1.00 89.88 697 VAL A N 1
ATOM 5635 C CA . VAL A 1 697 ? 42.265 25.979 -32.217 1.00 89.88 697 VAL A CA 1
ATOM 5636 C C . VAL A 1 697 ? 42.155 25.734 -30.705 1.00 89.88 697 VAL A C 1
ATOM 5638 O O . VAL A 1 697 ? 43.160 25.454 -30.050 1.00 89.88 697 VAL A O 1
ATOM 5641 N N . GLU A 1 698 ? 40.942 25.764 -30.146 1.00 89.75 698 GLU A N 1
ATOM 5642 C CA . GLU A 1 698 ? 40.665 25.427 -28.742 1.00 89.75 698 GLU A CA 1
ATOM 5643 C C . GLU A 1 698 ? 40.976 23.952 -28.433 1.00 89.75 698 GLU A C 1
ATOM 5645 O O . GLU A 1 698 ? 41.575 23.643 -27.397 1.00 89.75 698 GLU A O 1
ATOM 5650 N N . GLY A 1 699 ? 40.648 23.048 -29.361 1.00 86.06 699 GLY A N 1
ATOM 5651 C CA . GLY A 1 699 ? 40.992 21.630 -29.290 1.00 86.06 699 GLY A CA 1
ATOM 5652 C C . GLY A 1 699 ? 42.495 21.387 -29.263 1.00 86.06 699 GLY A C 1
ATOM 5653 O O . GLY A 1 699 ? 42.994 20.771 -28.324 1.00 86.06 699 GLY A O 1
ATOM 5654 N N . SER A 1 700 ? 43.232 21.938 -30.226 1.00 85.75 700 SER A N 1
ATOM 5655 C CA . SER A 1 700 ? 44.696 21.867 -30.255 1.00 85.75 700 SER A CA 1
ATOM 5656 C C . SER A 1 700 ? 45.306 22.440 -28.975 1.00 85.75 700 SER A C 1
ATOM 5658 O O . SER A 1 700 ? 46.153 21.801 -28.359 1.00 85.75 700 SER A O 1
ATOM 5660 N N . HIS A 1 701 ? 44.829 23.596 -28.504 1.00 85.31 701 HIS A N 1
ATOM 5661 C CA . HIS A 1 701 ? 45.299 24.195 -27.255 1.00 85.31 701 HIS A CA 1
ATOM 5662 C C . HIS A 1 701 ? 45.014 23.316 -26.021 1.00 85.31 701 HIS A C 1
ATOM 5664 O O . HIS A 1 701 ? 45.885 23.170 -25.167 1.00 85.31 701 HIS A O 1
ATOM 5670 N N . THR A 1 702 ? 43.829 22.707 -25.894 1.00 81.00 702 THR A N 1
ATOM 5671 C CA . THR A 1 702 ? 43.508 21.831 -24.745 1.00 81.00 702 THR A CA 1
ATOM 5672 C C . THR A 1 702 ? 44.227 20.483 -24.793 1.00 81.00 702 THR A C 1
ATOM 5674 O O . THR A 1 702 ? 44.627 19.976 -23.747 1.00 81.00 702 THR A O 1
ATOM 5677 N N . ILE A 1 703 ? 44.461 19.920 -25.978 1.00 81.00 703 ILE A N 1
ATOM 5678 C CA . ILE A 1 703 ? 45.246 18.690 -26.132 1.00 81.00 703 ILE A CA 1
ATOM 5679 C C . ILE A 1 703 ? 46.724 18.965 -25.808 1.00 81.00 703 ILE A C 1
ATOM 5681 O O . ILE A 1 703 ? 47.300 18.261 -24.983 1.00 81.00 703 ILE A O 1
ATOM 5685 N N . ILE A 1 704 ? 47.316 20.023 -26.376 1.00 81.50 704 ILE A N 1
ATOM 5686 C CA . ILE A 1 704 ? 48.747 20.346 -26.222 1.00 81.50 704 ILE A CA 1
ATOM 5687 C C . ILE A 1 704 ? 49.069 20.896 -24.824 1.00 81.50 704 ILE A C 1
ATOM 5689 O O . ILE A 1 704 ? 49.948 20.373 -24.149 1.00 81.50 704 ILE A O 1
ATOM 5693 N N . MET A 1 705 ? 48.371 21.944 -24.369 1.00 78.44 705 MET A N 1
ATOM 5694 C CA . MET A 1 705 ? 48.729 22.665 -23.133 1.00 78.44 705 MET A CA 1
ATOM 5695 C C . MET A 1 705 ? 48.106 22.073 -21.862 1.00 78.44 705 MET A C 1
ATOM 5697 O O . MET A 1 705 ? 48.393 22.554 -20.767 1.00 78.44 705 MET A O 1
ATOM 5701 N N . ARG A 1 706 ? 47.195 21.096 -21.983 1.00 72.06 706 ARG A N 1
ATOM 5702 C CA . ARG A 1 706 ? 46.452 20.535 -20.837 1.00 72.06 706 ARG A CA 1
ATOM 5703 C C . ARG A 1 706 ? 46.295 19.017 -20.858 1.00 72.06 706 ARG A C 1
ATOM 5705 O O . ARG A 1 706 ? 45.618 18.493 -19.986 1.00 72.06 706 ARG A O 1
ATOM 5712 N N . VAL A 1 707 ? 46.864 18.303 -21.833 1.00 67.25 707 VAL A N 1
ATOM 5713 C CA . VAL A 1 707 ? 46.722 16.833 -21.957 1.00 67.25 707 VAL A CA 1
ATOM 5714 C C . VAL A 1 707 ? 45.239 16.390 -21.995 1.00 67.25 707 VAL A C 1
ATOM 5716 O O . VAL A 1 707 ? 44.876 15.285 -21.601 1.00 67.25 707 VAL A O 1
ATOM 5719 N N . GLY A 1 708 ? 44.355 17.276 -22.471 1.00 60.28 708 GLY A N 1
ATOM 5720 C CA . GLY A 1 708 ? 42.904 17.080 -22.501 1.00 60.28 708 GLY A CA 1
ATOM 5721 C C . GLY A 1 708 ? 42.120 17.608 -21.291 1.00 60.28 708 GLY A C 1
ATOM 5722 O O . GLY A 1 708 ? 40.896 17.531 -21.328 1.00 60.28 708 GLY A O 1
ATOM 5723 N N . ASP A 1 709 ? 42.742 18.168 -20.249 1.00 61.44 709 ASP A N 1
ATOM 5724 C CA . ASP A 1 709 ? 42.004 18.606 -19.053 1.00 61.44 709 ASP A CA 1
ATOM 5725 C C . ASP A 1 709 ? 41.147 19.870 -19.288 1.00 61.44 709 ASP A C 1
ATOM 5727 O O . ASP A 1 709 ? 41.625 20.932 -19.718 1.00 61.44 709 ASP A O 1
ATOM 5731 N N . GLU A 1 710 ? 39.852 19.773 -18.981 1.00 67.00 710 GLU A N 1
ATOM 5732 C CA . GLU A 1 710 ? 38.895 20.872 -19.130 1.00 67.00 710 GLU A CA 1
ATOM 5733 C C . GLU A 1 710 ? 38.972 21.901 -17.984 1.00 67.00 710 GLU A C 1
ATOM 5735 O O . GLU A 1 710 ? 39.454 21.648 -16.880 1.00 67.00 710 GLU A O 1
ATOM 5740 N N . ARG A 1 711 ? 38.445 23.110 -18.217 1.00 66.94 711 ARG A N 1
ATOM 5741 C CA . ARG A 1 711 ? 38.296 24.118 -17.153 1.00 66.94 711 ARG A CA 1
ATOM 5742 C C . ARG A 1 711 ? 37.120 23.727 -16.250 1.00 66.94 711 ARG A C 1
ATOM 5744 O O . ARG A 1 711 ? 35.991 23.668 -16.722 1.00 66.94 711 ARG A O 1
ATOM 5751 N N . LYS A 1 712 ? 37.366 23.576 -14.943 1.00 64.56 712 LYS A N 1
ATOM 5752 C CA . LYS A 1 712 ? 36.396 23.086 -13.933 1.00 64.56 712 LYS A CA 1
ATOM 5753 C C . LYS A 1 712 ? 35.031 23.810 -13.890 1.00 64.56 712 LYS A C 1
ATOM 5755 O O . LYS A 1 712 ? 34.062 23.224 -13.419 1.00 64.56 712 LYS A O 1
ATOM 5760 N N . TRP A 1 713 ? 34.938 25.051 -14.382 1.00 68.88 713 TRP A N 1
ATOM 5761 C CA . TRP A 1 713 ? 33.734 25.896 -14.285 1.00 68.88 713 TRP A CA 1
ATOM 5762 C C . TRP A 1 713 ? 33.033 26.213 -15.619 1.00 68.88 713 TRP A C 1
ATOM 5764 O O . TRP A 1 713 ? 31.852 26.558 -15.605 1.00 68.88 713 TRP A O 1
ATOM 5774 N N . PHE A 1 714 ? 33.738 26.131 -16.754 1.00 82.19 714 PHE A N 1
ATOM 5775 C CA . PHE A 1 714 ? 33.266 26.636 -18.052 1.00 82.19 714 PHE A CA 1
ATOM 5776 C C . PHE A 1 714 ? 33.904 25.872 -19.222 1.00 82.19 714 PHE A C 1
ATOM 5778 O O . PHE A 1 714 ? 35.115 25.981 -19.415 1.00 82.19 714 PHE A O 1
ATOM 5785 N N . SER A 1 715 ? 33.119 25.143 -20.020 1.00 84.62 715 SER A N 1
ATOM 5786 C CA . SER A 1 715 ? 33.621 24.415 -21.200 1.00 84.62 715 SER A CA 1
ATOM 5787 C C . SER A 1 715 ? 33.662 25.332 -22.441 1.00 84.62 715 SER A C 1
ATOM 5789 O O . SER A 1 715 ? 32.600 25.727 -22.935 1.00 84.62 715 SER A O 1
ATOM 5791 N N . PRO A 1 716 ? 34.851 25.706 -22.969 1.00 87.38 716 PRO A N 1
ATOM 5792 C CA . PRO A 1 716 ? 34.945 26.662 -24.075 1.00 87.38 716 PRO A CA 1
ATOM 5793 C C . PRO A 1 716 ? 34.560 26.051 -25.426 1.00 87.38 716 PRO A C 1
ATOM 5795 O O . PRO A 1 716 ? 34.007 26.750 -26.270 1.00 87.38 716 PRO A O 1
ATOM 5798 N N . SER A 1 717 ? 34.808 24.753 -25.621 1.00 88.25 717 SER A N 1
ATOM 5799 C CA . SER A 1 717 ? 34.403 24.003 -26.817 1.00 88.25 717 SER A CA 1
ATOM 5800 C C . SER A 1 717 ? 32.883 24.030 -27.009 1.00 88.25 717 SER A C 1
ATOM 5802 O O . SER A 1 717 ? 32.409 24.356 -28.095 1.00 88.25 717 SER A O 1
ATOM 5804 N N . ILE A 1 718 ? 32.125 23.791 -25.933 1.00 90.69 718 ILE A N 1
ATOM 5805 C CA . ILE A 1 718 ? 30.659 23.883 -25.910 1.00 90.69 718 ILE A CA 1
ATOM 5806 C C . ILE A 1 718 ? 30.188 25.321 -26.190 1.00 90.69 718 ILE A C 1
ATOM 5808 O O . ILE A 1 718 ? 29.262 25.520 -26.973 1.00 90.69 718 ILE A O 1
ATOM 5812 N N . ALA A 1 719 ? 30.839 26.333 -25.605 1.00 91.88 719 ALA A N 1
ATOM 5813 C CA . ALA A 1 719 ? 30.486 27.737 -25.840 1.00 91.88 719 ALA A CA 1
ATOM 5814 C C . ALA A 1 719 ? 30.703 28.175 -27.301 1.00 91.88 719 ALA A C 1
ATOM 5816 O O . ALA A 1 719 ? 29.839 28.832 -27.878 1.00 91.88 719 ALA A O 1
ATOM 5817 N N . LEU A 1 720 ? 31.828 27.785 -27.911 1.00 93.31 720 LEU A N 1
ATOM 5818 C CA . LEU A 1 720 ? 32.126 28.064 -29.320 1.00 93.31 720 LEU A CA 1
ATOM 5819 C C . LEU A 1 720 ? 31.175 27.317 -30.264 1.00 93.31 720 LEU A C 1
ATOM 5821 O O . LEU A 1 720 ? 30.726 27.889 -31.254 1.00 93.31 720 LEU A O 1
ATOM 5825 N N . TYR A 1 721 ? 30.822 26.072 -29.941 1.00 94.06 721 TYR A N 1
ATOM 5826 C CA . TYR A 1 721 ? 29.836 25.296 -30.692 1.00 94.06 721 TYR A CA 1
ATOM 5827 C C . TYR A 1 721 ? 28.442 25.947 -30.669 1.00 94.06 721 TYR A C 1
ATOM 5829 O O . TYR A 1 721 ? 27.833 26.108 -31.727 1.00 94.06 721 TYR A O 1
ATOM 5837 N N . ILE A 1 722 ? 27.966 26.414 -29.508 1.00 93.62 722 ILE A N 1
ATOM 5838 C CA . ILE A 1 722 ? 26.695 27.156 -29.396 1.00 93.62 722 ILE A CA 1
ATOM 5839 C C . ILE A 1 722 ? 26.766 28.485 -30.162 1.00 93.62 722 ILE A C 1
ATOM 5841 O O . ILE A 1 722 ? 25.838 28.814 -30.895 1.00 93.62 722 ILE A O 1
ATOM 5845 N N . ALA A 1 723 ? 27.880 29.219 -30.074 1.00 93.25 723 ALA A N 1
ATOM 5846 C CA . ALA A 1 723 ? 28.078 30.454 -30.838 1.00 93.25 723 ALA A CA 1
ATOM 5847 C C . ALA A 1 723 ? 28.102 30.232 -32.367 1.00 93.25 723 ALA A C 1
ATOM 5849 O O . ALA A 1 723 ? 27.741 31.137 -33.116 1.00 93.25 723 ALA A O 1
ATOM 5850 N N . ALA A 1 724 ? 28.494 29.040 -32.830 1.00 93.19 724 ALA A N 1
ATOM 5851 C CA . ALA A 1 724 ? 28.472 28.660 -34.243 1.00 93.19 724 ALA A CA 1
ATOM 5852 C C . ALA A 1 724 ? 27.101 28.152 -34.732 1.00 93.19 724 ALA A C 1
ATOM 5854 O O . ALA A 1 724 ? 26.805 28.298 -35.913 1.00 93.19 724 ALA A O 1
ATOM 5855 N N . THR A 1 725 ? 26.277 27.553 -33.861 1.00 93.25 725 THR A N 1
ATOM 5856 C CA . THR A 1 725 ? 25.019 26.863 -34.234 1.00 93.25 725 THR A CA 1
ATOM 5857 C C . THR A 1 725 ? 23.746 27.633 -33.901 1.00 93.25 725 THR A C 1
ATOM 5859 O O . THR A 1 725 ? 22.801 27.612 -34.690 1.00 93.25 725 THR A O 1
ATOM 5862 N N . ALA A 1 726 ? 23.700 28.338 -32.768 1.00 92.75 726 ALA A N 1
ATOM 5863 C CA . ALA A 1 726 ? 22.502 29.057 -32.352 1.00 92.75 726 ALA A CA 1
ATOM 5864 C C . ALA A 1 726 ? 22.098 30.170 -33.344 1.00 92.75 726 ALA A C 1
ATOM 5866 O O . ALA A 1 726 ? 20.910 30.240 -33.656 1.00 92.75 726 ALA A O 1
ATOM 5867 N N . PRO A 1 727 ? 23.013 30.984 -33.923 1.00 92.62 727 PRO A N 1
ATOM 5868 C CA . PRO A 1 727 ? 22.621 31.994 -34.909 1.00 92.62 727 PRO A CA 1
ATOM 5869 C C . PRO A 1 727 ? 22.096 31.411 -36.240 1.00 92.62 727 PRO A C 1
ATOM 5871 O O . PRO A 1 727 ? 21.057 31.882 -36.701 1.00 92.62 727 PRO A O 1
ATOM 5874 N N . PRO A 1 728 ? 22.691 30.362 -36.851 1.00 92.62 728 PRO A N 1
ATOM 5875 C CA . PRO A 1 728 ? 22.061 29.658 -37.974 1.00 92.62 728 PRO A CA 1
ATOM 5876 C C . PRO A 1 728 ? 20.661 29.106 -37.670 1.00 92.62 728 PRO A C 1
ATOM 5878 O O . PRO A 1 728 ? 19.772 29.244 -38.511 1.00 92.62 728 PRO A O 1
ATOM 5881 N N . ILE A 1 729 ? 20.433 28.541 -36.476 1.00 92.31 729 ILE A N 1
ATOM 5882 C CA . ILE A 1 729 ? 19.108 28.050 -36.047 1.00 92.31 729 ILE A CA 1
ATOM 5883 C C . ILE A 1 729 ? 18.116 29.215 -35.858 1.00 92.31 729 ILE A C 1
ATOM 5885 O O . ILE A 1 729 ? 16.961 29.113 -36.263 1.00 92.31 729 ILE A O 1
ATOM 5889 N N . TRP A 1 730 ? 18.575 30.361 -35.346 1.00 92.25 730 TRP A N 1
ATOM 5890 C CA . TRP A 1 730 ? 17.799 31.605 -35.220 1.00 92.25 730 TRP A CA 1
ATOM 5891 C C . TRP A 1 730 ? 17.275 32.102 -36.583 1.00 92.25 730 TRP A C 1
ATOM 5893 O O . TRP A 1 730 ? 16.104 32.462 -36.730 1.00 92.25 730 TRP A O 1
ATOM 5903 N N . LEU A 1 731 ? 18.131 32.058 -37.610 1.00 91.88 731 LEU A N 1
ATOM 5904 C CA . LEU A 1 731 ? 17.785 32.388 -39.000 1.00 91.88 731 LEU A CA 1
ATOM 5905 C C . LEU A 1 731 ? 16.894 31.318 -39.666 1.00 91.88 731 LEU A C 1
ATOM 5907 O O . LEU A 1 731 ? 16.170 31.628 -40.611 1.00 91.88 731 LEU A O 1
ATOM 5911 N N . MET A 1 732 ? 16.940 30.074 -39.179 1.00 91.25 732 MET A N 1
ATOM 5912 C CA . MET A 1 732 ? 16.150 28.946 -39.679 1.00 91.25 732 MET A CA 1
ATOM 5913 C C . MET A 1 732 ? 14.714 28.945 -39.124 1.00 91.25 732 MET A C 1
ATOM 5915 O O . MET A 1 732 ? 13.772 28.832 -39.907 1.00 91.25 732 MET A O 1
ATOM 5919 N N . GLU A 1 733 ? 14.507 29.136 -37.812 1.00 90.62 733 GLU A N 1
ATOM 5920 C CA . GLU A 1 733 ? 13.148 29.207 -37.235 1.00 90.62 733 GLU A CA 1
ATOM 5921 C C . GLU A 1 733 ? 12.406 30.474 -37.675 1.00 90.62 733 GLU A C 1
ATOM 5923 O O . GLU A 1 733 ? 11.205 30.415 -37.929 1.00 90.62 733 GLU A O 1
ATOM 5928 N N . THR A 1 734 ? 13.099 31.605 -37.860 1.00 90.56 734 THR A N 1
ATOM 5929 C CA . THR A 1 734 ? 12.463 32.810 -38.427 1.00 90.56 734 THR A CA 1
ATOM 5930 C C . THR A 1 734 ? 11.945 32.569 -39.850 1.00 90.56 734 THR A C 1
ATOM 5932 O O . THR A 1 734 ? 10.815 32.961 -40.143 1.00 90.56 734 THR A O 1
ATOM 5935 N N . LYS A 1 735 ? 12.680 31.835 -40.705 1.00 89.75 735 LYS A N 1
ATOM 5936 C CA . LYS A 1 735 ? 12.182 31.448 -42.040 1.00 89.75 735 LYS A CA 1
ATOM 5937 C C . LYS A 1 735 ? 11.081 30.378 -41.981 1.00 89.75 735 LYS A C 1
ATOM 5939 O O . LYS A 1 735 ? 10.134 30.444 -42.759 1.00 89.75 735 LYS A O 1
ATOM 5944 N N . MET A 1 736 ? 11.123 29.446 -41.022 1.00 88.69 736 MET A N 1
ATOM 5945 C CA . MET A 1 736 ? 9.991 28.537 -40.783 1.00 88.69 736 MET A CA 1
ATOM 5946 C C . MET A 1 736 ? 8.733 29.269 -40.305 1.00 88.69 736 MET A C 1
ATOM 5948 O O . MET A 1 736 ? 7.637 28.877 -40.693 1.00 88.69 736 MET A O 1
ATOM 5952 N N . CYS A 1 737 ? 8.858 30.325 -39.497 1.00 90.12 737 CYS A N 1
ATOM 5953 C CA . CYS A 1 737 ? 7.726 31.160 -39.087 1.00 90.12 737 CYS A CA 1
ATOM 5954 C C . CYS A 1 737 ? 7.110 31.925 -40.271 1.00 90.12 737 CYS A C 1
ATOM 5956 O O . CYS A 1 737 ? 5.891 32.064 -40.330 1.00 90.12 737 CYS A O 1
ATOM 5958 N N . GLU A 1 738 ? 7.933 32.369 -41.226 1.00 89.81 738 GLU A N 1
ATOM 5959 C CA . GLU A 1 738 ? 7.501 32.977 -42.493 1.00 89.81 738 GLU A CA 1
ATOM 5960 C C . GLU A 1 738 ? 6.682 31.973 -43.328 1.00 89.81 738 GLU A C 1
ATOM 5962 O O . GLU A 1 738 ? 5.492 32.189 -43.550 1.00 89.81 738 GLU A O 1
ATOM 5967 N N . TRP A 1 739 ? 7.238 30.793 -43.632 1.00 89.69 739 TRP A N 1
ATOM 5968 C CA . TRP A 1 739 ? 6.520 29.731 -44.355 1.00 89.69 739 TRP A CA 1
ATOM 5969 C C . TRP A 1 739 ? 5.260 29.219 -43.626 1.00 89.69 739 TRP A C 1
ATOM 5971 O O . TRP A 1 739 ? 4.305 28.786 -44.266 1.00 89.69 739 TRP A O 1
ATOM 5981 N N . ARG A 1 740 ? 5.228 29.270 -42.286 1.00 89.00 740 ARG A N 1
ATOM 5982 C CA . ARG A 1 740 ? 4.064 28.915 -41.441 1.00 89.00 740 ARG A CA 1
ATOM 5983 C C . ARG A 1 740 ? 2.984 30.009 -41.419 1.00 89.00 740 ARG A C 1
ATOM 5985 O O . ARG A 1 740 ? 1.850 29.741 -41.034 1.00 89.00 740 ARG A O 1
ATOM 5992 N N . LYS A 1 741 ? 3.325 31.237 -41.817 1.00 86.88 741 LYS A N 1
ATOM 5993 C CA . LYS A 1 741 ? 2.402 32.369 -42.011 1.00 86.88 741 LYS A CA 1
ATOM 5994 C C . LYS A 1 741 ? 1.811 32.393 -43.427 1.00 86.88 741 LYS A C 1
ATOM 5996 O O . LYS A 1 741 ? 0.717 32.920 -43.607 1.00 86.88 741 LYS A O 1
ATOM 6001 N N . GLU A 1 742 ? 2.530 31.831 -44.392 1.00 86.94 742 GLU A N 1
ATOM 6002 C CA . GLU A 1 742 ? 2.165 31.758 -45.816 1.00 86.94 742 GLU A CA 1
ATOM 6003 C C . GLU A 1 742 ? 1.497 30.418 -46.195 1.00 86.94 742 GLU A C 1
ATOM 6005 O O . GLU A 1 742 ? 1.104 30.230 -47.340 1.00 86.94 742 GLU A O 1
ATOM 6010 N N . ASP A 1 743 ? 1.363 29.494 -45.233 1.00 81.31 743 ASP A N 1
ATOM 6011 C CA . ASP A 1 743 ? 0.902 28.101 -45.391 1.00 81.31 743 ASP A CA 1
ATOM 6012 C C . ASP A 1 743 ? 1.725 27.253 -46.402 1.00 81.31 743 ASP A C 1
ATOM 6014 O O . ASP A 1 743 ? 1.350 26.130 -46.740 1.00 81.31 743 ASP A O 1
ATOM 6018 N N . GLU A 1 744 ? 2.907 27.730 -46.816 1.00 80.88 744 GLU A N 1
ATOM 6019 C CA . GLU A 1 744 ? 3.842 27.022 -47.709 1.00 80.88 744 GLU A CA 1
ATOM 6020 C C . GLU A 1 744 ? 4.691 25.943 -47.004 1.00 80.88 744 GLU A C 1
ATOM 6022 O O . GLU A 1 744 ? 5.340 25.127 -47.667 1.00 80.88 744 GLU A O 1
ATOM 6027 N N . LEU A 1 745 ? 4.717 25.915 -45.663 1.00 79.94 745 LEU A N 1
ATOM 6028 C CA . LEU A 1 745 ? 5.565 24.999 -44.888 1.00 79.94 745 LEU A CA 1
ATOM 6029 C C . LEU A 1 745 ? 5.150 23.526 -45.065 1.00 79.94 745 LEU A C 1
ATOM 6031 O O . LEU A 1 745 ? 4.312 22.995 -44.330 1.00 79.94 745 LEU A O 1
ATOM 6035 N N . LYS A 1 746 ? 5.812 22.826 -45.990 1.00 81.50 746 LYS A N 1
ATOM 6036 C CA . LYS A 1 746 ? 5.690 21.372 -46.144 1.00 81.50 746 LYS A CA 1
ATOM 6037 C C . LYS A 1 746 ? 6.055 20.646 -44.848 1.00 81.50 746 LYS A C 1
ATOM 6039 O O . LYS A 1 746 ? 7.063 20.929 -44.202 1.00 81.50 746 LYS A O 1
ATOM 6044 N N . LYS A 1 747 ? 5.242 19.643 -44.506 1.00 78.56 747 LYS A N 1
ATOM 6045 C CA . LYS A 1 747 ? 5.368 18.855 -43.270 1.00 78.56 747 LYS A CA 1
ATOM 6046 C C . LYS A 1 747 ? 6.695 18.089 -43.165 1.00 78.56 747 LYS A C 1
ATOM 6048 O O . LYS A 1 747 ? 7.210 17.932 -42.063 1.00 78.56 747 LYS A O 1
ATOM 6053 N N . GLU A 1 748 ? 7.228 17.622 -44.291 1.00 81.75 748 GLU A N 1
ATOM 6054 C CA . GLU A 1 748 ? 8.494 16.879 -44.371 1.00 81.75 748 GLU A CA 1
ATOM 6055 C C . GLU A 1 748 ? 9.696 17.797 -44.123 1.00 81.75 748 GLU A C 1
ATOM 6057 O O . GLU A 1 748 ? 10.489 17.532 -43.220 1.00 81.75 748 GLU A O 1
ATOM 6062 N N . ASP A 1 749 ? 9.772 18.926 -44.838 1.00 82.69 749 ASP A N 1
ATOM 6063 C CA . ASP A 1 749 ? 10.802 19.948 -44.627 1.00 82.69 749 ASP A CA 1
ATOM 6064 C C . ASP A 1 749 ? 10.775 20.462 -43.177 1.00 82.69 749 ASP A C 1
ATOM 6066 O O . ASP A 1 749 ? 11.799 20.455 -42.494 1.00 82.69 749 ASP A O 1
ATOM 6070 N N . GLY A 1 750 ? 9.593 20.818 -42.657 1.00 83.81 750 GLY A N 1
ATOM 6071 C CA . GLY A 1 750 ? 9.433 21.274 -41.272 1.00 83.81 750 GLY A CA 1
ATOM 6072 C C . GLY A 1 750 ? 9.904 20.255 -40.224 1.00 83.81 750 GLY A C 1
ATOM 6073 O O . GLY A 1 750 ? 10.507 20.646 -39.225 1.00 83.81 750 GLY A O 1
ATOM 6074 N N . LEU A 1 751 ? 9.692 18.954 -40.459 1.00 85.62 751 LEU A N 1
ATOM 6075 C CA . LEU A 1 751 ? 10.196 17.888 -39.588 1.00 85.62 751 LEU A CA 1
ATOM 6076 C C . LEU A 1 751 ? 11.723 17.741 -39.682 1.00 85.62 751 LEU A C 1
ATOM 6078 O O . LEU A 1 751 ? 12.383 17.587 -38.657 1.00 85.62 751 LEU A O 1
ATOM 6082 N N . TYR A 1 752 ? 12.296 17.818 -40.886 1.00 87.81 752 TYR A N 1
ATOM 6083 C CA . TYR A 1 752 ? 13.746 17.727 -41.093 1.00 87.81 752 TYR A CA 1
ATOM 6084 C C . TYR A 1 752 ? 14.501 18.900 -40.444 1.00 87.81 752 TYR A C 1
ATOM 6086 O O . TYR A 1 752 ? 15.531 18.699 -39.799 1.00 87.81 752 TYR A O 1
ATOM 6094 N N . LEU A 1 753 ? 13.961 20.119 -40.543 1.00 88.62 753 LEU A N 1
ATOM 6095 C CA . LEU A 1 753 ? 14.514 21.294 -39.866 1.00 88.62 753 LEU A CA 1
ATOM 6096 C C . LEU A 1 753 ? 14.433 21.162 -38.335 1.00 88.62 753 LEU A C 1
ATOM 6098 O O . LEU A 1 753 ? 15.429 21.414 -37.656 1.00 88.62 753 LEU A O 1
ATOM 6102 N N . GLN A 1 754 ? 13.291 20.717 -37.797 1.00 86.50 754 GLN A N 1
ATOM 6103 C CA . GLN A 1 754 ? 13.127 20.461 -36.356 1.00 86.50 754 GLN A CA 1
ATOM 6104 C C . GLN A 1 754 ? 14.059 19.346 -35.856 1.00 86.50 754 GLN A C 1
ATOM 6106 O O . GLN A 1 754 ? 14.570 19.428 -34.743 1.00 86.50 754 GLN A O 1
ATOM 6111 N N . LEU A 1 755 ? 14.363 18.337 -36.680 1.00 88.62 755 LEU A N 1
ATOM 6112 C CA . LEU A 1 755 ? 15.348 17.308 -36.340 1.00 88.62 755 LEU A CA 1
ATOM 6113 C C . LEU A 1 755 ? 16.771 17.886 -36.243 1.00 88.62 755 LEU A C 1
ATOM 6115 O O . LEU A 1 755 ? 17.491 17.573 -35.298 1.00 88.62 755 LEU A O 1
ATOM 6119 N N . ILE A 1 756 ? 17.174 18.753 -37.181 1.00 88.56 756 ILE A N 1
ATOM 6120 C CA . ILE A 1 756 ? 18.478 19.446 -37.156 1.00 88.56 756 ILE A CA 1
ATOM 6121 C C . ILE A 1 756 ? 18.608 20.362 -35.927 1.00 88.56 756 ILE A C 1
ATOM 6123 O O . ILE A 1 756 ? 19.681 20.425 -35.319 1.00 88.56 756 ILE A O 1
ATOM 6127 N N . GLU A 1 757 ? 17.523 21.046 -35.562 1.00 87.81 757 GLU A N 1
ATOM 6128 C CA . GLU A 1 757 ? 17.408 21.908 -34.382 1.00 87.81 757 GLU A CA 1
ATOM 6129 C C . GLU A 1 757 ? 17.503 21.097 -33.078 1.00 87.81 757 GLU A C 1
ATOM 6131 O O . GLU A 1 757 ? 18.405 21.341 -32.279 1.00 87.81 757 GLU A O 1
ATOM 6136 N N . GLN A 1 758 ? 16.683 20.058 -32.897 1.00 89.50 758 GLN A N 1
ATOM 6137 C CA . GLN A 1 758 ? 16.716 19.194 -31.705 1.00 89.50 758 GLN A CA 1
ATOM 6138 C C . GLN A 1 758 ? 18.047 18.440 -31.545 1.00 89.50 758 GLN A C 1
ATOM 6140 O O . GLN A 1 758 ? 18.504 18.198 -30.421 1.00 89.50 758 GLN A O 1
ATOM 6145 N N . LEU A 1 759 ? 18.717 18.117 -32.657 1.00 92.12 759 LEU A N 1
ATOM 6146 C CA . LEU A 1 759 ? 20.040 17.495 -32.662 1.00 92.12 759 LEU A CA 1
ATOM 6147 C C . LEU A 1 759 ? 21.104 18.363 -31.961 1.00 92.12 759 LEU A C 1
ATOM 6149 O O . LEU A 1 759 ? 22.043 17.791 -31.417 1.00 92.12 759 LEU A O 1
ATOM 6153 N N . LEU A 1 760 ? 20.928 19.691 -31.853 1.00 93.56 760 LEU A N 1
ATOM 6154 C CA . LEU A 1 760 ? 21.766 20.578 -31.022 1.00 93.56 760 LEU A CA 1
ATOM 6155 C C . LEU A 1 760 ? 21.903 20.055 -29.582 1.00 93.56 760 LEU A C 1
ATOM 6157 O O . LEU A 1 760 ? 23.004 19.931 -29.048 1.00 93.56 760 LEU A O 1
ATOM 6161 N N . LEU A 1 761 ? 20.776 19.724 -28.948 1.00 93.19 761 LEU A N 1
ATOM 6162 C CA . LEU A 1 761 ? 20.720 19.319 -27.541 1.00 93.19 761 LEU A CA 1
ATOM 6163 C C . LEU A 1 761 ? 21.285 17.904 -27.345 1.00 93.19 761 LEU A C 1
ATOM 6165 O O . LEU A 1 761 ? 22.032 17.646 -26.399 1.00 93.19 761 LEU A O 1
ATOM 6169 N N . VAL A 1 762 ? 21.010 17.003 -28.291 1.00 92.62 762 VAL A N 1
ATOM 6170 C CA . VAL A 1 762 ? 21.586 15.648 -28.318 1.00 92.62 762 VAL A CA 1
ATOM 6171 C C . VAL A 1 762 ? 23.108 15.706 -28.494 1.00 92.62 762 VAL A C 1
ATOM 6173 O O . VAL A 1 762 ? 23.841 15.026 -27.773 1.00 92.62 762 VAL A O 1
ATOM 6176 N N . VAL A 1 763 ? 23.601 16.567 -29.389 1.00 93.00 763 VAL A N 1
ATOM 6177 C CA . VAL A 1 763 ? 25.032 16.825 -29.604 1.00 93.00 763 VAL A CA 1
ATOM 6178 C C . VAL A 1 763 ? 25.698 17.393 -28.347 1.00 93.00 763 VAL A C 1
ATOM 6180 O O . VAL A 1 763 ? 26.794 16.953 -28.003 1.00 93.00 763 VAL A O 1
ATOM 6183 N N . LEU A 1 764 ? 25.049 18.301 -27.610 1.00 92.00 764 LEU A N 1
ATOM 6184 C CA . LEU A 1 764 ? 25.569 18.819 -26.335 1.00 92.00 764 LEU A CA 1
ATOM 6185 C C . LEU A 1 764 ? 25.733 17.711 -25.279 1.00 92.00 764 LEU A C 1
ATOM 6187 O O . LEU A 1 764 ? 26.768 17.644 -24.607 1.00 92.00 764 LEU A O 1
ATOM 6191 N N . ILE A 1 765 ? 24.754 16.805 -25.163 1.00 90.75 765 ILE A N 1
ATOM 6192 C CA . ILE A 1 765 ? 24.801 15.655 -24.244 1.00 90.75 765 ILE A CA 1
ATOM 6193 C C . ILE A 1 765 ? 25.903 14.666 -24.652 1.00 90.75 765 ILE A C 1
ATOM 6195 O O . ILE A 1 765 ? 26.756 14.317 -23.830 1.00 90.75 765 ILE A O 1
ATOM 6199 N N . ILE A 1 766 ? 25.925 14.236 -25.918 1.00 91.06 766 ILE A N 1
ATOM 6200 C CA . ILE A 1 766 ? 26.914 13.272 -26.424 1.00 91.06 766 ILE A CA 1
ATOM 6201 C C . ILE A 1 766 ? 28.321 13.870 -26.361 1.00 91.06 766 ILE A C 1
ATOM 6203 O O . ILE A 1 766 ? 29.227 13.229 -25.831 1.00 91.06 766 ILE A O 1
ATOM 6207 N N . GLY A 1 767 ? 28.506 15.116 -26.800 1.00 88.69 767 GLY A N 1
ATOM 6208 C CA . GLY A 1 767 ? 29.778 15.830 -26.721 1.00 88.69 767 GLY A CA 1
ATOM 6209 C C . GLY A 1 767 ? 30.325 15.869 -25.294 1.00 88.69 767 GLY A C 1
ATOM 6210 O O . GLY A 1 767 ? 31.477 15.505 -25.071 1.00 88.69 767 GLY A O 1
ATOM 6211 N N . ARG A 1 768 ? 29.491 16.187 -24.294 1.00 86.75 768 ARG A N 1
ATOM 6212 C CA . ARG A 1 768 ? 29.883 16.170 -22.870 1.00 86.75 768 ARG A CA 1
ATOM 6213 C C . ARG A 1 768 ? 30.240 14.784 -22.343 1.00 86.75 768 ARG A C 1
ATOM 6215 O O . ARG A 1 768 ? 31.126 14.667 -21.499 1.00 86.75 768 ARG A O 1
ATOM 6222 N N . TRP A 1 769 ? 29.572 13.736 -22.817 1.00 87.25 769 TRP A N 1
ATOM 6223 C CA . TRP A 1 769 ? 29.892 12.354 -22.452 1.00 87.25 769 TRP A CA 1
ATOM 6224 C C . TRP A 1 769 ? 31.190 11.864 -23.113 1.00 87.25 769 TRP A C 1
ATOM 6226 O O . TRP A 1 769 ? 31.980 11.134 -22.499 1.00 87.25 769 TRP A O 1
ATOM 6236 N N . MET A 1 770 ? 31.438 12.295 -24.351 1.00 83.88 770 MET A N 1
ATOM 6237 C CA . MET A 1 770 ? 32.640 11.973 -25.113 1.00 83.88 770 MET A CA 1
ATOM 6238 C C . MET A 1 770 ? 33.864 12.753 -24.632 1.00 83.88 770 MET A C 1
ATOM 6240 O O . MET A 1 770 ? 34.927 12.151 -24.566 1.00 83.88 770 MET A O 1
ATOM 6244 N N . LEU A 1 771 ? 33.742 14.018 -24.223 1.00 80.62 771 LEU A N 1
ATOM 6245 C CA . LEU A 1 771 ? 34.867 14.834 -23.749 1.00 80.62 771 LEU A CA 1
ATOM 6246 C C . LEU A 1 771 ? 35.657 14.165 -22.590 1.00 80.62 771 LEU A C 1
ATOM 6248 O O . LEU A 1 771 ? 35.094 13.410 -21.781 1.00 80.62 771 LEU A O 1
ATOM 6252 N N . PRO A 1 772 ? 36.986 14.376 -22.515 1.00 69.19 772 PRO A N 1
ATOM 6253 C CA . PRO A 1 772 ? 37.843 13.837 -21.455 1.00 69.19 772 PRO A CA 1
ATOM 6254 C C . PRO A 1 772 ? 37.342 14.266 -20.070 1.00 69.19 772 PRO A C 1
ATOM 6256 O O . PRO A 1 772 ? 36.831 15.366 -19.886 1.00 69.19 772 PRO A O 1
ATOM 6259 N N . LYS A 1 773 ? 37.431 13.356 -19.093 1.00 62.91 773 LYS A N 1
ATOM 6260 C CA . LYS A 1 773 ? 36.689 13.490 -17.824 1.00 62.91 773 LYS A CA 1
ATOM 6261 C C . LYS A 1 773 ? 37.441 14.287 -16.752 1.00 62.91 773 LYS A C 1
ATOM 6263 O O . LYS A 1 773 ? 36.814 14.718 -15.788 1.00 62.91 773 LYS A O 1
ATOM 6268 N N . GLY A 1 774 ? 38.752 14.468 -16.915 1.00 65.81 774 GLY A N 1
ATOM 6269 C CA . GLY A 1 774 ? 39.627 15.021 -15.882 1.00 65.81 774 GLY A CA 1
ATOM 6270 C C . GLY A 1 774 ? 39.457 14.293 -14.546 1.00 65.81 774 GLY A C 1
ATOM 6271 O O . GLY A 1 774 ? 39.220 13.086 -14.504 1.00 65.81 774 GLY A O 1
ATOM 6272 N N . GLU A 1 775 ? 39.481 15.055 -13.456 1.00 60.53 775 GLU A N 1
ATOM 6273 C CA . GLU A 1 775 ? 39.224 14.580 -12.087 1.00 60.53 775 GLU A CA 1
ATOM 6274 C C . GLU A 1 775 ? 37.748 14.189 -11.806 1.00 60.53 775 GLU A C 1
ATOM 6276 O O . GLU A 1 775 ? 37.414 13.783 -10.691 1.00 60.53 775 GLU A O 1
ATOM 6281 N N . ILE A 1 776 ? 36.822 14.327 -12.769 1.00 65.50 776 ILE A N 1
ATOM 6282 C CA . ILE A 1 776 ? 35.387 14.081 -12.544 1.00 65.50 776 ILE A CA 1
ATOM 6283 C C . ILE A 1 776 ? 35.101 12.572 -12.549 1.00 65.50 776 ILE A C 1
ATOM 6285 O O . ILE A 1 776 ? 35.252 11.890 -13.567 1.00 65.50 776 ILE A O 1
ATOM 6289 N N . SER A 1 777 ? 34.622 12.046 -11.417 1.00 70.06 777 SER A N 1
ATOM 6290 C CA . SER A 1 777 ? 34.304 10.617 -11.287 1.00 70.06 777 SER A CA 1
ATOM 6291 C C . SER A 1 777 ? 33.180 10.168 -12.237 1.00 70.06 777 SER A C 1
ATOM 6293 O O . SER A 1 777 ? 32.357 10.967 -12.694 1.00 70.06 777 SER A O 1
ATOM 6295 N N . ARG A 1 778 ? 33.109 8.858 -12.527 1.00 72.81 778 ARG A N 1
ATOM 6296 C CA . ARG A 1 778 ? 32.081 8.287 -13.424 1.00 72.81 778 ARG A CA 1
ATOM 6297 C C . ARG A 1 778 ? 30.656 8.627 -12.964 1.00 72.81 778 ARG A C 1
ATOM 6299 O O . ARG A 1 778 ? 29.830 8.978 -13.802 1.00 72.81 778 ARG A O 1
ATOM 6306 N N . GLU A 1 779 ? 30.416 8.586 -11.655 1.00 70.00 779 GLU A N 1
ATOM 6307 C CA . GLU A 1 779 ? 29.145 8.970 -11.033 1.00 70.00 779 GLU A CA 1
ATOM 6308 C C . GLU A 1 779 ? 28.866 10.471 -11.181 1.00 70.00 779 GLU A C 1
ATOM 6310 O O . GLU A 1 779 ? 27.802 10.886 -11.625 1.00 70.00 779 GLU A O 1
ATOM 6315 N N . GLN A 1 780 ? 29.859 11.318 -10.906 1.00 67.88 780 GLN A N 1
ATOM 6316 C CA . GLN A 1 780 ? 29.701 12.763 -11.057 1.00 67.88 780 GLN A CA 1
ATOM 6317 C C . GLN A 1 780 ? 29.385 13.180 -12.505 1.00 67.88 780 GLN A C 1
ATOM 6319 O O . GLN A 1 780 ? 28.631 14.132 -12.710 1.00 67.88 780 GLN A O 1
ATOM 6324 N N . LEU A 1 781 ? 29.927 12.472 -13.505 1.00 75.12 781 LEU A N 1
ATOM 6325 C CA . LEU A 1 781 ? 29.585 12.696 -14.910 1.00 75.12 781 LEU A CA 1
ATOM 6326 C C . LEU A 1 781 ? 28.167 12.207 -15.250 1.00 75.12 781 LEU A C 1
ATOM 6328 O O . LEU A 1 781 ? 27.467 12.907 -15.978 1.00 75.12 781 LEU A O 1
ATOM 6332 N N . SER A 1 782 ? 27.725 11.052 -14.734 1.00 78.06 782 SER A N 1
ATOM 6333 C CA . SER A 1 782 ? 26.365 10.542 -14.993 1.00 78.06 782 SER A CA 1
ATOM 6334 C C . SER A 1 782 ? 25.304 11.542 -14.509 1.00 78.06 782 SER A C 1
ATOM 6336 O O . SER A 1 782 ? 24.359 11.857 -15.232 1.00 78.06 782 SER A O 1
ATOM 6338 N N . GLN A 1 783 ? 25.523 12.142 -13.337 1.00 74.12 783 GLN A N 1
ATOM 6339 C CA . GLN A 1 783 ? 24.642 13.159 -12.765 1.00 74.12 783 GLN A CA 1
ATOM 6340 C C . GLN A 1 783 ? 24.626 14.469 -13.573 1.00 74.12 783 GLN A C 1
ATOM 6342 O O . GLN A 1 783 ? 23.566 15.081 -13.696 1.00 74.12 783 GLN A O 1
ATOM 6347 N N . ILE A 1 784 ? 25.760 14.878 -14.158 1.00 78.62 784 ILE A N 1
ATOM 6348 C CA . ILE A 1 784 ? 25.843 16.036 -15.070 1.00 78.62 784 ILE A CA 1
ATOM 6349 C C . ILE A 1 784 ? 25.078 15.764 -16.374 1.00 78.62 784 ILE A C 1
ATOM 6351 O O . ILE A 1 784 ? 24.357 16.635 -16.851 1.00 78.62 784 ILE A O 1
ATOM 6355 N N . LEU A 1 785 ? 25.177 14.557 -16.934 1.00 84.31 785 LEU A N 1
ATOM 6356 C CA . LEU A 1 785 ? 24.460 14.196 -18.163 1.00 84.31 785 LEU A CA 1
ATOM 6357 C C . LEU A 1 785 ? 22.943 14.095 -17.938 1.00 84.31 785 LEU A C 1
ATOM 6359 O O . LEU A 1 785 ? 22.167 14.525 -18.786 1.00 84.31 785 LEU A O 1
ATOM 6363 N N . LEU A 1 786 ? 22.513 13.616 -16.766 1.00 82.56 786 LEU A N 1
ATOM 6364 C CA . LEU A 1 786 ? 21.103 13.652 -16.362 1.00 82.56 786 LEU A CA 1
ATOM 6365 C C . LEU A 1 786 ? 20.595 15.088 -16.123 1.00 82.56 786 LEU A C 1
ATOM 6367 O O . LEU A 1 786 ? 19.433 15.363 -16.413 1.00 82.56 786 LEU A O 1
ATOM 6371 N N . ALA A 1 787 ? 21.444 16.011 -15.651 1.00 79.75 787 ALA A N 1
ATOM 6372 C CA . ALA A 1 787 ? 21.104 17.436 -15.584 1.00 79.75 787 ALA A CA 1
ATOM 6373 C C . ALA A 1 787 ? 20.932 18.050 -16.982 1.00 79.75 787 ALA A C 1
ATOM 6375 O O . ALA A 1 787 ? 19.926 18.708 -17.232 1.00 79.75 787 ALA A O 1
ATOM 6376 N N . TYR A 1 788 ? 21.854 17.779 -17.912 1.00 88.06 788 TYR A N 1
ATOM 6377 C CA . TYR A 1 788 ? 21.730 18.215 -19.307 1.00 88.06 788 TYR A CA 1
ATOM 6378 C C . TYR A 1 788 ? 20.467 17.674 -19.985 1.00 88.06 788 TYR A C 1
ATOM 6380 O O . TYR A 1 788 ? 19.825 18.416 -20.723 1.00 88.06 788 TYR A O 1
ATOM 6388 N N . LEU A 1 789 ? 20.084 16.418 -19.733 1.00 89.69 789 LEU A N 1
ATOM 6389 C CA . LEU A 1 789 ? 18.850 15.838 -20.273 1.00 89.69 789 LEU A CA 1
ATOM 6390 C C . LEU A 1 789 ? 17.609 16.572 -19.740 1.00 89.69 789 LEU A C 1
ATOM 6392 O O . LEU A 1 789 ? 16.737 16.931 -20.527 1.00 89.69 789 LEU A O 1
ATOM 6396 N N . ALA A 1 790 ? 17.558 16.867 -18.436 1.00 86.56 790 ALA A N 1
ATOM 6397 C CA . ALA A 1 790 ? 16.469 17.645 -17.842 1.00 86.56 790 ALA A CA 1
ATOM 6398 C C . ALA A 1 790 ? 16.392 19.074 -18.415 1.00 86.56 790 ALA A C 1
ATOM 6400 O O . ALA A 1 790 ? 15.335 19.487 -18.881 1.00 86.56 790 ALA A O 1
ATOM 6401 N N . ILE A 1 791 ? 17.522 19.792 -18.472 1.00 88.38 791 ILE A N 1
ATOM 6402 C CA . ILE A 1 791 ? 17.607 21.133 -19.080 1.00 88.38 791 ILE A CA 1
ATOM 6403 C C . ILE A 1 791 ? 17.140 21.092 -20.544 1.00 88.38 791 ILE A C 1
ATOM 6405 O O . ILE A 1 791 ? 16.358 21.942 -20.959 1.00 88.38 791 ILE A O 1
ATOM 6409 N N . SER A 1 792 ? 17.568 20.083 -21.312 1.00 91.44 792 SER A N 1
ATOM 6410 C CA . SER A 1 792 ? 17.183 19.906 -22.721 1.00 91.44 792 SER A CA 1
ATOM 6411 C C . SER A 1 792 ? 15.684 19.664 -22.893 1.00 91.44 792 SER A C 1
ATOM 6413 O O . SER A 1 792 ? 15.080 20.255 -23.784 1.00 91.44 792 SER A O 1
ATOM 6415 N N . SER A 1 793 ? 15.071 18.842 -22.033 1.00 90.75 793 SER A N 1
ATOM 6416 C CA . SER A 1 793 ? 13.622 18.599 -22.045 1.00 90.75 793 SER A CA 1
ATOM 6417 C C . SER A 1 793 ? 12.842 19.904 -21.890 1.00 90.75 793 SER A C 1
ATOM 6419 O O . SER A 1 793 ? 11.905 20.162 -22.641 1.00 90.75 793 SER A O 1
ATOM 6421 N N . ASP A 1 794 ? 13.268 20.750 -20.954 1.00 89.25 794 ASP A N 1
ATOM 6422 C CA . ASP A 1 794 ? 12.639 22.038 -20.668 1.00 89.25 794 ASP A CA 1
ATOM 6423 C C . ASP A 1 794 ? 12.846 23.056 -21.806 1.00 89.25 794 ASP A C 1
ATOM 6425 O O . ASP A 1 794 ? 11.992 23.913 -22.025 1.00 89.25 794 ASP A O 1
ATOM 6429 N N . ILE A 1 795 ? 13.945 22.949 -22.564 1.00 91.62 795 ILE A N 1
ATOM 6430 C CA . ILE A 1 795 ? 14.214 23.780 -23.750 1.00 91.62 795 ILE A CA 1
ATOM 6431 C C . ILE A 1 795 ? 13.327 23.372 -24.934 1.00 91.62 795 ILE A C 1
ATOM 6433 O O . ILE A 1 795 ? 12.721 24.251 -25.543 1.00 91.62 795 ILE A O 1
ATOM 6437 N N . VAL A 1 796 ? 13.191 22.074 -25.238 1.00 90.56 796 VAL A N 1
ATOM 6438 C CA . VAL A 1 796 ? 12.293 21.590 -26.314 1.00 90.56 796 VAL A CA 1
ATOM 6439 C C . VAL A 1 796 ? 10.836 21.965 -26.011 1.00 90.56 796 VAL A C 1
ATOM 6441 O O . VAL A 1 796 ? 10.135 22.504 -26.864 1.00 90.56 796 VAL A O 1
ATOM 6444 N N . GLU A 1 797 ? 10.412 21.783 -24.758 1.00 88.12 797 GLU A N 1
ATOM 6445 C CA . GLU A 1 797 ? 9.101 22.193 -24.232 1.00 88.12 797 GLU A CA 1
ATOM 6446 C C . GLU A 1 797 ? 8.833 23.710 -24.357 1.00 88.12 797 GLU A C 1
ATOM 6448 O O . GLU A 1 797 ? 7.686 24.158 -24.444 1.00 88.12 797 GLU A O 1
ATOM 6453 N N . PHE A 1 798 ? 9.884 24.532 -24.342 1.00 90.56 798 PHE A N 1
ATOM 6454 C CA . PHE A 1 798 ? 9.778 25.969 -24.577 1.00 90.56 798 PHE A CA 1
ATOM 6455 C C . PHE A 1 798 ? 9.833 26.329 -26.069 1.00 90.56 798 PHE A C 1
ATOM 6457 O O . PHE A 1 798 ? 9.220 27.315 -26.469 1.00 90.56 798 PHE A O 1
ATOM 6464 N N . PHE A 1 799 ? 10.493 25.535 -26.916 1.00 87.88 799 PHE A N 1
ATOM 6465 C CA . PHE A 1 799 ? 10.548 25.789 -28.360 1.00 87.88 799 PHE A CA 1
ATOM 6466 C C . PHE A 1 799 ? 9.216 25.492 -29.074 1.00 87.88 799 PHE A C 1
ATOM 6468 O O . PHE A 1 799 ? 8.871 26.160 -30.048 1.00 87.88 799 PHE A O 1
ATOM 6475 N N . ASP A 1 800 ? 8.382 24.599 -28.526 1.00 86.19 800 ASP A N 1
ATOM 6476 C CA . ASP A 1 800 ? 7.003 24.375 -28.999 1.00 86.19 800 ASP A CA 1
ATOM 6477 C C . ASP A 1 800 ? 6.147 25.660 -29.062 1.00 86.19 800 ASP A C 1
ATOM 6479 O O . ASP A 1 800 ? 5.188 25.727 -29.834 1.00 86.19 800 ASP A O 1
ATOM 6483 N N . VAL A 1 801 ? 6.524 26.716 -28.328 1.00 87.94 801 VAL A N 1
ATOM 6484 C CA . VAL A 1 801 ? 5.899 28.051 -28.367 1.00 87.94 801 VAL A CA 1
ATOM 6485 C C . VAL A 1 801 ? 5.852 28.645 -29.789 1.00 87.94 801 VAL A C 1
ATOM 6487 O O . VAL A 1 801 ? 4.904 29.363 -30.105 1.00 87.94 801 VAL A O 1
ATOM 6490 N N . PHE A 1 802 ? 6.793 28.324 -30.690 1.00 87.94 802 PHE A N 1
ATOM 6491 C CA . PHE A 1 802 ? 6.769 28.822 -32.080 1.00 87.94 802 PHE A CA 1
ATOM 6492 C C . PHE A 1 802 ? 5.608 28.282 -32.928 1.00 87.94 802 PHE A C 1
ATOM 6494 O O . PHE A 1 802 ? 5.264 28.875 -33.956 1.00 87.94 802 PHE A O 1
ATOM 6501 N N . LYS A 1 803 ? 4.975 27.179 -32.513 1.00 85.75 803 LYS A N 1
ATOM 6502 C CA . LYS A 1 803 ? 3.830 26.579 -33.218 1.00 85.75 803 LYS A CA 1
ATOM 6503 C C . LYS A 1 803 ? 2.539 27.392 -33.034 1.00 85.75 803 LYS A C 1
ATOM 6505 O O . LYS A 1 803 ? 1.601 27.231 -33.810 1.00 85.75 803 LYS A O 1
ATOM 6510 N N . GLU A 1 804 ? 2.499 28.292 -32.052 1.00 86.75 804 GLU A N 1
ATOM 6511 C CA . GLU A 1 804 ? 1.334 29.115 -31.721 1.00 86.75 804 GLU A CA 1
ATOM 6512 C C . GLU A 1 804 ? 1.183 30.317 -32.674 1.00 86.75 804 GLU A C 1
ATOM 6514 O O . GLU A 1 804 ? 2.133 31.067 -32.919 1.00 86.75 804 GLU A O 1
ATOM 6519 N N . LYS A 1 805 ? -0.039 30.560 -33.177 1.00 85.50 805 LYS A N 1
ATOM 6520 C CA . LYS A 1 805 ? -0.311 31.552 -34.245 1.00 85.50 805 LYS A CA 1
ATOM 6521 C C . LYS A 1 805 ? 0.114 32.984 -33.917 1.00 85.50 805 LYS A C 1
ATOM 6523 O O . LYS A 1 805 ? 0.537 33.727 -34.802 1.00 85.50 805 LYS A O 1
ATOM 6528 N N . VAL A 1 806 ? 0.047 33.362 -32.643 1.00 86.25 806 VAL A N 1
ATOM 6529 C CA . VAL A 1 806 ? 0.526 34.658 -32.134 1.00 86.25 806 VAL A CA 1
ATOM 6530 C C . VAL A 1 806 ? 2.029 34.844 -32.379 1.00 86.25 806 VAL A C 1
ATOM 6532 O O . VAL A 1 806 ? 2.469 35.943 -32.713 1.00 86.25 806 VAL A O 1
ATOM 6535 N N . VAL A 1 807 ? 2.812 33.776 -32.220 1.00 87.75 807 VAL A N 1
ATOM 6536 C CA . VAL A 1 807 ? 4.277 33.818 -32.213 1.00 87.75 807 VAL A CA 1
ATOM 6537 C C . VAL A 1 807 ? 4.807 33.843 -33.643 1.00 87.75 807 VAL A C 1
ATOM 6539 O O . VAL A 1 807 ? 5.503 34.787 -34.013 1.00 87.75 807 VAL A O 1
ATOM 6542 N N . TYR A 1 808 ? 4.410 32.896 -34.499 1.00 88.44 808 TYR A N 1
ATOM 6543 C CA . TYR A 1 808 ? 4.902 32.878 -35.884 1.00 88.44 808 TYR A CA 1
ATOM 6544 C C . TYR A 1 808 ? 4.399 34.063 -36.738 1.00 88.44 808 TYR A C 1
ATOM 6546 O O . TYR A 1 808 ? 5.027 34.410 -37.734 1.00 88.44 808 TYR A O 1
ATOM 6554 N N . THR A 1 809 ? 3.338 34.763 -36.314 1.00 88.50 809 THR A N 1
ATOM 6555 C CA . THR A 1 809 ? 2.874 35.999 -36.977 1.00 88.50 809 THR A CA 1
ATOM 6556 C C . THR A 1 809 ? 3.675 37.251 -36.571 1.00 88.50 809 THR A C 1
ATOM 6558 O O . THR A 1 809 ? 3.775 38.182 -37.370 1.00 88.50 809 THR A O 1
ATOM 6561 N N . ASN A 1 810 ? 4.242 37.318 -35.355 1.00 90.44 810 ASN A N 1
ATOM 6562 C CA . ASN A 1 810 ? 4.832 38.548 -34.803 1.00 90.44 810 ASN A CA 1
ATOM 6563 C C . ASN A 1 810 ? 6.341 38.424 -34.512 1.00 90.44 810 ASN A C 1
ATOM 6565 O O . ASN A 1 810 ? 6.758 37.849 -33.506 1.00 90.44 810 ASN A O 1
ATOM 6569 N N . TYR A 1 811 ? 7.157 39.070 -35.349 1.00 90.25 811 TYR A N 1
ATOM 6570 C CA . TYR A 1 811 ? 8.622 39.089 -35.249 1.00 90.25 811 TYR A CA 1
ATOM 6571 C C . TYR A 1 811 ? 9.164 39.598 -33.898 1.00 90.25 811 TYR A C 1
ATOM 6573 O O . TYR A 1 811 ? 10.142 39.059 -33.382 1.00 90.25 811 TYR A O 1
ATOM 6581 N N . THR A 1 812 ? 8.510 40.574 -33.259 1.00 90.62 812 THR A N 1
ATOM 6582 C CA . THR A 1 812 ? 8.919 41.056 -31.925 1.00 90.62 812 THR A CA 1
ATOM 6583 C C . THR A 1 812 ? 8.742 39.972 -30.859 1.00 90.62 812 THR A C 1
ATOM 6585 O O . THR A 1 812 ? 9.546 39.866 -29.936 1.00 90.62 812 THR A O 1
ATOM 6588 N N . VAL A 1 813 ? 7.713 39.129 -30.995 1.00 91.31 813 VAL A N 1
ATOM 6589 C CA . VAL A 1 813 ? 7.489 37.982 -30.103 1.00 91.31 813 VAL A CA 1
ATOM 6590 C C . VAL A 1 813 ? 8.505 36.874 -30.396 1.00 91.31 813 VAL A C 1
ATOM 6592 O O . VAL A 1 813 ? 9.059 36.309 -29.457 1.00 91.31 813 VAL A O 1
ATOM 6595 N N . GLN A 1 814 ? 8.831 36.623 -31.669 1.00 91.62 814 GLN A N 1
ATOM 6596 C CA . GLN A 1 814 ? 9.880 35.667 -32.059 1.00 91.62 814 GLN A CA 1
ATOM 6597 C C . GLN A 1 814 ? 11.237 36.039 -31.454 1.00 91.62 814 GLN A C 1
ATOM 6599 O O . GLN A 1 814 ? 11.874 35.194 -30.834 1.00 91.62 814 GLN A O 1
ATOM 6604 N N . LEU A 1 815 ? 11.643 37.311 -31.545 1.00 92.00 815 LEU A N 1
ATOM 6605 C CA . LEU A 1 815 ? 12.874 37.824 -30.935 1.00 92.00 815 LEU A CA 1
ATOM 6606 C C . LEU A 1 815 ? 12.921 37.583 -29.413 1.00 92.00 815 LEU A C 1
ATOM 6608 O O . LEU A 1 815 ? 13.967 37.198 -28.893 1.00 92.00 815 LEU A O 1
ATOM 6612 N N . LEU A 1 816 ? 11.800 37.756 -28.700 1.00 92.50 816 LEU A N 1
ATOM 6613 C CA . LEU A 1 816 ? 11.719 37.488 -27.257 1.00 92.50 816 LEU A CA 1
ATOM 6614 C C . LEU A 1 816 ? 11.843 35.991 -26.928 1.00 92.50 816 LEU A C 1
ATOM 6616 O O . LEU A 1 816 ? 12.601 35.627 -26.027 1.00 92.50 816 LEU A O 1
ATOM 6620 N N . VAL A 1 817 ? 11.140 35.118 -27.661 1.00 92.62 817 VAL A N 1
ATOM 6621 C CA . VAL A 1 817 ? 11.199 33.658 -27.451 1.00 92.62 817 VAL A CA 1
ATOM 6622 C C . VAL A 1 817 ? 12.591 33.121 -27.813 1.00 92.62 817 VAL A C 1
ATOM 6624 O O . VAL A 1 817 ? 13.213 32.437 -27.002 1.00 92.62 817 VAL A O 1
ATOM 6627 N N . LEU A 1 818 ? 13.140 33.490 -28.977 1.00 92.81 818 LEU A N 1
ATOM 6628 C CA . LEU A 1 818 ? 14.487 33.087 -29.401 1.00 92.81 818 LEU A CA 1
ATOM 6629 C C . LEU A 1 818 ? 15.578 33.646 -28.471 1.00 92.81 818 LEU A C 1
ATOM 6631 O O . LEU A 1 818 ? 16.587 32.981 -28.233 1.00 92.81 818 LEU A O 1
ATOM 6635 N N . GLY A 1 819 ? 15.386 34.848 -27.916 1.00 93.12 819 GLY A N 1
ATOM 6636 C CA . GLY A 1 819 ? 16.283 35.434 -26.919 1.00 93.12 819 GLY A CA 1
ATOM 6637 C C . GLY A 1 819 ? 16.329 34.613 -25.627 1.00 93.12 819 GLY A C 1
ATOM 6638 O O . GLY A 1 819 ? 17.413 34.260 -25.163 1.00 93.12 819 GLY A O 1
ATOM 6639 N N . ALA A 1 820 ? 15.164 34.236 -25.088 1.00 93.38 820 ALA A N 1
ATOM 6640 C CA . ALA A 1 820 ? 15.071 33.367 -23.913 1.00 93.38 820 ALA A CA 1
ATOM 6641 C C . ALA A 1 820 ? 15.647 31.960 -24.177 1.00 93.38 820 ALA A C 1
ATOM 6643 O O . ALA A 1 820 ? 16.387 31.434 -23.346 1.00 93.38 820 ALA A O 1
ATOM 6644 N N . TRP A 1 821 ? 15.385 31.379 -25.353 1.00 92.62 821 TRP A N 1
ATOM 6645 C CA . TRP A 1 821 ? 15.992 30.114 -25.789 1.00 92.62 821 TRP A CA 1
ATOM 6646 C C . TRP A 1 821 ? 17.525 30.200 -25.828 1.00 92.62 821 TRP A C 1
ATOM 6648 O O . TRP A 1 821 ? 18.202 29.404 -25.175 1.00 92.62 821 TRP A O 1
ATOM 6658 N N . THR A 1 822 ? 18.081 31.219 -26.491 1.00 92.69 822 THR A N 1
ATOM 6659 C CA . THR A 1 822 ? 19.538 31.436 -26.587 1.00 92.69 822 THR A CA 1
ATOM 6660 C C . THR A 1 822 ? 20.178 31.589 -25.205 1.00 92.69 822 THR A C 1
ATOM 6662 O O . THR A 1 822 ? 21.253 31.048 -24.950 1.00 92.69 822 THR A O 1
ATOM 6665 N N . LEU A 1 823 ? 19.501 32.286 -24.288 1.00 92.19 823 LEU A N 1
ATOM 6666 C CA . LEU A 1 823 ? 19.958 32.475 -22.914 1.00 92.19 823 LEU A CA 1
ATOM 6667 C C . LEU A 1 823 ? 20.005 31.144 -22.134 1.00 92.19 823 LEU A C 1
ATOM 6669 O O . LEU A 1 823 ? 20.991 30.874 -21.446 1.00 92.19 823 LEU A O 1
ATOM 6673 N N . SER A 1 824 ? 19.007 30.272 -22.317 1.00 92.56 824 SER A N 1
ATOM 6674 C CA . SER A 1 824 ? 18.943 28.958 -21.657 1.00 92.56 824 SER A CA 1
ATOM 6675 C C . SER A 1 824 ? 20.061 27.996 -22.086 1.00 92.56 824 SER A C 1
ATOM 6677 O O . SER A 1 824 ? 20.548 27.213 -21.262 1.00 92.56 824 SER A O 1
ATOM 6679 N N . LEU A 1 825 ? 20.546 28.113 -23.332 1.00 92.50 825 LEU A N 1
ATOM 6680 C CA . LEU A 1 825 ? 21.681 27.339 -23.852 1.00 92.50 825 LEU A CA 1
ATOM 6681 C C . LEU A 1 825 ? 23.007 27.671 -23.142 1.00 92.50 825 LEU A C 1
ATOM 6683 O O . LEU A 1 825 ? 23.902 26.827 -23.089 1.00 92.50 825 LEU A O 1
ATOM 6687 N N . LEU A 1 826 ? 23.156 28.857 -22.538 1.00 90.44 826 LEU A N 1
ATOM 6688 C CA . LEU A 1 826 ? 24.395 29.233 -21.839 1.00 90.44 826 LEU A CA 1
ATOM 6689 C C . LEU A 1 826 ? 24.667 28.396 -20.575 1.00 90.44 826 LEU A C 1
ATOM 6691 O O . LEU A 1 826 ? 25.794 28.384 -20.077 1.00 90.44 826 LEU A O 1
ATOM 6695 N N . GLN A 1 827 ? 23.690 27.627 -20.088 1.00 89.25 827 GLN A N 1
ATOM 6696 C CA . GLN A 1 827 ? 23.890 26.684 -18.984 1.00 89.25 827 GLN A CA 1
ATOM 6697 C C . GLN A 1 827 ? 24.806 25.506 -19.349 1.00 89.25 827 GLN A C 1
ATOM 6699 O O . GLN A 1 827 ? 25.553 25.032 -18.489 1.00 89.25 827 GLN A O 1
ATOM 6704 N N . PHE A 1 828 ? 24.804 25.050 -20.609 1.00 89.56 828 PHE A N 1
ATOM 6705 C CA . PHE A 1 828 ? 25.659 23.936 -21.031 1.00 89.56 828 PHE A CA 1
ATOM 6706 C C . PHE A 1 828 ? 27.159 24.294 -20.909 1.00 89.56 828 PHE A C 1
ATOM 6708 O O . PHE A 1 828 ? 27.886 23.524 -20.276 1.00 89.56 828 PHE A O 1
ATOM 6715 N N . PRO A 1 829 ? 27.646 25.468 -21.370 1.00 88.06 829 PRO A N 1
ATOM 6716 C CA . PRO A 1 829 ? 28.985 25.959 -21.041 1.00 88.06 829 PRO A CA 1
ATOM 6717 C C . PRO A 1 829 ? 29.283 26.031 -19.537 1.00 88.06 829 PRO A C 1
ATOM 6719 O O . PRO A 1 829 ? 30.354 25.592 -19.112 1.00 88.06 829 PRO A O 1
ATOM 6722 N N . PHE A 1 830 ? 28.371 26.581 -18.724 1.00 82.75 830 PHE A N 1
ATOM 6723 C CA . PHE A 1 830 ? 28.589 26.801 -17.290 1.00 82.75 830 PHE A CA 1
ATOM 6724 C C . PHE A 1 830 ? 28.368 25.528 -16.462 1.00 82.75 830 PHE A C 1
ATOM 6726 O O . PHE A 1 830 ? 27.293 25.292 -15.908 1.00 82.75 830 PHE A O 1
ATOM 6733 N N . ILE A 1 831 ? 29.439 24.748 -16.280 1.00 68.12 831 ILE A N 1
ATOM 6734 C CA . ILE A 1 831 ? 29.482 23.508 -15.478 1.00 68.12 831 ILE A CA 1
ATOM 6735 C C . ILE A 1 831 ? 28.922 23.722 -14.051 1.00 68.12 831 ILE A C 1
ATOM 6737 O O . ILE A 1 831 ? 28.293 22.817 -13.502 1.00 68.12 831 ILE A O 1
ATOM 6741 N N . LEU A 1 832 ? 29.047 24.944 -13.509 1.00 63.09 832 LEU A N 1
ATOM 6742 C CA . LEU A 1 832 ? 28.392 25.436 -12.282 1.00 63.09 832 LEU A CA 1
ATOM 6743 C C . LEU A 1 832 ? 26.901 25.077 -12.156 1.00 63.09 832 LEU A C 1
ATOM 6745 O O . LEU A 1 832 ? 26.447 24.731 -11.071 1.00 63.09 832 LEU A O 1
ATOM 6749 N N . THR A 1 833 ? 26.131 25.151 -13.243 1.00 57.75 833 THR A N 1
ATOM 6750 C CA . THR A 1 833 ? 24.683 24.868 -13.218 1.00 57.75 833 THR A CA 1
ATOM 6751 C C . THR A 1 833 ? 24.387 23.374 -13.027 1.00 57.75 833 THR A C 1
ATOM 6753 O O . THR A 1 833 ? 23.358 22.998 -12.467 1.00 57.75 833 THR A O 1
ATOM 6756 N N . ASN A 1 834 ? 25.335 22.510 -13.402 1.00 54.69 834 ASN A N 1
ATOM 6757 C CA . ASN A 1 834 ? 25.153 21.063 -13.541 1.00 54.69 834 ASN A CA 1
ATOM 6758 C C . ASN A 1 834 ? 25.611 20.277 -12.307 1.00 54.69 834 ASN A C 1
ATOM 6760 O O . ASN A 1 834 ? 25.058 19.223 -11.988 1.00 54.69 834 ASN A O 1
ATOM 6764 N N . THR A 1 835 ? 26.560 20.820 -11.536 1.00 55.53 835 THR A N 1
ATOM 6765 C CA . THR A 1 835 ? 26.917 20.289 -10.205 1.00 55.53 835 THR A CA 1
ATOM 6766 C C . THR A 1 835 ? 25.735 20.323 -9.230 1.00 55.53 835 THR A C 1
ATOM 6768 O O . THR A 1 835 ? 25.721 19.589 -8.244 1.00 55.53 835 THR A O 1
ATOM 6771 N N . ARG A 1 836 ? 24.695 21.107 -9.530 1.00 49.12 836 ARG A N 1
ATOM 6772 C CA . ARG A 1 836 ? 23.457 21.229 -8.755 1.00 49.12 836 ARG A CA 1
ATOM 6773 C C . ARG A 1 836 ? 22.694 19.913 -8.579 1.00 49.12 836 ARG A C 1
ATOM 6775 O O . ARG A 1 836 ? 22.145 19.684 -7.496 1.00 49.12 836 ARG A O 1
ATOM 6782 N N . ALA A 1 837 ? 22.704 19.035 -9.589 1.00 44.97 837 ALA A N 1
ATOM 6783 C CA . ALA A 1 837 ? 22.064 17.717 -9.527 1.00 44.97 837 ALA A CA 1
ATOM 6784 C C . ALA A 1 837 ? 22.652 16.834 -8.411 1.00 44.97 837 ALA A C 1
ATOM 6786 O O . ALA A 1 837 ? 21.905 16.126 -7.731 1.00 44.97 837 ALA A O 1
ATOM 6787 N N . ARG A 1 838 ? 23.961 16.976 -8.151 1.00 41.22 838 ARG A N 1
ATOM 6788 C CA . ARG A 1 838 ? 24.727 16.273 -7.104 1.00 41.22 838 ARG A CA 1
ATOM 6789 C C . ARG A 1 838 ? 24.186 16.503 -5.689 1.00 41.22 838 ARG A C 1
ATOM 6791 O O . ARG A 1 838 ? 24.387 15.670 -4.819 1.00 41.22 838 ARG A O 1
ATOM 6798 N N . LYS A 1 839 ? 23.476 17.615 -5.462 1.00 47.44 839 LYS A N 1
ATOM 6799 C CA . LYS A 1 839 ? 22.897 18.000 -4.159 1.00 47.44 839 LYS A CA 1
ATOM 6800 C C . LYS A 1 839 ? 21.362 17.992 -4.127 1.00 47.44 839 LYS A C 1
ATOM 6802 O O . LYS A 1 839 ? 20.786 18.337 -3.104 1.00 47.44 839 LYS A O 1
ATOM 6807 N N . MET A 1 840 ? 20.679 17.655 -5.228 1.00 38.50 840 MET A N 1
ATOM 6808 C CA . MET A 1 840 ? 19.208 17.744 -5.305 1.00 38.50 840 MET A CA 1
ATOM 6809 C C . MET A 1 840 ? 18.486 16.409 -5.069 1.00 38.50 840 MET A C 1
ATOM 6811 O O . MET A 1 840 ? 17.345 16.427 -4.626 1.00 38.50 840 MET A O 1
ATOM 6815 N N . ARG A 1 841 ? 19.144 15.261 -5.301 1.00 39.75 841 ARG A N 1
ATOM 6816 C CA . ARG A 1 841 ? 18.581 13.930 -4.984 1.00 39.75 841 ARG A CA 1
ATOM 6817 C C . ARG A 1 841 ? 18.918 13.408 -3.581 1.00 39.75 841 ARG A C 1
ATOM 6819 O O . ARG A 1 841 ? 18.159 12.606 -3.060 1.00 39.75 841 ARG A O 1
ATOM 6826 N N . VAL A 1 842 ? 19.997 13.889 -2.957 1.00 32.31 842 VAL A N 1
ATOM 6827 C CA . VAL A 1 842 ? 20.426 13.445 -1.611 1.00 32.31 842 VAL A CA 1
ATOM 6828 C C . VAL A 1 842 ? 19.714 14.214 -0.487 1.00 32.31 842 VAL A C 1
ATOM 6830 O O . VAL A 1 842 ? 19.529 13.686 0.597 1.00 32.31 842 VAL A O 1
ATOM 6833 N N . ALA A 1 843 ? 19.193 15.420 -0.743 1.00 34.09 843 ALA A N 1
ATOM 6834 C CA . ALA A 1 843 ? 18.545 16.267 0.273 1.00 34.09 843 ALA A CA 1
ATOM 6835 C C . ALA A 1 843 ? 17.236 15.707 0.894 1.00 34.09 843 ALA A C 1
ATOM 6837 O O . ALA A 1 843 ? 16.616 16.382 1.711 1.00 34.09 843 ALA A O 1
ATOM 6838 N N . ILE A 1 844 ? 16.809 14.500 0.506 1.00 37.66 844 ILE A N 1
ATOM 6839 C CA . ILE A 1 844 ? 15.660 13.770 1.071 1.00 37.66 844 ILE A CA 1
ATOM 6840 C C . ILE A 1 844 ? 16.126 12.597 1.966 1.00 37.66 844 ILE A C 1
ATOM 6842 O O . ILE A 1 844 ? 15.353 12.102 2.783 1.00 37.66 844 ILE A O 1
ATOM 6846 N N . THR A 1 845 ? 17.394 12.171 1.875 1.00 29.39 845 THR A N 1
ATOM 6847 C CA . THR A 1 845 ? 17.947 11.023 2.614 1.00 29.39 845 THR A CA 1
ATOM 6848 C C . THR A 1 845 ? 19.419 11.239 2.984 1.00 29.39 845 THR A C 1
ATOM 6850 O O . THR A 1 845 ? 20.259 11.335 2.096 1.00 29.39 845 THR A O 1
ATOM 6853 N N . VAL A 1 846 ? 19.724 11.162 4.287 1.00 31.36 846 VAL A N 1
ATOM 6854 C CA . VAL A 1 846 ? 21.051 11.335 4.927 1.00 31.36 846 VAL A CA 1
ATOM 6855 C C . VAL A 1 846 ? 21.514 12.803 5.077 1.00 31.36 846 VAL A C 1
ATOM 6857 O O . VAL A 1 846 ? 21.748 13.489 4.084 1.00 31.36 846 VAL A O 1
ATOM 6860 N N . PRO A 1 847 ? 21.710 13.297 6.320 1.00 28.98 847 PRO A N 1
ATOM 6861 C CA . PRO A 1 847 ? 22.394 14.559 6.587 1.00 28.98 847 PRO A CA 1
ATOM 6862 C C . PRO A 1 847 ? 23.913 14.332 6.604 1.00 28.98 847 PRO A C 1
ATOM 6864 O O . PRO A 1 847 ? 24.511 14.119 7.658 1.00 28.98 847 PRO A O 1
ATOM 6867 N N . GLU A 1 848 ? 24.537 14.345 5.427 1.00 35.09 848 GLU A N 1
ATOM 6868 C CA . GLU A 1 848 ? 25.978 14.115 5.278 1.00 35.09 848 GLU A CA 1
ATOM 6869 C C . GLU A 1 848 ? 26.787 15.340 5.752 1.00 35.09 848 GLU A C 1
ATOM 6871 O O . GLU A 1 848 ? 27.092 16.266 4.999 1.00 35.09 848 GLU A O 1
ATOM 6876 N N . TYR A 1 849 ? 27.098 15.351 7.050 1.00 29.38 849 TYR A N 1
ATOM 6877 C CA . TYR A 1 849 ? 28.248 16.067 7.596 1.00 29.38 849 TYR A CA 1
ATOM 6878 C C . TYR A 1 849 ? 29.513 15.421 7.021 1.00 29.38 849 TYR A C 1
ATOM 6880 O O . TYR A 1 849 ? 29.813 14.301 7.421 1.00 29.38 849 TYR A O 1
ATOM 6888 N N . ASP A 1 850 ? 30.257 16.119 6.156 1.00 30.27 850 ASP A N 1
ATOM 6889 C CA . ASP A 1 850 ? 31.724 16.083 6.214 1.00 30.27 850 ASP A CA 1
ATOM 6890 C C . ASP A 1 850 ? 32.425 17.212 5.428 1.00 30.27 850 ASP A C 1
ATOM 6892 O O . ASP A 1 850 ? 31.813 18.052 4.766 1.00 30.27 850 ASP A O 1
ATOM 6896 N N . GLU A 1 851 ? 33.735 17.271 5.640 1.00 31.64 851 GLU A N 1
ATOM 6897 C CA . GLU A 1 851 ? 34.679 18.378 5.480 1.00 31.64 851 GLU A CA 1
ATOM 6898 C C . GLU A 1 851 ? 34.742 19.122 4.125 1.00 31.64 851 GLU A C 1
ATOM 6900 O O . GLU A 1 851 ? 35.040 18.551 3.079 1.00 31.64 851 GLU A O 1
ATOM 6905 N N . SER A 1 852 ? 34.707 20.464 4.192 1.00 31.03 852 SER A N 1
ATOM 6906 C CA . SER A 1 852 ? 35.752 21.304 3.565 1.00 31.03 852 SER A CA 1
ATOM 6907 C C . SER A 1 852 ? 35.811 22.702 4.213 1.00 31.03 852 SER A C 1
ATOM 6909 O O . SER A 1 852 ? 35.203 23.665 3.734 1.00 31.03 852 SER A O 1
ATOM 6911 N N . THR A 1 853 ? 36.524 22.840 5.332 1.00 27.64 853 THR A N 1
ATOM 6912 C CA . THR A 1 853 ? 36.690 24.116 6.053 1.00 27.64 853 THR A CA 1
ATOM 6913 C C . THR A 1 853 ? 37.723 25.027 5.382 1.00 27.64 853 THR A C 1
ATOM 6915 O O . THR A 1 853 ? 38.925 24.892 5.591 1.00 27.64 853 THR A O 1
ATOM 6918 N N . ILE A 1 854 ? 37.267 26.025 4.617 1.00 32.06 854 ILE A N 1
ATOM 6919 C CA . ILE A 1 854 ? 38.144 27.101 4.128 1.00 32.06 854 ILE A CA 1
ATOM 6920 C C . ILE A 1 854 ? 38.047 28.307 5.073 1.00 32.06 854 ILE A C 1
ATOM 6922 O O . ILE A 1 854 ? 37.082 29.068 5.038 1.00 32.06 854 ILE A O 1
ATOM 6926 N N . ASN A 1 855 ? 39.071 28.496 5.908 1.00 26.64 855 ASN A N 1
ATOM 6927 C CA . ASN A 1 855 ? 39.229 29.698 6.729 1.00 26.64 855 ASN A CA 1
ATOM 6928 C C . ASN A 1 855 ? 39.568 30.913 5.848 1.00 26.64 855 ASN A C 1
ATOM 6930 O O . ASN A 1 855 ? 40.679 30.996 5.329 1.00 26.64 855 ASN A O 1
ATOM 6934 N N . PHE A 1 856 ? 38.667 31.897 5.759 1.00 36.28 856 PHE A N 1
ATOM 6935 C CA . PHE A 1 856 ? 39.001 33.245 5.283 1.00 36.28 856 PHE A CA 1
ATOM 6936 C C . PHE A 1 856 ? 38.458 34.338 6.208 1.00 36.28 856 PHE A C 1
ATOM 6938 O O . PHE A 1 856 ? 37.338 34.269 6.713 1.00 36.28 856 PHE A O 1
ATOM 6945 N N . ASN A 1 857 ? 39.304 35.342 6.442 1.00 34.19 857 ASN A N 1
ATOM 6946 C CA . ASN A 1 857 ? 39.130 36.361 7.474 1.00 34.19 857 ASN A CA 1
ATOM 6947 C C . ASN A 1 857 ? 37.975 37.345 7.209 1.00 34.19 857 ASN A C 1
ATOM 6949 O O . ASN A 1 857 ? 37.647 37.663 6.070 1.00 34.19 857 ASN A O 1
ATOM 6953 N N . ASN A 1 858 ? 37.434 37.872 8.311 1.00 32.50 858 ASN A N 1
ATOM 6954 C CA . ASN A 1 858 ? 36.551 39.038 8.455 1.00 32.50 858 ASN A CA 1
ATOM 6955 C C . ASN A 1 858 ? 36.289 39.911 7.201 1.00 32.50 858 ASN A C 1
ATOM 6957 O O . ASN A 1 858 ? 36.936 40.940 7.018 1.00 32.50 858 ASN A O 1
ATOM 6961 N N . ASN A 1 859 ? 35.242 39.586 6.430 1.00 39.75 859 ASN A N 1
ATOM 6962 C CA . ASN A 1 859 ? 34.397 40.573 5.730 1.00 39.75 859 ASN A CA 1
ATOM 6963 C C . ASN A 1 859 ? 33.043 39.954 5.312 1.00 39.75 859 ASN A C 1
ATOM 6965 O O . ASN A 1 859 ? 32.773 39.651 4.150 1.00 39.75 859 ASN A O 1
ATOM 6969 N N . SER A 1 860 ? 32.170 39.739 6.302 1.00 56.97 860 SER A N 1
ATOM 6970 C CA . SER A 1 860 ? 31.057 38.771 6.255 1.00 56.97 860 SER A CA 1
ATOM 6971 C C . SER A 1 860 ? 30.020 38.930 5.134 1.00 56.97 860 SER A C 1
ATOM 6973 O O . SER A 1 860 ? 29.380 37.942 4.784 1.00 56.97 860 SER A O 1
ATOM 6975 N N . LYS A 1 861 ? 29.847 40.122 4.543 1.00 52.88 861 LYS A N 1
ATOM 6976 C CA . LYS A 1 861 ? 28.913 40.332 3.416 1.00 52.88 861 LYS A CA 1
ATOM 6977 C C . LYS A 1 861 ? 29.515 40.036 2.039 1.00 52.88 861 LYS A C 1
ATOM 6979 O O . LYS A 1 861 ? 28.774 39.688 1.127 1.00 52.88 861 LYS A O 1
ATOM 6984 N N . ILE A 1 862 ? 30.834 40.158 1.875 1.00 61.38 862 ILE A N 1
ATOM 6985 C CA . ILE A 1 862 ? 31.505 39.952 0.578 1.00 61.38 862 ILE A CA 1
ATOM 6986 C C . ILE A 1 862 ? 31.635 38.454 0.270 1.00 61.38 862 ILE A C 1
ATOM 6988 O O . ILE A 1 862 ? 31.536 38.048 -0.885 1.00 61.38 862 ILE A O 1
ATOM 6992 N N . ASN A 1 863 ? 31.747 37.614 1.302 1.00 61.22 863 ASN A N 1
ATOM 6993 C CA . ASN A 1 863 ? 31.897 36.161 1.174 1.00 61.22 863 ASN A CA 1
ATOM 6994 C C . ASN A 1 863 ? 30.711 35.461 0.470 1.00 61.22 863 ASN A C 1
ATOM 6996 O O . ASN A 1 863 ? 30.854 34.314 0.060 1.00 61.22 863 ASN A O 1
ATOM 7000 N N . VAL A 1 864 ? 29.561 36.129 0.306 1.00 62.59 864 VAL A N 1
ATOM 7001 C CA . VAL A 1 864 ? 28.405 35.645 -0.481 1.00 62.59 864 VAL A CA 1
ATOM 7002 C C . VAL A 1 864 ? 28.726 35.627 -1.981 1.00 62.59 864 VAL A C 1
ATOM 7004 O O . VAL A 1 864 ? 28.306 34.728 -2.702 1.00 62.59 864 VAL A O 1
ATOM 7007 N N . ILE A 1 865 ? 29.525 36.592 -2.451 1.00 68.88 865 ILE A N 1
ATOM 7008 C CA . ILE A 1 865 ? 29.896 36.776 -3.865 1.00 68.88 865 ILE A CA 1
ATOM 7009 C C . ILE A 1 865 ? 30.807 35.634 -4.359 1.00 68.88 865 ILE A C 1
ATOM 7011 O O . ILE A 1 865 ? 30.959 35.445 -5.561 1.00 68.88 865 ILE A O 1
ATOM 7015 N N . TYR A 1 866 ? 31.354 34.823 -3.450 1.00 65.12 866 TYR A N 1
ATOM 7016 C CA . TYR A 1 866 ? 32.202 33.672 -3.764 1.00 65.12 866 TYR A CA 1
ATOM 7017 C C . TYR A 1 866 ? 31.517 32.311 -3.528 1.00 65.12 866 TYR A C 1
ATOM 7019 O O . TYR A 1 866 ? 32.159 31.274 -3.697 1.00 65.12 866 TYR A O 1
ATOM 7027 N N . ASP A 1 867 ? 30.224 32.274 -3.169 1.00 71.00 867 ASP A N 1
ATOM 7028 C CA . ASP A 1 867 ? 29.511 31.009 -2.942 1.00 71.00 867 ASP A CA 1
ATOM 7029 C C . ASP A 1 867 ? 29.043 30.361 -4.255 1.00 71.00 867 ASP A C 1
ATOM 7031 O O . ASP A 1 867 ? 28.076 30.778 -4.899 1.00 71.00 867 ASP A O 1
ATOM 7035 N N . ILE A 1 868 ? 29.735 29.284 -4.616 1.00 71.62 868 ILE A N 1
ATOM 7036 C CA . ILE A 1 868 ? 29.473 28.426 -5.775 1.00 71.62 868 ILE A CA 1
ATOM 7037 C C . ILE A 1 868 ? 28.048 27.844 -5.774 1.00 71.62 868 ILE A C 1
ATOM 7039 O O . ILE A 1 868 ? 27.435 27.756 -6.838 1.00 71.62 868 ILE A O 1
ATOM 7043 N N . ASP A 1 869 ? 27.496 27.462 -4.614 1.00 71.50 869 ASP A N 1
ATOM 7044 C CA . ASP A 1 869 ? 26.136 26.908 -4.538 1.00 71.50 869 ASP A CA 1
ATOM 7045 C C . ASP A 1 869 ? 25.074 27.999 -4.756 1.00 71.50 869 ASP A C 1
ATOM 7047 O O . ASP A 1 869 ? 24.042 27.728 -5.373 1.00 71.50 869 ASP A O 1
ATOM 7051 N N . ILE A 1 870 ? 25.319 29.230 -4.287 1.00 78.06 870 ILE A N 1
ATOM 7052 C CA . ILE A 1 870 ? 24.404 30.365 -4.498 1.00 78.06 870 ILE A CA 1
ATOM 7053 C C . ILE A 1 870 ? 24.453 30.813 -5.963 1.00 78.06 870 ILE A C 1
ATOM 7055 O O . ILE A 1 870 ? 23.402 30.935 -6.594 1.00 78.06 870 ILE A O 1
ATOM 7059 N N . TRP A 1 871 ? 25.642 30.972 -6.553 1.00 81.44 871 TRP A N 1
ATOM 7060 C CA . TRP A 1 871 ? 25.766 31.319 -7.974 1.00 81.44 871 TRP A CA 1
ATOM 7061 C C . TRP A 1 871 ? 25.170 30.259 -8.904 1.00 81.44 871 TRP A C 1
ATOM 7063 O O . TRP A 1 871 ? 24.540 30.624 -9.893 1.00 81.44 871 TRP A O 1
ATOM 7073 N N . ALA A 1 872 ? 25.268 28.966 -8.579 1.00 77.25 872 ALA A N 1
ATOM 7074 C CA . ALA A 1 872 ? 24.582 27.913 -9.333 1.00 77.25 872 ALA A CA 1
ATOM 7075 C C . ALA A 1 872 ? 23.045 28.059 -9.306 1.00 77.25 872 ALA A C 1
ATOM 7077 O O . ALA A 1 872 ? 22.375 27.727 -10.284 1.00 77.25 872 ALA A O 1
ATOM 7078 N N . ILE A 1 873 ? 22.473 28.573 -8.207 1.00 80.69 873 ILE A N 1
ATOM 7079 C CA . ILE A 1 873 ? 21.036 28.867 -8.098 1.00 80.69 873 ILE A CA 1
ATOM 7080 C C . ILE A 1 873 ? 20.670 30.127 -8.892 1.00 80.69 873 ILE A C 1
ATOM 7082 O O . ILE A 1 873 ? 19.672 30.112 -9.612 1.00 80.69 873 ILE A O 1
ATOM 7086 N N . VAL A 1 874 ? 21.473 31.191 -8.798 1.00 84.62 874 VAL A N 1
ATOM 7087 C CA . VAL A 1 874 ? 21.257 32.452 -9.531 1.00 84.62 874 VAL A CA 1
ATOM 7088 C C . VAL A 1 874 ? 21.352 32.240 -11.045 1.00 84.62 874 VAL A C 1
ATOM 7090 O O . VAL A 1 874 ? 20.472 32.691 -11.773 1.00 84.62 874 VAL A O 1
ATOM 7093 N N . LEU A 1 875 ? 22.369 31.511 -11.517 1.00 84.81 875 LEU A N 1
ATOM 7094 C CA . LEU A 1 875 ? 22.573 31.236 -12.942 1.00 84.81 875 LEU A CA 1
ATOM 7095 C C . LEU A 1 875 ? 21.436 30.400 -13.539 1.00 84.81 875 LEU A C 1
ATOM 7097 O O . LEU A 1 875 ? 20.949 30.751 -14.604 1.00 84.81 875 LEU A O 1
ATOM 7101 N N . ALA A 1 876 ? 20.968 29.344 -12.867 1.00 84.25 876 ALA A N 1
ATOM 7102 C CA . ALA A 1 876 ? 19.873 28.524 -13.395 1.00 84.25 876 ALA A CA 1
ATOM 7103 C C . ALA A 1 876 ? 18.553 29.315 -13.522 1.00 84.25 876 ALA A C 1
ATOM 7105 O O . ALA A 1 876 ? 17.971 29.381 -14.607 1.00 84.25 876 ALA A O 1
ATOM 7106 N N . ASN A 1 877 ? 18.144 30.013 -12.450 1.00 88.31 877 ASN A N 1
ATOM 7107 C CA . ASN A 1 877 ? 16.943 30.857 -12.483 1.00 88.31 877 ASN A CA 1
ATOM 7108 C C . ASN A 1 877 ? 17.054 31.950 -13.557 1.00 88.31 877 ASN A C 1
ATOM 7110 O O . ASN A 1 877 ? 16.106 32.183 -14.302 1.00 88.31 877 ASN A O 1
ATOM 7114 N N . GLY A 1 878 ? 18.203 32.632 -13.618 1.00 89.38 878 GLY A N 1
ATOM 7115 C CA . GLY A 1 878 ? 18.427 33.770 -14.506 1.00 89.38 878 GLY A CA 1
ATOM 7116 C C . GLY A 1 878 ? 18.612 33.401 -15.978 1.00 89.38 878 GLY A C 1
ATOM 7117 O O . GLY A 1 878 ? 18.282 34.218 -16.834 1.00 89.38 878 GLY A O 1
ATOM 7118 N N . LEU A 1 879 ? 19.115 32.199 -16.285 1.00 90.50 879 LEU A N 1
ATOM 7119 C CA . LEU A 1 879 ? 19.345 31.756 -17.663 1.00 90.50 879 LEU A CA 1
ATOM 7120 C C . LEU A 1 879 ? 18.145 31.022 -18.280 1.00 90.50 879 LEU A C 1
ATOM 7122 O O . LEU A 1 879 ? 17.963 31.112 -19.490 1.00 90.50 879 LEU A O 1
ATOM 7126 N N . GLN A 1 880 ? 17.325 30.323 -17.485 1.00 91.12 880 GLN A N 1
ATOM 7127 C CA . GLN A 1 880 ? 16.217 29.506 -18.001 1.00 91.12 880 GLN A CA 1
ATOM 7128 C C . GLN A 1 880 ? 14.881 29.771 -17.303 1.00 91.12 880 GLN A C 1
ATOM 7130 O O . GLN A 1 880 ? 13.946 30.239 -17.954 1.00 91.12 880 GLN A O 1
ATOM 7135 N N . ASP A 1 881 ? 14.768 29.487 -16.001 1.00 90.19 881 ASP A N 1
ATOM 7136 C CA . ASP A 1 881 ? 13.451 29.379 -15.354 1.00 90.19 881 ASP A CA 1
ATOM 7137 C C . ASP A 1 881 ? 12.654 30.695 -15.397 1.00 90.19 881 ASP A C 1
ATOM 7139 O O . ASP A 1 881 ? 11.480 30.701 -15.787 1.00 90.19 881 ASP A O 1
ATOM 7143 N N . ILE A 1 882 ? 13.300 31.813 -15.031 1.00 92.00 882 ILE A N 1
ATOM 7144 C CA . ILE A 1 882 ? 12.697 33.152 -15.027 1.00 92.00 882 ILE A CA 1
ATOM 7145 C C . ILE A 1 882 ? 12.445 33.645 -16.462 1.00 92.00 882 ILE A C 1
ATOM 7147 O O . ILE A 1 882 ? 11.302 34.011 -16.731 1.00 92.00 882 ILE A O 1
ATOM 7151 N N . PRO A 1 883 ? 13.410 33.618 -17.411 1.00 93.69 883 PRO A N 1
ATOM 7152 C CA . PRO A 1 883 ? 13.148 33.947 -18.816 1.00 93.69 883 PRO A CA 1
ATOM 7153 C C . PRO A 1 883 ? 11.943 33.206 -19.408 1.00 93.69 883 PRO A C 1
ATOM 7155 O O . PRO A 1 883 ? 11.064 33.834 -20.003 1.00 93.69 883 PRO A O 1
ATOM 7158 N N . PHE A 1 884 ? 11.853 31.889 -19.198 1.00 93.19 884 PHE A N 1
ATOM 7159 C CA . PHE A 1 884 ? 10.762 31.073 -19.733 1.00 93.19 884 PHE A CA 1
ATOM 7160 C C . PHE A 1 884 ? 9.421 31.418 -19.073 1.00 93.19 884 PHE A C 1
ATOM 7162 O O . PHE A 1 884 ? 8.409 31.532 -19.769 1.00 93.19 884 PHE A O 1
ATOM 7169 N N . LEU A 1 885 ? 9.399 31.639 -17.751 1.00 92.69 885 LEU A N 1
ATOM 7170 C CA . LEU A 1 885 ? 8.197 32.081 -17.040 1.00 92.69 885 LEU A CA 1
ATOM 7171 C C . LEU A 1 885 ? 7.745 33.474 -17.510 1.00 92.69 885 LEU A C 1
ATOM 7173 O O . LEU A 1 885 ? 6.565 33.662 -17.791 1.00 92.69 885 LEU A O 1
ATOM 7177 N N . CYS A 1 886 ? 8.662 34.435 -17.643 1.00 92.88 886 CYS A N 1
ATOM 7178 C CA . CYS A 1 886 ? 8.357 35.795 -18.091 1.00 92.88 886 CYS A CA 1
ATOM 7179 C C . CYS A 1 886 ? 7.771 35.824 -19.509 1.00 92.88 886 CYS A C 1
ATOM 7181 O O . CYS A 1 886 ? 6.768 36.500 -19.731 1.00 92.88 886 CYS A O 1
ATOM 7183 N N . VAL A 1 887 ? 8.338 35.063 -20.454 1.00 91.75 887 VAL A N 1
ATOM 7184 C CA . VAL A 1 887 ? 7.804 34.978 -21.825 1.00 91.75 887 VAL A CA 1
ATOM 7185 C C . VAL A 1 887 ? 6.440 34.277 -21.851 1.00 91.75 887 VAL A C 1
ATOM 7187 O O . VAL A 1 887 ? 5.506 34.796 -22.464 1.00 91.75 887 VAL A O 1
ATOM 7190 N N . ARG A 1 888 ? 6.272 33.152 -21.138 1.00 91.00 888 ARG A N 1
ATOM 7191 C CA . ARG A 1 888 ? 4.981 32.440 -21.053 1.00 91.00 888 ARG A CA 1
ATOM 7192 C C . ARG A 1 888 ? 3.887 33.308 -20.395 1.00 91.00 888 ARG A C 1
ATOM 7194 O O . ARG A 1 888 ? 2.764 33.353 -20.894 1.00 91.00 888 ARG A O 1
ATOM 7201 N N . LEU A 1 889 ? 4.212 34.074 -19.347 1.00 90.88 889 LEU A N 1
ATOM 7202 C CA . LEU A 1 889 ? 3.294 35.047 -18.731 1.00 90.88 889 LEU A CA 1
ATOM 7203 C C . LEU A 1 889 ? 2.953 36.213 -19.670 1.00 90.88 889 LEU A C 1
ATOM 7205 O O . LEU A 1 889 ? 1.787 36.591 -19.757 1.00 90.88 889 LEU A O 1
ATOM 7209 N N . PHE A 1 890 ? 3.928 36.762 -20.400 1.00 91.19 890 PHE A N 1
ATOM 7210 C CA . PHE A 1 890 ? 3.694 37.826 -21.383 1.00 91.19 890 PHE A CA 1
ATOM 7211 C C . PHE A 1 890 ? 2.719 37.385 -22.488 1.00 91.19 890 PHE A C 1
ATOM 7213 O O . PHE A 1 890 ? 1.801 38.132 -22.827 1.00 91.19 890 PHE A O 1
ATOM 7220 N N . LEU A 1 891 ? 2.851 36.151 -22.991 1.00 89.81 891 LEU A N 1
ATOM 7221 C CA . LEU A 1 891 ? 1.928 35.577 -23.979 1.00 89.81 891 LEU A CA 1
ATOM 7222 C C . LEU A 1 891 ? 0.490 35.447 -23.446 1.00 89.81 891 LEU A C 1
ATOM 7224 O O . LEU A 1 891 ? -0.459 35.781 -24.158 1.00 89.81 891 LEU A O 1
ATOM 7228 N N . ILE A 1 892 ? 0.308 35.031 -22.188 1.00 87.69 892 ILE A N 1
ATOM 7229 C CA . ILE A 1 892 ? -1.024 34.966 -21.567 1.00 87.69 892 ILE A CA 1
ATOM 7230 C C . ILE A 1 892 ? -1.598 36.365 -21.314 1.00 87.69 892 ILE A C 1
ATOM 7232 O O . ILE A 1 892 ? -2.750 36.617 -21.655 1.00 87.69 892 ILE A O 1
ATOM 7236 N N . ILE A 1 893 ? -0.822 37.286 -20.739 1.00 88.19 893 ILE A N 1
ATOM 7237 C CA . ILE A 1 893 ? -1.320 38.612 -20.343 1.00 88.19 893 ILE A CA 1
ATOM 7238 C C . ILE A 1 893 ? -1.658 39.463 -21.574 1.00 88.19 893 ILE A C 1
ATOM 7240 O O . ILE A 1 893 ? -2.749 40.030 -21.643 1.00 88.19 893 ILE A O 1
ATOM 7244 N N . GLN A 1 894 ? -0.752 39.533 -22.554 1.00 86.88 894 GLN A N 1
ATOM 7245 C CA . GLN A 1 894 ? -0.895 40.425 -23.707 1.00 86.88 894 GLN A CA 1
ATOM 7246 C C . GLN A 1 894 ? -1.742 39.818 -24.835 1.00 86.88 894 GLN A C 1
ATOM 7248 O O . GLN A 1 894 ? -2.490 40.541 -25.489 1.00 86.88 894 GLN A O 1
ATOM 7253 N N . TYR A 1 895 ? -1.643 38.503 -25.064 1.00 85.12 895 TYR A N 1
ATOM 7254 C CA . TYR A 1 895 ? -2.276 37.828 -26.206 1.00 85.12 895 TYR A CA 1
ATOM 7255 C C . TYR A 1 895 ? -3.330 36.778 -25.817 1.00 85.12 895 TYR A C 1
ATOM 7257 O O . TYR A 1 895 ? -3.911 36.150 -26.699 1.00 85.12 895 TYR A O 1
ATOM 7265 N N . ARG A 1 896 ? -3.620 36.603 -24.516 1.00 82.69 896 ARG A N 1
ATOM 7266 C CA . ARG A 1 896 ? -4.663 35.699 -23.979 1.00 82.69 896 ARG A CA 1
ATOM 7267 C C . ARG A 1 896 ? -4.521 34.233 -24.414 1.00 82.69 896 ARG A C 1
ATOM 7269 O O . ARG A 1 896 ? -5.509 33.507 -24.507 1.00 82.69 896 ARG A O 1
ATOM 7276 N N . LEU A 1 897 ? -3.284 33.788 -24.642 1.00 78.62 897 LEU A N 1
ATOM 7277 C CA . LEU A 1 897 ? -2.951 32.456 -25.151 1.00 78.62 897 LEU A CA 1
ATOM 7278 C C . LEU A 1 897 ? -3.062 31.362 -24.065 1.00 78.62 897 LEU A C 1
ATOM 7280 O O . LEU A 1 897 ? -2.067 30.877 -23.532 1.00 78.62 897 LEU A O 1
ATOM 7284 N N . LEU A 1 898 ? -4.294 30.995 -23.707 1.00 80.12 898 LEU A N 1
ATOM 7285 C CA . LEU A 1 898 ? -4.610 30.031 -22.645 1.00 80.12 898 LEU A CA 1
ATOM 7286 C C . LEU A 1 898 ? -4.731 28.587 -23.168 1.00 80.12 898 LEU A C 1
ATOM 7288 O O . LEU A 1 898 ? -5.825 28.027 -23.232 1.00 80.12 898 LEU A O 1
ATOM 7292 N N . THR A 1 899 ? -3.602 27.962 -23.512 1.00 81.75 899 THR A N 1
ATOM 7293 C CA . THR A 1 899 ? -3.534 26.518 -23.810 1.00 81.75 899 THR A CA 1
ATOM 7294 C C . THR A 1 899 ? -3.144 25.696 -22.571 1.00 81.75 899 THR A C 1
ATOM 7296 O O . THR A 1 899 ? -2.467 26.175 -21.657 1.00 81.75 899 THR A O 1
ATOM 7299 N N . TYR A 1 900 ? -3.603 24.438 -22.506 1.00 83.56 900 TYR A N 1
ATOM 7300 C CA . TYR A 1 900 ? -3.379 23.537 -21.360 1.00 83.56 900 TYR A CA 1
ATOM 7301 C C . TYR A 1 900 ? -1.886 23.335 -21.045 1.00 83.56 900 TYR A C 1
ATOM 7303 O O . TYR A 1 900 ? -1.480 23.374 -19.884 1.00 83.56 900 TYR A O 1
ATOM 7311 N N . THR A 1 901 ? -1.073 23.184 -22.092 1.00 84.38 901 THR A N 1
ATOM 7312 C CA . THR A 1 901 ? 0.389 23.088 -22.026 1.00 84.38 901 THR A CA 1
ATOM 7313 C C . THR A 1 901 ? 1.003 24.334 -21.391 1.00 84.38 901 THR A C 1
ATOM 7315 O O . THR A 1 901 ? 1.728 24.212 -20.407 1.00 84.38 901 THR A O 1
ATOM 7318 N N . MET A 1 902 ? 0.657 25.536 -21.869 1.00 83.50 902 MET A N 1
ATOM 7319 C CA . MET A 1 902 ? 1.159 26.801 -21.311 1.00 83.50 902 MET A CA 1
ATOM 7320 C C . MET A 1 902 ? 0.846 26.934 -19.815 1.00 83.50 902 MET A C 1
ATOM 7322 O O . MET A 1 902 ? 1.732 27.285 -19.038 1.00 83.50 902 MET A O 1
ATOM 7326 N N . MET A 1 903 ? -0.381 26.605 -19.388 1.00 86.56 903 MET A N 1
ATOM 7327 C CA . MET A 1 903 ? -0.751 26.648 -17.966 1.00 86.56 903 MET A CA 1
ATOM 7328 C C . MET A 1 903 ? 0.055 25.647 -17.128 1.00 86.56 903 MET A C 1
ATOM 7330 O O . MET A 1 903 ? 0.632 26.030 -16.109 1.00 86.56 903 MET A O 1
ATOM 7334 N N . PHE A 1 904 ? 0.153 24.388 -17.568 1.00 89.12 904 PHE A N 1
ATOM 7335 C CA . PHE A 1 904 ? 0.923 23.360 -16.865 1.00 89.12 904 PHE A CA 1
ATOM 7336 C C . PHE A 1 904 ? 2.408 23.740 -16.741 1.00 89.12 904 PHE A C 1
ATOM 7338 O O . PHE A 1 904 ? 2.980 23.656 -15.651 1.00 89.12 904 PHE A O 1
ATOM 7345 N N . PHE A 1 905 ? 3.022 24.238 -17.817 1.00 88.69 905 PHE A N 1
ATOM 7346 C CA . PHE A 1 905 ? 4.433 24.617 -17.816 1.00 88.69 905 PHE A CA 1
ATOM 7347 C C . PHE A 1 905 ? 4.722 25.929 -17.060 1.00 88.69 905 PHE A C 1
ATOM 7349 O O . PHE A 1 905 ? 5.808 26.092 -16.508 1.00 88.69 905 PHE A O 1
ATOM 7356 N N . ILE A 1 906 ? 3.756 26.848 -16.938 1.00 90.75 906 ILE A N 1
ATOM 7357 C CA . ILE A 1 906 ? 3.865 27.991 -16.012 1.00 90.75 906 ILE A CA 1
ATOM 7358 C C . ILE A 1 906 ? 3.852 27.513 -14.558 1.00 90.75 906 ILE A C 1
ATOM 7360 O O . ILE A 1 906 ? 4.712 27.925 -13.780 1.00 90.75 906 ILE A O 1
ATOM 7364 N N . CYS A 1 907 ? 2.931 26.615 -14.187 1.00 90.31 907 CYS A N 1
ATOM 7365 C CA . CYS A 1 907 ? 2.888 26.045 -12.838 1.00 90.31 907 CYS A CA 1
ATOM 7366 C C . CYS A 1 907 ? 4.176 25.277 -12.501 1.00 90.31 907 CYS A C 1
ATOM 7368 O O . CYS A 1 907 ? 4.712 25.445 -11.405 1.00 90.31 907 CYS A O 1
ATOM 7370 N N . LYS A 1 908 ? 4.706 24.501 -13.456 1.00 89.62 908 LYS A N 1
ATOM 7371 C CA . LYS A 1 908 ? 6.014 23.835 -13.373 1.00 89.62 908 LYS A CA 1
ATOM 7372 C C . LYS A 1 908 ? 7.134 24.839 -13.082 1.00 89.62 908 LYS A C 1
ATOM 7374 O O . LYS A 1 908 ? 7.783 24.724 -12.045 1.00 89.62 908 LYS A O 1
ATOM 7379 N N . ASN A 1 909 ? 7.333 25.843 -13.941 1.00 89.25 909 ASN A N 1
ATOM 7380 C CA . ASN A 1 909 ? 8.410 26.824 -13.777 1.00 89.25 909 ASN A CA 1
ATOM 7381 C C . ASN A 1 909 ? 8.271 27.617 -12.467 1.00 89.25 909 ASN A C 1
ATOM 7383 O O . ASN A 1 909 ? 9.258 27.806 -11.761 1.00 89.25 909 ASN A O 1
ATOM 7387 N N . ALA A 1 910 ? 7.059 28.039 -12.095 1.00 90.62 910 ALA A N 1
ATOM 7388 C CA . ALA A 1 910 ? 6.817 28.767 -10.849 1.00 90.62 910 ALA A CA 1
ATOM 7389 C C . ALA A 1 910 ? 7.127 27.919 -9.599 1.00 90.62 910 ALA A C 1
ATOM 7391 O O . ALA A 1 910 ? 7.765 28.411 -8.666 1.00 90.62 910 ALA A O 1
ATOM 7392 N N . LEU A 1 911 ? 6.738 26.638 -9.590 1.00 90.38 911 LEU A N 1
ATOM 7393 C CA . LEU A 1 911 ? 7.061 25.694 -8.513 1.00 90.38 911 LEU A CA 1
ATOM 7394 C C . LEU A 1 911 ? 8.569 25.430 -8.436 1.00 90.38 911 LEU A C 1
ATOM 7396 O O . LEU A 1 911 ? 9.138 25.414 -7.343 1.00 90.38 911 LEU A O 1
ATOM 7400 N N . ILE A 1 912 ? 9.228 25.271 -9.586 1.00 86.88 912 ILE A N 1
ATOM 7401 C CA . ILE A 1 912 ? 10.680 25.124 -9.671 1.00 86.88 912 ILE A CA 1
ATOM 7402 C C . ILE A 1 912 ? 11.364 26.364 -9.074 1.00 86.88 912 ILE A C 1
ATOM 7404 O O . ILE A 1 912 ? 12.141 26.214 -8.133 1.00 86.88 912 ILE A O 1
ATOM 7408 N N . ILE A 1 913 ? 11.028 27.580 -9.518 1.00 88.88 913 ILE A N 1
ATOM 7409 C CA . ILE A 1 913 ? 11.585 28.838 -8.984 1.00 88.88 913 ILE A CA 1
ATOM 7410 C C . ILE A 1 913 ? 11.346 28.953 -7.473 1.00 88.88 913 ILE A C 1
ATOM 7412 O O . ILE A 1 913 ? 12.267 29.309 -6.738 1.00 88.88 913 ILE A O 1
ATOM 7416 N N . ALA A 1 914 ? 10.156 28.607 -6.974 1.00 88.31 914 ALA A N 1
ATOM 7417 C CA . ALA A 1 914 ? 9.852 28.631 -5.542 1.00 88.31 914 ALA A CA 1
ATOM 7418 C C . ALA A 1 914 ? 10.756 27.679 -4.731 1.00 88.31 914 ALA A C 1
ATOM 7420 O O . ALA A 1 914 ? 11.357 28.094 -3.741 1.00 88.31 914 ALA A O 1
ATOM 7421 N N . LEU A 1 915 ? 10.932 26.427 -5.173 1.00 86.25 915 LEU A N 1
ATOM 7422 C CA . LEU A 1 915 ? 11.826 25.467 -4.508 1.00 86.25 915 LEU A CA 1
ATOM 7423 C C . LEU A 1 915 ? 13.303 25.880 -4.615 1.00 86.25 915 LEU A C 1
ATOM 7425 O O . LEU A 1 915 ? 14.070 25.743 -3.658 1.00 86.25 915 LEU A O 1
ATOM 7429 N N . GLN A 1 916 ? 13.710 26.403 -5.773 1.00 83.06 916 GLN A N 1
ATOM 7430 C CA . GLN A 1 916 ? 15.071 26.868 -6.018 1.00 83.06 916 GLN A CA 1
ATOM 7431 C C . GLN A 1 916 ? 15.432 28.088 -5.156 1.00 83.06 916 GLN A C 1
ATOM 7433 O O . GLN A 1 916 ? 16.517 28.121 -4.570 1.00 83.06 916 GLN A O 1
ATOM 7438 N N . THR A 1 917 ? 14.537 29.076 -5.060 1.00 83.62 917 THR A N 1
ATOM 7439 C CA . THR A 1 917 ? 14.743 30.291 -4.255 1.00 83.62 917 THR A CA 1
ATOM 7440 C C . THR A 1 917 ? 14.645 30.000 -2.760 1.00 83.62 917 THR A C 1
ATOM 7442 O O . THR A 1 917 ? 15.490 30.486 -2.012 1.00 83.62 917 THR A O 1
ATOM 7445 N N . TYR A 1 918 ? 13.731 29.125 -2.324 1.00 86.12 918 TYR A N 1
ATOM 7446 C CA . TYR A 1 918 ? 13.689 28.624 -0.946 1.00 86.12 918 TYR A CA 1
ATOM 7447 C C . TYR A 1 918 ? 15.012 27.954 -0.543 1.00 86.12 918 TYR A C 1
ATOM 7449 O O . TYR A 1 918 ? 15.596 28.301 0.483 1.00 86.12 918 TYR A O 1
ATOM 7457 N N . ARG A 1 919 ? 15.562 27.067 -1.387 1.00 81.56 919 ARG A N 1
ATOM 7458 C CA . ARG A 1 919 ? 16.886 26.464 -1.154 1.00 81.56 919 ARG A CA 1
ATOM 7459 C C . ARG A 1 919 ? 18.006 27.513 -1.105 1.00 81.56 919 ARG A C 1
ATOM 7461 O O . ARG A 1 919 ? 18.920 27.377 -0.295 1.00 81.56 919 ARG A O 1
ATOM 7468 N N . GLY A 1 920 ? 17.940 28.550 -1.941 1.00 79.00 920 GLY A N 1
ATOM 7469 C CA . GLY A 1 920 ? 18.867 29.686 -1.893 1.00 79.00 920 GLY A CA 1
ATOM 7470 C C . GLY A 1 920 ? 18.784 30.457 -0.572 1.00 79.00 920 GLY A C 1
ATOM 7471 O O . GLY A 1 920 ? 19.815 30.749 0.028 1.00 79.00 920 GLY A O 1
ATOM 7472 N N . PHE A 1 921 ? 17.570 30.716 -0.081 1.00 82.12 921 PHE A N 1
ATOM 7473 C CA . PHE A 1 921 ? 17.319 31.378 1.200 1.00 82.12 921 PHE A CA 1
ATOM 7474 C C . PHE A 1 921 ? 17.835 30.560 2.392 1.00 82.12 921 PHE A C 1
ATOM 7476 O O . PHE A 1 921 ? 18.505 31.120 3.255 1.00 82.12 921 PHE A O 1
ATOM 7483 N N . VAL A 1 922 ? 17.597 29.242 2.417 1.00 80.81 922 VAL A N 1
ATOM 7484 C CA . VAL A 1 922 ? 18.122 28.344 3.465 1.00 80.81 922 VAL A CA 1
ATOM 7485 C C . VAL A 1 922 ? 19.655 28.351 3.472 1.00 80.81 922 VAL A C 1
ATOM 7487 O O . VAL A 1 922 ? 20.255 28.640 4.503 1.00 80.81 922 VAL A O 1
ATOM 7490 N N . LEU A 1 923 ? 20.302 28.147 2.316 1.00 75.44 923 LEU A N 1
ATOM 7491 C CA . LEU A 1 923 ? 21.769 28.195 2.206 1.00 75.44 923 LEU A CA 1
ATOM 7492 C C . LEU A 1 923 ? 22.347 29.550 2.644 1.00 75.44 923 LEU A C 1
ATOM 7494 O O . LEU A 1 923 ? 23.369 29.592 3.330 1.00 75.44 923 LEU A O 1
ATOM 7498 N N . PHE A 1 924 ? 21.690 30.651 2.275 1.00 77.69 924 PHE A N 1
ATOM 7499 C CA . PHE A 1 924 ? 22.091 31.999 2.670 1.00 77.69 924 PHE A CA 1
ATOM 7500 C C . PHE A 1 924 ? 21.951 32.221 4.184 1.00 77.69 924 PHE A C 1
ATOM 7502 O O . PHE A 1 924 ? 22.871 32.731 4.826 1.00 77.69 924 PHE A O 1
ATOM 7509 N N . ASN A 1 925 ? 20.834 31.793 4.775 1.00 75.94 925 ASN A N 1
ATOM 7510 C CA . ASN A 1 925 ? 20.587 31.895 6.209 1.00 75.94 925 ASN A CA 1
ATOM 7511 C C . ASN A 1 925 ? 21.606 31.085 7.025 1.00 75.94 925 ASN A C 1
ATOM 7513 O O . ASN A 1 925 ? 22.247 31.622 7.934 1.00 75.94 925 ASN A O 1
ATOM 7517 N N . ASP A 1 926 ? 21.808 29.823 6.655 1.00 73.25 926 ASP A N 1
ATOM 7518 C CA . ASP A 1 926 ? 22.656 28.894 7.399 1.00 73.25 926 ASP A CA 1
ATOM 7519 C C . ASP A 1 926 ? 24.138 29.280 7.325 1.00 73.25 926 ASP A C 1
ATOM 7521 O O . ASP A 1 926 ? 24.836 29.201 8.336 1.00 73.25 926 ASP A O 1
ATOM 7525 N N . ARG A 1 927 ? 24.621 29.757 6.168 1.00 72.81 927 ARG A N 1
ATOM 7526 C CA . ARG A 1 927 ? 26.032 30.145 5.980 1.00 72.81 927 ARG A CA 1
ATOM 7527 C C . ARG A 1 927 ? 26.345 31.573 6.444 1.00 72.81 927 ARG A C 1
ATOM 7529 O O . ARG A 1 927 ? 27.419 31.804 7.004 1.00 72.81 927 ARG A O 1
ATOM 7536 N N . TYR A 1 928 ? 25.430 32.528 6.241 1.00 69.56 928 TYR A N 1
ATOM 7537 C CA . TYR A 1 928 ? 25.728 33.963 6.382 1.00 69.56 928 TYR A CA 1
ATOM 7538 C C . TYR A 1 928 ? 24.958 34.691 7.495 1.00 69.56 928 TYR A C 1
ATOM 7540 O O . TYR A 1 928 ? 25.487 35.675 8.014 1.00 69.56 928 TYR A O 1
ATOM 7548 N N . L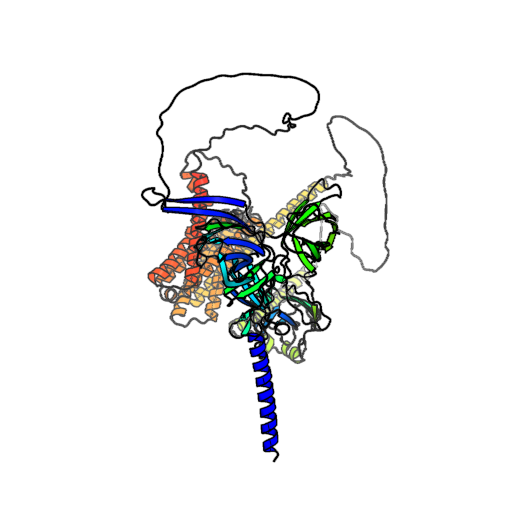EU A 1 929 ? 23.772 34.226 7.919 1.00 65.25 929 LEU A N 1
ATOM 7549 C CA . LEU A 1 929 ? 23.059 34.817 9.069 1.00 65.25 929 LEU A CA 1
ATOM 7550 C C . LEU A 1 929 ? 23.337 34.097 10.396 1.00 65.25 929 LEU A C 1
ATOM 7552 O O . LEU A 1 929 ? 23.440 34.763 11.427 1.00 65.25 929 LEU A O 1
ATOM 7556 N N . SER A 1 930 ? 23.496 32.769 10.396 1.00 55.72 930 SER A N 1
ATOM 7557 C CA . SER A 1 930 ? 23.645 31.970 11.631 1.00 55.72 930 SER A CA 1
ATOM 7558 C C . SER A 1 930 ? 24.899 32.303 12.466 1.00 55.72 930 SER A C 1
ATOM 7560 O O . SER A 1 930 ? 24.942 32.057 13.676 1.00 55.72 930 SER A O 1
ATOM 7562 N N . ASN A 1 931 ? 25.906 32.914 11.829 1.00 48.50 931 ASN A N 1
ATOM 7563 C CA . ASN A 1 931 ? 27.271 33.153 12.315 1.00 48.50 931 ASN A CA 1
ATOM 7564 C C . ASN A 1 931 ? 27.403 34.227 13.429 1.00 48.50 931 ASN A C 1
ATOM 7566 O O . ASN A 1 931 ? 28.372 34.986 13.474 1.00 48.50 931 ASN A O 1
ATOM 7570 N N . LYS A 1 932 ? 26.431 34.313 14.351 1.00 41.53 932 LYS A N 1
ATOM 7571 C CA . LYS A 1 932 ? 26.457 35.250 15.493 1.00 41.53 932 LYS A CA 1
ATOM 7572 C C . LYS A 1 932 ? 26.026 34.701 16.861 1.00 41.53 932 LYS A C 1
ATOM 7574 O O . LYS A 1 932 ? 26.106 35.459 17.824 1.00 41.53 932 LYS A O 1
ATOM 7579 N N . GLN A 1 933 ? 25.590 33.439 16.988 1.00 37.41 933 GLN A N 1
ATOM 7580 C CA . GLN A 1 933 ? 25.026 32.927 18.260 1.00 37.41 933 GLN A CA 1
ATOM 7581 C C . GLN A 1 933 ? 25.398 31.489 18.695 1.00 37.41 933 GLN A C 1
ATOM 7583 O O . GLN A 1 933 ? 24.737 30.934 19.571 1.00 37.41 933 GLN A O 1
ATOM 7588 N N . ARG A 1 934 ? 26.480 30.877 18.188 1.00 33.47 934 ARG A N 1
ATOM 7589 C CA . ARG A 1 934 ? 27.020 29.625 18.773 1.00 33.47 934 ARG A CA 1
ATOM 7590 C C . ARG A 1 934 ? 28.510 29.725 19.104 1.00 33.47 934 ARG A C 1
ATOM 7592 O O . ARG A 1 934 ? 29.365 29.508 18.254 1.00 33.47 934 ARG A O 1
ATOM 7599 N N . GLN A 1 935 ? 28.802 30.051 20.365 1.00 31.17 935 GLN A N 1
ATOM 7600 C CA . GLN A 1 935 ? 30.146 29.944 20.943 1.00 31.17 935 GLN A CA 1
ATOM 7601 C C . GLN A 1 935 ? 30.538 28.465 21.156 1.00 31.17 935 GLN A C 1
ATOM 7603 O O . GLN A 1 935 ? 29.680 27.658 21.523 1.00 31.17 935 GLN A O 1
ATOM 7608 N N . PRO A 1 936 ? 31.819 28.093 20.977 1.00 29.25 936 PRO A N 1
ATOM 7609 C CA . PRO A 1 936 ? 32.278 26.714 21.120 1.00 29.25 936 PRO A CA 1
ATOM 7610 C C . PRO A 1 936 ? 32.669 26.379 22.572 1.00 29.25 936 PRO A C 1
ATOM 7612 O O . PRO A 1 936 ? 33.848 26.394 22.922 1.00 29.25 936 PRO A O 1
ATOM 7615 N N . SER A 1 937 ? 31.701 26.046 23.435 1.00 25.91 937 SER A N 1
ATOM 7616 C CA . SER A 1 937 ? 32.019 25.547 24.787 1.00 25.91 937 SER A CA 1
ATOM 7617 C C . SER A 1 937 ? 30.900 24.748 25.466 1.00 25.91 937 SER A C 1
ATOM 7619 O O . SER A 1 937 ? 30.068 25.335 26.156 1.00 25.91 937 SER A O 1
ATOM 7621 N N . LEU A 1 938 ? 30.953 23.409 25.388 1.00 33.72 938 LEU A N 1
ATOM 7622 C CA . LEU A 1 938 ? 30.737 22.566 26.576 1.00 33.72 938 LEU A CA 1
ATOM 7623 C C . LEU A 1 938 ? 31.351 21.157 26.466 1.00 33.72 938 LEU A C 1
ATOM 7625 O O . LEU A 1 938 ? 31.463 20.576 25.390 1.00 33.72 938 LEU A O 1
ATOM 7629 N N . GLN A 1 939 ? 31.759 20.645 27.630 1.00 33.12 939 GLN A N 1
ATOM 7630 C CA . GLN A 1 939 ? 32.311 19.313 27.905 1.00 33.12 939 GLN A CA 1
ATOM 7631 C C . GLN A 1 939 ? 31.462 18.183 27.272 1.00 33.12 939 GLN A C 1
ATOM 7633 O O . GLN A 1 939 ? 30.242 18.275 27.255 1.00 33.12 939 GLN A O 1
ATOM 7638 N N . ARG A 1 940 ? 32.005 17.082 26.730 1.00 26.86 940 ARG A N 1
ATOM 7639 C CA . ARG A 1 940 ? 33.057 16.172 27.244 1.00 26.86 940 ARG A CA 1
ATOM 7640 C C . ARG A 1 940 ? 32.781 15.648 28.665 1.00 26.86 940 ARG A C 1
ATOM 7642 O O . ARG A 1 940 ? 33.586 15.862 29.565 1.00 26.86 940 ARG A O 1
ATOM 7649 N N . ILE A 1 941 ? 31.682 14.917 28.834 1.00 28.09 941 ILE A N 1
ATOM 7650 C CA . ILE A 1 941 ? 31.375 14.050 29.988 1.00 28.09 941 ILE A CA 1
ATOM 7651 C C . ILE A 1 941 ? 30.713 12.762 29.433 1.00 28.09 941 ILE A C 1
ATOM 7653 O O . ILE A 1 941 ? 30.155 12.818 28.337 1.00 28.09 941 ILE A O 1
ATOM 7657 N N . PRO A 1 942 ? 30.950 11.574 30.027 1.00 28.70 942 PRO A N 1
ATOM 7658 C CA . PRO A 1 942 ? 31.584 10.510 29.234 1.00 28.70 942 PRO A CA 1
ATOM 7659 C C . PRO A 1 942 ? 30.708 9.278 28.941 1.00 28.70 942 PRO A C 1
ATOM 7661 O O . PRO A 1 942 ? 29.567 9.172 29.383 1.00 28.70 942 PRO A O 1
ATOM 7664 N N . ARG A 1 943 ? 31.314 8.284 28.264 1.00 24.91 943 ARG A N 1
ATOM 7665 C CA . ARG A 1 943 ? 30.919 6.870 28.399 1.00 24.91 943 ARG A CA 1
ATOM 7666 C C . ARG A 1 943 ? 30.760 6.534 29.884 1.00 24.91 943 ARG A C 1
ATOM 7668 O O . ARG A 1 943 ? 31.703 6.728 30.649 1.00 24.91 943 ARG A O 1
ATOM 7675 N N . ILE A 1 944 ? 29.619 5.966 30.256 1.00 29.34 944 ILE A N 1
ATOM 7676 C CA . ILE A 1 944 ? 29.409 5.352 31.565 1.00 29.34 944 ILE A CA 1
ATOM 7677 C C . ILE A 1 944 ? 29.101 3.874 31.331 1.00 29.34 944 ILE A C 1
ATOM 7679 O O . ILE A 1 944 ? 27.958 3.485 31.117 1.00 29.34 944 ILE A O 1
ATOM 7683 N N . GLU A 1 945 ? 30.141 3.043 31.397 1.00 30.55 945 GLU A N 1
ATOM 7684 C CA . GLU A 1 945 ? 29.959 1.732 32.011 1.00 30.55 945 GLU A CA 1
ATOM 7685 C C . GLU A 1 945 ? 29.798 1.968 33.513 1.00 30.55 945 GLU A C 1
ATOM 7687 O O . GLU A 1 945 ? 30.715 2.467 34.166 1.00 30.55 945 GLU A O 1
ATOM 7692 N N . MET A 1 946 ? 28.652 1.605 34.081 1.00 28.78 946 MET A N 1
ATOM 7693 C CA . MET A 1 946 ? 28.549 1.368 35.517 1.00 28.78 946 MET A CA 1
ATOM 7694 C C . MET A 1 946 ? 27.395 0.414 35.804 1.00 28.78 946 MET A C 1
ATOM 7696 O O . MET A 1 946 ? 26.316 0.513 35.223 1.00 28.78 946 MET A O 1
ATOM 7700 N N . LYS A 1 947 ? 27.657 -0.545 36.693 1.00 26.58 947 LYS A N 1
ATOM 7701 C CA . LYS A 1 947 ? 26.677 -1.531 37.155 1.00 26.58 947 LYS A CA 1
ATOM 7702 C C . LYS A 1 947 ? 25.567 -0.816 37.935 1.00 26.58 947 LYS A C 1
ATOM 7704 O O . LYS A 1 947 ? 25.842 0.147 38.648 1.00 26.58 947 LYS A O 1
ATOM 7709 N N . GLY A 1 948 ? 24.331 -1.294 37.802 1.00 29.27 948 GLY A N 1
ATOM 7710 C CA . GLY A 1 948 ? 23.177 -0.719 38.497 1.00 29.27 948 GLY A CA 1
ATOM 7711 C C . GLY A 1 948 ? 23.251 -0.861 40.022 1.00 29.27 948 GLY A C 1
ATOM 7712 O O . GLY A 1 948 ? 23.936 -1.739 40.544 1.00 29.27 948 GLY A O 1
ATOM 7713 N N . ILE A 1 949 ? 22.508 -0.002 40.724 1.00 30.88 949 ILE A N 1
ATOM 7714 C CA . ILE A 1 949 ? 22.324 0.010 42.184 1.00 30.88 949 ILE A CA 1
ATOM 7715 C C . ILE A 1 949 ? 20.870 0.455 42.484 1.00 30.88 949 ILE A C 1
ATOM 7717 O O . ILE A 1 949 ? 20.286 1.153 41.650 1.00 30.88 949 ILE A O 1
ATOM 7721 N N . PRO A 1 950 ? 20.221 -0.021 43.569 1.00 35.97 950 PRO A N 1
ATOM 7722 C CA . PRO A 1 950 ? 18.836 -0.490 43.436 1.00 35.97 950 PRO A CA 1
ATOM 7723 C C . PRO A 1 950 ? 17.766 0.339 44.169 1.00 35.97 950 PRO A C 1
ATOM 7725 O O . PRO A 1 950 ? 18.054 1.133 45.064 1.00 35.97 950 PRO A O 1
ATOM 7728 N N . HIS A 1 951 ? 16.499 0.048 43.853 1.00 40.44 951 HIS A N 1
ATOM 7729 C CA . HIS A 1 951 ? 15.364 0.380 44.719 1.00 40.44 951 HIS A CA 1
ATOM 7730 C C . HIS A 1 951 ? 15.443 -0.375 46.055 1.00 40.44 951 HIS A C 1
ATOM 7732 O O . HIS A 1 951 ? 15.800 -1.552 46.099 1.00 40.44 951 HIS A O 1
ATOM 7738 N N . GLN A 1 952 ? 15.051 0.290 47.143 1.00 31.17 952 GLN A N 1
ATOM 7739 C CA . GLN A 1 952 ? 14.911 -0.323 48.462 1.00 31.17 952 GLN A CA 1
ATOM 7740 C C . GLN A 1 952 ? 13.456 -0.692 48.778 1.00 31.17 952 GLN A C 1
ATOM 7742 O O . GLN A 1 952 ? 12.548 0.110 48.591 1.00 31.17 952 GLN A O 1
ATOM 7747 N N . GLN A 1 953 ? 13.309 -1.871 49.387 1.00 30.64 953 GLN A N 1
ATOM 7748 C CA . GLN A 1 953 ? 12.317 -2.203 50.416 1.00 30.64 953 GLN A CA 1
ATOM 7749 C C . GLN A 1 953 ? 10.823 -2.074 50.056 1.00 30.64 953 GLN A C 1
ATOM 7751 O O . GLN A 1 953 ? 10.157 -1.114 50.427 1.00 30.64 953 GLN A O 1
ATOM 7756 N N . GLN A 1 954 ? 10.243 -3.208 49.654 1.00 31.66 954 GLN A N 1
ATOM 7757 C CA . GLN A 1 954 ? 9.564 -4.017 50.674 1.00 31.66 954 GLN A CA 1
ATOM 7758 C C . GLN A 1 954 ? 10.049 -5.481 50.647 1.00 31.66 954 GLN A C 1
ATOM 7760 O O . GLN A 1 954 ? 10.089 -6.105 49.598 1.00 31.66 954 GLN A O 1
ATOM 7765 N N . GLN A 1 955 ? 10.372 -5.983 51.847 1.00 31.09 955 GLN A N 1
ATOM 7766 C CA . GLN A 1 955 ? 10.534 -7.388 52.268 1.00 31.09 955 GLN A CA 1
ATOM 7767 C C . GLN A 1 955 ? 11.756 -8.238 51.802 1.00 31.09 955 GLN A C 1
ATOM 7769 O O . GLN A 1 955 ? 12.080 -8.354 50.631 1.00 31.09 955 GLN A O 1
ATOM 7774 N N . GLN A 1 956 ? 12.364 -8.889 52.814 1.00 33.81 956 GLN A N 1
ATOM 7775 C CA . GLN A 1 956 ? 13.195 -10.119 52.809 1.00 33.81 956 GLN A CA 1
ATOM 7776 C C . GLN A 1 956 ? 14.659 -10.109 52.277 1.00 33.81 956 GLN A C 1
ATOM 7778 O O . GLN A 1 956 ? 14.962 -10.680 51.242 1.00 33.81 956 GLN A O 1
ATOM 7783 N N . GLN A 1 957 ? 15.557 -9.558 53.122 1.00 33.97 957 GLN A N 1
ATOM 7784 C CA . GLN A 1 957 ? 16.763 -10.200 53.733 1.00 33.97 957 GLN A CA 1
ATOM 7785 C C . GLN A 1 957 ? 17.929 -10.791 52.872 1.00 33.97 957 GLN A C 1
ATOM 7787 O O . GLN A 1 957 ? 17.674 -11.368 51.823 1.00 33.97 957 GLN A O 1
ATOM 7792 N N . PRO A 1 958 ? 19.200 -10.833 53.375 1.00 34.69 958 PRO A N 1
ATOM 7793 C CA . PRO A 1 958 ? 19.818 -10.073 54.490 1.00 34.69 958 PRO A CA 1
ATOM 7794 C C . PRO A 1 958 ? 21.271 -9.519 54.259 1.00 34.69 958 PRO A C 1
ATOM 7796 O O . PRO A 1 958 ? 21.948 -9.862 53.300 1.00 34.69 958 PRO A O 1
ATOM 7799 N N . HIS A 1 959 ? 21.757 -8.731 55.244 1.00 35.09 959 HIS A N 1
ATOM 7800 C CA . HIS A 1 959 ? 23.164 -8.361 55.593 1.00 35.09 959 HIS A CA 1
ATOM 7801 C C . HIS A 1 959 ? 23.955 -7.210 54.886 1.00 35.09 959 HIS A C 1
ATOM 7803 O O . HIS A 1 959 ? 24.472 -7.377 53.794 1.00 35.09 959 HIS A O 1
ATOM 7809 N N . HIS A 1 960 ? 24.188 -6.125 55.667 1.00 37.91 960 HIS A N 1
ATOM 7810 C CA . HIS A 1 960 ? 25.417 -5.282 55.840 1.00 37.91 960 HIS A CA 1
ATOM 7811 C C . HIS A 1 960 ? 26.084 -4.537 54.631 1.00 37.91 960 HIS A C 1
ATOM 7813 O O . HIS A 1 960 ? 26.164 -5.075 53.541 1.00 37.91 960 HIS A O 1
ATOM 7819 N N . ILE A 1 961 ? 26.668 -3.315 54.728 1.00 37.94 961 ILE A N 1
ATOM 7820 C CA . ILE A 1 961 ? 26.804 -2.297 55.811 1.00 37.94 961 ILE A CA 1
ATOM 7821 C C . ILE A 1 961 ? 27.115 -0.865 55.242 1.00 37.94 961 ILE A C 1
ATOM 7823 O O . ILE A 1 961 ? 27.797 -0.760 54.234 1.00 37.94 961 ILE A O 1
ATOM 7827 N N . ASN A 1 962 ? 26.611 0.194 55.913 1.00 38.41 962 ASN A N 1
ATOM 7828 C CA . ASN A 1 962 ? 26.995 1.641 56.064 1.00 38.41 962 ASN A CA 1
ATOM 7829 C C . ASN A 1 962 ? 27.969 2.418 55.113 1.00 38.41 962 ASN A C 1
ATOM 7831 O O . ASN A 1 962 ? 28.889 1.835 54.564 1.00 38.41 962 ASN A O 1
ATOM 7835 N N . SER A 1 963 ? 28.000 3.777 55.044 1.00 36.56 963 SER A N 1
ATOM 7836 C CA . SER A 1 963 ? 27.044 4.896 55.336 1.00 36.56 963 SER A CA 1
ATOM 7837 C C . SER A 1 963 ? 27.688 6.307 55.106 1.00 36.56 963 SER A C 1
ATOM 7839 O O . SER A 1 963 ? 28.878 6.466 55.354 1.00 36.56 963 SER A O 1
ATOM 7841 N N . GLY A 1 964 ? 26.893 7.349 54.771 1.00 37.00 964 GLY A N 1
ATOM 7842 C CA . GLY A 1 964 ? 27.223 8.805 54.880 1.00 37.00 964 GLY A CA 1
ATOM 7843 C C . GLY A 1 964 ? 28.081 9.441 53.756 1.00 37.00 964 GLY A C 1
ATOM 7844 O O . GLY A 1 964 ? 28.773 8.729 53.046 1.00 37.00 964 GLY A O 1
ATOM 7845 N N . GLY A 1 965 ? 28.112 10.770 53.509 1.00 36.91 965 GLY A N 1
ATOM 7846 C CA . GLY A 1 965 ? 27.395 11.949 54.064 1.00 36.91 965 GLY A CA 1
ATOM 7847 C C . GLY A 1 965 ? 28.158 13.287 53.791 1.00 36.91 965 GLY A C 1
ATOM 7848 O O . GLY A 1 965 ? 29.311 13.224 53.393 1.00 36.91 965 GLY A O 1
ATOM 7849 N N . VAL A 1 966 ? 27.678 14.537 54.004 1.00 35.31 966 VAL A N 1
ATOM 7850 C CA . VAL A 1 966 ? 26.327 15.130 54.215 1.00 35.31 966 VAL A CA 1
ATOM 7851 C C . VAL A 1 966 ? 26.393 16.701 54.305 1.00 35.31 966 VAL A C 1
ATOM 7853 O O . VAL A 1 966 ? 27.357 17.216 54.863 1.00 35.31 966 VAL A O 1
ATOM 7856 N N . LYS A 1 967 ? 25.324 17.448 53.913 1.00 36.22 967 LYS A N 1
ATOM 7857 C CA . LYS A 1 967 ? 24.999 18.918 54.120 1.00 36.22 967 LYS A CA 1
ATOM 7858 C C . LYS A 1 967 ? 25.466 19.972 53.063 1.00 36.22 967 LYS A C 1
ATOM 7860 O O . LYS A 1 967 ? 26.370 19.672 52.305 1.00 36.22 967 LYS A O 1
ATOM 7865 N N . ARG A 1 968 ? 25.021 21.266 53.031 1.00 32.97 968 ARG A N 1
ATOM 7866 C CA . ARG A 1 968 ? 23.696 21.995 53.185 1.00 32.97 968 ARG A CA 1
ATOM 7867 C C . ARG A 1 968 ? 23.893 23.545 53.306 1.00 32.97 968 ARG A C 1
ATOM 7869 O O . ARG A 1 968 ? 24.748 23.908 54.106 1.00 32.97 968 ARG A O 1
ATOM 7876 N N . LYS A 1 969 ? 23.018 24.408 52.710 1.00 36.03 969 LYS A N 1
ATOM 7877 C CA . LYS A 1 969 ? 22.556 25.810 53.103 1.00 36.03 969 LYS A CA 1
ATOM 7878 C C . LYS A 1 969 ? 22.403 26.787 51.889 1.00 36.03 969 LYS A C 1
ATOM 7880 O O . LYS A 1 969 ? 23.300 26.818 51.069 1.00 36.03 969 LYS A O 1
ATOM 7885 N N . LYS A 1 970 ? 21.225 27.417 51.642 1.00 33.50 970 LYS A N 1
ATOM 7886 C CA . LYS A 1 970 ? 20.689 28.779 52.035 1.00 33.50 970 LYS A CA 1
ATOM 7887 C C . LYS A 1 970 ? 21.225 29.965 51.170 1.00 33.50 970 LYS A C 1
ATOM 7889 O O . LYS A 1 970 ? 22.378 29.899 50.795 1.00 33.50 970 LYS A O 1
ATOM 7894 N N . ARG A 1 971 ? 20.499 31.072 50.866 1.00 34.31 971 ARG A N 1
ATOM 7895 C CA . ARG A 1 971 ? 19.173 31.622 51.299 1.00 34.31 971 ARG A CA 1
ATOM 7896 C C . ARG A 1 971 ? 18.641 32.712 50.305 1.00 34.31 971 ARG A C 1
ATOM 7898 O O . ARG A 1 971 ? 19.469 33.467 49.833 1.00 34.31 971 ARG A O 1
ATOM 7905 N N . SER A 1 972 ? 17.301 32.840 50.157 1.00 35.12 972 SER A N 1
ATOM 7906 C CA . SER A 1 972 ? 16.434 34.069 50.267 1.00 35.12 972 SER A CA 1
ATOM 7907 C C . SER A 1 972 ? 16.718 35.331 49.399 1.00 35.12 972 SER A C 1
ATOM 7909 O O . SER A 1 972 ? 17.868 35.715 49.294 1.00 35.12 972 SER A O 1
ATOM 7911 N N . SER A 1 973 ? 15.757 36.096 48.836 1.00 40.03 973 SER A N 1
ATOM 7912 C CA . SER A 1 973 ? 14.438 36.542 49.369 1.00 40.03 973 SER A CA 1
ATOM 7913 C C . SER A 1 973 ? 13.453 37.162 48.334 1.00 40.03 973 SER A C 1
ATOM 7915 O O . SER A 1 973 ? 13.906 37.779 47.383 1.00 40.03 973 SER A O 1
ATOM 7917 N N . ASN A 1 974 ? 12.142 37.079 48.639 1.00 37.81 974 ASN A N 1
ATOM 7918 C CA . ASN A 1 974 ? 10.973 37.991 48.442 1.00 37.81 974 ASN A CA 1
ATOM 7919 C C . ASN A 1 974 ? 10.835 38.972 47.232 1.00 37.81 974 ASN A C 1
ATOM 7921 O O . ASN A 1 974 ? 11.788 39.638 46.860 1.00 37.81 974 ASN A O 1
ATOM 7925 N N . GLY A 1 975 ? 9.621 39.241 46.702 1.00 38.62 975 GLY A N 1
ATOM 7926 C CA . GLY A 1 975 ? 8.321 38.583 46.964 1.00 38.62 975 GLY A CA 1
ATOM 7927 C C . GLY A 1 975 ? 7.026 39.320 46.516 1.00 38.62 975 GLY A C 1
ATOM 7928 O O . GLY A 1 975 ? 7.004 40.532 46.370 1.00 38.62 975 GLY A O 1
ATOM 7929 N N . VAL A 1 976 ? 5.946 38.528 46.380 1.00 37.28 976 VAL A N 1
ATOM 7930 C CA . VAL A 1 976 ? 4.496 38.787 46.630 1.00 37.28 976 VAL A CA 1
ATOM 7931 C C . VAL A 1 976 ? 3.796 40.064 46.103 1.00 37.28 976 VAL A C 1
ATOM 7933 O O . VAL A 1 976 ? 3.940 41.140 46.678 1.00 37.28 976 VAL A O 1
ATOM 7936 N N . LYS A 1 977 ? 2.789 39.866 45.225 1.00 39.00 977 LYS A N 1
ATOM 7937 C CA . LYS A 1 977 ? 1.373 40.263 45.466 1.00 39.00 977 LYS A CA 1
ATOM 7938 C C . LYS A 1 977 ? 0.386 39.488 44.566 1.00 39.00 977 LYS A C 1
ATOM 7940 O O . LYS A 1 977 ? 0.751 39.059 43.479 1.00 39.00 977 LYS A O 1
ATOM 7945 N N . ASN A 1 978 ? -0.843 39.282 45.056 1.00 36.34 978 ASN A N 1
ATOM 7946 C CA . ASN A 1 978 ? -1.906 38.457 44.444 1.00 36.34 978 ASN A CA 1
ATOM 7947 C C . ASN A 1 978 ? -3.056 39.314 43.881 1.00 36.34 978 ASN A C 1
ATOM 7949 O O . ASN A 1 978 ? -3.245 40.426 44.367 1.00 36.34 978 ASN A O 1
ATOM 7953 N N . ILE A 1 979 ? -3.909 38.728 43.022 1.00 40.97 979 ILE A N 1
ATOM 7954 C CA . ILE A 1 979 ? -5.386 38.902 42.994 1.00 40.97 979 ILE A CA 1
ATOM 7955 C C . ILE A 1 979 ? -6.040 37.721 42.220 1.00 40.97 979 ILE A C 1
ATOM 7957 O O . ILE A 1 979 ? -5.327 36.932 41.602 1.00 40.97 979 ILE A O 1
ATOM 7961 N N . LYS A 1 980 ? -7.360 37.502 42.372 1.00 36.25 980 LYS A N 1
ATOM 7962 C CA . LYS A 1 980 ? -8.102 36.263 42.012 1.00 36.25 980 LYS A CA 1
ATOM 7963 C C . LYS A 1 980 ? -8.924 36.347 40.694 1.00 36.25 980 LYS A C 1
ATOM 7965 O O . LYS A 1 980 ? -9.224 37.455 40.264 1.00 36.25 980 LYS A O 1
ATOM 7970 N N . PRO A 1 981 ? -9.342 35.200 40.101 1.00 40.84 981 PRO A N 1
ATOM 7971 C CA . PRO A 1 981 ? -10.123 35.115 38.848 1.00 40.84 981 PRO A CA 1
ATOM 7972 C C . PRO A 1 981 ? -11.646 34.892 39.038 1.00 40.84 981 PRO A C 1
ATOM 7974 O O . PRO A 1 981 ? -12.065 34.457 40.115 1.00 40.84 981 PRO A O 1
ATOM 7977 N N . LYS A 1 982 ? -12.459 35.080 37.974 1.00 33.97 982 LYS A N 1
ATOM 7978 C CA . LYS A 1 982 ? -13.784 34.429 37.771 1.00 33.97 982 LYS A CA 1
ATOM 7979 C C . LYS A 1 982 ? -14.358 34.603 36.338 1.00 33.97 982 LYS A C 1
ATOM 7981 O O . LYS A 1 982 ? -13.839 35.431 35.599 1.00 33.97 982 LYS A O 1
ATOM 7986 N N . TYR A 1 983 ? -15.465 33.888 36.050 1.00 40.81 983 TYR A N 1
ATOM 7987 C CA . TYR A 1 983 ? -16.287 33.825 34.807 1.00 40.81 983 TYR A CA 1
ATOM 7988 C C . TYR A 1 983 ? -15.643 33.113 33.593 1.00 40.81 983 TYR A C 1
ATOM 7990 O O . TYR A 1 983 ? -14.430 33.178 33.437 1.00 40.81 983 TYR A O 1
ATOM 7998 N N . SER A 1 984 ? -16.379 32.459 32.674 1.00 39.97 984 SER A N 1
ATOM 7999 C CA . SER A 1 984 ? -17.684 31.734 32.719 1.00 39.97 984 SER A CA 1
ATOM 8000 C C . SER A 1 984 ? -17.881 30.984 31.380 1.00 39.97 984 SER A C 1
ATOM 8002 O O . SER A 1 984 ? -17.367 31.483 30.379 1.00 39.97 984 SER A O 1
ATOM 8004 N N . PRO A 1 985 ? -18.602 29.848 31.300 1.00 44.53 985 PRO A N 1
ATOM 8005 C CA . PRO A 1 985 ? -18.996 29.251 30.016 1.00 44.53 985 PRO A CA 1
ATOM 8006 C C . PRO A 1 985 ? -20.303 29.853 29.466 1.00 44.53 985 PRO A C 1
ATOM 8008 O O . PRO A 1 985 ? -21.139 30.263 30.265 1.00 44.53 985 PRO A O 1
ATOM 8011 N N . GLU A 1 986 ? -20.474 29.837 28.136 1.00 44.59 986 GLU A N 1
ATOM 8012 C CA . GLU A 1 986 ? -21.747 29.574 27.423 1.00 44.59 986 GLU A CA 1
ATOM 8013 C C . GLU A 1 986 ? -21.553 29.599 25.891 1.00 44.59 986 GLU A C 1
ATOM 8015 O O . GLU A 1 986 ? -21.318 30.656 25.304 1.00 44.59 986 GLU A O 1
ATOM 8020 N N . THR A 1 987 ? -21.623 28.430 25.241 1.00 40.03 987 THR A N 1
ATOM 8021 C CA . THR A 1 987 ? -22.155 28.176 23.878 1.00 40.03 987 THR A CA 1
ATOM 8022 C C . THR A 1 987 ? -22.194 26.672 23.611 1.00 40.03 987 THR A C 1
ATOM 8024 O O . THR A 1 987 ? -21.375 25.957 24.232 1.00 40.03 987 THR A O 1
#

Organism: Strongyloides stercoralis (NCBI:txid6248)

InterPro domains:
  IPR019169 Transmembrane protein 26 [PF09772] (653-743)
  IPR019169 Transmembrane protein 26 [PF09772] (748-919)
  IPR029213 Cell-cell fusogen EFF/AFF [PF14884] (71-528)
  IPR029213 Cell-cell fusogen EFF/AFF [PTHR37415] (28-578)
  IPR043076 Cell-cell fusogen EFF/AFF, domain 3 [G3DSA:2.60.40.3980] (391-491)

Secondary structure (DSSP, 8-state):
-HHHHHHHHHHHHHHHHHHHHHHHHHHHHS-TT---PPP-B---EEEEEEEEEE-TTS-EEEEEEEEEEEE-TT-EEEEEE--TTSS--EEEEEEEEEEEEEEEEEEEEEEEEEEEEEEEEEEPTTS-----HHHHTTEE-S---STT-EEEEEEEEEE--TT-SSSSPEEEEEEEEEEEEEEEEEEEEEE-SPEEEEEEEEEEEEEETTEEEEEEEEEEEEEGGGSSEEEEE-SSS-EEEEEEE---S----SSEEEEETT-SS---EESS-B--SS---TTSB--EEE-TTS-EEETTHHHHHHHHEEEEEEETTTTEEEEEE--SS-EE--SS---------EEGGGSTTEEEEEEETTTEEEEEESS---EEEEEEESS-PEEE----B-SEEEEEEEE-TT--EEEEEEEES-BEEEEEEEESSTT---EEEEEEEEE-TT-SSEEEEEEE--TT--S-EEEEEEETT-STT-EEEEEPEEEPPPP--------EEEE---TTTT---THHHHHHH-HHHHHTT--SHHHHHHHHHHHHHHHHHHHHHHHHIIIIIHHHHHHSS---------------------------------------------------------------THHHHHHHHHHHHHHHHHHHHHHHHHHHHHHHHHHHHHHHHHHHHHHH--GGGGGGHHHHHHHHHHHHHHHHHHTTPPPTTB-HHHHHHHHHHHHHHHHHHHHHHHHHHTT---HHHHHHHHHHHHHHHHHHHHHHHHS--TT--HHHHHHHHHHHHHHHHHHHHHHGGGGSHHHHH-HHHHHHHHHHHHHHHTTTTBGGGTGGGGGTSSTTS------------S-TTGGGTT-HHHHHHHHHIIIIIHHHHHHHHHHHHHH----HHHHHHHHHHHHHHHHHHHHHHHHHIIIIISTTS--------------------SS--------------------------------